Protein AF-0000000086664475 (afdb_homodimer)

Solvent-accessible surface area (backbone atoms only — not comparable to full-atom values): 66747 Å² total; per-residue (Å²): 131,79,78,76,74,80,77,50,64,54,29,48,44,29,60,72,63,70,43,86,43,69,23,44,82,77,54,21,66,49,29,60,75,70,72,46,81,43,42,56,69,74,67,67,54,72,27,57,58,54,47,50,53,51,50,51,49,52,49,51,50,51,50,49,50,50,50,54,54,51,57,62,56,61,69,69,68,73,72,90,80,75,85,81,71,82,70,70,85,70,77,85,69,77,68,75,73,75,75,75,78,44,71,68,56,68,62,60,63,73,20,44,57,42,42,43,62,71,34,63,77,49,33,73,38,60,73,64,81,96,54,46,59,87,45,38,65,62,53,29,54,71,67,37,53,72,73,55,44,72,62,58,69,75,81,76,72,78,68,41,43,40,45,51,54,52,49,39,50,53,54,35,68,74,49,40,83,69,52,47,60,66,70,59,36,51,48,41,72,69,37,65,70,54,26,71,65,45,47,51,50,51,51,35,69,71,64,58,71,47,84,83,49,31,78,72,36,74,38,60,65,68,61,51,54,56,56,54,21,48,53,46,20,56,24,36,53,45,48,69,38,75,88,59,79,37,54,70,68,55,30,49,50,50,15,47,51,27,38,36,50,27,46,33,48,47,58,64,42,37,56,48,59,63,86,53,32,52,58,54,52,49,49,50,28,50,42,24,28,28,57,62,60,36,60,54,42,22,49,35,53,56,48,33,40,29,60,53,49,42,53,47,41,53,47,63,46,92,38,70,68,54,51,51,50,45,51,52,51,51,51,53,50,50,55,48,47,51,62,37,90,57,76,69,69,59,50,44,54,55,52,55,71,69,50,81,73,82,71,67,81,56,73,64,44,54,50,49,50,50,49,22,51,37,24,48,44,40,48,70,56,20,21,83,89,35,68,81,50,53,57,79,79,38,44,67,58,47,50,51,54,49,48,50,55,51,50,54,55,67,69,44,56,78,89,72,52,75,63,83,47,54,68,59,25,65,70,47,49,81,74,47,52,61,74,56,48,55,52,48,51,51,51,41,51,39,47,24,62,58,21,37,60,48,34,49,43,67,76,38,40,74,64,48,35,70,76,51,69,69,49,78,65,50,60,57,52,69,66,37,67,65,56,56,51,35,32,48,50,19,52,40,31,30,53,40,43,43,52,54,56,49,48,43,64,32,86,86,36,53,63,42,39,47,44,44,56,46,44,63,58,50,42,50,38,52,38,21,48,59,49,52,59,54,50,72,72,35,74,88,49,44,75,71,35,72,74,76,55,60,65,67,57,49,51,51,50,44,53,46,52,53,71,62,45,75,54,88,44,56,49,51,54,52,51,47,52,52,51,52,48,39,48,53,41,51,58,68,70,43,78,76,76,68,77,64,88,116,132,81,80,78,74,81,78,49,65,55,27,46,45,31,60,72,64,72,44,84,43,70,23,43,78,79,54,20,66,47,30,60,75,70,72,45,80,43,41,56,68,74,68,67,53,71,29,56,57,52,47,50,54,52,51,49,49,52,49,50,50,51,49,48,52,50,50,54,55,50,56,61,56,61,70,70,67,71,71,90,78,78,83,79,72,82,70,71,84,70,78,83,68,77,70,75,73,77,75,76,79,44,72,68,54,65,62,61,62,73,20,44,58,42,42,42,61,69,33,63,76,48,32,72,38,60,72,65,79,96,55,46,60,88,45,37,65,63,52,30,56,70,68,37,52,70,72,52,42,78,61,54,67,74,84,76,72,76,68,40,42,39,44,54,54,52,50,38,49,52,55,34,67,72,48,38,83,69,51,49,58,67,70,59,35,50,49,42,72,68,36,66,70,53,24,69,67,46,45,52,50,52,51,33,69,72,63,59,71,45,86,84,48,30,79,73,35,74,39,59,65,71,63,51,54,55,56,54,23,51,53,47,20,57,24,36,54,45,47,68,38,76,89,62,79,37,53,68,68,54,31,48,51,50,17,47,50,26,38,35,49,27,47,31,48,47,60,65,42,37,56,48,59,64,86,54,31,52,58,53,52,48,49,52,29,50,43,25,28,27,57,61,60,36,58,54,42,22,49,34,53,56,50,33,41,29,59,54,50,41,53,47,40,53,47,62,47,94,40,72,69,54,51,52,52,44,50,53,52,51,51,52,51,50,56,48,48,52,65,38,92,55,78,73,68,60,50,45,53,53,52,54,72,70,48,81,73,81,73,68,80,55,73,64,44,55,51,49,51,50,52,24,48,38,25,48,42,39,50,68,57,22,22,81,89,34,70,79,50,53,57,81,80,40,45,66,59,48,50,52,55,50,49,51,53,50,49,53,55,69,68,44,56,78,88,71,53,75,63,83,46,52,68,60,24,64,71,45,49,81,74,47,54,62,73,55,47,54,51,48,50,52,51,41,50,38,47,24,62,56,19,37,61,49,34,48,43,67,76,37,40,74,64,49,34,69,77,51,69,70,49,78,65,51,60,57,53,70,67,38,66,64,57,56,51,34,33,47,50,21,52,40,32,29,53,41,44,41,50,52,55,50,47,42,62,33,86,84,36,53,62,42,40,46,44,46,55,45,43,64,58,50,41,50,38,50,38,23,48,59,51,51,59,54,51,70,72,35,72,88,50,45,75,73,35,69,74,76,54,61,65,69,56,50,52,49,52,44,52,46,53,54,71,62,46,74,54,87,42,55,50,51,54,50,50,46,52,49,51,52,48,36,49,53,42,51,58,69,70,44,77,76,76,69,77,64,88,116

Sequence (1196 aa):
MAPTPKTNLACDTCRQRKSRCDGVRPICTHCRNAGRECTYRPTPTSLEADNYVLSRLTHVEARLKQLEERSDHSRRASEGLASTCHSTPSAHATSSQHSSLVKFPELHTAAACKMLVYWPRIRINFTVPGISAANYLSETDHSDATLLSSLSSRSSTPTLMLWQVSRVLEEFYDNTSSNLPVYISELIQSCPKLSSQFVANNLRNMFGMDMDSLDTVLVDIKQLPISILLVLSIALRSADNSPLNLGPELLLALSEASFTNALQSQWTLLSVVDEERIPLSLLMAYCLMYFWARPFHALGLVQSLDPVIRTFSMRNGDESLGRLYYRLHYIIECDILTEVDGIPSDKTFEVLTKTNDESMSGFLESHLWLRSHLNKVLQYLYSTSKAYAQPHELADLVCNLSADLRGWFQSQPLGAQFARDATAFSMSVPTMPLRKREIALRYFACAFLLHRPVLYFFLHKDMEYTVRPPDTQALRSDQAPWILESCRDCIEGATLFVHFSCISMDSQSSKMERSYRSWCDIQLLFAAYLVLVQVKSVPALVPIFRVLGDMENLLDQAERMFELFPVDSLKIRKSLEVLRSQRQNLDAASPVYSHGSVMAPTPKTNLACDTCRQRKSRCDGVRPICTHCRNAGRECTYRPTPTSLEADNYVLSRLTHVEARLKQLEERSDHSRRASEGLASTCHSTPSAHATSSQHSSLVKFPELHTAAACKMLVYWPRIRINFTVPGISAANYLSETDHSDATLLSSLSSRSSTPTLMLWQVSRVLEEFYDNTSSNLPVYISELIQSCPKLSSQFVANNLRNMFGMDMDSLDTVLVDIKQLPISILLVLSIALRSADNSPLNLGPELLLALSEASFTNALQSQWTLLSVVDEERIPLSLLMAYCLMYFWARPFHALGLVQSLDPVIRTFSMRNGDESLGRLYYRLHYIIECDILTEVDGIPSDKTFEVLTKTNDESMSGFLESHLWLRSHLNKVLQYLYSTSKAYAQPHELADLVCNLSADLRGWFQSQPLGAQFARDATAFSMSVPTMPLRKREIALRYFACAFLLHRPVLYFFLHKDMEYTVRPPDTQALRSDQAPWILESCRDCIEGATLFVHFSCISMDSQSSKMERSYRSWCDIQLLFAAYLVLVQVKSVPALVPIFRVLGDMENLLDQAERMFELFPVDSLKIRKSLEVLRSQRQNLDAASPVYSHGSV

Structure (mmCIF, N/CA/C/O backbone):
data_AF-0000000086664475-model_v1
#
loop_
_entity.id
_entity.type
_entity.pdbx_description
1 polymer 'Zn(2)-C6 fungal-type domain-containing protein'
#
loop_
_atom_site.group_PDB
_atom_site.id
_atom_site.type_symbol
_atom_site.label_atom_id
_atom_site.label_alt_id
_atom_site.label_comp_id
_atom_site.label_asym_id
_atom_site.label_entity_id
_atom_site.label_seq_id
_atom_site.pdbx_PDB_ins_code
_atom_site.Cartn_x
_atom_site.Cartn_y
_atom_site.Cartn_z
_atom_site.occupancy
_atom_site.B_iso_or_equiv
_atom_site.auth_seq_id
_atom_site.auth_comp_id
_atom_site.auth_asym_id
_atom_site.auth_atom_id
_atom_site.pdbx_PDB_model_num
ATOM 1 N N . MET A 1 1 ? -49.656 -13.641 7.578 1 23.92 1 MET A N 1
ATOM 2 C CA . MET A 1 1 ? -49.5 -12.656 8.648 1 23.92 1 MET A CA 1
ATOM 3 C C . MET A 1 1 ? -48.594 -11.516 8.188 1 23.92 1 MET A C 1
ATOM 5 O O . MET A 1 1 ? -47.5 -11.75 7.688 1 23.92 1 MET A O 1
ATOM 9 N N . ALA A 1 2 ? -49.219 -10.328 7.934 1 33.06 2 ALA A N 1
ATOM 10 C CA . ALA A 1 2 ? -48.688 -9.148 7.262 1 33.06 2 ALA A CA 1
ATOM 11 C C . ALA A 1 2 ? -47.438 -8.625 7.984 1 33.06 2 ALA A C 1
ATOM 13 O O . ALA A 1 2 ? -47.375 -8.68 9.211 1 33.06 2 ALA A O 1
ATOM 14 N N . PRO A 1 3 ? -46.281 -8.594 7.297 1 33 3 PRO A N 1
ATOM 15 C CA . PRO A 1 3 ? -45 -8.25 7.895 1 33 3 PRO A CA 1
ATOM 16 C C . PRO A 1 3 ? -45.062 -6.996 8.758 1 33 3 PRO A C 1
ATOM 18 O O . PRO A 1 3 ? -45.875 -6.113 8.516 1 33 3 PRO A O 1
ATOM 21 N N . THR A 1 4 ? -44.844 -7.117 10.055 1 36.59 4 THR A N 1
ATOM 22 C CA . THR A 1 4 ? -44.906 -6.086 11.086 1 36.59 4 THR A CA 1
ATOM 23 C C . THR A 1 4 ? -44.094 -4.867 10.664 1 36.59 4 THR A C 1
ATOM 25 O O . THR A 1 4 ? -42.938 -4.996 10.289 1 36.59 4 THR A O 1
ATOM 28 N N . PRO A 1 5 ? -44.656 -3.73 10.344 1 38.25 5 PRO A N 1
ATOM 29 C CA . PRO A 1 5 ? -44.062 -2.469 9.898 1 38.25 5 PRO A CA 1
ATOM 30 C C . PRO A 1 5 ? -42.906 -2.025 10.789 1 38.25 5 PRO A C 1
ATOM 32 O O . PRO A 1 5 ? -42.938 -2.229 12.008 1 38.25 5 PRO A O 1
ATOM 35 N N . LYS A 1 6 ? -41.75 -2.104 10.258 1 40.66 6 LYS A N 1
ATOM 36 C CA . LYS A 1 6 ? -40.562 -1.59 10.93 1 40.66 6 LYS A CA 1
ATOM 37 C C . LYS A 1 6 ? -40.875 -0.323 11.719 1 40.66 6 LYS A C 1
ATOM 39 O O . LYS A 1 6 ? -41.469 0.622 11.18 1 40.66 6 LYS A O 1
ATOM 44 N N . THR A 1 7 ? -41.031 -0.237 13.016 1 46.38 7 THR A N 1
ATOM 45 C CA . THR A 1 7 ? -41.312 0.864 13.93 1 46.38 7 THR A CA 1
ATOM 46 C C . THR A 1 7 ? -40.312 2.008 13.719 1 46.38 7 THR A C 1
ATOM 48 O O . THR A 1 7 ? -39.125 1.807 13.781 1 46.38 7 THR A O 1
ATOM 51 N N . ASN A 1 8 ? -40.562 3.084 13.102 1 53.31 8 ASN A N 1
ATOM 52 C CA . ASN A 1 8 ? -39.812 4.324 12.914 1 53.31 8 ASN A CA 1
ATOM 53 C C . ASN A 1 8 ? -39.312 4.875 14.242 1 53.31 8 ASN A C 1
ATOM 55 O O . ASN A 1 8 ? -40.031 4.871 15.242 1 53.31 8 ASN A O 1
ATOM 59 N N . LEU A 1 9 ? -38.062 4.961 14.406 1 59.38 9 LEU A N 1
ATOM 60 C CA . LEU A 1 9 ? -37.469 5.508 15.625 1 59.38 9 LEU A CA 1
ATOM 61 C C . LEU A 1 9 ? -38 6.918 15.898 1 59.38 9 LEU A C 1
ATOM 63 O O . LEU A 1 9 ? -38.156 7.711 14.969 1 59.38 9 LEU A O 1
ATOM 67 N N . ALA A 1 10 ? -38.25 7.191 17.047 1 69.38 10 ALA A N 1
ATOM 68 C CA . ALA A 1 10 ? -38.812 8.453 17.531 1 69.38 10 ALA A CA 1
ATOM 69 C C . ALA A 1 10 ? -37.781 9.578 17.453 1 69.38 10 ALA A C 1
ATOM 71 O O . ALA A 1 10 ? -36.594 9.344 17.578 1 69.38 10 ALA A O 1
ATOM 72 N N . CYS A 1 11 ? -38.125 10.727 17.109 1 66.12 11 CYS A N 1
ATOM 73 C CA . CYS A 1 11 ? -37.25 11.906 17.094 1 66.12 11 CYS A CA 1
ATOM 74 C C . CYS A 1 11 ? -36.844 12.281 18.516 1 66.12 11 CYS A C 1
ATOM 76 O O . CYS A 1 11 ? -37.5 11.906 19.484 1 66.12 11 CYS A O 1
ATOM 78 N N . ASP A 1 12 ? -35.812 12.891 18.688 1 68.88 12 ASP A N 1
ATOM 79 C CA . ASP A 1 12 ? -35.281 13.234 20 1 68.88 12 ASP A CA 1
ATOM 80 C C . ASP A 1 12 ? -36.25 14.164 20.75 1 68.88 12 ASP A C 1
ATOM 82 O O . ASP A 1 12 ? -36.375 14.062 21.984 1 68.88 12 ASP A O 1
ATOM 86 N N . THR A 1 13 ? -36.938 14.875 20.062 1 71.94 13 THR A N 1
ATOM 87 C CA . THR A 1 13 ? -37.844 15.812 20.703 1 71.94 13 THR A CA 1
ATOM 88 C C . THR A 1 13 ? -39.031 15.086 21.297 1 71.94 13 THR A C 1
ATOM 90 O O . THR A 1 13 ? -39.438 15.359 22.422 1 71.94 13 THR A O 1
ATOM 93 N N . CYS A 1 14 ? -39.562 14.203 20.609 1 72.06 14 CYS A N 1
ATOM 94 C CA . CYS A 1 14 ? -40.719 13.438 21.078 1 72.06 14 CYS A CA 1
ATOM 95 C C . CYS A 1 14 ? -40.312 12.477 22.203 1 72.06 14 CYS A C 1
ATOM 97 O O . CYS A 1 14 ? -41.062 12.266 23.141 1 72.06 14 CYS A O 1
ATOM 99 N N . ARG A 1 15 ? -39.094 11.945 22.109 1 71.75 15 ARG A N 1
ATOM 100 C CA . ARG A 1 15 ? -38.562 11.07 23.141 1 71.75 15 ARG A CA 1
ATOM 101 C C . ARG A 1 15 ? -38.375 11.812 24.453 1 71.75 15 ARG A C 1
ATOM 103 O O . ARG A 1 15 ? -38.719 11.281 25.516 1 71.75 15 ARG A O 1
ATOM 110 N N . GLN A 1 16 ? -38.031 13.023 24.328 1 65.75 16 GLN A N 1
ATOM 111 C CA . GLN A 1 16 ? -37.812 13.828 25.516 1 65.75 16 GLN A CA 1
ATOM 112 C C . GLN A 1 16 ? -39.125 14.195 26.188 1 65.75 16 GLN A C 1
ATOM 114 O O . GLN A 1 16 ? -39.219 14.242 27.422 1 65.75 16 GLN A O 1
ATOM 119 N N . ARG A 1 17 ? -40 14.336 25.406 1 67.62 17 ARG A N 1
ATOM 120 C CA . ARG A 1 17 ? -41.281 14.797 25.938 1 67.62 17 ARG A CA 1
ATOM 121 C C . ARG A 1 17 ? -42.25 13.633 26.156 1 67.62 17 ARG A C 1
ATOM 123 O O . ARG A 1 17 ? -43.406 13.836 26.516 1 67.62 17 ARG A O 1
ATOM 130 N N . LYS A 1 18 ? -41.75 12.492 25.906 1 65.12 18 LYS A N 1
ATOM 131 C CA . LYS A 1 18 ? -42.5 11.258 26.078 1 65.12 18 LYS A CA 1
ATOM 132 C C . LYS A 1 18 ? -43.844 11.305 25.328 1 65.12 18 LYS A C 1
ATOM 134 O O . LYS A 1 18 ? -44.844 10.844 25.828 1 65.12 18 LYS A O 1
ATOM 139 N N . SER A 1 19 ? -43.719 12.086 24.281 1 72.69 19 SER A N 1
ATOM 140 C CA . SER A 1 19 ? -44.906 12.148 23.453 1 72.69 19 SER A CA 1
ATOM 141 C C . SER A 1 19 ? -44.906 11.062 22.375 1 72.69 19 SER A C 1
ATOM 143 O O . SER A 1 19 ? -43.844 10.562 22 1 72.69 19 SER A O 1
ATOM 145 N N . ARG A 1 20 ? -45.938 10.609 21.906 1 72.75 20 ARG A N 1
ATOM 146 C CA . ARG A 1 20 ? -46.062 9.562 20.891 1 72.75 20 ARG A CA 1
ATOM 147 C C . ARG A 1 20 ? -45.594 10.047 19.531 1 72.75 20 ARG A C 1
ATOM 149 O O . ARG A 1 20 ? -46.25 10.883 18.906 1 72.75 20 ARG A O 1
ATOM 156 N N . CYS A 1 21 ? -44.281 9.734 19.125 1 67.38 21 CYS A N 1
ATOM 157 C CA . CYS A 1 21 ? -43.625 10.109 17.859 1 67.38 21 CYS A CA 1
ATOM 158 C C . CYS A 1 21 ? -43.906 9.078 16.781 1 67.38 21 CYS A C 1
ATOM 160 O O . CYS A 1 21 ? -43.875 7.875 17.031 1 67.38 21 CYS A O 1
ATOM 162 N N . ASP A 1 22 ? -44.406 9.375 15.711 1 73.62 22 ASP A N 1
ATOM 163 C CA . ASP A 1 22 ? -44.688 8.461 14.609 1 73.62 22 ASP A CA 1
ATOM 164 C C . ASP A 1 22 ? -43.438 8.164 13.805 1 73.62 22 ASP A C 1
ATOM 166 O O . ASP A 1 22 ? -43.469 7.359 12.867 1 73.62 22 ASP A O 1
ATOM 170 N N . GLY A 1 23 ? -42.188 8.727 14.148 1 68.19 23 GLY A N 1
ATOM 171 C CA . GLY A 1 23 ? -40.875 8.461 13.602 1 68.19 23 GLY A CA 1
ATOM 172 C C . GLY A 1 23 ? -40.75 8.852 12.141 1 68.19 23 GLY A C 1
ATOM 173 O O . GLY A 1 23 ? -39.781 8.477 11.477 1 68.19 23 GLY A O 1
ATOM 174 N N . VAL A 1 24 ? -41.688 9.539 11.633 1 72.75 24 VAL A N 1
ATOM 175 C CA . VAL A 1 24 ? -41.625 9.969 10.234 1 72.75 24 VAL A CA 1
ATOM 176 C C . VAL A 1 24 ? -40.594 11.07 10.086 1 72.75 24 VAL A C 1
ATOM 178 O O . VAL A 1 24 ? -40.5 11.984 10.914 1 72.75 24 VAL A O 1
ATOM 181 N N . ARG A 1 25 ? -39.469 10.891 9.156 1 68.06 25 ARG A N 1
ATOM 182 C CA . ARG A 1 25 ? -38.438 11.867 8.852 1 68.06 25 ARG A CA 1
ATOM 183 C C . ARG A 1 25 ? -38.844 12.742 7.668 1 68.06 25 ARG A C 1
ATOM 185 O O . ARG A 1 25 ? -39.594 12.312 6.797 1 68.06 25 ARG A O 1
ATOM 192 N N . PRO A 1 26 ? -38.344 13.977 7.797 1 69.31 26 PRO A N 1
ATOM 193 C CA . PRO A 1 26 ? -37.406 14.57 8.719 1 69.31 26 PRO A CA 1
ATOM 194 C C . PRO A 1 26 ? -38.031 15.117 9.984 1 69.31 26 PRO A C 1
ATOM 196 O O . PRO A 1 26 ? -37.375 15.359 10.984 1 69.31 26 PRO A O 1
ATOM 199 N N . ILE A 1 27 ? -39.312 15.359 9.859 1 74.06 27 ILE A N 1
ATOM 200 C CA . ILE A 1 27 ? -40.031 15.891 11.016 1 74.06 27 ILE A CA 1
ATOM 201 C C . ILE A 1 27 ? -41.188 14.984 11.352 1 74.06 27 ILE A C 1
ATOM 203 O O . ILE A 1 27 ? -42.031 14.695 10.484 1 74.06 27 ILE A O 1
ATOM 207 N N . CYS A 1 28 ? -41.188 14.531 12.5 1 74.19 28 CYS A N 1
ATOM 208 C CA . CYS A 1 28 ? -42.281 13.68 12.898 1 74.19 28 CYS A CA 1
ATOM 209 C C . CYS A 1 28 ? -43.594 14.477 13.008 1 74.19 28 CYS A C 1
ATOM 211 O O . CYS A 1 28 ? -43.562 15.695 13.156 1 74.19 28 CYS A O 1
ATOM 213 N N . THR A 1 29 ? -44.719 13.852 12.797 1 79.81 29 THR A N 1
ATOM 214 C CA . THR A 1 29 ? -46.031 14.492 12.758 1 79.81 29 THR A CA 1
ATOM 215 C C . THR A 1 29 ? -46.344 15.219 14.062 1 79.81 29 THR A C 1
ATOM 217 O O . THR A 1 29 ? -46.969 16.281 14.062 1 79.81 29 THR A O 1
ATOM 220 N N . HIS A 1 30 ? -45.875 14.727 15.164 1 77.62 30 HIS A N 1
ATOM 221 C CA . HIS A 1 30 ? -46.125 15.328 16.469 1 77.62 30 HIS A CA 1
ATOM 222 C C . HIS A 1 30 ? -45.344 16.641 16.625 1 77.62 30 HIS A C 1
ATOM 224 O O . HIS A 1 30 ? -45.938 17.641 17.078 1 77.62 30 HIS A O 1
ATOM 230 N N . CYS A 1 31 ? -44.125 16.578 16.25 1 74.56 31 CYS A N 1
ATOM 231 C CA . CYS A 1 31 ? -43.312 17.781 16.344 1 74.56 31 CYS A CA 1
ATOM 232 C C . CYS A 1 31 ? -43.812 18.859 15.383 1 74.56 31 CYS A C 1
ATOM 234 O O . CYS A 1 31 ? -43.844 20.047 15.727 1 74.56 31 CYS A O 1
ATOM 236 N N . ARG A 1 32 ? -44.25 18.516 14.281 1 78.44 32 ARG A N 1
ATOM 237 C CA . ARG A 1 32 ? -44.844 19.438 13.297 1 78.44 32 ARG A CA 1
ATOM 238 C C . ARG A 1 32 ? -46.062 20.141 13.859 1 78.44 32 ARG A C 1
ATOM 240 O O . ARG A 1 32 ? -46.219 21.359 13.727 1 78.44 32 ARG A O 1
ATOM 247 N N . ASN A 1 33 ? -47 19.359 14.461 1 79.31 33 ASN A N 1
ATOM 248 C CA . ASN A 1 33 ? -48.25 19.922 14.961 1 79.31 33 ASN A CA 1
ATOM 249 C C . ASN A 1 33 ? -48.031 20.812 16.172 1 79.31 33 ASN A C 1
ATOM 251 O O . ASN A 1 33 ? -48.781 21.766 16.406 1 79.31 33 ASN A O 1
ATOM 255 N N . ALA A 1 34 ? -47.094 20.422 17 1 74.31 34 ALA A N 1
ATOM 256 C CA . ALA A 1 34 ? -46.812 21.156 18.234 1 74.31 34 ALA A CA 1
ATOM 257 C C . ALA A 1 34 ? -45.875 22.328 17.984 1 74.31 34 ALA A C 1
ATOM 259 O O . ALA A 1 34 ? -45.594 23.125 18.875 1 74.31 34 ALA A O 1
ATOM 260 N N . GLY A 1 35 ? -45.375 22.531 16.672 1 73.5 35 GLY A N 1
ATOM 261 C CA . GLY A 1 35 ? -44.5 23.625 16.281 1 73.5 35 GLY A CA 1
ATOM 262 C C . GLY A 1 35 ? -43.125 23.531 16.922 1 73.5 35 GLY A C 1
ATOM 263 O O . GLY A 1 35 ? -42.531 24.547 17.266 1 73.5 35 GLY A O 1
ATOM 264 N N . ARG A 1 36 ? -42.719 22.328 17.234 1 69.94 36 ARG A N 1
ATOM 265 C CA . ARG A 1 36 ? -41.438 22.156 17.922 1 69.94 36 ARG A CA 1
ATOM 266 C C . ARG A 1 36 ? -40.375 21.672 16.953 1 69.94 36 ARG A C 1
ATOM 268 O O . ARG A 1 36 ? -40.688 21.109 15.898 1 69.94 36 ARG A O 1
ATOM 275 N N . GLU A 1 37 ? -39.125 21.984 17.266 1 68.5 37 GLU A N 1
ATOM 276 C CA . GLU A 1 37 ? -38 21.516 16.469 1 68.5 37 GLU A CA 1
ATOM 277 C C . GLU A 1 37 ? -37.844 20 16.609 1 68.5 37 GLU A C 1
ATOM 279 O O . GLU A 1 37 ? -37.688 19.5 17.719 1 68.5 37 GLU A O 1
ATOM 284 N N . CYS A 1 38 ? -38.031 19.188 15.602 1 64.94 38 CYS A N 1
ATOM 285 C CA . CYS A 1 38 ? -37.906 17.734 15.531 1 64.94 38 CYS A CA 1
ATOM 286 C C . CYS A 1 38 ? -36.469 17.328 15.188 1 64.94 38 CYS A C 1
ATOM 288 O O . CYS A 1 38 ? -35.969 17.672 14.125 1 64.94 38 CYS A O 1
ATOM 290 N N . THR A 1 39 ? -35.781 17.016 16.078 1 64.31 39 THR A N 1
ATOM 291 C CA . THR A 1 39 ? -34.406 16.594 15.844 1 64.31 39 THR A CA 1
ATOM 292 C C . THR A 1 39 ? -34.312 15.07 15.953 1 64.31 39 THR A C 1
ATOM 294 O O . THR A 1 39 ? -34.906 14.461 16.844 1 64.31 39 THR A O 1
ATOM 297 N N . TYR A 1 40 ? -33.969 14.445 15.016 1 56.88 40 TYR A N 1
ATOM 298 C CA . TYR A 1 40 ? -33.625 13.031 15.078 1 56.88 40 TYR A CA 1
ATOM 299 C C . TYR A 1 40 ? -32.156 12.836 15.367 1 56.88 40 TYR A C 1
ATOM 301 O O . TYR A 1 40 ? -31.312 13.531 14.797 1 56.88 40 TYR A O 1
ATOM 309 N N . ARG A 1 41 ? -31.766 12.266 16.422 1 43.47 41 ARG A N 1
ATOM 310 C CA . ARG A 1 41 ? -30.359 11.906 16.594 1 43.47 41 ARG A CA 1
ATOM 311 C C . ARG A 1 41 ? -29.828 11.164 15.375 1 43.47 41 ARG A C 1
ATOM 313 O O . ARG A 1 41 ? -30.5 10.289 14.828 1 43.47 41 ARG A O 1
ATOM 320 N N . PRO A 1 42 ? -28.859 11.773 14.742 1 37.59 42 PRO A N 1
ATOM 321 C CA . PRO A 1 42 ? -28.312 10.883 13.711 1 37.59 42 PRO A CA 1
ATOM 322 C C . PRO A 1 42 ? -28.062 9.469 14.227 1 37.59 42 PRO A C 1
ATOM 324 O O . PRO A 1 42 ? -27.672 9.281 15.383 1 37.59 42 PRO A O 1
ATOM 327 N N . THR A 1 43 ? -28.797 8.578 13.984 1 34.56 43 THR A N 1
ATOM 328 C CA . THR A 1 43 ? -28.375 7.207 14.25 1 34.56 43 THR A CA 1
ATOM 329 C C . THR A 1 43 ? -26.875 7.062 14.039 1 34.56 43 THR A C 1
ATOM 331 O O . THR A 1 43 ? -26.328 7.508 13.016 1 34.56 43 THR A O 1
ATOM 334 N N . PRO A 1 44 ? -26.062 6.969 15.203 1 31.41 44 PRO A N 1
ATOM 335 C CA . PRO A 1 44 ? -24.672 6.656 14.914 1 31.41 44 PRO A CA 1
ATOM 336 C C . PRO A 1 44 ? -24.5 5.723 13.711 1 31.41 44 PRO A C 1
ATOM 338 O O . PRO A 1 44 ? -25.344 4.836 13.5 1 31.41 44 PRO A O 1
ATOM 341 N N . THR A 1 45 ? -24.031 6.199 12.75 1 32.34 45 THR A N 1
ATOM 342 C CA . THR A 1 45 ? -23.781 5.262 11.664 1 32.34 45 THR A CA 1
ATOM 343 C C . THR A 1 45 ? -23.203 3.955 12.195 1 32.34 45 THR A C 1
ATOM 345 O O . THR A 1 45 ? -22.594 3.932 13.266 1 32.34 45 THR A O 1
ATOM 348 N N . SER A 1 46 ? -23.516 2.805 11.75 1 33.31 46 SER A N 1
ATOM 349 C CA . SER A 1 46 ? -23.109 1.46 12.148 1 33.31 46 SER A CA 1
ATOM 350 C C . SER A 1 46 ? -21.641 1.426 12.562 1 33.31 46 SER A C 1
ATOM 352 O O . SER A 1 46 ? -21.266 0.712 13.5 1 33.31 46 SER A O 1
ATOM 354 N N . LEU A 1 47 ? -20.859 2.256 11.961 1 32.59 47 LEU A N 1
ATOM 355 C CA . LEU A 1 47 ? -19.438 2.209 12.266 1 32.59 47 LEU A CA 1
ATOM 356 C C . LEU A 1 47 ? -19.141 2.809 13.633 1 32.59 47 LEU A C 1
ATOM 358 O O . LEU A 1 47 ? -18.297 2.309 14.375 1 32.59 47 LEU A O 1
ATOM 362 N N . GLU A 1 48 ? -19.922 3.742 14.117 1 33.53 48 GLU A N 1
ATOM 363 C CA . GLU A 1 48 ? -19.672 4.379 15.406 1 33.53 48 GLU A CA 1
ATOM 364 C C . GLU A 1 48 ? -20.094 3.467 16.562 1 33.53 48 GLU A C 1
ATOM 366 O O . GLU A 1 48 ? -19.422 3.424 17.594 1 33.53 48 GLU A O 1
ATOM 371 N N . ALA A 1 49 ? -21.109 2.738 16.422 1 33.5 49 ALA A N 1
ATOM 372 C CA . ALA A 1 49 ? -21.594 1.853 17.484 1 33.5 49 ALA A CA 1
ATOM 373 C C . ALA A 1 49 ? -20.609 0.714 17.734 1 33.5 49 ALA A C 1
ATOM 375 O O . ALA A 1 49 ? -20.297 0.401 18.891 1 33.5 49 ALA A O 1
ATOM 376 N N . ASP A 1 50 ? -20.156 0.097 16.625 1 34.47 50 ASP A N 1
ATOM 377 C CA . ASP A 1 50 ? -19.266 -1.055 16.734 1 34.47 50 ASP A CA 1
ATOM 378 C C . ASP A 1 50 ? -17.875 -0.632 17.188 1 34.47 50 ASP A C 1
ATOM 380 O O . ASP A 1 50 ? -17.25 -1.31 18.016 1 34.47 50 ASP A O 1
ATOM 384 N N . ASN A 1 51 ? -17.469 0.527 16.906 1 34.75 51 ASN A N 1
ATOM 385 C CA . ASN A 1 51 ? -16.203 1.072 17.391 1 34.75 51 ASN A CA 1
ATOM 386 C C . ASN A 1 51 ? -16.266 1.407 18.875 1 34.75 51 ASN A C 1
ATOM 388 O O . ASN A 1 51 ? -15.258 1.294 19.578 1 34.75 51 ASN A O 1
ATOM 392 N N . TYR A 1 52 ? -17.453 1.687 19.422 1 32.69 52 TYR A N 1
ATOM 393 C CA . TYR A 1 52 ? -17.656 1.84 20.859 1 32.69 52 TYR A CA 1
ATOM 394 C C . TYR A 1 52 ? -17.375 0.531 21.594 1 32.69 52 TYR A C 1
ATOM 396 O O . TYR A 1 52 ? -16.688 0.514 22.609 1 32.69 52 TYR A O 1
ATOM 404 N N . VAL A 1 53 ? -17.875 -0.546 21.016 1 36.97 53 VAL A N 1
ATOM 405 C CA . VAL A 1 53 ? -17.703 -1.838 21.688 1 36.97 53 VAL A CA 1
ATOM 406 C C . VAL A 1 53 ? -16.234 -2.262 21.625 1 36.97 53 VAL A C 1
ATOM 408 O O . VAL A 1 53 ? -15.672 -2.703 22.625 1 36.97 53 VAL A O 1
ATOM 411 N N . LEU A 1 54 ? -15.609 -1.972 20.562 1 36.09 54 LEU A N 1
ATOM 412 C CA . LEU A 1 54 ? -14.219 -2.398 20.422 1 36.09 54 LEU A CA 1
ATOM 413 C C . LEU A 1 54 ? -13.297 -1.52 21.266 1 36.09 54 LEU A C 1
ATOM 415 O O . LEU A 1 54 ? -12.352 -2.018 21.875 1 36.09 54 LEU A O 1
ATOM 419 N N . SER A 1 55 ? -13.625 -0.259 21.469 1 37.66 55 SER A N 1
ATOM 420 C CA . SER A 1 55 ? -12.906 0.618 22.391 1 37.66 55 SER A CA 1
ATOM 421 C C . SER A 1 55 ? -13.109 0.176 23.844 1 37.66 55 SER A C 1
ATOM 423 O O . SER A 1 55 ? -12.164 0.194 24.641 1 37.66 55 SER A O 1
ATOM 425 N N . ARG A 1 56 ? -14.32 -0.297 24.141 1 36.12 56 ARG A N 1
ATOM 426 C CA . ARG A 1 56 ? -14.57 -0.839 25.469 1 36.12 56 ARG A CA 1
ATOM 427 C C . ARG A 1 56 ? -13.75 -2.107 25.703 1 36.12 56 ARG A C 1
ATOM 429 O O . ARG A 1 56 ? -13.18 -2.297 26.781 1 36.12 56 ARG A O 1
ATOM 436 N N . LEU A 1 57 ? -13.609 -2.889 24.641 1 39 57 LEU A N 1
ATOM 437 C CA . LEU A 1 57 ? -12.875 -4.141 24.781 1 39 57 LEU A CA 1
ATOM 438 C C . LEU A 1 57 ? -11.383 -3.875 24.969 1 39 57 LEU A C 1
ATOM 440 O O . LEU A 1 57 ? -10.742 -4.48 25.828 1 39 57 LEU A O 1
ATOM 444 N N . THR A 1 58 ? -10.812 -2.898 24.281 1 39.12 58 THR A N 1
ATOM 445 C CA . THR A 1 58 ? -9.406 -2.553 24.438 1 39.12 58 THR A CA 1
ATOM 446 C C . THR A 1 58 ? -9.164 -1.877 25.797 1 39.12 58 THR A C 1
ATOM 448 O O . THR A 1 58 ? -8.141 -2.113 26.438 1 39.12 58 THR A O 1
ATOM 451 N N . HIS A 1 59 ? -10.125 -1.159 26.297 1 41.81 59 HIS A N 1
ATOM 452 C CA . HIS A 1 59 ? -10.047 -0.59 27.625 1 41.81 59 HIS A CA 1
ATOM 453 C C . HIS A 1 59 ? -10.078 -1.683 28.688 1 41.81 59 HIS A C 1
ATOM 455 O O . HIS A 1 59 ? -9.289 -1.654 29.641 1 41.81 59 HIS A O 1
ATOM 461 N N . VAL A 1 60 ? -10.953 -2.652 28.5 1 43.53 60 VAL A N 1
ATOM 462 C CA . VAL A 1 60 ? -11.055 -3.746 29.453 1 43.53 60 VAL A CA 1
ATOM 463 C C . VAL A 1 60 ? -9.781 -4.598 29.391 1 43.53 60 VAL A C 1
ATOM 465 O O . VAL A 1 60 ? -9.25 -4.996 30.438 1 43.53 60 VAL A O 1
ATOM 468 N N . GLU A 1 61 ? -9.203 -4.691 28.219 1 43.28 61 GLU A N 1
ATOM 469 C CA . GLU A 1 61 ? -7.988 -5.492 28.094 1 43.28 61 GLU A CA 1
ATOM 470 C C . GLU A 1 61 ? -6.777 -4.746 28.656 1 43.28 61 GLU A C 1
ATOM 472 O O . GLU A 1 61 ? -5.93 -5.34 29.328 1 43.28 61 GLU A O 1
ATOM 477 N N . ALA A 1 62 ? -6.707 -3.449 28.516 1 42.19 62 ALA A N 1
ATOM 478 C CA . ALA A 1 62 ? -5.691 -2.609 29.141 1 42.19 62 ALA A CA 1
ATOM 479 C C . ALA A 1 62 ? -5.879 -2.562 30.656 1 42.19 62 ALA A C 1
ATOM 481 O O . ALA A 1 62 ? -4.906 -2.643 31.406 1 42.19 62 ALA A O 1
ATOM 482 N N . ARG A 1 63 ? -7.168 -2.506 31.125 1 41.09 63 ARG A N 1
ATOM 483 C CA . ARG A 1 63 ? -7.441 -2.58 32.562 1 41.09 63 ARG A CA 1
ATOM 484 C C . ARG A 1 63 ? -7.043 -3.939 33.125 1 41.09 63 ARG A C 1
ATOM 486 O O . ARG A 1 63 ? -6.488 -4.023 34.219 1 41.09 63 ARG A O 1
ATOM 493 N N . LEU A 1 64 ? -7.254 -5 32.344 1 40.75 64 LEU A N 1
ATOM 494 C CA . LEU A 1 64 ? -6.871 -6.336 32.781 1 40.75 64 LEU A CA 1
ATOM 495 C C . LEU A 1 64 ? -5.352 -6.457 32.875 1 40.75 64 LEU A C 1
ATOM 497 O O . LEU A 1 64 ? -4.836 -7.023 33.844 1 40.75 64 LEU A O 1
ATOM 501 N N . LYS A 1 65 ? -4.609 -5.859 31.938 1 42.25 65 LYS A N 1
ATOM 502 C CA . LYS A 1 65 ? -3.152 -5.902 32 1 42.25 65 LYS A CA 1
ATOM 503 C C . LYS A 1 65 ? -2.623 -5.023 33.125 1 42.25 65 LYS A C 1
ATOM 505 O O . LYS A 1 65 ? -1.684 -5.406 33.844 1 42.25 65 LYS A O 1
ATOM 510 N N . GLN A 1 66 ? -3.248 -3.889 33.375 1 41.12 66 GLN A N 1
ATOM 511 C CA . GLN A 1 66 ? -2.908 -3.07 34.531 1 41.12 66 GLN A CA 1
ATOM 512 C C . GLN A 1 66 ? -3.203 -3.811 35.844 1 41.12 66 GLN A C 1
ATOM 514 O O . GLN A 1 66 ? -2.422 -3.74 36.781 1 41.12 66 GLN A O 1
ATOM 519 N N . LEU A 1 67 ? -4.34 -4.496 35.875 1 39.06 67 LEU A N 1
ATOM 520 C CA . LEU A 1 67 ? -4.652 -5.262 37.062 1 39.06 67 LEU A CA 1
ATOM 521 C C . LEU A 1 67 ? -3.648 -6.395 37.281 1 39.06 67 LEU A C 1
ATOM 523 O O . LEU A 1 67 ? -3.256 -6.688 38.406 1 39.06 67 LEU A O 1
ATOM 527 N N . GLU A 1 68 ? -3.176 -6.965 36.188 1 40.47 68 GLU A N 1
ATOM 528 C CA . GLU A 1 68 ? -2.182 -8.023 36.312 1 40.47 68 GLU A CA 1
ATOM 529 C C . GLU A 1 68 ? -0.834 -7.469 36.781 1 40.47 68 GLU A C 1
ATOM 531 O O . GLU A 1 68 ? -0.132 -8.094 37.562 1 40.47 68 GLU A O 1
ATOM 536 N N . GLU A 1 69 ? -0.488 -6.293 36.312 1 38 69 GLU A N 1
ATOM 537 C CA . GLU A 1 69 ? 0.744 -5.66 36.781 1 38 69 GLU A CA 1
ATOM 538 C C . GLU A 1 69 ? 0.605 -5.172 38.219 1 38 69 GLU A C 1
ATOM 540 O O . GLU A 1 69 ? 1.567 -5.215 39 1 38 69 GLU A O 1
ATOM 545 N N . ARG A 1 70 ? -0.578 -4.711 38.656 1 36.78 70 ARG A N 1
ATOM 546 C CA . ARG A 1 70 ? -0.75 -4.363 40.062 1 36.78 70 ARG A CA 1
ATOM 547 C C . ARG A 1 70 ? -0.648 -5.602 40.969 1 36.78 70 ARG A C 1
ATOM 549 O O . ARG A 1 70 ? -0.212 -5.516 42.094 1 36.78 70 ARG A O 1
ATOM 556 N N . SER A 1 71 ? -1.139 -6.75 40.438 1 35.5 71 SER A N 1
ATOM 557 C CA . SER A 1 71 ? -1.036 -7.926 41.312 1 35.5 71 SER A CA 1
ATOM 558 C C . SER A 1 71 ? 0.417 -8.344 41.5 1 35.5 71 SER A C 1
ATOM 560 O O . SER A 1 71 ? 0.762 -8.953 42.5 1 35.5 71 SER A O 1
ATOM 562 N N . ASP A 1 72 ? 1.266 -8.086 40.562 1 34.5 72 ASP A N 1
ATOM 563 C CA . ASP A 1 72 ? 2.637 -8.516 40.812 1 34.5 72 ASP A CA 1
ATOM 564 C C . ASP A 1 72 ? 3.336 -7.57 41.781 1 34.5 72 ASP A C 1
ATOM 566 O O . ASP A 1 72 ? 4.352 -7.926 42.375 1 34.5 72 ASP A O 1
ATOM 570 N N . HIS A 1 73 ? 2.904 -6.242 41.875 1 31.23 73 HIS A N 1
ATOM 571 C CA . HIS A 1 73 ? 3.596 -5.379 42.812 1 31.23 73 HIS A CA 1
ATOM 572 C C . HIS A 1 73 ? 3.135 -5.648 44.25 1 31.23 73 HIS A C 1
ATOM 574 O O . HIS A 1 73 ? 3.73 -5.148 45.188 1 31.23 73 HIS A O 1
ATOM 580 N N . SER A 1 74 ? 1.983 -6.086 44.5 1 30.52 74 SER A N 1
ATOM 581 C CA . SER A 1 74 ? 1.621 -6.23 45.906 1 30.52 74 SER A CA 1
ATOM 582 C C . SER A 1 74 ? 2.461 -7.309 46.594 1 30.52 74 SER A C 1
ATOM 584 O O . SER A 1 74 ? 2.367 -7.5 47.812 1 30.52 74 SER A O 1
ATOM 586 N N . ARG A 1 75 ? 2.936 -8.336 45.875 1 30.31 75 ARG A N 1
ATOM 587 C CA . ARG A 1 75 ? 3.619 -9.328 46.688 1 30.31 75 ARG A CA 1
ATOM 588 C C . ARG A 1 75 ? 4.895 -8.75 47.281 1 30.31 75 ARG A C 1
ATOM 590 O O . ARG A 1 75 ? 5.492 -9.352 48.188 1 30.31 75 ARG A O 1
ATOM 597 N N . ARG A 1 76 ? 5.574 -7.688 46.75 1 26.84 76 ARG A N 1
ATOM 598 C CA . ARG A 1 76 ? 6.887 -7.387 47.312 1 26.84 76 ARG A CA 1
ATOM 599 C C . ARG A 1 76 ? 6.766 -6.492 48.531 1 26.84 76 ARG A C 1
ATOM 601 O O . ARG A 1 76 ? 7.77 -6.129 49.156 1 26.84 76 ARG A O 1
ATOM 608 N N . ALA A 1 77 ? 5.598 -5.797 48.844 1 29.27 77 ALA A N 1
ATOM 609 C CA . ALA A 1 77 ? 5.645 -4.84 49.938 1 29.27 77 ALA A CA 1
ATOM 610 C C . ALA A 1 77 ? 5.73 -5.555 51.281 1 29.27 77 ALA A C 1
ATOM 612 O O . ALA A 1 77 ? 5.832 -4.914 52.344 1 29.27 77 ALA A O 1
ATOM 613 N N . SER A 1 78 ? 5.406 -6.766 51.438 1 26.38 78 SER A N 1
ATOM 614 C CA . SER A 1 78 ? 5.203 -7.121 52.844 1 26.38 78 SER A CA 1
ATOM 615 C C . SER A 1 78 ? 6.527 -7.164 53.594 1 26.38 78 SER A C 1
ATOM 617 O O . SER A 1 78 ? 6.543 -7.297 54.812 1 26.38 78 SER A O 1
ATOM 619 N N . GLU A 1 79 ? 7.699 -7.492 53.094 1 26.78 79 GLU A N 1
ATOM 620 C CA . GLU A 1 79 ? 8.641 -7.938 54.125 1 26.78 79 GLU A CA 1
ATOM 621 C C . GLU A 1 79 ? 9.25 -6.754 54.875 1 26.78 79 GLU A C 1
ATOM 623 O O . GLU A 1 79 ? 9.609 -6.871 56.062 1 26.78 79 GLU A O 1
ATOM 628 N N . GLY A 1 80 ? 10.031 -5.711 54.281 1 24.75 80 GLY A N 1
ATOM 629 C CA . GLY A 1 80 ? 11.125 -5.035 54.969 1 24.75 80 GLY A CA 1
ATOM 630 C C . GLY A 1 80 ? 10.648 -3.924 55.906 1 24.75 80 GLY A C 1
ATOM 631 O O . GLY A 1 80 ? 10.125 -2.91 55.438 1 24.75 80 GLY A O 1
ATOM 632 N N . LEU A 1 81 ? 10.141 -4.188 57.062 1 24.48 81 LEU A N 1
ATOM 633 C CA . LEU A 1 81 ? 9.68 -3.324 58.156 1 24.48 81 LEU A CA 1
ATOM 634 C C . LEU A 1 81 ? 10.688 -2.211 58.438 1 24.48 81 LEU A C 1
ATOM 636 O O . LEU A 1 81 ? 10.32 -1.037 58.5 1 24.48 81 LEU A O 1
ATOM 640 N N . ALA A 1 82 ? 11.727 -2.385 59.438 1 23.64 82 ALA A N 1
ATOM 641 C CA . ALA A 1 82 ? 12.125 -1.654 60.656 1 23.64 82 ALA A CA 1
ATOM 642 C C . ALA A 1 82 ? 13.148 -0.572 60.312 1 23.64 82 ALA A C 1
ATOM 644 O O . ALA A 1 82 ? 13.25 0.431 61.031 1 23.64 82 ALA A O 1
ATOM 645 N N . SER A 1 83 ? 14.406 -0.889 59.719 1 25.3 83 SER A N 1
ATOM 646 C CA . SER A 1 83 ? 15.602 -0.2 60.188 1 25.3 83 SER A CA 1
ATOM 647 C C . SER A 1 83 ? 15.57 1.278 59.812 1 25.3 83 SER A C 1
ATOM 649 O O . SER A 1 83 ? 15.008 1.652 58.781 1 25.3 83 SER A O 1
ATOM 651 N N . THR A 1 84 ? 15.719 2.303 60.812 1 25.55 84 THR A N 1
ATOM 652 C CA . THR A 1 84 ? 15.703 3.748 61 1 25.55 84 THR A CA 1
ATOM 653 C C . THR A 1 84 ? 16.672 4.43 60.031 1 25.55 84 THR A C 1
ATOM 655 O O . THR A 1 84 ? 17 5.605 60.219 1 25.55 84 THR A O 1
ATOM 658 N N . CYS A 1 85 ? 16.859 3.854 58.844 1 22.23 85 CYS A N 1
ATOM 659 C CA . CYS A 1 85 ? 18.031 4.262 58.062 1 22.23 85 CYS A CA 1
ATOM 660 C C . CYS A 1 85 ? 18.016 5.762 57.781 1 22.23 85 CYS A C 1
ATOM 662 O O . CYS A 1 85 ? 16.984 6.301 57.375 1 22.23 85 CYS A O 1
ATOM 664 N N . HIS A 1 86 ? 18.828 6.551 58.531 1 24.84 86 HIS A N 1
ATOM 665 C CA . HIS A 1 86 ? 19.203 7.957 58.469 1 24.84 86 HIS A CA 1
ATOM 666 C C . HIS A 1 86 ? 19.484 8.383 57.031 1 24.84 86 HIS A C 1
ATOM 668 O O . HIS A 1 86 ? 20.641 8.516 56.625 1 24.84 86 HIS A O 1
ATOM 674 N N . SER A 1 87 ? 18.688 7.93 56.156 1 23.44 87 SER A N 1
ATOM 675 C CA . SER A 1 87 ? 19.031 7.934 54.719 1 23.44 87 SER A CA 1
ATOM 676 C C . SER A 1 87 ? 19.219 9.352 54.188 1 23.44 87 SER A C 1
ATOM 678 O O . SER A 1 87 ? 18.375 10.219 54.438 1 23.44 87 SER A O 1
ATOM 680 N N . THR A 1 88 ? 20.484 9.789 54.156 1 27.31 88 THR A N 1
ATOM 681 C CA . THR A 1 88 ? 20.953 11.047 53.625 1 27.31 88 THR A CA 1
ATOM 682 C C . THR A 1 88 ? 20.266 11.352 52.281 1 27.31 88 THR A C 1
ATOM 684 O O . THR A 1 88 ? 20 10.445 51.5 1 27.31 88 THR A O 1
ATOM 687 N N . PRO A 1 89 ? 19.578 12.523 52.156 1 25.69 89 PRO A N 1
ATOM 688 C CA . PRO A 1 89 ? 18.719 12.961 51.062 1 25.69 89 PRO A CA 1
ATOM 689 C C . PRO A 1 89 ? 19.438 12.906 49.688 1 25.69 89 PRO A C 1
ATOM 691 O O . PRO A 1 89 ? 20.422 13.609 49.5 1 25.69 89 PRO A O 1
ATOM 694 N N . SER A 1 90 ? 20 11.742 49.344 1 25.14 90 SER A N 1
ATOM 695 C CA . SER A 1 90 ? 20.766 11.758 48.094 1 25.14 90 SER A CA 1
ATOM 696 C C . SER A 1 90 ? 20.031 12.516 47 1 25.14 90 SER A C 1
ATOM 698 O O . SER A 1 90 ? 18.797 12.602 47.031 1 25.14 90 SER A O 1
ATOM 700 N N . ALA A 1 91 ? 20.812 13.164 46.094 1 27.47 91 ALA A N 1
ATOM 701 C CA . ALA A 1 91 ? 20.641 14.039 44.938 1 27.47 91 ALA A CA 1
ATOM 702 C C . ALA A 1 91 ? 19.594 13.469 43.969 1 27.47 91 ALA A C 1
ATOM 704 O O . ALA A 1 91 ? 19.453 12.25 43.844 1 27.47 91 ALA A O 1
ATOM 705 N N . HIS A 1 92 ? 18.578 14.203 43.719 1 27.16 92 HIS A N 1
ATOM 706 C CA . HIS A 1 92 ? 17.5 14.086 42.719 1 27.16 92 HIS A CA 1
ATOM 707 C C . HIS A 1 92 ? 18.016 13.531 41.406 1 27.16 92 HIS A C 1
ATOM 709 O O . HIS A 1 92 ? 18.641 14.25 40.625 1 27.16 92 HIS A O 1
ATOM 715 N N . ALA A 1 93 ? 18.641 12.391 41.375 1 27.69 93 ALA A N 1
ATOM 716 C CA . ALA A 1 93 ? 18.984 11.781 40.094 1 27.69 93 ALA A CA 1
ATOM 717 C C . ALA A 1 93 ? 17.875 11.953 39.094 1 27.69 93 ALA A C 1
ATOM 719 O O . ALA A 1 93 ? 16.688 11.797 39.406 1 27.69 93 ALA A O 1
ATOM 720 N N . THR A 1 94 ? 18.156 12.695 38.062 1 31.08 94 THR A N 1
ATOM 721 C CA . THR A 1 94 ? 17.438 12.93 36.812 1 31.08 94 THR A CA 1
ATOM 722 C C . THR A 1 94 ? 16.828 11.633 36.281 1 31.08 94 THR A C 1
ATOM 724 O O . THR A 1 94 ? 17.547 10.727 35.844 1 31.08 94 THR A O 1
ATOM 727 N N . SER A 1 95 ? 15.984 10.961 36.969 1 33.06 95 SER A N 1
ATOM 728 C CA . SER A 1 95 ? 15.164 9.914 36.375 1 33.06 95 SER A CA 1
ATOM 729 C C . SER A 1 95 ? 14.922 10.188 34.906 1 33.06 95 SER A C 1
ATOM 731 O O . SER A 1 95 ? 14.344 11.211 34.531 1 33.06 95 SER A O 1
ATOM 733 N N . SER A 1 96 ? 15.867 9.977 34.125 1 36.09 96 SER A N 1
ATOM 734 C CA . SER A 1 96 ? 15.617 9.945 32.688 1 36.09 96 SER A CA 1
ATOM 735 C C . SER A 1 96 ? 14.211 9.445 32.375 1 36.09 96 SER A C 1
ATOM 737 O O . SER A 1 96 ? 13.914 8.258 32.531 1 36.09 96 SER A O 1
ATOM 739 N N . GLN A 1 97 ? 13.172 10.008 32.781 1 38.09 97 GLN A N 1
ATOM 740 C CA . GLN A 1 97 ? 11.781 9.773 32.406 1 38.09 97 GLN A CA 1
ATOM 741 C C . GLN A 1 97 ? 11.695 9.312 30.938 1 38.09 97 GLN A C 1
ATOM 743 O O . GLN A 1 97 ? 11.719 10.133 30.031 1 38.09 97 GLN A O 1
ATOM 748 N N . HIS A 1 98 ? 12.336 8.32 30.547 1 45.66 98 HIS A N 1
ATOM 749 C CA . HIS A 1 98 ? 12.078 7.691 29.266 1 45.66 98 HIS A CA 1
ATOM 750 C C . HIS A 1 98 ? 10.594 7.695 28.922 1 45.66 98 HIS A C 1
ATOM 752 O O . HIS A 1 98 ? 9.82 6.934 29.516 1 45.66 98 HIS A O 1
ATOM 758 N N . SER A 1 99 ? 9.961 8.758 28.641 1 56.12 99 SER A N 1
ATOM 759 C CA . SER A 1 99 ? 8.57 8.961 28.25 1 56.12 99 SER A CA 1
ATOM 760 C C . SER A 1 99 ? 8.148 7.984 27.156 1 56.12 99 SER A C 1
ATOM 762 O O . SER A 1 99 ? 8.75 7.953 26.078 1 56.12 99 SER A O 1
ATOM 764 N N . SER A 1 100 ? 7.512 6.82 27.391 1 75.75 100 SER A N 1
ATOM 765 C CA . SER A 1 100 ? 6.879 5.809 26.562 1 75.75 100 SER A CA 1
ATOM 766 C C . SER A 1 100 ? 6.055 6.453 25.438 1 75.75 100 SER A C 1
ATOM 768 O O . SER A 1 100 ? 5.34 7.426 25.672 1 75.75 100 SER A O 1
ATOM 770 N N . LEU A 1 101 ? 6.398 6.277 24.25 1 89.31 101 LEU A N 1
ATOM 771 C CA . LEU A 1 101 ? 5.664 6.746 23.078 1 89.31 101 LEU A CA 1
ATOM 772 C C . LEU A 1 101 ? 4.176 6.445 23.219 1 89.31 101 LEU A C 1
ATOM 774 O O . LEU A 1 101 ? 3.795 5.383 23.703 1 89.31 101 LEU A O 1
ATOM 778 N N . VAL A 1 102 ? 3.449 7.418 22.891 1 93.62 102 VAL A N 1
ATOM 779 C CA . VAL A 1 102 ? 2.002 7.285 23.016 1 93.62 102 VAL A CA 1
ATOM 780 C C . VAL A 1 102 ? 1.378 7.016 21.656 1 93.62 102 VAL A C 1
ATOM 782 O O . VAL A 1 102 ? 1.721 7.672 20.672 1 93.62 102 VAL A O 1
ATOM 785 N N . LYS A 1 103 ? 0.507 6.008 21.656 1 93.88 103 LYS A N 1
ATOM 786 C CA . LYS A 1 103 ? -0.209 5.66 20.438 1 93.88 103 LYS A CA 1
ATOM 787 C C . LYS A 1 103 ? -1.218 6.746 20.062 1 93.88 103 LYS A C 1
ATOM 789 O O . LYS A 1 103 ? -1.799 7.387 20.938 1 93.88 103 LYS A O 1
ATOM 794 N N . PHE A 1 104 ? -1.318 7.031 18.781 1 96.56 104 PHE A N 1
ATOM 795 C CA . PHE A 1 104 ? -2.316 7.977 18.297 1 96.56 104 PHE A CA 1
ATOM 796 C C . PHE A 1 104 ? -3.725 7.484 18.609 1 96.56 104 PHE A C 1
ATOM 798 O O . PHE A 1 104 ? -4.02 6.297 18.453 1 96.56 104 PHE A O 1
ATOM 805 N N . PRO A 1 105 ? -4.559 8.367 19.047 1 93.69 105 PRO A N 1
ATOM 806 C CA . PRO A 1 105 ? -5.918 7.926 19.359 1 93.69 105 PRO A CA 1
ATOM 807 C C . PRO A 1 105 ? -6.746 7.641 18.109 1 93.69 105 PRO A C 1
ATOM 809 O O . PRO A 1 105 ? -6.559 8.289 17.078 1 93.69 105 PRO A O 1
ATOM 812 N N . GLU A 1 106 ? -7.66 6.773 18.156 1 86.25 106 GLU A N 1
ATOM 813 C CA . GLU A 1 106 ? -8.484 6.379 17.016 1 86.25 106 GLU A CA 1
ATOM 814 C C . GLU A 1 106 ? -9.477 7.48 16.641 1 86.25 106 GLU A C 1
ATOM 816 O O . GLU A 1 106 ? -9.766 7.691 15.469 1 86.25 106 GLU A O 1
ATOM 821 N N . LEU A 1 107 ? -9.977 8.141 17.719 1 88.19 107 LEU A N 1
ATOM 822 C CA . LEU A 1 107 ? -10.93 9.227 17.484 1 88.19 107 LEU A CA 1
ATOM 823 C C . LEU A 1 107 ? -10.57 10.445 18.328 1 88.19 107 LEU A C 1
ATOM 825 O O . LEU A 1 107 ? -10.164 10.305 19.484 1 88.19 107 LEU A O 1
ATOM 829 N N . HIS A 1 108 ? -10.688 11.539 17.719 1 93.81 108 HIS A N 1
ATOM 830 C CA . HIS A 1 108 ? -10.492 12.797 18.438 1 93.81 108 HIS A CA 1
ATOM 831 C C . HIS A 1 108 ? -11.234 13.938 17.75 1 93.81 108 HIS A C 1
ATOM 833 O O . HIS A 1 108 ? -11.602 13.836 16.578 1 93.81 108 HIS A O 1
ATOM 839 N N . THR A 1 109 ? -11.461 15.047 18.406 1 93.69 109 THR A N 1
ATOM 840 C CA . THR A 1 109 ? -12.219 16.172 17.859 1 93.69 109 THR A CA 1
ATOM 841 C C . THR A 1 109 ? -11.312 17.375 17.656 1 93.69 109 THR A C 1
ATOM 843 O O . THR A 1 109 ? -11.797 18.5 17.531 1 93.69 109 THR A O 1
ATOM 846 N N . ALA A 1 110 ? -10.031 17.172 17.609 1 96.12 110 ALA A N 1
ATOM 847 C CA . ALA A 1 110 ? -9.07 18.281 17.656 1 96.12 110 ALA A CA 1
ATOM 848 C C . ALA A 1 110 ? -8.828 18.859 16.266 1 96.12 110 ALA A C 1
ATOM 850 O O . ALA A 1 110 ? -8.297 19.953 16.125 1 96.12 110 ALA A O 1
ATOM 851 N N . ALA A 1 111 ? -9.211 18.172 15.188 1 96.12 111 ALA A N 1
ATOM 852 C CA . ALA A 1 111 ? -8.898 18.609 13.828 1 96.12 111 ALA A CA 1
ATOM 853 C C . ALA A 1 111 ? -9.453 20.016 13.57 1 96.12 111 ALA A C 1
ATOM 855 O O . ALA A 1 111 ? -10.516 20.375 14.07 1 96.12 111 ALA A O 1
ATOM 856 N N . ALA A 1 112 ? -8.75 20.766 12.781 1 96.88 112 ALA A N 1
ATOM 857 C CA . ALA A 1 112 ? -9.148 22.141 12.492 1 96.88 112 ALA A CA 1
ATOM 858 C C . ALA A 1 112 ? -10.516 22.188 11.828 1 96.88 112 ALA A C 1
ATOM 860 O O . ALA A 1 112 ? -11.367 23.016 12.18 1 96.88 112 ALA A O 1
ATOM 861 N N . CYS A 1 113 ? -10.75 21.328 10.898 1 93.75 113 CYS A N 1
ATOM 862 C CA . CYS A 1 113 ? -12.008 21.328 10.164 1 93.75 113 CYS A CA 1
ATOM 863 C C . CYS A 1 113 ? -13.18 20.984 11.086 1 93.75 113 CYS A C 1
ATOM 865 O O . CYS A 1 113 ? -14.32 21.359 10.805 1 93.75 113 CYS A O 1
ATOM 867 N N . LYS A 1 114 ? -12.914 20.312 12.141 1 94.06 114 LYS A N 1
ATOM 868 C CA . LYS A 1 114 ? -13.969 19.906 13.062 1 94.06 114 LYS A CA 1
ATOM 869 C C . LYS A 1 114 ? -14.477 21.094 13.875 1 94.06 114 LYS A C 1
ATOM 871 O O . LYS A 1 114 ? -15.555 21.031 14.477 1 94.06 114 LYS A O 1
ATOM 876 N N . MET A 1 115 ? -13.695 22.172 13.969 1 95.44 115 MET A N 1
ATOM 877 C CA . MET A 1 115 ? -14.18 23.406 14.602 1 95.44 115 MET A CA 1
ATOM 878 C C . MET A 1 115 ? -15.398 23.953 13.867 1 95.44 115 MET A C 1
ATOM 880 O O . MET A 1 115 ? -16.281 24.547 14.484 1 95.44 115 MET A O 1
ATOM 884 N N . LEU A 1 116 ? -15.461 23.703 12.57 1 94.38 116 LEU A N 1
ATOM 885 C CA . LEU A 1 116 ? -16.578 24.156 11.758 1 94.38 116 LEU A CA 1
ATOM 886 C C . LEU A 1 116 ? -17.859 23.406 12.109 1 94.38 116 LEU A C 1
ATOM 888 O O . LEU A 1 116 ? -18.953 23.922 11.906 1 94.38 116 LEU A O 1
ATOM 892 N N . VAL A 1 117 ? -17.672 22.266 12.648 1 90.81 117 VAL A N 1
ATOM 893 C CA . VAL A 1 117 ? -18.812 21.391 12.93 1 90.81 117 VAL A CA 1
ATOM 894 C C . VAL A 1 117 ? -19.172 21.469 14.406 1 90.81 117 VAL A C 1
ATOM 896 O O . VAL A 1 117 ? -20.344 21.531 14.766 1 90.81 117 VAL A O 1
ATOM 899 N N . TYR A 1 118 ? -18.141 21.562 15.227 1 90.06 118 TYR A N 1
ATOM 900 C CA . TYR A 1 118 ? -18.391 21.297 16.641 1 90.06 118 TYR A CA 1
ATOM 901 C C . TYR A 1 118 ? -18.375 22.594 17.453 1 90.06 118 TYR A C 1
ATOM 903 O O . TYR A 1 118 ? -18.812 22.609 18.609 1 90.06 118 TYR A O 1
ATOM 911 N N . TRP A 1 119 ? -17.844 23.688 16.953 1 92.94 119 TRP A N 1
ATOM 912 C CA . TRP A 1 119 ? -17.922 24.984 17.625 1 92.94 119 TRP A CA 1
ATOM 913 C C . TRP A 1 119 ? -19.188 25.734 17.219 1 92.94 119 TRP A C 1
ATOM 915 O O . TRP A 1 119 ? -19.281 26.234 16.094 1 92.94 119 TRP A O 1
ATOM 925 N N . PRO A 1 120 ? -20.109 25.844 18.125 1 90.31 120 PRO A N 1
ATOM 926 C CA . PRO A 1 120 ? -21.438 26.344 17.766 1 90.31 120 PRO A CA 1
ATOM 927 C C . PRO A 1 120 ? -21.406 27.719 17.109 1 90.31 120 PRO A C 1
ATOM 929 O O . PRO A 1 120 ? -22.109 27.953 16.125 1 90.31 120 PRO A O 1
ATOM 932 N N . ARG A 1 121 ? -20.641 28.641 17.594 1 90.38 121 ARG A N 1
ATOM 933 C CA . ARG A 1 121 ? -20.594 29.984 17.047 1 90.38 121 ARG A CA 1
ATOM 934 C C . ARG A 1 121 ? -20.062 29.969 15.617 1 90.38 121 ARG A C 1
ATOM 936 O O . ARG A 1 121 ? -20.453 30.781 14.789 1 90.38 121 ARG A O 1
ATOM 943 N N . ILE A 1 122 ? -19.125 29.062 15.383 1 93.19 122 ILE A N 1
ATOM 944 C CA . ILE A 1 122 ? -18.562 28.922 14.047 1 93.19 122 ILE A CA 1
ATOM 945 C C . ILE A 1 122 ? -19.547 28.203 13.141 1 93.19 122 ILE A C 1
ATOM 947 O O . ILE A 1 122 ? -19.75 28.594 11.984 1 93.19 122 ILE A O 1
ATOM 951 N N . ARG A 1 123 ? -20.172 27.188 13.641 1 91.06 123 ARG A N 1
ATOM 952 C CA . ARG A 1 123 ? -21.109 26.391 12.875 1 91.06 123 ARG A CA 1
ATOM 953 C C . ARG A 1 123 ? -22.297 27.219 12.398 1 91.06 123 ARG A C 1
ATOM 955 O O . ARG A 1 123 ? -22.703 27.125 11.242 1 91.06 123 ARG A O 1
ATOM 962 N N . ILE A 1 124 ? -22.812 28.109 13.289 1 88.62 124 ILE A N 1
ATOM 963 C CA . ILE A 1 124 ? -23.984 28.922 12.984 1 88.62 124 ILE A CA 1
ATOM 964 C C . ILE A 1 124 ? -23.625 29.938 11.898 1 88.62 124 ILE A C 1
ATOM 966 O O . ILE A 1 124 ? -24.469 30.25 11.047 1 88.62 124 ILE A O 1
ATOM 970 N N . ASN A 1 125 ? -22.453 30.359 11.875 1 89.19 125 ASN A N 1
ATOM 971 C CA . ASN A 1 125 ? -22.047 31.406 10.938 1 89.19 125 ASN A CA 1
ATOM 972 C C . ASN A 1 125 ? -21.422 30.812 9.68 1 89.19 125 ASN A C 1
ATOM 974 O O . ASN A 1 125 ? -20.875 31.531 8.852 1 89.19 125 ASN A O 1
ATOM 978 N N . PHE A 1 126 ? -21.469 29.516 9.609 1 89.31 126 PHE A N 1
ATOM 979 C CA . PHE A 1 126 ? -20.984 28.844 8.406 1 89.31 126 PHE A CA 1
ATOM 980 C C . PHE A 1 126 ? -22.016 28.906 7.293 1 89.31 126 PHE A C 1
ATOM 982 O O . PHE A 1 126 ? -23.047 28.234 7.367 1 89.31 126 PHE A O 1
ATOM 989 N N . THR A 1 127 ? -21.797 29.688 6.195 1 84.38 127 THR A N 1
ATOM 990 C CA . THR A 1 127 ? -22.812 29.922 5.18 1 84.38 127 THR A CA 1
ATOM 991 C C . THR A 1 127 ? -22.266 29.641 3.785 1 84.38 127 THR A C 1
ATOM 993 O O . THR A 1 127 ? -22.922 29.906 2.783 1 84.38 127 THR A O 1
ATOM 996 N N . VAL A 1 128 ? -21.219 29.141 3.643 1 86.62 128 VAL A N 1
ATOM 997 C CA . VAL A 1 128 ? -20.672 28.906 2.309 1 86.62 128 VAL A CA 1
ATOM 998 C C . VAL A 1 128 ? -21.5 27.844 1.583 1 86.62 128 VAL A C 1
ATOM 1000 O O . VAL A 1 128 ? -21.578 26.703 2.016 1 86.62 128 VAL A O 1
ATOM 1003 N N . PRO A 1 129 ? -22.078 28.203 0.471 1 82.38 129 PRO A N 1
ATOM 1004 C CA . PRO A 1 129 ? -22.938 27.25 -0.24 1 82.38 129 PRO A CA 1
ATOM 1005 C C . PRO A 1 129 ? -22.156 26.125 -0.905 1 82.38 129 PRO A C 1
ATOM 1007 O O . PRO A 1 129 ? -21.047 26.359 -1.405 1 82.38 129 PRO A O 1
ATOM 1010 N N . GLY A 1 130 ? -22.688 24.938 -0.915 1 80.38 130 GLY A N 1
ATOM 1011 C CA . GLY A 1 130 ? -22.156 23.828 -1.671 1 80.38 130 GLY A CA 1
ATOM 1012 C C . GLY A 1 130 ? -21.047 23.094 -0.941 1 80.38 130 GLY A C 1
ATOM 1013 O O . GLY A 1 130 ? -20.484 22.125 -1.457 1 80.38 130 GLY A O 1
ATOM 1014 N N . ILE A 1 131 ? -20.656 23.688 0.213 1 84.94 131 ILE A N 1
ATOM 1015 C CA . ILE A 1 131 ? -19.578 23.047 0.95 1 84.94 131 ILE A CA 1
ATOM 1016 C C . ILE A 1 131 ? -20.094 22.5 2.275 1 84.94 131 ILE A C 1
ATOM 1018 O O . ILE A 1 131 ? -20.828 23.188 2.992 1 84.94 131 ILE A O 1
ATOM 1022 N N . SER A 1 132 ? -19.828 21.234 2.443 1 87 132 SER A N 1
ATOM 1023 C CA . SER A 1 132 ? -20.141 20.641 3.734 1 87 132 SER A CA 1
ATOM 1024 C C . SER A 1 132 ? -19 20.797 4.723 1 87 132 S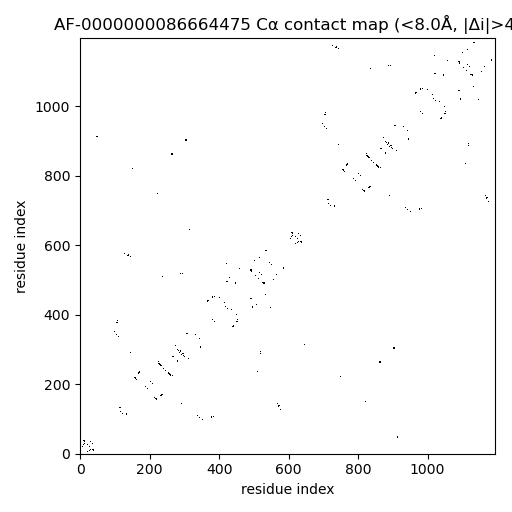ER A C 1
ATOM 1026 O O . SER A 1 132 ? -17.844 20.516 4.391 1 87 132 SER A O 1
ATOM 1028 N N . ALA A 1 133 ? -19.328 21.328 5.91 1 87.12 133 ALA A N 1
ATOM 1029 C CA . ALA A 1 133 ? -18.312 21.562 6.93 1 87.12 133 ALA A CA 1
ATOM 1030 C C . ALA A 1 133 ? -17.594 20.266 7.297 1 87.12 133 ALA A C 1
ATOM 1032 O O . ALA A 1 133 ? -16.375 20.266 7.535 1 87.12 133 ALA A O 1
ATOM 1033 N N . ALA A 1 134 ? -18.312 19.203 7.273 1 84.5 134 ALA A N 1
ATOM 1034 C CA . ALA A 1 134 ? -17.75 17.922 7.734 1 84.5 134 ALA A CA 1
ATOM 1035 C C . ALA A 1 134 ? -16.906 17.281 6.652 1 84.5 134 ALA A C 1
ATOM 1037 O O . ALA A 1 134 ? -15.938 16.578 6.957 1 84.5 134 ALA A O 1
ATOM 1038 N N . ASN A 1 135 ? -17.203 17.531 5.375 1 87.56 135 ASN A N 1
ATOM 1039 C CA . ASN A 1 135 ? -16.594 16.734 4.328 1 87.56 135 ASN A CA 1
ATOM 1040 C C . ASN A 1 135 ? -15.898 17.609 3.281 1 87.56 135 ASN A C 1
ATOM 1042 O O . ASN A 1 135 ? -15.445 17.109 2.252 1 87.56 135 ASN A O 1
ATOM 1046 N N . TYR A 1 136 ? -15.773 18.859 3.537 1 89.31 136 TYR A N 1
ATOM 1047 C CA . TYR A 1 136 ? -15.297 19.719 2.453 1 89.31 136 TYR A CA 1
ATOM 1048 C C . TYR A 1 136 ? -13.852 19.391 2.098 1 89.31 136 TYR A C 1
ATOM 1050 O O . TYR A 1 136 ? -13.453 19.516 0.94 1 89.31 136 TYR A O 1
ATOM 1058 N N . LEU A 1 137 ? -13.07 18.938 3.117 1 91.69 137 LEU A N 1
ATOM 1059 C CA . LEU A 1 137 ? -11.672 18.625 2.83 1 91.69 137 LEU A CA 1
ATOM 1060 C C . LEU A 1 137 ? -11.57 17.422 1.897 1 91.69 137 LEU A C 1
ATOM 1062 O O . LEU A 1 137 ? -10.812 17.438 0.929 1 91.69 137 LEU A O 1
ATOM 1066 N N . SER A 1 138 ? -12.289 16.375 2.191 1 91 138 SER A N 1
ATOM 1067 C CA . SER A 1 138 ? -12.266 15.172 1.371 1 91 138 SER A CA 1
ATOM 1068 C C . SER A 1 138 ? -12.844 15.43 -0.015 1 91 138 SER A C 1
ATOM 1070 O O . SER A 1 138 ? -12.312 14.953 -1.018 1 91 138 SER A O 1
ATOM 1072 N N . GLU A 1 139 ? -13.883 16.203 -0.093 1 90.31 139 GLU A N 1
ATOM 1073 C CA . GLU A 1 139 ? -14.531 16.516 -1.365 1 90.31 139 GLU A CA 1
ATOM 1074 C C . GLU A 1 139 ? -13.625 17.359 -2.258 1 90.31 139 GLU A C 1
ATOM 1076 O O . GLU A 1 139 ? -13.523 17.094 -3.461 1 90.31 139 GLU A O 1
ATOM 1081 N N . THR A 1 140 ? -12.984 18.328 -1.614 1 92.62 140 THR A N 1
ATOM 1082 C CA . THR A 1 140 ? -12.102 19.188 -2.387 1 92.62 140 THR A CA 1
ATOM 1083 C C . THR A 1 140 ? -10.844 18.438 -2.812 1 92.62 140 THR A C 1
ATOM 1085 O O . THR A 1 140 ? -10.297 18.688 -3.883 1 92.62 140 THR A O 1
ATOM 1088 N N . ASP A 1 141 ? -10.391 17.578 -1.979 1 90.88 141 ASP A N 1
ATOM 1089 C CA . ASP A 1 141 ? -9.227 16.781 -2.342 1 90.88 141 ASP A CA 1
ATOM 1090 C C . ASP A 1 141 ? -9.523 15.883 -3.545 1 90.88 141 ASP A C 1
ATOM 1092 O O . ASP A 1 141 ? -8.695 15.75 -4.445 1 90.88 141 ASP A O 1
ATOM 1096 N N . HIS A 1 142 ? -10.68 15.305 -3.615 1 86.75 142 HIS A N 1
ATOM 1097 C CA . HIS A 1 142 ? -11.094 14.414 -4.691 1 86.75 142 HIS A CA 1
ATOM 1098 C C . HIS A 1 142 ? -11.281 15.18 -5.996 1 86.75 142 HIS A C 1
ATOM 1100 O O . HIS A 1 142 ? -11.016 14.648 -7.078 1 86.75 142 HIS A O 1
ATOM 1106 N N . SER A 1 143 ? -11.719 16.359 -5.859 1 88.12 143 SER A N 1
ATOM 1107 C CA . SER A 1 143 ? -12.031 17.156 -7.043 1 88.12 143 SER A CA 1
ATOM 1108 C C . SER A 1 143 ? -10.805 17.906 -7.539 1 88.12 143 SER A C 1
ATOM 1110 O O . SER A 1 143 ? -10.828 18.5 -8.625 1 88.12 143 SER A O 1
ATOM 1112 N N . ASP A 1 144 ? -9.773 17.953 -6.758 1 90.12 144 ASP A N 1
ATOM 1113 C CA . ASP A 1 144 ? -8.562 18.688 -7.109 1 90.12 144 ASP A CA 1
ATOM 1114 C C . ASP A 1 144 ? -7.809 18 -8.25 1 90.12 144 ASP A C 1
ATOM 1116 O O . ASP A 1 144 ? -7.449 16.828 -8.141 1 90.12 144 ASP A O 1
ATOM 1120 N N . ALA A 1 145 ? -7.504 18.625 -9.32 1 84.25 145 ALA A N 1
ATOM 1121 C CA . ALA A 1 145 ? -6.883 18.062 -10.523 1 84.25 145 ALA A CA 1
ATOM 1122 C C . ALA A 1 145 ? -5.359 18.125 -10.422 1 84.25 145 ALA A C 1
ATOM 1124 O O . ALA A 1 145 ? -4.656 17.562 -11.266 1 84.25 145 ALA A O 1
ATOM 1125 N N . THR A 1 146 ? -4.891 18.719 -9.359 1 84.25 146 THR A N 1
ATOM 1126 C CA . THR A 1 146 ? -3.443 18.859 -9.219 1 84.25 146 THR A CA 1
ATOM 1127 C C . THR A 1 146 ? -2.771 17.484 -9.219 1 84.25 146 THR A C 1
ATOM 1129 O O . THR A 1 146 ? -3.203 16.578 -8.5 1 84.25 146 THR A O 1
ATOM 1132 N N . LEU A 1 147 ? -1.705 17.266 -10.031 1 86.5 147 LEU A N 1
ATOM 1133 C CA . LEU A 1 147 ? -0.917 16.047 -10.195 1 86.5 147 LEU A CA 1
ATOM 1134 C C . LEU A 1 147 ? -1.66 15.023 -11.055 1 86.5 147 LEU A C 1
ATOM 1136 O O . LEU A 1 147 ? -1.056 14.078 -11.57 1 86.5 147 LEU A O 1
ATOM 1140 N N . LEU A 1 148 ? -3.049 15.086 -11.148 1 77.5 148 LEU A N 1
ATOM 1141 C CA . LEU A 1 148 ? -3.857 14.125 -11.891 1 77.5 148 LEU A CA 1
ATOM 1142 C C . LEU A 1 148 ? -3.973 14.531 -13.359 1 77.5 148 LEU A C 1
ATOM 1144 O O . LEU A 1 148 ? -4.152 13.672 -14.227 1 77.5 148 LEU A O 1
ATOM 1148 N N . SER A 1 149 ? -4.086 15.812 -13.609 1 61.88 149 SER A N 1
ATOM 1149 C CA . SER A 1 149 ? -4.281 16.344 -14.953 1 61.88 149 SER A CA 1
ATOM 1150 C C . SER A 1 149 ? -3.094 16.016 -15.859 1 61.88 149 SER A C 1
ATOM 1152 O O . SER A 1 149 ? -3.258 15.836 -17.062 1 61.88 149 SER A O 1
ATOM 1154 N N . SER A 1 150 ? -1.976 16.141 -15.352 1 52.81 150 SER A N 1
ATOM 1155 C CA . SER A 1 150 ? -0.814 15.922 -16.203 1 52.81 150 SER A CA 1
ATOM 1156 C C . SER A 1 150 ? -0.88 14.555 -16.875 1 52.81 150 SER A C 1
ATOM 1158 O O . SER A 1 150 ? -0.214 14.32 -17.891 1 52.81 150 SER A O 1
ATOM 1160 N N . LEU A 1 151 ? -1.789 13.578 -16.281 1 50.66 151 LEU A N 1
ATOM 1161 C CA . LEU A 1 151 ? -1.995 12.273 -16.906 1 50.66 151 LEU A CA 1
ATOM 1162 C C . LEU A 1 151 ? -2.764 12.414 -18.219 1 50.66 151 LEU A C 1
ATOM 1164 O O . LEU A 1 151 ? -2.545 11.648 -19.156 1 50.66 151 LEU A O 1
ATOM 1168 N N . SER A 1 152 ? -3.875 13.227 -18.156 1 47.62 152 SER A N 1
ATOM 1169 C CA . SER A 1 152 ? -4.77 13.383 -19.312 1 47.62 152 SER A CA 1
ATOM 1170 C C . SER A 1 152 ? -4.125 14.219 -20.406 1 47.62 152 SER A C 1
ATOM 1172 O O . SER A 1 152 ? -4.262 13.906 -21.594 1 47.62 152 SER A O 1
ATOM 1174 N N . SER A 1 153 ? -4.281 15.562 -20.125 1 44.84 153 SER A N 1
ATOM 1175 C CA . SER A 1 153 ? -4.27 16.484 -21.266 1 44.84 153 SER A CA 1
ATOM 1176 C C . SER A 1 153 ? -2.924 16.453 -21.984 1 44.84 153 SER A C 1
ATOM 1178 O O . SER A 1 153 ? -2.838 16.797 -23.156 1 44.84 153 SER A O 1
ATOM 1180 N N . ARG A 1 154 ? -1.898 17.391 -21.266 1 42.59 154 ARG A N 1
ATOM 1181 C CA . ARG A 1 154 ? -0.996 18.234 -22.062 1 42.59 154 ARG A CA 1
ATOM 1182 C C . ARG A 1 154 ? 0.025 17.375 -22.812 1 42.59 154 ARG A C 1
ATOM 1184 O O . ARG A 1 154 ? 0.56 16.406 -22.25 1 42.59 154 ARG A O 1
ATOM 1191 N N . SER A 1 155 ? 0.129 17.484 -24.078 1 46.34 155 SER A N 1
ATOM 1192 C CA . SER A 1 155 ? 0.934 17.094 -25.219 1 46.34 155 SER A CA 1
ATOM 1193 C C . SER A 1 155 ? 2.352 16.719 -24.797 1 46.34 155 SER A C 1
ATOM 1195 O O . SER A 1 155 ? 2.846 15.641 -25.156 1 46.34 155 SER A O 1
ATOM 1197 N N . SER A 1 156 ? 3.324 17.859 -24.797 1 51.69 156 SER A N 1
ATOM 1198 C CA . SER A 1 156 ? 4.773 17.75 -24.938 1 51.69 156 SER A CA 1
ATOM 1199 C C . SER A 1 156 ? 5.453 17.672 -23.562 1 51.69 156 SER A C 1
ATOM 1201 O O . SER A 1 156 ? 5.316 18.578 -22.75 1 51.69 156 SER A O 1
ATOM 1203 N N . THR A 1 157 ? 5.504 16.531 -23 1 58.34 157 THR A N 1
ATOM 1204 C CA . THR A 1 157 ? 6.359 16.453 -21.812 1 58.34 157 THR A CA 1
ATOM 1205 C C . THR A 1 157 ? 7.543 17.406 -21.953 1 58.34 157 THR A C 1
ATOM 1207 O O . THR A 1 157 ? 8.242 17.406 -22.969 1 58.34 157 THR A O 1
ATOM 1210 N N . PRO A 1 158 ? 7.512 18.25 -20.891 1 67.75 158 PRO A N 1
ATOM 1211 C CA . PRO A 1 158 ? 8.672 19.141 -21 1 67.75 158 PRO A CA 1
ATOM 1212 C C . PRO A 1 158 ? 10 18.391 -20.969 1 67.75 158 PRO A C 1
ATOM 1214 O O . PRO A 1 158 ? 10.117 17.359 -20.297 1 67.75 158 PRO A O 1
ATOM 1217 N N . THR A 1 159 ? 10.734 18.516 -21.938 1 79.62 159 THR A N 1
ATOM 1218 C CA . THR A 1 159 ? 12.07 17.922 -22.062 1 79.62 159 THR A CA 1
ATOM 1219 C C . THR A 1 159 ? 13.125 18.859 -21.469 1 79.62 159 THR A C 1
ATOM 1221 O O . THR A 1 159 ? 12.945 20.078 -21.469 1 79.62 159 THR A O 1
ATOM 1224 N N . LEU A 1 160 ? 13.992 18.281 -20.703 1 88 160 LEU A N 1
ATOM 1225 C CA . LEU A 1 160 ? 15.125 19 -20.141 1 88 160 LEU A CA 1
ATOM 1226 C C . LEU A 1 160 ? 16.438 18.562 -20.781 1 88 160 LEU A C 1
ATOM 1228 O O . LEU A 1 160 ? 16.516 17.453 -21.312 1 88 160 LEU A O 1
ATOM 1232 N N . MET A 1 161 ? 17.25 19.531 -20.812 1 89.19 161 MET A N 1
ATOM 1233 C CA . MET A 1 161 ? 18.594 19.172 -21.234 1 89.19 161 MET A CA 1
ATOM 1234 C C . MET A 1 161 ? 19.359 18.516 -20.094 1 89.19 161 MET A C 1
ATOM 1236 O O . MET A 1 161 ? 19.141 18.844 -18.922 1 89.19 161 MET A O 1
ATOM 1240 N N . LEU A 1 162 ? 20.25 17.625 -20.438 1 90.31 162 LEU A N 1
ATOM 1241 C CA . LEU A 1 162 ? 21 16.875 -19.438 1 90.31 162 LEU A CA 1
ATOM 1242 C C . LEU A 1 162 ? 21.812 17.828 -18.562 1 90.31 162 LEU A C 1
ATOM 1244 O O . LEU A 1 162 ? 21.969 17.594 -17.359 1 90.31 162 LEU A O 1
ATOM 1248 N N . TRP A 1 163 ? 22.344 18.859 -19.172 1 87.75 163 TRP A N 1
ATOM 1249 C CA . TRP A 1 163 ? 23.156 19.766 -18.375 1 87.75 163 TRP A CA 1
ATOM 1250 C C . TRP A 1 163 ? 22.297 20.516 -17.359 1 87.75 163 TRP A C 1
ATOM 1252 O O . TRP A 1 163 ? 22.781 20.859 -16.281 1 87.75 163 TRP A O 1
ATOM 1262 N N . GLN A 1 164 ? 21.125 20.812 -17.688 1 90.25 164 GLN A N 1
ATOM 1263 C CA . GLN A 1 164 ? 20.203 21.469 -16.75 1 90.25 164 GLN A CA 1
ATOM 1264 C C . GLN A 1 164 ? 19.906 20.562 -15.562 1 90.25 164 GLN A C 1
ATOM 1266 O O . GLN A 1 164 ? 19.875 21.031 -14.414 1 90.25 164 GLN A O 1
ATOM 1271 N N . VAL A 1 165 ? 19.641 19.266 -15.906 1 91.31 165 VAL A N 1
ATOM 1272 C CA . VAL A 1 165 ? 19.359 18.297 -14.859 1 91.31 165 VAL A CA 1
ATOM 1273 C C . VAL A 1 165 ? 20.562 18.172 -13.922 1 91.31 165 VAL A C 1
ATOM 1275 O O . VAL A 1 165 ? 20.406 18.203 -12.695 1 91.31 165 VAL A O 1
ATOM 1278 N N . SER A 1 166 ? 21.703 18.109 -14.5 1 89.19 166 SER A N 1
ATOM 1279 C CA . SER A 1 166 ? 22.922 17.953 -13.711 1 89.19 166 SER A CA 1
ATOM 1280 C C . SER A 1 166 ? 23.172 19.188 -12.844 1 89.19 166 SER A C 1
ATOM 1282 O O . SER A 1 166 ? 23.562 19.062 -11.68 1 89.19 166 SER A O 1
ATOM 1284 N N . ARG A 1 167 ? 22.938 20.312 -13.344 1 89.88 167 ARG A N 1
ATOM 1285 C CA . ARG A 1 167 ? 23.172 21.547 -12.609 1 89.88 167 ARG A CA 1
ATOM 1286 C C . ARG A 1 167 ? 22.188 21.703 -11.461 1 89.88 167 ARG A C 1
ATOM 1288 O O . ARG A 1 167 ? 22.578 22.094 -10.352 1 89.88 167 ARG A O 1
ATOM 1295 N N . VAL A 1 168 ? 20.953 21.453 -11.727 1 91.19 168 VAL A N 1
ATOM 1296 C CA . VAL A 1 168 ? 19.906 21.578 -10.711 1 91.19 168 VAL A CA 1
ATOM 1297 C C . VAL A 1 168 ? 20.188 20.609 -9.562 1 91.19 168 VAL A C 1
ATOM 1299 O O . VAL A 1 168 ? 20.062 20.984 -8.391 1 91.19 168 VAL A O 1
ATOM 1302 N N . LEU A 1 169 ? 20.594 19.406 -9.875 1 92.12 169 LEU A N 1
ATOM 1303 C CA . LEU A 1 169 ? 20.859 18.391 -8.852 1 92.12 169 LEU A CA 1
ATOM 1304 C C . LEU A 1 169 ? 22.109 18.734 -8.055 1 92.12 169 LEU A C 1
ATOM 1306 O O . LEU A 1 169 ? 22.156 18.531 -6.84 1 92.12 169 LEU A O 1
ATOM 1310 N N . GLU A 1 170 ? 23.094 19.25 -8.703 1 89.38 170 GLU A N 1
ATOM 1311 C CA . GLU A 1 170 ? 24.312 19.672 -8.008 1 89.38 170 GLU A CA 1
ATOM 1312 C C . GLU A 1 170 ? 24.016 20.781 -7.004 1 89.38 170 GLU A C 1
ATOM 1314 O O . GLU A 1 170 ? 24.5 20.75 -5.871 1 89.38 170 GLU A O 1
ATOM 1319 N N . GLU A 1 171 ? 23.281 21.703 -7.438 1 87.88 171 GLU A N 1
ATOM 1320 C CA . GLU A 1 171 ? 22.906 22.812 -6.555 1 87.88 171 GLU A CA 1
ATOM 1321 C C . GLU A 1 171 ? 22.078 22.312 -5.375 1 87.88 171 GLU A C 1
ATOM 1323 O O . GLU A 1 171 ? 22.234 22.797 -4.254 1 87.88 171 GLU A O 1
ATOM 1328 N N . PHE A 1 172 ? 21.234 21.406 -5.621 1 91.25 172 PHE A N 1
ATOM 1329 C CA . PHE A 1 172 ? 20.359 20.844 -4.598 1 91.25 172 PHE A CA 1
ATOM 1330 C C . PHE A 1 172 ? 21.188 20.156 -3.508 1 91.25 172 PHE A C 1
ATOM 1332 O O . PHE A 1 172 ? 20.969 20.391 -2.318 1 91.25 172 PHE A O 1
ATOM 1339 N N . TYR A 1 173 ? 22.109 19.328 -3.904 1 90.81 173 TYR A N 1
ATOM 1340 C CA . TYR A 1 173 ? 22.891 18.547 -2.945 1 90.81 173 TYR A CA 1
ATOM 1341 C C . TYR A 1 173 ? 23.875 19.438 -2.195 1 90.81 173 TYR A C 1
ATOM 1343 O O . TYR A 1 173 ? 24.219 19.172 -1.045 1 90.81 173 TYR A O 1
ATOM 1351 N N . ASP A 1 174 ? 24.188 20.531 -2.736 1 85.31 174 ASP A N 1
ATOM 1352 C CA . ASP A 1 174 ? 25.062 21.484 -2.057 1 85.31 174 ASP A CA 1
ATOM 1353 C C . ASP A 1 174 ? 24.312 22.219 -0.942 1 85.31 174 ASP A C 1
ATOM 1355 O O . ASP A 1 174 ? 24.922 22.594 0.067 1 85.31 174 ASP A O 1
ATOM 1359 N N . ASN A 1 175 ? 22.984 22.375 -1.107 1 77.69 175 ASN A N 1
ATOM 1360 C CA . ASN A 1 175 ? 22.172 23.125 -0.16 1 77.69 175 ASN A CA 1
ATOM 1361 C C . ASN A 1 175 ? 21.297 22.219 0.678 1 77.69 175 ASN A C 1
ATOM 1363 O O . ASN A 1 175 ? 20.391 22.688 1.372 1 77.69 175 ASN A O 1
ATOM 1367 N N . THR A 1 176 ? 21.312 20.938 0.512 1 64.69 176 THR A N 1
ATOM 1368 C CA . THR A 1 176 ? 20.375 19.969 1.037 1 64.69 176 THR A CA 1
ATOM 1369 C C . THR A 1 176 ? 20.266 20.078 2.555 1 64.69 176 THR A C 1
ATOM 1371 O O . THR A 1 176 ? 19.156 19.984 3.113 1 64.69 176 THR A O 1
ATOM 1374 N N . SER A 1 177 ? 21.219 20.312 3.191 1 64.38 177 SER A N 1
ATOM 1375 C CA . SER A 1 177 ? 21.219 20.172 4.645 1 64.38 177 SER A CA 1
ATOM 1376 C C . SER A 1 177 ? 20.547 21.359 5.316 1 64.38 177 SER A C 1
ATOM 1378 O O . SER A 1 177 ? 19.969 21.234 6.398 1 64.38 177 SER A O 1
ATOM 1380 N N . SER A 1 178 ? 20.344 22.375 4.566 1 71.81 178 SER A N 1
ATOM 1381 C CA . SER A 1 178 ? 20.047 23.5 5.453 1 71.81 178 SER A CA 1
ATOM 1382 C C . SER A 1 178 ? 18.672 24.094 5.172 1 71.81 178 SER A C 1
ATOM 1384 O O . SER A 1 178 ? 18.047 24.688 6.055 1 71.81 178 SER A O 1
ATOM 1386 N N . ASN A 1 179 ? 18.062 23.688 4.086 1 82.75 179 ASN A N 1
ATOM 1387 C CA . ASN A 1 179 ? 16.875 24.484 3.797 1 82.75 179 ASN A CA 1
ATOM 1388 C C . ASN A 1 179 ? 15.664 23.594 3.539 1 82.75 179 ASN A C 1
ATOM 1390 O O . ASN A 1 179 ? 14.602 24.078 3.152 1 82.75 179 ASN A O 1
ATOM 1394 N N . LEU A 1 180 ? 15.828 22.312 3.762 1 90.44 180 LEU A N 1
ATOM 1395 C CA . LEU A 1 180 ? 14.711 21.391 3.6 1 90.44 180 LEU A CA 1
ATOM 1396 C C . LEU A 1 180 ? 14.141 20.984 4.957 1 90.44 180 LEU A C 1
ATOM 1398 O O . LEU A 1 180 ? 14.836 21.047 5.969 1 90.44 180 LEU A O 1
ATOM 1402 N N . PRO A 1 181 ? 12.852 20.656 4.922 1 91.81 181 PRO A N 1
ATOM 1403 C CA . PRO A 1 181 ? 12.328 20.109 6.176 1 91.81 181 PRO A CA 1
ATOM 1404 C C . PRO A 1 181 ? 13.172 18.953 6.715 1 91.81 181 PRO A C 1
ATOM 1406 O O . PRO A 1 181 ? 13.695 18.156 5.941 1 91.81 181 PRO A O 1
ATOM 1409 N N . VAL A 1 182 ? 13.219 18.891 7.996 1 92.94 182 VAL A N 1
ATOM 1410 C CA . VAL A 1 182 ? 14.125 17.969 8.672 1 92.94 182 VAL A CA 1
ATOM 1411 C C . VAL A 1 182 ? 13.852 16.531 8.203 1 92.94 182 VAL A C 1
ATOM 1413 O O . VAL A 1 182 ? 14.781 15.75 8.023 1 92.94 182 VAL A O 1
ATOM 1416 N N . TYR A 1 183 ? 12.641 16.141 8.039 1 94.75 183 TYR A N 1
ATOM 1417 C CA . TYR A 1 183 ? 12.273 14.766 7.684 1 94.75 183 TYR A CA 1
ATOM 1418 C C . TYR A 1 183 ? 12.781 14.414 6.289 1 94.75 183 TYR A C 1
ATOM 1420 O O . TYR A 1 183 ? 13.289 13.312 6.07 1 94.75 183 TYR A O 1
ATOM 1428 N N . ILE A 1 184 ? 12.633 15.344 5.34 1 94.94 184 ILE A N 1
ATOM 1429 C CA . ILE A 1 184 ? 13.086 15.133 3.971 1 94.94 184 ILE A CA 1
ATOM 1430 C C . ILE A 1 184 ? 14.617 15.109 3.934 1 94.94 184 ILE A C 1
ATOM 1432 O O . ILE A 1 184 ? 15.211 14.266 3.266 1 94.94 184 ILE A O 1
ATOM 1436 N N . SER A 1 185 ? 15.188 16.016 4.719 1 93 185 SER A N 1
ATOM 1437 C CA . SER A 1 185 ? 16.641 16.078 4.785 1 93 185 SER A CA 1
ATOM 1438 C C . SER A 1 185 ? 17.219 14.773 5.336 1 93 185 SER A C 1
ATOM 1440 O O . SER A 1 185 ? 18.203 14.258 4.816 1 93 185 SER A O 1
ATOM 1442 N N . GLU A 1 186 ? 16.609 14.273 6.355 1 92.19 186 GLU A N 1
ATOM 1443 C CA . GLU A 1 186 ? 17.062 13.031 6.965 1 92.19 186 GLU A CA 1
ATOM 1444 C C . GLU A 1 186 ? 16.953 11.867 5.992 1 92.19 186 GLU A C 1
ATOM 1446 O O . GLU A 1 186 ? 17.812 10.992 5.949 1 92.19 186 GLU A O 1
ATOM 1451 N N . LEU A 1 187 ? 15.906 11.773 5.246 1 94.56 187 LEU A N 1
ATOM 1452 C CA . LEU A 1 187 ? 15.703 10.703 4.277 1 94.56 187 LEU A CA 1
ATOM 1453 C C . LEU A 1 187 ? 16.734 10.773 3.164 1 94.56 187 LEU A C 1
ATOM 1455 O O . LEU A 1 187 ? 17.312 9.75 2.771 1 94.56 187 LEU A O 1
ATOM 1459 N N . ILE A 1 188 ? 17.016 11.969 2.656 1 94.12 188 ILE A N 1
ATOM 1460 C CA . ILE A 1 188 ? 17.953 12.156 1.561 1 94.12 188 ILE A CA 1
ATOM 1461 C C . ILE A 1 188 ? 19.359 11.805 2.033 1 94.12 188 ILE A C 1
ATOM 1463 O O . ILE A 1 188 ? 20.141 11.203 1.289 1 94.12 188 ILE A O 1
ATOM 1467 N N . GLN A 1 189 ? 19.656 12.078 3.244 1 90.56 189 GLN A N 1
ATOM 1468 C CA . GLN A 1 189 ? 20.984 11.844 3.773 1 90.56 189 GLN A CA 1
ATOM 1469 C C . GLN A 1 189 ? 21.188 10.367 4.121 1 90.56 189 GLN A C 1
ATOM 1471 O O . GLN A 1 189 ? 22.297 9.844 3.994 1 90.56 189 GLN A O 1
ATOM 1476 N N . SER A 1 190 ? 20.188 9.711 4.535 1 91.31 190 SER A N 1
ATOM 1477 C CA . SER A 1 190 ? 20.328 8.359 5.082 1 91.31 190 SER A CA 1
ATOM 1478 C C . SER A 1 190 ? 20.125 7.305 4.004 1 91.31 190 SER A C 1
ATOM 1480 O O . SER A 1 190 ? 20.672 6.203 4.098 1 91.31 190 SER A O 1
ATOM 1482 N N . CYS A 1 191 ? 19.328 7.523 2.975 1 92.69 191 CYS A N 1
ATOM 1483 C CA . CYS A 1 191 ? 19.016 6.535 1.946 1 92.69 191 CYS A CA 1
ATOM 1484 C C . CYS A 1 191 ? 20.078 6.562 0.84 1 92.69 191 CYS A C 1
ATOM 1486 O O . CYS A 1 191 ? 20.188 7.555 0.121 1 92.69 191 CYS A O 1
ATOM 1488 N N . PRO A 1 192 ? 20.75 5.52 0.618 1 92.25 192 PRO A N 1
ATOM 1489 C CA . PRO A 1 192 ? 21.812 5.492 -0.394 1 92.25 192 PRO A CA 1
ATOM 1490 C C . PRO A 1 192 ? 21.281 5.75 -1.805 1 92.25 192 PRO A C 1
ATOM 1492 O O . PRO A 1 192 ? 21.984 6.348 -2.625 1 92.25 192 PRO A O 1
ATOM 1495 N N . LYS A 1 193 ? 20.062 5.402 -2.102 1 94 193 LYS A N 1
ATOM 1496 C CA . LYS A 1 193 ? 19.5 5.566 -3.441 1 94 193 LYS A CA 1
ATOM 1497 C C . LYS A 1 193 ? 19.188 7.031 -3.73 1 94 193 LYS A C 1
ATOM 1499 O O . LYS A 1 193 ? 18.984 7.414 -4.887 1 94 193 LYS A O 1
ATOM 1504 N N . LEU A 1 194 ? 19.25 7.816 -2.711 1 95.06 194 LEU A N 1
ATOM 1505 C CA . LEU A 1 194 ? 18.953 9.242 -2.865 1 95.06 194 LEU A CA 1
ATOM 1506 C C . LEU A 1 194 ? 20.234 10.07 -2.742 1 95.06 194 LEU A C 1
ATOM 1508 O O . LEU A 1 194 ? 20.188 11.305 -2.822 1 95.06 194 LEU A O 1
ATOM 1512 N N . SER A 1 195 ? 21.312 9.43 -2.598 1 93.69 195 SER A N 1
ATOM 1513 C CA . SER A 1 195 ? 22.594 10.125 -2.4 1 93.69 195 SER A CA 1
ATOM 1514 C C . SER A 1 195 ? 23.078 10.758 -3.699 1 93.69 195 SER A C 1
ATOM 1516 O O . SER A 1 195 ? 22.703 10.32 -4.789 1 93.69 195 SER A O 1
ATOM 1518 N N . SER A 1 196 ? 23.906 11.773 -3.551 1 93.38 196 SER A N 1
ATOM 1519 C CA . SER A 1 196 ? 24.469 12.461 -4.707 1 93.38 196 SER A CA 1
ATOM 1520 C C . SER A 1 196 ? 25.281 11.516 -5.574 1 93.38 196 SER A C 1
ATOM 1522 O O . SER A 1 196 ? 25.188 11.547 -6.805 1 93.38 196 SER A O 1
ATOM 1524 N N . GLN A 1 197 ? 26 10.68 -4.93 1 92.19 197 GLN A N 1
ATOM 1525 C CA . GLN A 1 197 ? 26.844 9.734 -5.66 1 92.19 197 GLN A CA 1
ATOM 1526 C C . GLN A 1 197 ? 26 8.742 -6.457 1 92.19 197 GLN A C 1
ATOM 1528 O O . GLN A 1 197 ? 26.297 8.469 -7.621 1 92.19 197 GLN A O 1
ATOM 1533 N N . PHE A 1 198 ? 25.031 8.25 -5.867 1 92.56 198 PHE A N 1
ATOM 1534 C CA . PHE A 1 198 ? 24.172 7.277 -6.535 1 92.56 198 PHE A CA 1
ATOM 1535 C C . PHE A 1 198 ? 23.453 7.906 -7.719 1 92.56 198 PHE A C 1
ATOM 1537 O O . PHE A 1 198 ? 23.406 7.32 -8.805 1 92.56 198 PHE A O 1
ATOM 1544 N N . VAL A 1 199 ? 22.906 9.055 -7.535 1 92.5 199 VAL A N 1
ATOM 1545 C CA . VAL A 1 199 ? 22.172 9.758 -8.578 1 92.5 199 VAL A CA 1
ATOM 1546 C C . VAL A 1 199 ? 23.109 10.102 -9.734 1 92.5 199 VAL A C 1
ATOM 1548 O O . VAL A 1 199 ? 22.766 9.906 -10.898 1 92.5 199 VAL A O 1
ATOM 1551 N N . ALA A 1 200 ? 24.281 10.57 -9.43 1 90.38 200 ALA A N 1
ATOM 1552 C CA . ALA A 1 200 ? 25.25 10.914 -10.453 1 90.38 200 ALA A CA 1
ATOM 1553 C C . ALA A 1 200 ? 25.688 9.68 -11.242 1 90.38 200 ALA A C 1
ATOM 1555 O O . ALA A 1 200 ? 25.797 9.734 -12.469 1 90.38 200 ALA A O 1
ATOM 1556 N N . ASN A 1 201 ? 25.891 8.617 -10.547 1 90.81 201 ASN A N 1
ATOM 1557 C CA . ASN A 1 201 ? 26.297 7.379 -11.195 1 90.81 201 ASN A CA 1
ATOM 1558 C C . ASN A 1 201 ? 25.188 6.836 -12.109 1 90.81 201 ASN A C 1
ATOM 1560 O O . ASN A 1 201 ? 25.469 6.32 -13.188 1 90.81 201 ASN A O 1
ATOM 1564 N N . ASN A 1 202 ? 24.031 6.914 -11.664 1 91.31 202 ASN A N 1
ATOM 1565 C CA . ASN A 1 202 ? 22.906 6.441 -12.477 1 91.31 202 ASN A CA 1
ATOM 1566 C C . ASN A 1 202 ? 22.734 7.27 -13.742 1 91.31 202 ASN A C 1
ATOM 1568 O O . ASN A 1 202 ? 22.469 6.727 -14.812 1 91.31 202 ASN A O 1
ATOM 1572 N N . LEU A 1 203 ? 22.891 8.562 -13.672 1 89.06 203 LEU A N 1
ATOM 1573 C CA . LEU A 1 203 ? 22.781 9.43 -14.836 1 89.06 203 LEU A CA 1
ATOM 1574 C C . LEU A 1 203 ? 23.906 9.156 -15.82 1 89.06 203 LEU A C 1
ATOM 1576 O O . LEU A 1 203 ? 23.688 9.141 -17.031 1 89.06 203 LEU A O 1
ATOM 1580 N N . ARG A 1 204 ? 25.109 8.914 -15.297 1 87.69 204 ARG A N 1
ATOM 1581 C CA . ARG A 1 204 ? 26.25 8.586 -16.141 1 87.69 204 ARG A CA 1
ATOM 1582 C C . ARG A 1 204 ? 26.031 7.277 -16.891 1 87.69 204 ARG A C 1
ATOM 1584 O O . ARG A 1 204 ? 26.359 7.16 -18.062 1 87.69 204 ARG A O 1
ATOM 1591 N N . ASN A 1 205 ? 25.438 6.352 -16.172 1 87.19 205 ASN A N 1
ATOM 1592 C CA . ASN A 1 205 ? 25.172 5.051 -16.781 1 87.19 205 ASN A CA 1
ATOM 1593 C C . ASN A 1 205 ? 24.078 5.141 -17.844 1 87.19 205 ASN A C 1
ATOM 1595 O O . ASN A 1 205 ? 24.141 4.43 -18.859 1 87.19 205 ASN A O 1
ATOM 1599 N N . MET A 1 206 ? 23.172 5.977 -17.672 1 87.12 206 MET A N 1
ATOM 1600 C CA . MET A 1 206 ? 22.031 6.082 -18.578 1 87.12 206 MET A CA 1
ATOM 1601 C C . MET A 1 206 ? 22.406 6.879 -19.828 1 87.12 206 MET A C 1
ATOM 1603 O O . MET A 1 206 ? 21.984 6.547 -20.938 1 87.12 206 MET A O 1
ATOM 1607 N N . PHE A 1 207 ? 23.156 7.953 -19.688 1 85 207 PHE A N 1
ATOM 1608 C CA . PHE A 1 207 ? 23.328 8.875 -20.797 1 85 207 PHE A CA 1
ATOM 1609 C C . PHE A 1 207 ? 24.781 8.898 -21.25 1 85 207 PHE A C 1
ATOM 1611 O O . PHE A 1 207 ? 25.125 9.562 -22.219 1 85 207 PHE A O 1
ATOM 1618 N N . GLY A 1 208 ? 25.547 8.023 -20.766 1 77.31 208 GLY A N 1
ATOM 1619 C CA . GLY A 1 208 ? 26.953 8.008 -21.172 1 77.31 208 GLY A CA 1
ATOM 1620 C C . GLY A 1 208 ? 27.641 9.352 -21.016 1 77.31 208 GLY A C 1
ATOM 1621 O O . GLY A 1 208 ? 27.359 10.289 -21.766 1 77.31 208 GLY A O 1
ATOM 1622 N N . MET A 1 209 ? 27.938 9.82 -19.844 1 63.62 209 MET A N 1
ATOM 1623 C CA . MET A 1 209 ? 28.328 11.203 -19.594 1 63.62 209 MET A CA 1
ATOM 1624 C C . MET A 1 209 ? 29.734 11.477 -20.094 1 63.62 209 MET A C 1
ATOM 1626 O O . MET A 1 209 ? 30.703 10.867 -19.625 1 63.62 209 MET A O 1
ATOM 1630 N N . ASP A 1 210 ? 29.875 11.672 -21.359 1 63.22 210 ASP A N 1
ATOM 1631 C CA . ASP A 1 210 ? 31.031 12.461 -21.797 1 63.22 210 ASP A CA 1
ATOM 1632 C C . ASP A 1 210 ? 30.75 13.961 -21.688 1 63.22 210 ASP A C 1
ATOM 1634 O O . ASP A 1 210 ? 29.656 14.414 -22.016 1 63.22 210 ASP A O 1
ATOM 1638 N N . MET A 1 211 ? 31.469 14.719 -20.812 1 58.78 211 MET A N 1
ATOM 1639 C CA . MET A 1 211 ? 31.344 16.141 -20.516 1 58.78 211 MET A CA 1
ATOM 1640 C C . MET A 1 211 ? 30.891 16.922 -21.75 1 58.78 211 MET A C 1
ATOM 1642 O O . MET A 1 211 ? 30.125 17.875 -21.641 1 58.78 211 MET A O 1
ATOM 1646 N N . ASP A 1 212 ? 31.328 16.562 -22.828 1 58.97 212 ASP A N 1
ATOM 1647 C CA . ASP A 1 212 ? 31.062 17.312 -24.062 1 58.97 212 ASP A CA 1
ATOM 1648 C C . ASP A 1 212 ? 29.641 17.062 -24.547 1 58.97 212 ASP A C 1
ATOM 1650 O O . ASP A 1 212 ? 29.062 17.906 -25.25 1 58.97 212 ASP A O 1
ATOM 1654 N N . SER A 1 213 ? 28.969 16.016 -24.094 1 64.81 213 SER A N 1
ATOM 1655 C CA . SER A 1 213 ? 27.688 15.617 -24.641 1 64.81 213 SER A CA 1
ATOM 1656 C C . SER A 1 213 ? 26.531 16.078 -23.75 1 64.81 213 SER A C 1
ATOM 1658 O O . SER A 1 213 ? 25.375 15.977 -24.125 1 64.81 213 SER A O 1
ATOM 1660 N N . LEU A 1 214 ? 26.891 16.781 -22.766 1 68.88 214 LEU A N 1
ATOM 1661 C CA . LEU A 1 214 ? 25.891 17.172 -21.781 1 68.88 214 LEU A CA 1
ATOM 1662 C C . LEU A 1 214 ? 24.938 18.219 -22.359 1 68.88 214 LEU A C 1
ATOM 1664 O O . LEU A 1 214 ? 23.75 18.219 -22.062 1 68.88 214 LEU A O 1
ATOM 1668 N N . ASP A 1 215 ? 25.453 18.969 -23.25 1 74.88 215 ASP A N 1
ATOM 1669 C CA . ASP A 1 215 ? 24.688 20.109 -23.734 1 74.88 215 ASP A CA 1
ATOM 1670 C C . ASP A 1 215 ? 23.719 19.688 -24.844 1 74.88 215 ASP A C 1
ATOM 1672 O O . ASP A 1 215 ? 22.766 20.406 -25.141 1 74.88 215 ASP A O 1
ATOM 1676 N N . THR A 1 216 ? 23.891 18.5 -25.312 1 79.62 216 THR A N 1
ATOM 1677 C CA . THR A 1 216 ? 23.094 18.172 -26.484 1 79.62 216 THR A CA 1
ATOM 1678 C C . THR A 1 216 ? 22.109 17.062 -26.156 1 79.62 216 THR A C 1
ATOM 1680 O O . THR A 1 216 ? 21.172 16.812 -26.922 1 79.62 216 THR A O 1
ATOM 1683 N N . VAL A 1 217 ? 22.266 16.562 -25.031 1 85.69 217 VAL A N 1
ATOM 1684 C CA . VAL A 1 217 ? 21.453 15.375 -24.75 1 85.69 217 VAL A CA 1
ATOM 1685 C C . VAL A 1 217 ? 20.141 15.789 -24.094 1 85.69 217 VAL A C 1
ATOM 1687 O O . VAL A 1 217 ? 20.141 16.562 -23.141 1 85.69 217 VAL A O 1
ATOM 1690 N N . LEU A 1 218 ? 19.109 15.344 -24.734 1 86.94 218 LEU A N 1
ATOM 1691 C CA . LEU A 1 218 ? 17.781 15.594 -24.188 1 86.94 218 LEU A CA 1
ATOM 1692 C C . LEU A 1 218 ? 17.359 14.469 -23.25 1 86.94 218 LEU A C 1
ATOM 1694 O O . LEU A 1 218 ? 17.594 13.289 -23.531 1 86.94 218 LEU A O 1
ATOM 1698 N N . VAL A 1 219 ? 16.844 14.883 -22.109 1 88.31 219 VAL A N 1
ATOM 1699 C CA . VAL A 1 219 ? 16.406 13.922 -21.109 1 88.31 219 VAL A CA 1
ATOM 1700 C C . VAL A 1 219 ? 14.883 13.852 -21.094 1 88.31 219 VAL A C 1
ATOM 1702 O O . VAL A 1 219 ? 14.203 14.859 -20.891 1 88.31 219 VAL A O 1
ATOM 1705 N N . ASP A 1 220 ? 14.414 12.672 -21.328 1 85 220 ASP A N 1
ATOM 1706 C CA . ASP A 1 220 ? 12.992 12.406 -21.125 1 85 220 ASP A CA 1
ATOM 1707 C C . ASP A 1 220 ? 12.695 12.062 -19.672 1 85 220 ASP A C 1
ATOM 1709 O O . ASP A 1 220 ? 13.102 11.008 -19.172 1 85 220 ASP A O 1
ATOM 1713 N N . ILE A 1 221 ? 11.953 12.859 -19 1 87.69 221 ILE A N 1
ATOM 1714 C CA . ILE A 1 221 ? 11.672 12.734 -17.578 1 87.69 221 ILE A CA 1
ATOM 1715 C C . ILE A 1 221 ? 10.992 11.398 -17.297 1 87.69 221 ILE A C 1
ATOM 1717 O O . ILE A 1 221 ? 11.203 10.789 -16.25 1 87.69 221 ILE A O 1
ATOM 1721 N N . LYS A 1 222 ? 10.273 10.875 -18.297 1 82.81 222 LYS A N 1
ATOM 1722 C CA . LYS A 1 222 ? 9.508 9.648 -18.125 1 82.81 222 LYS A CA 1
ATOM 1723 C C . LYS A 1 222 ? 10.43 8.438 -17.984 1 82.81 222 LYS A C 1
ATOM 1725 O O . LYS A 1 222 ? 10.031 7.414 -17.438 1 82.81 222 LYS A O 1
ATOM 1730 N N . GLN A 1 223 ? 11.641 8.57 -18.391 1 83.81 223 GLN A N 1
ATOM 1731 C CA . GLN A 1 223 ? 12.547 7.426 -18.406 1 83.81 223 GLN A CA 1
ATOM 1732 C C . GLN A 1 223 ? 13.422 7.402 -17.156 1 83.81 223 GLN A C 1
ATOM 1734 O O . GLN A 1 223 ? 14.148 6.434 -16.922 1 83.81 223 GLN A O 1
ATOM 1739 N N . LEU A 1 224 ? 13.312 8.398 -16.391 1 90.81 224 LEU A N 1
ATOM 1740 C CA . LEU A 1 224 ? 14.172 8.484 -15.219 1 90.81 224 LEU A CA 1
ATOM 1741 C C . LEU A 1 224 ? 13.648 7.586 -14.102 1 90.81 224 LEU A C 1
ATOM 1743 O O . LEU A 1 224 ? 12.438 7.406 -13.961 1 90.81 224 LEU A O 1
ATOM 1747 N N . PRO A 1 225 ? 14.57 7.004 -13.367 1 92.88 225 PRO A N 1
ATOM 1748 C CA . PRO A 1 225 ? 14.141 6.184 -12.234 1 92.88 225 PRO A CA 1
ATOM 1749 C C . PRO A 1 225 ? 13.445 6.996 -11.141 1 92.88 225 PRO A C 1
ATOM 1751 O O . PRO A 1 225 ? 13.648 8.211 -11.055 1 92.88 225 PRO A O 1
ATOM 1754 N N . ILE A 1 226 ? 12.695 6.328 -10.281 1 95.19 226 ILE A N 1
ATOM 1755 C CA . ILE A 1 226 ? 11.844 6.961 -9.273 1 95.19 226 ILE A CA 1
ATOM 1756 C C . ILE A 1 226 ? 12.703 7.773 -8.305 1 95.19 226 ILE A C 1
ATOM 1758 O O . ILE A 1 226 ? 12.312 8.867 -7.887 1 95.19 226 ILE A O 1
ATOM 1762 N N . SER A 1 227 ? 13.883 7.266 -7.906 1 96.19 227 SER A N 1
ATOM 1763 C CA . SER A 1 227 ? 14.758 7.965 -6.973 1 96.19 227 SER A CA 1
ATOM 1764 C C . SER A 1 227 ? 15.195 9.32 -7.527 1 96.19 227 SER A C 1
ATOM 1766 O O . SER A 1 227 ? 15.141 10.328 -6.824 1 96.19 227 SER A O 1
ATOM 1768 N N . ILE A 1 228 ? 15.547 9.352 -8.828 1 96.06 228 ILE A N 1
ATOM 1769 C CA . ILE A 1 228 ? 16 10.586 -9.469 1 96.06 228 ILE A CA 1
ATOM 1770 C C . ILE A 1 228 ? 14.82 11.531 -9.664 1 96.06 228 ILE A C 1
ATOM 1772 O O . ILE A 1 228 ? 14.945 12.742 -9.484 1 96.06 228 ILE A O 1
ATOM 1776 N N . LEU A 1 229 ? 13.656 10.977 -10.031 1 96.06 229 LEU A N 1
ATOM 1777 C CA . LEU A 1 229 ? 12.461 11.781 -10.242 1 96.06 229 LEU A CA 1
ATOM 1778 C C . LEU A 1 229 ? 12.078 12.523 -8.961 1 96.06 229 LEU A C 1
ATOM 1780 O O . LEU A 1 229 ? 11.711 13.703 -9.016 1 96.06 229 LEU A O 1
ATOM 1784 N N . LEU A 1 230 ? 12.148 11.867 -7.832 1 96.94 230 LEU A N 1
ATOM 1785 C CA . LEU A 1 230 ? 11.773 12.477 -6.559 1 96.94 230 LEU A CA 1
ATOM 1786 C C . LEU A 1 230 ? 12.727 13.617 -6.203 1 96.94 230 LEU A C 1
ATOM 1788 O O . LEU A 1 230 ? 12.281 14.711 -5.855 1 96.94 230 LEU A O 1
ATOM 1792 N N . VAL A 1 231 ? 14.031 13.367 -6.309 1 96.19 231 VAL A N 1
ATOM 1793 C CA . VAL A 1 231 ? 15.016 14.391 -5.973 1 96.19 231 VAL A CA 1
ATOM 1794 C C . VAL A 1 231 ? 14.914 15.547 -6.965 1 96.19 231 VAL A C 1
ATOM 1796 O O . VAL A 1 231 ? 15.016 16.719 -6.578 1 96.19 231 VAL A O 1
ATOM 1799 N N . LEU A 1 232 ? 14.727 15.219 -8.219 1 95.12 232 LEU A N 1
ATOM 1800 C CA . LEU A 1 232 ? 14.609 16.25 -9.25 1 95.12 232 LEU A CA 1
ATOM 1801 C C . LEU A 1 232 ? 13.391 17.125 -9.008 1 95.12 232 LEU A C 1
ATOM 1803 O O . LEU A 1 232 ? 13.461 18.344 -9.188 1 95.12 232 LEU A O 1
ATOM 1807 N N . SER A 1 233 ? 12.273 16.547 -8.609 1 95.62 233 SER A N 1
ATOM 1808 C CA . SER A 1 233 ? 11.07 17.312 -8.32 1 95.62 233 SER A CA 1
ATOM 1809 C C . SER A 1 233 ? 11.312 18.328 -7.215 1 95.62 233 SER A C 1
ATOM 1811 O O . SER A 1 233 ? 10.844 19.469 -7.297 1 95.62 233 SER A O 1
ATOM 1813 N N . ILE A 1 234 ? 12.039 17.938 -6.18 1 94.88 234 ILE A N 1
ATOM 1814 C CA . ILE A 1 234 ? 12.344 18.844 -5.066 1 94.88 234 ILE A CA 1
ATOM 1815 C C . ILE A 1 234 ? 13.344 19.906 -5.516 1 94.88 234 ILE A C 1
ATOM 1817 O O . ILE A 1 234 ? 13.172 21.094 -5.219 1 94.88 234 ILE A O 1
ATOM 1821 N N . ALA A 1 235 ? 14.352 19.453 -6.25 1 93.5 235 ALA A N 1
ATOM 1822 C CA . ALA A 1 235 ? 15.422 20.344 -6.688 1 93.5 235 ALA A CA 1
ATOM 1823 C C . ALA A 1 235 ? 14.875 21.438 -7.598 1 93.5 235 ALA A C 1
ATOM 1825 O O . ALA A 1 235 ? 15.328 22.594 -7.531 1 93.5 235 ALA A O 1
ATOM 1826 N N . LEU A 1 236 ? 13.945 21.109 -8.414 1 92.12 236 LEU A N 1
ATOM 1827 C CA . LEU A 1 236 ? 13.398 22.062 -9.375 1 92.12 236 LEU A CA 1
ATOM 1828 C C . LEU A 1 236 ? 12.555 23.109 -8.664 1 92.12 236 LEU A C 1
ATOM 1830 O O . LEU A 1 236 ? 12.344 24.219 -9.195 1 92.12 236 LEU A O 1
ATOM 1834 N N . ARG A 1 237 ? 12.039 22.797 -7.523 1 88.56 237 ARG A N 1
ATOM 1835 C CA . ARG A 1 237 ? 11.234 23.75 -6.77 1 88.56 237 ARG A CA 1
ATOM 1836 C C . ARG A 1 237 ? 12.086 24.906 -6.262 1 88.56 237 ARG A C 1
ATOM 1838 O O . ARG A 1 237 ? 11.602 26.031 -6.109 1 88.56 237 ARG A O 1
ATOM 1845 N N . SER A 1 238 ? 13.367 24.641 -5.953 1 79.25 238 SER A N 1
ATOM 1846 C CA . SER A 1 238 ? 14.211 25.672 -5.355 1 79.25 238 SER A CA 1
ATOM 1847 C C . SER A 1 238 ? 15.258 26.172 -6.348 1 79.25 238 SER A C 1
ATOM 1849 O O . SER A 1 238 ? 16.156 26.938 -5.977 1 79.25 238 SER A O 1
ATOM 1851 N N . ALA A 1 239 ? 15.094 25.719 -7.516 1 81.31 239 ALA A N 1
ATOM 1852 C CA . ALA A 1 239 ? 16.141 26.062 -8.484 1 81.31 239 ALA A CA 1
ATOM 1853 C C . ALA A 1 239 ? 16.031 27.531 -8.891 1 81.31 239 ALA A C 1
ATOM 1855 O O . ALA A 1 239 ? 14.93 28.094 -8.922 1 81.31 239 ALA A O 1
ATOM 1856 N N . ASP A 1 240 ? 17.188 28.094 -9.023 1 76.56 240 ASP A N 1
ATOM 1857 C CA . ASP A 1 240 ? 17.25 29.453 -9.547 1 76.56 240 ASP A CA 1
ATOM 1858 C C . ASP A 1 240 ? 16.969 29.484 -11.047 1 76.56 240 ASP A C 1
ATOM 1860 O O . ASP A 1 240 ? 17.422 28.609 -11.789 1 76.56 240 ASP A O 1
ATOM 1864 N N . ASN A 1 241 ? 16.172 30.359 -11.453 1 71.56 241 ASN A N 1
ATOM 1865 C CA . ASN A 1 241 ? 15.719 30.469 -12.836 1 71.56 241 ASN A CA 1
ATOM 1866 C C . ASN A 1 241 ? 16.844 30.922 -13.773 1 71.56 241 ASN A C 1
ATOM 1868 O O . ASN A 1 241 ? 16.969 30.391 -14.883 1 71.56 241 ASN A O 1
ATOM 1872 N N . SER A 1 242 ? 17.594 31.719 -13.367 1 71.31 242 SER A N 1
ATOM 1873 C CA . SER A 1 242 ? 18.469 32.469 -14.266 1 71.31 242 SER A CA 1
ATOM 1874 C C . SER A 1 242 ? 19.531 31.562 -14.891 1 71.31 242 SER A C 1
ATOM 1876 O O . SER A 1 242 ? 19.656 31.5 -16.125 1 71.31 242 SER A O 1
ATOM 1878 N N . PRO A 1 243 ? 20.094 30.719 -14.164 1 73.25 243 PRO A N 1
ATOM 1879 C CA . PRO A 1 243 ? 21.156 29.922 -14.773 1 73.25 243 PRO A CA 1
ATOM 1880 C C . PRO A 1 243 ? 20.625 28.797 -15.664 1 73.25 243 PRO A C 1
ATOM 1882 O O . PRO A 1 243 ? 21.359 28.281 -16.516 1 73.25 243 PRO A O 1
ATOM 1885 N N . LEU A 1 244 ? 19.406 28.531 -15.57 1 80.62 244 LEU A N 1
ATOM 1886 C CA . LEU A 1 244 ? 18.859 27.375 -16.266 1 80.62 244 LEU A CA 1
ATOM 1887 C C . LEU A 1 244 ? 18.078 27.797 -17.516 1 80.62 244 LEU A C 1
ATOM 1889 O O . LEU A 1 244 ? 17.688 26.969 -18.328 1 80.62 244 LEU A O 1
ATOM 1893 N N . ASN A 1 245 ? 17.938 29.078 -17.703 1 81.31 245 ASN A N 1
ATOM 1894 C CA . ASN A 1 245 ? 17.156 29.625 -18.812 1 81.31 245 ASN A CA 1
ATOM 1895 C C . ASN A 1 245 ? 15.727 29.094 -18.781 1 81.31 245 ASN A C 1
ATOM 1897 O O . ASN A 1 245 ? 15.188 28.703 -19.828 1 81.31 245 ASN A O 1
ATOM 1901 N N . LEU A 1 246 ? 15.242 28.891 -17.531 1 85.06 246 LEU A N 1
ATOM 1902 C CA . LEU A 1 246 ? 13.875 28.406 -17.359 1 85.06 246 LEU A CA 1
ATOM 1903 C C . LEU A 1 246 ? 13.062 29.391 -16.5 1 85.06 246 LEU A C 1
ATOM 1905 O O . LEU A 1 246 ? 13.547 29.859 -15.477 1 85.06 246 LEU A O 1
ATOM 1909 N N . GLY A 1 247 ? 11.945 29.766 -16.984 1 83.94 247 GLY A N 1
ATOM 1910 C CA . GLY A 1 247 ? 11.062 30.625 -16.203 1 83.94 247 GLY A CA 1
ATOM 1911 C C . GLY A 1 247 ? 10.492 29.922 -14.984 1 83.94 247 GLY A C 1
ATOM 1912 O O . GLY A 1 247 ? 10.555 28.703 -14.875 1 83.94 247 GLY A O 1
ATOM 1913 N N . PRO A 1 248 ? 10.039 30.688 -14.062 1 84.62 248 PRO A N 1
ATOM 1914 C CA . PRO A 1 248 ? 9.5 30.109 -12.836 1 84.62 248 PRO A CA 1
ATOM 1915 C C . PRO A 1 248 ? 8.297 29.203 -13.086 1 84.62 248 PRO A C 1
ATOM 1917 O O . PRO A 1 248 ? 8.148 28.172 -12.422 1 84.62 248 PRO A O 1
ATOM 1920 N N . GLU A 1 249 ? 7.52 29.562 -14.016 1 84.88 249 GLU A N 1
ATOM 1921 C CA . GLU A 1 249 ? 6.344 28.75 -14.32 1 84.88 249 GLU A CA 1
ATOM 1922 C C . GLU A 1 249 ? 6.746 27.406 -14.922 1 84.88 249 GLU A C 1
ATOM 1924 O O . GLU A 1 249 ? 6.125 26.391 -14.625 1 84.88 249 GLU A O 1
ATOM 1929 N N . LEU A 1 250 ? 7.75 27.469 -15.734 1 87.25 250 LEU A N 1
ATOM 1930 C CA . LEU A 1 250 ? 8.227 26.234 -16.344 1 87.25 250 LEU A CA 1
ATOM 1931 C C . LEU A 1 250 ? 8.906 25.344 -15.32 1 87.25 250 LEU A C 1
ATOM 1933 O O . LEU A 1 250 ? 8.797 24.125 -15.383 1 87.25 250 LEU A O 1
ATOM 1937 N N . LEU A 1 251 ? 9.609 25.969 -14.398 1 89.56 251 LEU A N 1
ATOM 1938 C CA . LEU A 1 251 ? 10.258 25.219 -13.336 1 89.56 251 LEU A CA 1
ATOM 1939 C C . LEU A 1 251 ? 9.227 24.469 -12.492 1 89.56 251 LEU A C 1
ATOM 1941 O O . LEU A 1 251 ? 9.43 23.297 -12.148 1 89.56 251 LEU A O 1
ATOM 1945 N N . LEU A 1 252 ? 8.18 25.094 -12.188 1 89.56 252 LEU A N 1
ATOM 1946 C CA . LEU A 1 252 ? 7.117 24.469 -11.422 1 89.56 252 LEU A CA 1
ATOM 1947 C C . LEU A 1 252 ? 6.469 23.344 -12.219 1 89.56 252 LEU A C 1
ATOM 1949 O O . LEU A 1 252 ? 6.156 22.281 -11.664 1 89.56 252 LEU A O 1
ATOM 1953 N N . ALA A 1 253 ? 6.289 23.609 -13.477 1 88.69 253 ALA A N 1
ATOM 1954 C CA . ALA A 1 253 ? 5.684 22.594 -14.336 1 88.69 253 ALA A CA 1
ATOM 1955 C C . ALA A 1 253 ? 6.574 21.359 -14.43 1 88.69 253 ALA A C 1
ATOM 1957 O O . ALA A 1 253 ? 6.078 20.234 -14.438 1 88.69 253 ALA A O 1
ATOM 1958 N N . LEU A 1 254 ? 7.875 21.625 -14.516 1 91.5 254 LEU A N 1
ATOM 1959 C CA . LEU A 1 254 ? 8.828 20.531 -14.594 1 91.5 254 LEU A CA 1
ATOM 1960 C C . LEU A 1 254 ? 8.883 19.75 -13.273 1 91.5 254 LEU A C 1
ATOM 1962 O O . LEU A 1 254 ? 9.016 18.531 -13.273 1 91.5 254 LEU A O 1
ATOM 1966 N N . SER A 1 255 ? 8.789 20.469 -12.172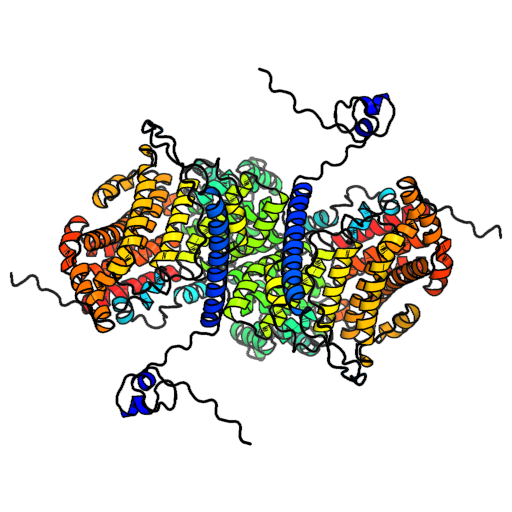 1 93.62 255 SER A N 1
ATOM 1967 C CA . SER A 1 255 ? 8.734 19.828 -10.859 1 93.62 255 SER A CA 1
ATOM 1968 C C . SER A 1 255 ? 7.5 18.953 -10.727 1 93.62 255 SER A C 1
ATOM 1970 O O . SER A 1 255 ? 7.59 17.812 -10.266 1 93.62 255 SER A O 1
ATOM 1972 N N . GLU A 1 256 ? 6.391 19.453 -11.188 1 93.12 256 GLU A N 1
ATOM 1973 C CA . GLU A 1 256 ? 5.141 18.688 -11.141 1 93.12 256 GLU A CA 1
ATOM 1974 C C . GLU A 1 256 ? 5.207 17.453 -12.031 1 93.12 256 GLU A C 1
ATOM 1976 O O . GLU A 1 256 ? 4.758 16.375 -11.641 1 93.12 256 GLU A O 1
ATOM 1981 N N . ALA A 1 257 ? 5.75 17.672 -13.195 1 91.94 257 ALA A N 1
ATOM 1982 C CA . ALA A 1 257 ? 5.875 16.562 -14.133 1 91.94 257 ALA A CA 1
ATOM 1983 C C . ALA A 1 257 ? 6.77 15.461 -13.562 1 91.94 257 ALA A C 1
ATOM 1985 O O . ALA A 1 257 ? 6.473 14.273 -13.703 1 91.94 257 ALA A O 1
ATOM 1986 N N . SER A 1 258 ? 7.891 15.875 -12.961 1 94.31 258 SER A N 1
ATOM 1987 C CA . SER A 1 258 ? 8.797 14.906 -12.359 1 94.31 258 SER A CA 1
ATOM 1988 C C . SER A 1 258 ? 8.109 14.133 -11.242 1 94.31 258 SER A C 1
ATOM 1990 O O . SER A 1 258 ? 8.234 12.906 -11.156 1 94.31 258 SER A O 1
ATOM 1992 N N . PHE A 1 259 ? 7.352 14.836 -10.469 1 96 259 PHE A N 1
ATOM 1993 C CA . PHE A 1 259 ? 6.695 14.18 -9.344 1 96 259 PHE A CA 1
ATOM 1994 C C . PHE A 1 259 ? 5.562 13.281 -9.828 1 96 259 PHE A C 1
ATOM 1996 O O . PHE A 1 259 ? 5.348 12.195 -9.289 1 96 259 PHE A O 1
ATOM 2003 N N . THR A 1 260 ? 4.809 13.727 -10.766 1 93.75 260 THR A N 1
ATOM 2004 C CA . THR A 1 260 ? 3.725 12.93 -11.32 1 93.75 260 THR A CA 1
ATOM 2005 C C . THR A 1 260 ? 4.262 11.633 -11.914 1 93.75 260 THR A C 1
ATOM 2007 O O . THR A 1 260 ? 3.656 10.57 -11.75 1 93.75 260 THR A O 1
ATOM 2010 N N . ASN A 1 261 ? 5.352 11.719 -12.609 1 92.62 261 ASN A N 1
ATOM 2011 C CA . ASN A 1 261 ? 5.961 10.516 -13.156 1 92.62 261 ASN A CA 1
ATOM 2012 C C . ASN A 1 261 ? 6.445 9.586 -12.047 1 92.62 261 ASN A C 1
ATOM 2014 O O . ASN A 1 261 ? 6.414 8.359 -12.195 1 92.62 261 ASN A O 1
ATOM 2018 N N . ALA A 1 262 ? 6.941 10.164 -10.945 1 96.06 262 ALA A N 1
ATOM 2019 C CA . ALA A 1 262 ? 7.312 9.344 -9.797 1 96.06 262 ALA A CA 1
ATOM 2020 C C . ALA A 1 262 ? 6.098 8.617 -9.227 1 96.06 262 ALA A C 1
ATOM 2022 O O . ALA A 1 262 ? 6.176 7.43 -8.898 1 96.06 262 ALA A O 1
ATOM 2023 N N . LEU A 1 263 ? 4.988 9.352 -9.133 1 95.75 263 LEU A N 1
ATOM 2024 C CA . LEU A 1 263 ? 3.758 8.75 -8.633 1 95.75 263 LEU A CA 1
ATOM 2025 C C . LEU A 1 263 ? 3.279 7.637 -9.562 1 95.75 263 LEU A C 1
ATOM 2027 O O . LEU A 1 263 ? 2.824 6.59 -9.094 1 95.75 263 LEU A O 1
ATOM 2031 N N . GLN A 1 264 ? 3.402 7.867 -10.805 1 92.06 264 GLN A N 1
ATOM 2032 C CA . GLN A 1 264 ? 2.979 6.875 -11.789 1 92.06 264 GLN A CA 1
ATOM 2033 C C . GLN A 1 264 ? 3.848 5.621 -11.719 1 92.06 264 GLN A C 1
ATOM 2035 O O . GLN A 1 264 ? 3.4 4.531 -12.07 1 92.06 264 GLN A O 1
ATOM 2040 N N . SER A 1 265 ? 5.062 5.781 -11.242 1 93.31 265 SER A N 1
ATOM 2041 C CA . SER A 1 265 ? 5.977 4.648 -11.133 1 93.31 265 SER A CA 1
ATOM 2042 C C . SER A 1 265 ? 5.938 4.035 -9.734 1 93.31 265 SER A C 1
ATOM 2044 O O . SER A 1 265 ? 6.73 3.146 -9.422 1 93.31 265 SER A O 1
ATOM 2046 N N . GLN A 1 266 ? 5.062 4.473 -8.906 1 95 266 GLN A N 1
ATOM 2047 C CA . GLN A 1 266 ? 5.02 4.043 -7.516 1 95 266 GLN A CA 1
ATOM 2048 C C . GLN A 1 266 ? 4.809 2.533 -7.41 1 95 266 GLN A C 1
ATOM 2050 O O . GLN A 1 266 ? 5.363 1.886 -6.52 1 95 266 GLN A O 1
ATOM 2055 N N . TRP A 1 267 ? 4.016 1.902 -8.312 1 93.62 267 TRP A N 1
ATOM 2056 C CA . TRP A 1 267 ? 3.691 0.481 -8.273 1 93.62 267 TRP A CA 1
ATOM 2057 C C . TRP A 1 267 ? 4.945 -0.371 -8.43 1 93.62 267 TRP A C 1
ATOM 2059 O O . TRP A 1 267 ? 4.988 -1.518 -7.977 1 93.62 267 TRP A O 1
ATOM 2069 N N . THR A 1 268 ? 5.984 0.143 -9.062 1 93.44 268 THR A N 1
ATOM 2070 C CA . THR A 1 268 ? 7.215 -0.612 -9.266 1 93.44 268 THR A CA 1
ATOM 2071 C C . THR A 1 268 ? 7.93 -0.852 -7.941 1 93.44 268 THR A C 1
ATOM 2073 O O . THR A 1 268 ? 8.727 -1.783 -7.82 1 93.44 268 THR A O 1
ATOM 2076 N N . LEU A 1 269 ? 7.598 -0.002 -6.93 1 94.5 269 LEU A N 1
ATOM 2077 C CA . LEU A 1 269 ? 8.227 -0.14 -5.621 1 94.5 269 LEU A CA 1
ATOM 2078 C C . LEU A 1 269 ? 7.684 -1.356 -4.879 1 94.5 269 LEU A C 1
ATOM 2080 O O . LEU A 1 269 ? 8.273 -1.803 -3.893 1 94.5 269 LEU A O 1
ATOM 2084 N N . LEU A 1 270 ? 6.613 -1.905 -5.363 1 93.31 270 LEU A N 1
ATOM 2085 C CA . LEU A 1 270 ? 5.941 -3 -4.672 1 93.31 270 LEU A CA 1
ATOM 2086 C C . LEU A 1 270 ? 6.766 -4.281 -4.75 1 93.31 270 LEU A C 1
ATOM 2088 O O . LEU A 1 270 ? 6.566 -5.199 -3.953 1 93.31 270 LEU A O 1
ATOM 2092 N N . SER A 1 271 ? 7.648 -4.395 -5.738 1 91.31 271 SER A N 1
ATOM 2093 C CA . SER A 1 271 ? 8.398 -5.633 -5.926 1 91.31 271 SER A CA 1
ATOM 2094 C C . SER A 1 271 ? 9.875 -5.445 -5.566 1 91.31 271 SER A C 1
ATOM 2096 O O . SER A 1 271 ? 10.664 -6.383 -5.668 1 91.31 271 SER A O 1
ATOM 2098 N N . VAL A 1 272 ? 10.258 -4.234 -5.145 1 90.06 272 VAL A N 1
ATOM 2099 C CA . VAL A 1 272 ? 11.656 -3.986 -4.809 1 90.06 272 VAL A CA 1
ATOM 2100 C C . VAL A 1 272 ? 11.906 -4.34 -3.344 1 90.06 272 VAL A C 1
ATOM 2102 O O . VAL A 1 272 ? 10.961 -4.594 -2.592 1 90.06 272 VAL A O 1
ATOM 2105 N N . VAL A 1 273 ? 13.141 -4.367 -3.025 1 89.56 273 VAL A N 1
ATOM 2106 C CA . VAL A 1 273 ? 13.516 -4.695 -1.654 1 89.56 273 VAL A CA 1
ATOM 2107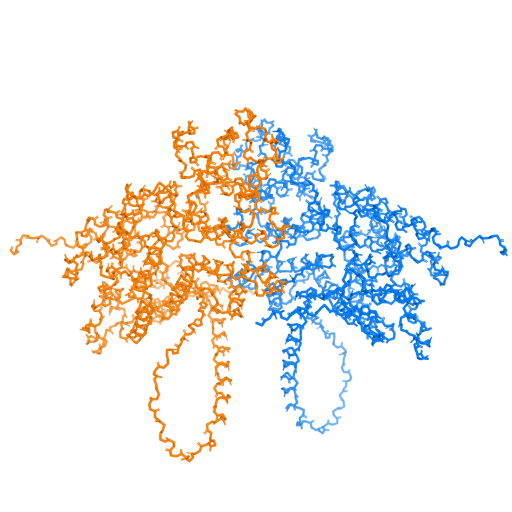 C C . VAL A 1 273 ? 12.992 -3.619 -0.704 1 89.56 273 VAL A C 1
ATOM 2109 O O . VAL A 1 273 ? 12.828 -2.461 -1.096 1 89.56 273 VAL A O 1
ATOM 2112 N N . ASP A 1 274 ? 12.773 -3.998 0.548 1 91.12 274 ASP A N 1
ATOM 2113 C CA . ASP A 1 274 ? 12.156 -3.107 1.526 1 91.12 274 ASP A CA 1
ATOM 2114 C C . ASP A 1 274 ? 13.062 -1.922 1.839 1 91.12 274 ASP A C 1
ATOM 2116 O O . ASP A 1 274 ? 12.586 -0.826 2.137 1 91.12 274 ASP A O 1
ATOM 2120 N N . GLU A 1 275 ? 14.391 -2.086 1.77 1 91.06 275 GLU A N 1
ATOM 2121 C CA . GLU A 1 275 ? 15.352 -1.029 2.051 1 91.06 275 GLU A CA 1
ATOM 2122 C C . GLU A 1 275 ? 15.195 0.138 1.08 1 91.06 275 GLU A C 1
ATOM 2124 O O . GLU A 1 275 ? 15.57 1.269 1.394 1 91.06 275 GLU A O 1
ATOM 2129 N N . GLU A 1 276 ? 14.672 -0.17 -0.009 1 93.38 276 GLU A N 1
ATOM 2130 C CA . GLU A 1 276 ? 14.43 0.854 -1.022 1 93.38 276 GLU A CA 1
ATOM 2131 C C . GLU A 1 276 ? 12.969 1.315 -1.005 1 93.38 276 GLU A C 1
ATOM 2133 O O . GLU A 1 276 ? 12.695 2.51 -1.127 1 93.38 276 GLU A O 1
ATOM 2138 N N . ARG A 1 277 ? 12.055 0.412 -0.861 1 95.94 277 ARG A N 1
ATOM 2139 C CA . ARG A 1 277 ? 10.625 0.696 -0.92 1 95.94 277 ARG A CA 1
ATOM 2140 C C . ARG A 1 277 ? 10.211 1.667 0.182 1 95.94 277 ARG A C 1
ATOM 2142 O O . ARG A 1 277 ? 9.484 2.629 -0.071 1 95.94 277 ARG A O 1
ATOM 2149 N N . ILE A 1 278 ? 10.719 1.473 1.414 1 96.88 278 ILE A N 1
ATOM 2150 C CA . ILE A 1 278 ? 10.258 2.219 2.578 1 96.88 278 ILE A CA 1
ATOM 2151 C C . ILE A 1 278 ? 10.695 3.676 2.467 1 96.88 278 ILE A C 1
ATOM 2153 O O . ILE A 1 278 ? 9.859 4.586 2.471 1 96.88 278 ILE A O 1
ATOM 2157 N N . PRO A 1 279 ? 12.023 3.936 2.275 1 97.31 279 PRO A N 1
ATOM 2158 C CA . PRO A 1 279 ? 12.43 5.344 2.24 1 97.31 279 PRO A CA 1
ATOM 2159 C C . PRO A 1 279 ? 11.867 6.09 1.032 1 97.31 279 PRO A C 1
ATOM 2161 O O . PRO A 1 279 ? 11.508 7.266 1.14 1 97.31 279 PRO A O 1
ATOM 2164 N N . LEU A 1 280 ? 11.797 5.531 -0.098 1 98.06 280 LEU A N 1
ATOM 2165 C CA . LEU A 1 280 ? 11.289 6.207 -1.285 1 98.06 280 LEU A CA 1
ATOM 2166 C C . LEU A 1 280 ? 9.797 6.5 -1.142 1 98.06 280 LEU A C 1
ATOM 2168 O O . LEU A 1 280 ? 9.328 7.57 -1.543 1 98.06 280 LEU A O 1
ATOM 2172 N N . SER A 1 281 ? 9.039 5.543 -0.611 1 98.31 281 SER A N 1
ATOM 2173 C CA . SER A 1 281 ? 7.617 5.777 -0.366 1 98.31 281 SER A CA 1
ATOM 2174 C C . SER A 1 281 ? 7.41 6.855 0.691 1 98.31 281 SER A C 1
ATOM 2176 O O . SER A 1 281 ? 6.48 7.66 0.588 1 98.31 281 SER A O 1
ATOM 2178 N N . LEU A 1 282 ? 8.234 6.852 1.727 1 98.44 282 LEU A N 1
ATOM 2179 C CA . LEU A 1 282 ? 8.148 7.887 2.75 1 98.44 282 LEU A CA 1
ATOM 2180 C C . LEU A 1 282 ? 8.453 9.258 2.156 1 98.44 282 LEU A C 1
ATOM 2182 O O . LEU A 1 282 ? 7.758 10.234 2.453 1 98.44 282 LEU A O 1
ATOM 2186 N N . LEU A 1 283 ? 9.523 9.328 1.382 1 98.38 283 LEU A N 1
ATOM 2187 C CA . LEU A 1 283 ? 9.859 10.594 0.746 1 98.38 283 LEU A CA 1
ATOM 2188 C C . LEU A 1 283 ? 8.703 11.094 -0.113 1 98.38 283 LEU A C 1
ATOM 2190 O O . LEU A 1 283 ? 8.391 12.289 -0.112 1 98.38 283 LEU A O 1
ATOM 2194 N N . MET A 1 284 ? 8.062 10.188 -0.841 1 98.44 284 MET A N 1
ATOM 2195 C CA . MET A 1 284 ? 6.906 10.547 -1.651 1 98.44 284 MET A CA 1
ATOM 2196 C C . MET A 1 284 ? 5.785 11.109 -0.78 1 98.44 284 MET A C 1
ATOM 2198 O O . MET A 1 284 ? 5.152 12.102 -1.137 1 98.44 284 MET A O 1
ATOM 2202 N N . ALA A 1 285 ? 5.562 10.5 0.352 1 98.56 285 ALA A N 1
ATOM 2203 C CA . ALA A 1 285 ? 4.516 10.953 1.265 1 98.56 285 ALA A CA 1
ATOM 2204 C C . ALA A 1 285 ? 4.832 12.344 1.806 1 98.56 285 ALA A C 1
ATOM 2206 O O . ALA A 1 285 ? 3.955 13.211 1.857 1 98.56 285 ALA A O 1
ATOM 2207 N N . TYR A 1 286 ? 6.086 12.547 2.203 1 98.31 286 TYR A N 1
ATOM 2208 C CA . TYR A 1 286 ? 6.488 13.852 2.709 1 98.31 286 TYR A CA 1
ATOM 2209 C C . TYR A 1 286 ? 6.375 14.914 1.623 1 98.31 286 TYR A C 1
ATOM 2211 O O . TYR A 1 286 ? 5.992 16.062 1.896 1 98.31 286 TYR A O 1
ATOM 2219 N N . CYS A 1 287 ? 6.727 14.555 0.413 1 97.56 287 CYS A N 1
ATOM 2220 C CA . CYS A 1 287 ? 6.59 15.508 -0.686 1 97.56 287 CYS A CA 1
ATOM 2221 C C . CYS A 1 287 ? 5.129 15.867 -0.916 1 97.56 287 CYS A C 1
ATOM 2223 O O . CYS A 1 287 ? 4.805 17.016 -1.188 1 97.56 287 CYS A O 1
ATOM 2225 N N . LEU A 1 288 ? 4.262 14.898 -0.82 1 97.56 288 LEU A N 1
ATOM 2226 C CA . LEU A 1 288 ? 2.832 15.148 -0.975 1 97.56 288 LEU A CA 1
ATOM 2227 C C . LEU A 1 288 ? 2.334 16.125 0.086 1 97.56 288 LEU A C 1
ATOM 2229 O O . LEU A 1 288 ? 1.478 16.969 -0.193 1 97.56 288 LEU A O 1
ATOM 2233 N N . MET A 1 289 ? 2.898 16.109 1.261 1 97.31 289 MET A N 1
ATOM 2234 C CA . MET A 1 289 ? 2.455 16.922 2.381 1 97.31 289 MET A CA 1
ATOM 2235 C C . MET A 1 289 ? 3.068 18.328 2.303 1 97.31 289 MET A C 1
ATOM 2237 O O . MET A 1 289 ? 2.408 19.312 2.623 1 97.31 289 MET A O 1
ATOM 2241 N N . TYR A 1 290 ? 4.316 18.406 1.848 1 96.31 290 TYR A N 1
ATOM 2242 C CA . TYR A 1 290 ? 5.059 19.656 1.984 1 96.31 290 TYR A CA 1
ATOM 2243 C C . TYR A 1 290 ? 5.023 20.453 0.687 1 96.31 290 TYR A C 1
ATOM 2245 O O . TYR A 1 290 ? 5.109 21.672 0.705 1 96.31 290 TYR A O 1
ATOM 2253 N N . PHE A 1 291 ? 4.871 19.766 -0.436 1 95.5 291 PHE A N 1
ATOM 2254 C CA . PHE A 1 291 ? 5.027 20.5 -1.695 1 95.5 291 PHE A CA 1
ATOM 2255 C C . PHE A 1 291 ? 3.715 20.516 -2.471 1 95.5 291 PHE A C 1
ATOM 2257 O O . PHE A 1 291 ? 3.494 21.391 -3.303 1 95.5 291 PHE A O 1
ATOM 2264 N N . TRP A 1 292 ? 2.812 19.578 -2.199 1 95.19 292 TRP A N 1
ATOM 2265 C CA . TRP A 1 292 ? 1.698 19.453 -3.133 1 95.19 292 TRP A CA 1
ATOM 2266 C C . TRP A 1 292 ? 0.364 19.469 -2.395 1 95.19 292 TRP A C 1
ATOM 2268 O O . TRP A 1 292 ? -0.699 19.484 -3.02 1 95.19 292 TRP A O 1
ATOM 2278 N N . ALA A 1 293 ? 0.33 19.438 -1.101 1 95.38 293 ALA A N 1
ATOM 2279 C CA . ALA A 1 293 ? -0.86 19.547 -0.261 1 95.38 293 ALA A CA 1
ATOM 2280 C C . ALA A 1 293 ? -1.878 18.469 -0.615 1 95.38 293 ALA A C 1
ATOM 2282 O O . ALA A 1 293 ? -3.051 18.766 -0.856 1 95.38 293 ALA A O 1
ATOM 2283 N N . ARG A 1 294 ? -1.502 17.25 -0.669 1 95.94 294 ARG A N 1
ATOM 2284 C CA . ARG A 1 294 ? -2.359 16.094 -0.916 1 95.94 294 ARG A CA 1
ATOM 2285 C C . ARG A 1 294 ? -2.314 15.125 0.256 1 95.94 294 ARG A C 1
ATOM 2287 O O . ARG A 1 294 ? -1.75 14.031 0.141 1 95.94 294 ARG A O 1
ATOM 2294 N N . PRO A 1 295 ? -2.996 15.508 1.32 1 96.62 295 PRO A N 1
ATOM 2295 C CA . PRO A 1 295 ? -2.871 14.727 2.553 1 96.62 295 PRO A CA 1
ATOM 2296 C C . PRO A 1 295 ? -3.521 13.344 2.447 1 96.62 295 PRO A C 1
ATOM 2298 O O . PRO A 1 295 ? -3.057 12.391 3.074 1 96.62 295 PRO A O 1
ATOM 2301 N N . PHE A 1 296 ? -4.598 13.141 1.701 1 96.31 296 PHE A N 1
ATOM 2302 C CA . PHE A 1 296 ? -5.297 11.867 1.624 1 96.31 296 PHE A CA 1
ATOM 2303 C C . PHE A 1 296 ? -4.453 10.828 0.893 1 96.31 296 PHE A C 1
ATOM 2305 O O . PHE A 1 296 ? -4.375 9.672 1.315 1 96.31 296 PHE A O 1
ATOM 2312 N N . HIS A 1 297 ? -3.824 11.242 -0.219 1 96.75 297 HIS A N 1
ATOM 2313 C CA . HIS A 1 297 ? -2.898 10.352 -0.903 1 96.75 297 HIS A CA 1
ATOM 2314 C C . HIS A 1 297 ? -1.724 9.977 -0.004 1 96.75 297 HIS A C 1
ATOM 2316 O O . HIS A 1 297 ? -1.289 8.82 0.01 1 96.75 297 HIS A O 1
ATOM 2322 N N . ALA A 1 298 ? -1.227 11.023 0.676 1 97.88 298 ALA A N 1
ATOM 2323 C CA . ALA A 1 298 ? -0.11 10.789 1.587 1 97.88 298 ALA A CA 1
ATOM 2324 C C . ALA A 1 298 ? -0.489 9.773 2.664 1 97.88 298 ALA A C 1
ATOM 2326 O O . ALA A 1 298 ? 0.293 8.875 2.979 1 97.88 298 ALA A O 1
ATOM 2327 N N . LEU A 1 299 ? -1.669 9.922 3.24 1 97.25 299 LEU A N 1
ATOM 2328 C CA . LEU A 1 299 ? -2.119 9.008 4.289 1 97.25 299 LEU A CA 1
ATOM 2329 C C . LEU A 1 299 ? -2.23 7.586 3.758 1 97.25 299 LEU A C 1
ATOM 2331 O O . LEU A 1 299 ? -1.783 6.637 4.41 1 97.25 299 LEU A O 1
ATOM 2335 N N . GLY A 1 300 ? -2.867 7.441 2.59 1 96.31 300 GLY A N 1
ATOM 2336 C CA . GLY A 1 300 ? -2.975 6.125 1.987 1 96.31 300 GLY A CA 1
ATOM 2337 C C . GLY A 1 300 ? -1.631 5.457 1.766 1 96.31 300 GLY A C 1
ATOM 2338 O O . GLY A 1 300 ? -1.482 4.254 1.996 1 96.31 300 GLY A O 1
ATOM 2339 N N . LEU A 1 301 ? -0.686 6.199 1.294 1 97.38 301 LEU A N 1
ATOM 2340 C CA . LEU A 1 301 ? 0.657 5.688 1.036 1 97.38 301 LEU A CA 1
ATOM 2341 C C . LEU A 1 301 ? 1.332 5.254 2.332 1 97.38 301 LEU A C 1
ATOM 2343 O O . LEU A 1 301 ? 1.934 4.18 2.395 1 97.38 301 LEU A O 1
ATOM 2347 N N . VAL A 1 302 ? 1.234 6.09 3.35 1 97.75 302 VAL A N 1
ATOM 2348 C CA . VAL A 1 302 ? 1.877 5.824 4.633 1 97.75 302 VAL A CA 1
ATOM 2349 C C . VAL A 1 302 ? 1.263 4.582 5.27 1 97.75 302 VAL A C 1
ATOM 2351 O O . VAL A 1 302 ? 1.98 3.73 5.801 1 97.75 302 VAL A O 1
ATOM 2354 N N . GLN A 1 303 ? 0.002 4.469 5.219 1 95.75 303 GLN A N 1
ATOM 2355 C CA . GLN A 1 303 ? -0.677 3.322 5.816 1 95.75 303 GLN A CA 1
ATOM 2356 C C . GLN A 1 303 ? -0.328 2.033 5.074 1 95.75 303 GLN A C 1
ATOM 2358 O O . GLN A 1 303 ? -0.256 0.963 5.684 1 95.75 303 GLN A O 1
ATOM 2363 N N . SER A 1 304 ? -0.141 2.113 3.797 1 95.75 304 SER A N 1
ATOM 2364 C CA . SER A 1 304 ? 0.216 0.944 3 1 95.75 304 SER A CA 1
ATOM 2365 C C . SER A 1 304 ? 1.599 0.421 3.373 1 95.75 304 SER A C 1
ATOM 2367 O O . SER A 1 304 ? 1.957 -0.707 3.027 1 95.75 304 SER A O 1
ATOM 2369 N N . LEU A 1 305 ? 2.426 1.184 4.074 1 96.75 305 LEU A N 1
ATOM 2370 C CA . LEU A 1 305 ? 3.787 0.807 4.438 1 96.75 305 LEU A CA 1
ATOM 2371 C C . LEU A 1 305 ? 3.807 0.034 5.75 1 96.75 305 LEU A C 1
ATOM 2373 O O . LEU A 1 305 ? 4.82 -0.577 6.102 1 96.75 305 LEU A O 1
ATOM 2377 N N . ASP A 1 306 ? 2.703 0.025 6.477 1 94.94 306 ASP A N 1
ATOM 2378 C CA . ASP A 1 306 ? 2.652 -0.542 7.824 1 94.94 306 ASP A CA 1
ATOM 2379 C C . ASP A 1 306 ? 3.078 -2.008 7.816 1 94.94 306 ASP A C 1
ATOM 2381 O O . ASP A 1 306 ? 3.945 -2.41 8.594 1 94.94 306 ASP A O 1
ATOM 2385 N N . PRO A 1 307 ? 2.535 -2.828 6.863 1 92.69 307 PRO A N 1
ATOM 2386 C CA . PRO A 1 307 ? 2.959 -4.23 6.859 1 92.69 307 PRO A CA 1
ATOM 2387 C C . PRO A 1 307 ? 4.422 -4.402 6.453 1 92.69 307 PRO A C 1
ATOM 2389 O O . PRO A 1 307 ? 5.105 -5.297 6.961 1 92.69 307 PRO A O 1
ATOM 2392 N N . VAL A 1 308 ? 4.906 -3.594 5.605 1 93.75 308 VAL A N 1
ATOM 2393 C CA . VAL A 1 308 ? 6.273 -3.668 5.102 1 93.75 308 VAL A CA 1
ATOM 2394 C C . VAL A 1 308 ? 7.254 -3.348 6.23 1 93.75 308 VAL A C 1
ATOM 2396 O O . VAL A 1 308 ? 8.312 -3.969 6.332 1 93.75 308 VAL A O 1
ATOM 2399 N N . ILE A 1 309 ? 6.891 -2.379 7.012 1 93.44 309 ILE A N 1
ATOM 2400 C CA . ILE A 1 309 ? 7.742 -1.978 8.125 1 93.44 309 ILE A CA 1
ATOM 2401 C C . ILE A 1 309 ? 7.859 -3.125 9.125 1 93.44 309 ILE A C 1
ATOM 2403 O O . ILE A 1 309 ? 8.945 -3.393 9.648 1 93.44 309 ILE A O 1
ATOM 2407 N N . ARG A 1 310 ? 6.801 -3.766 9.336 1 89.12 310 ARG A N 1
ATOM 2408 C CA . ARG A 1 310 ? 6.832 -4.926 10.227 1 89.12 310 ARG A CA 1
ATOM 2409 C C . ARG A 1 310 ? 7.777 -5.996 9.688 1 89.12 310 ARG A C 1
ATOM 2411 O O . ARG A 1 310 ? 8.617 -6.52 10.43 1 89.12 310 ARG A O 1
ATOM 2418 N N . THR A 1 311 ? 7.586 -6.277 8.445 1 88 311 THR A N 1
ATOM 2419 C CA . THR A 1 311 ? 8.414 -7.297 7.812 1 88 311 THR A CA 1
ATOM 2420 C C . THR A 1 311 ? 9.891 -6.891 7.848 1 88 311 THR A C 1
ATOM 2422 O O . THR A 1 311 ? 10.758 -7.719 8.109 1 88 311 THR A O 1
ATOM 2425 N N . PHE A 1 312 ? 10.109 -5.637 7.586 1 92.12 312 PHE A N 1
ATOM 2426 C CA . PHE A 1 312 ? 11.477 -5.113 7.59 1 92.12 312 PHE A CA 1
ATOM 2427 C C . PHE A 1 312 ? 12.109 -5.258 8.969 1 92.12 312 PHE A C 1
ATOM 2429 O O . PHE A 1 312 ? 13.273 -5.641 9.078 1 92.12 312 PHE A O 1
ATOM 2436 N N . SER A 1 313 ? 11.375 -4.938 9.984 1 89.38 313 SER A N 1
ATOM 2437 C CA . SER A 1 313 ? 11.867 -5.023 11.352 1 89.38 313 SER A CA 1
ATOM 2438 C C . SER A 1 313 ? 12.164 -6.465 11.75 1 89.38 313 SER A C 1
ATOM 2440 O O . SER A 1 313 ? 13.125 -6.734 12.477 1 89.38 313 SER A O 1
ATOM 2442 N N . MET A 1 314 ? 11.367 -7.352 11.273 1 84.12 314 MET A N 1
ATOM 2443 C CA . MET A 1 314 ? 11.547 -8.766 11.586 1 84.12 314 MET A CA 1
ATOM 2444 C C . MET A 1 314 ? 12.797 -9.32 10.906 1 84.12 314 MET A C 1
ATOM 2446 O O . MET A 1 314 ? 13.5 -10.156 11.477 1 84.12 314 MET A O 1
ATOM 2450 N N . ARG A 1 315 ? 13.055 -8.828 9.75 1 82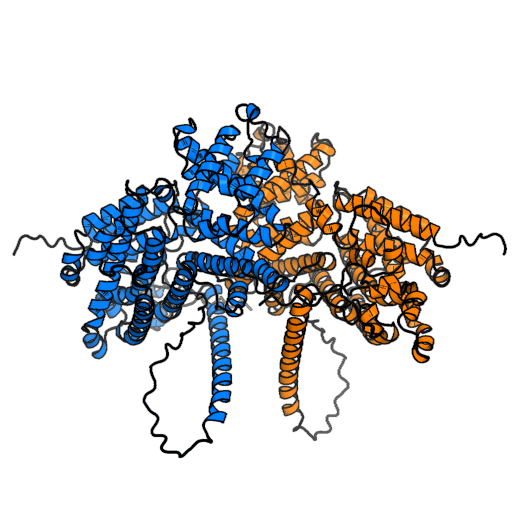.5 315 ARG A N 1
ATOM 2451 C CA . ARG A 1 315 ? 14.172 -9.344 8.961 1 82.5 315 ARG A CA 1
ATOM 2452 C C . ARG A 1 315 ? 15.492 -8.719 9.391 1 82.5 315 ARG A C 1
ATOM 2454 O O . ARG A 1 315 ? 16.516 -9.391 9.438 1 82.5 315 ARG A O 1
ATOM 2461 N N . ASN A 1 316 ? 15.484 -7.434 9.609 1 81.56 316 ASN A N 1
ATOM 2462 C CA . ASN A 1 316 ? 16.734 -6.711 9.82 1 81.56 316 ASN A CA 1
ATOM 2463 C C . ASN A 1 316 ? 16.969 -6.414 11.297 1 81.56 316 ASN A C 1
ATOM 2465 O O . ASN A 1 316 ? 18.062 -6.016 11.688 1 81.56 316 ASN A O 1
ATOM 2469 N N . GLY A 1 317 ? 16.047 -6.637 12.07 1 75.81 317 GLY A N 1
ATOM 2470 C CA . GLY A 1 317 ? 16.203 -6.359 13.492 1 75.81 317 GLY A CA 1
ATOM 2471 C C . GLY A 1 317 ? 16.25 -4.879 13.805 1 75.81 317 GLY A C 1
ATOM 2472 O O . GLY A 1 317 ? 15.539 -4.086 13.188 1 75.81 317 GLY A O 1
ATOM 2473 N N . ASP A 1 318 ? 17.125 -4.578 14.859 1 69.06 318 ASP A N 1
ATOM 2474 C CA . ASP A 1 318 ? 17.172 -3.207 15.359 1 69.06 318 ASP A CA 1
ATOM 2475 C C . ASP A 1 318 ? 18.328 -2.434 14.742 1 69.06 318 ASP A C 1
ATOM 2477 O O . ASP A 1 318 ? 19.25 -2.02 15.438 1 69.06 318 ASP A O 1
ATOM 2481 N N . GLU A 1 319 ? 18.172 -2.199 13.461 1 79.38 319 GLU A N 1
ATOM 2482 C CA . GLU A 1 319 ? 19.188 -1.417 12.75 1 79.38 319 GLU A CA 1
ATOM 2483 C C . GLU A 1 319 ? 18.859 0.075 12.812 1 79.38 319 GLU A C 1
ATOM 2485 O O . GLU A 1 319 ? 17.703 0.462 12.938 1 79.38 319 GLU A O 1
ATOM 2490 N N . SER A 1 320 ? 19.891 0.848 12.75 1 81.19 320 SER A N 1
ATOM 2491 C CA . SER A 1 320 ? 19.75 2.295 12.875 1 81.19 320 SER A CA 1
ATOM 2492 C C . SER A 1 320 ? 18.875 2.867 11.766 1 81.19 320 SER A C 1
ATOM 2494 O O . SER A 1 320 ? 18.031 3.729 12.008 1 81.19 320 SER A O 1
ATOM 2496 N N . LEU A 1 321 ? 19.078 2.396 10.594 1 85.62 321 LEU A N 1
ATOM 2497 C CA . LEU A 1 321 ? 18.297 2.9 9.461 1 85.62 321 LEU A CA 1
ATOM 2498 C C . LEU A 1 321 ? 16.828 2.549 9.617 1 85.62 321 LEU A C 1
ATOM 2500 O O . LEU A 1 321 ? 15.953 3.359 9.297 1 85.62 321 LEU A O 1
ATOM 2504 N N . GLY A 1 322 ? 16.594 1.37 10.062 1 89 322 GLY A N 1
ATOM 2505 C CA . GLY A 1 322 ? 15.227 0.971 10.336 1 89 322 GLY A CA 1
ATOM 2506 C C . GLY A 1 322 ? 14.555 1.83 11.391 1 89 322 GLY A C 1
ATOM 2507 O O . GLY A 1 322 ? 13.406 2.244 11.219 1 89 322 GLY A O 1
ATOM 2508 N N . ARG A 1 323 ? 15.266 2.199 12.359 1 88.88 323 ARG A N 1
ATOM 2509 C CA . ARG A 1 323 ? 14.734 3.039 13.43 1 88.88 323 ARG A CA 1
ATOM 2510 C C . ARG A 1 323 ? 14.32 4.406 12.891 1 88.88 323 ARG A C 1
ATOM 2512 O O . ARG A 1 323 ? 13.289 4.949 13.297 1 88.88 323 ARG A O 1
ATOM 2519 N N . LEU A 1 324 ? 15.133 4.922 12.078 1 92.56 324 LEU A N 1
ATOM 2520 C CA . LEU A 1 324 ? 14.82 6.207 11.469 1 92.56 324 LEU A CA 1
ATOM 2521 C C . LEU A 1 324 ? 13.516 6.129 10.688 1 92.56 324 LEU A C 1
ATOM 2523 O O . LEU A 1 324 ? 12.648 6.996 10.836 1 92.56 324 LEU A O 1
ATOM 2527 N N . TYR A 1 325 ? 13.359 5.059 9.914 1 94.25 325 TYR A N 1
ATOM 2528 C CA . TYR A 1 325 ? 12.188 4.926 9.062 1 94.25 325 TYR A CA 1
ATOM 2529 C C . TYR A 1 325 ? 10.922 4.758 9.898 1 94.25 325 TYR A C 1
ATOM 2531 O O . TYR A 1 325 ? 9.883 5.336 9.578 1 94.25 325 TYR A O 1
ATOM 2539 N N . TYR A 1 326 ? 11.039 4.016 10.984 1 93.94 326 TYR A N 1
ATOM 2540 C CA . TYR A 1 326 ? 9.875 3.807 11.844 1 93.94 326 TYR A CA 1
ATOM 2541 C C . TYR A 1 326 ? 9.43 5.113 12.492 1 93.94 326 TYR A C 1
ATOM 2543 O O . TYR A 1 326 ? 8.234 5.398 12.578 1 93.94 326 TYR A O 1
ATOM 2551 N N . ARG A 1 327 ? 10.422 5.836 12.898 1 94.06 327 ARG A N 1
ATOM 2552 C CA . ARG A 1 327 ? 10.133 7.113 13.547 1 94.06 327 ARG A CA 1
ATOM 2553 C C . ARG A 1 327 ? 9.5 8.094 12.562 1 94.06 327 ARG A C 1
ATOM 2555 O O . ARG A 1 327 ? 8.523 8.766 12.891 1 94.06 327 ARG A O 1
ATOM 2562 N N . LEU A 1 328 ? 10.07 8.156 11.375 1 96.75 328 LEU A N 1
ATOM 2563 C CA . LEU A 1 328 ? 9.547 9.055 10.359 1 96.75 328 LEU A CA 1
ATOM 2564 C C . LEU A 1 328 ? 8.133 8.656 9.953 1 96.75 328 LEU A C 1
ATOM 2566 O O . LEU A 1 328 ? 7.273 9.516 9.758 1 96.75 328 LEU A O 1
ATOM 2570 N N . HIS A 1 329 ? 7.898 7.332 9.797 1 97.69 329 HIS A N 1
ATOM 2571 C CA . HIS A 1 329 ? 6.57 6.824 9.484 1 97.69 329 HIS A CA 1
ATOM 2572 C C . HIS A 1 329 ? 5.559 7.211 10.555 1 97.69 329 HIS A C 1
ATOM 2574 O O . HIS A 1 329 ? 4.465 7.684 10.242 1 97.69 329 HIS A O 1
ATOM 2580 N N . TYR A 1 330 ? 5.934 7.066 11.789 1 97.06 330 TYR A N 1
ATOM 2581 C CA . TYR A 1 330 ? 5.07 7.371 12.93 1 97.06 330 TYR A CA 1
ATOM 2582 C C . TYR A 1 330 ? 4.707 8.852 12.961 1 97.06 330 TYR A C 1
ATOM 2584 O O . TYR A 1 330 ? 3.539 9.203 13.125 1 97.06 330 TYR A O 1
ATOM 2592 N N . ILE A 1 331 ? 5.691 9.672 12.773 1 97.31 331 ILE A N 1
ATOM 2593 C CA . ILE A 1 331 ? 5.492 11.109 12.891 1 97.31 331 ILE A CA 1
ATOM 2594 C C . ILE A 1 331 ? 4.559 11.602 11.781 1 97.31 331 ILE A C 1
ATOM 2596 O O . ILE A 1 331 ? 3.574 12.289 12.055 1 97.31 331 ILE A O 1
ATOM 2600 N N . ILE A 1 332 ? 4.793 11.234 10.57 1 98.25 332 ILE A N 1
ATOM 2601 C CA . ILE A 1 332 ? 4.016 11.766 9.461 1 98.25 332 ILE A CA 1
ATOM 2602 C C . ILE A 1 332 ? 2.584 11.242 9.531 1 98.25 332 ILE A C 1
ATOM 2604 O O . ILE A 1 332 ? 1.633 11.953 9.211 1 98.25 332 ILE A O 1
ATOM 2608 N N . GLU A 1 333 ? 2.436 9.977 9.859 1 98 333 GLU A N 1
ATOM 2609 C CA . GLU A 1 333 ? 1.084 9.438 9.961 1 98 333 GLU A CA 1
ATOM 2610 C C . GLU A 1 333 ? 0.27 10.188 11.016 1 98 333 GLU A C 1
ATOM 2612 O O . GLU A 1 333 ? -0.876 10.562 10.766 1 98 333 GLU A O 1
ATOM 2617 N N . CYS A 1 334 ? 0.909 10.391 12.172 1 98 334 CYS A N 1
ATOM 2618 C CA . CYS A 1 334 ? 0.231 11.086 13.258 1 98 334 CYS A CA 1
ATOM 2619 C C . CYS A 1 334 ? -0.095 12.523 12.859 1 98 334 CYS A C 1
ATOM 2621 O O . CYS A 1 334 ? -1.164 13.039 13.195 1 98 334 CYS A O 1
ATOM 2623 N N . ASP A 1 335 ? 0.857 13.133 12.195 1 98.19 335 ASP A N 1
ATOM 2624 C CA . ASP A 1 335 ? 0.62 14.5 11.742 1 98.19 335 ASP A CA 1
ATOM 2625 C C . ASP A 1 335 ? -0.594 14.57 10.82 1 98.19 335 ASP A C 1
ATOM 2627 O O . ASP A 1 335 ? -1.434 15.469 10.953 1 98.19 335 ASP A O 1
ATOM 2631 N N . ILE A 1 336 ? -0.718 13.672 9.906 1 97.94 336 ILE A N 1
ATOM 2632 C CA . ILE A 1 336 ? -1.827 13.672 8.961 1 97.94 336 ILE A CA 1
ATOM 2633 C C . ILE A 1 336 ? -3.129 13.344 9.688 1 97.94 336 ILE A C 1
ATOM 2635 O O . ILE A 1 336 ? -4.148 14.008 9.477 1 97.94 336 ILE A O 1
ATOM 2639 N N . LEU A 1 337 ? -3.066 12.383 10.555 1 97.12 337 LEU A N 1
ATOM 2640 C CA . LEU A 1 337 ? -4.258 11.891 11.234 1 97.12 337 LEU A CA 1
ATOM 2641 C C . LEU A 1 337 ? -4.797 12.93 12.211 1 97.12 337 LEU A C 1
ATOM 2643 O O . LEU A 1 337 ? -5.945 12.844 12.648 1 97.12 337 LEU A O 1
ATOM 2647 N N . THR A 1 338 ? -3.994 13.852 12.602 1 97.69 338 THR A N 1
ATOM 2648 C CA . THR A 1 338 ? -4.477 14.938 13.453 1 97.69 338 THR A CA 1
ATOM 2649 C C . THR A 1 338 ? -5.535 15.758 12.727 1 97.69 338 THR A C 1
ATOM 2651 O O . THR A 1 338 ? -6.457 16.281 13.352 1 97.69 338 THR A O 1
ATOM 2654 N N . GLU A 1 339 ? -5.426 15.797 11.422 1 96.44 339 GLU A N 1
ATOM 2655 C CA . GLU A 1 339 ? -6.305 16.672 10.656 1 96.44 339 GLU A CA 1
ATOM 2656 C C . GLU A 1 339 ? -7.281 15.867 9.805 1 96.44 339 GLU A C 1
ATOM 2658 O O . GLU A 1 339 ? -8.352 16.359 9.438 1 96.44 339 GLU A O 1
ATOM 2663 N N . VAL A 1 340 ? -6.898 14.656 9.492 1 94.38 340 VAL A N 1
ATOM 2664 C CA . VAL A 1 340 ? -7.719 13.789 8.641 1 94.38 340 VAL A CA 1
ATOM 2665 C C . VAL A 1 340 ? -8.156 12.562 9.43 1 94.38 340 VAL A C 1
ATOM 2667 O O . VAL A 1 340 ? -7.344 11.938 10.125 1 94.38 340 VAL A O 1
ATOM 2670 N N . ASP A 1 341 ? -9.383 12.234 9.266 1 88.69 341 ASP A N 1
ATOM 2671 C CA . ASP A 1 341 ? -9.875 11.062 9.992 1 88.69 341 ASP A CA 1
ATOM 2672 C C . ASP A 1 341 ? -9.312 9.773 9.406 1 88.69 341 ASP A C 1
ATOM 2674 O O . ASP A 1 341 ? -9.195 9.641 8.188 1 88.69 341 ASP A O 1
ATOM 2678 N N . GLY A 1 342 ? -8.945 8.922 10.281 1 88.31 342 GLY A N 1
ATOM 2679 C CA . GLY A 1 342 ? -8.406 7.621 9.898 1 88.31 342 GLY A CA 1
ATOM 2680 C C . GLY A 1 342 ? -8.008 6.77 11.086 1 88.31 342 GLY A C 1
ATOM 2681 O O . GLY A 1 342 ? -8.023 7.234 12.227 1 88.31 342 GLY A O 1
ATOM 2682 N N . ILE A 1 343 ? -7.699 5.523 10.781 1 88.81 343 ILE A N 1
ATOM 2683 C CA . ILE A 1 343 ? -7.25 4.594 11.812 1 88.81 343 ILE A CA 1
ATOM 2684 C C . ILE A 1 343 ? -5.73 4.48 11.781 1 88.81 343 ILE A C 1
ATOM 2686 O O . ILE A 1 343 ? -5.141 4.203 10.734 1 88.81 343 ILE A O 1
ATOM 2690 N N . PRO A 1 344 ? -5.141 4.672 12.883 1 93.38 344 PRO A N 1
ATOM 2691 C CA . PRO A 1 344 ? -3.676 4.633 12.906 1 93.38 344 PRO A CA 1
ATOM 2692 C C . PRO A 1 344 ? -3.117 3.23 12.68 1 93.38 344 PRO A C 1
ATOM 2694 O O . PRO A 1 344 ? -3.768 2.242 13.023 1 93.38 344 PRO A O 1
ATOM 2697 N N . SER A 1 345 ? -1.923 3.182 12.156 1 91.56 345 SER A N 1
ATOM 2698 C CA . SER A 1 345 ? -1.189 1.935 11.969 1 91.56 345 SER A CA 1
ATOM 2699 C C . SER A 1 345 ? -0.771 1.333 13.305 1 91.56 345 SER A C 1
ATOM 2701 O O . SER A 1 345 ? -0.337 2.053 14.211 1 91.56 345 SER A O 1
ATOM 2703 N N . ASP A 1 346 ? -0.819 0.092 13.469 1 88.19 346 ASP A N 1
ATOM 2704 C CA . ASP A 1 346 ? -0.509 -0.539 14.75 1 88.19 346 ASP A CA 1
ATOM 2705 C C . ASP A 1 346 ? 0.853 -1.229 14.703 1 88.19 346 ASP A C 1
ATOM 2707 O O . ASP A 1 346 ? 1.562 -1.275 15.711 1 88.19 346 ASP A O 1
ATOM 2711 N N . LYS A 1 347 ? 1.199 -1.702 13.609 1 87.88 347 LYS A N 1
ATOM 2712 C CA . LYS A 1 347 ? 2.434 -2.479 13.523 1 87.88 347 LYS A CA 1
ATOM 2713 C C . LYS A 1 347 ? 3.656 -1.587 13.719 1 87.88 347 LYS A C 1
ATOM 2715 O O . LYS A 1 347 ? 4.602 -1.96 14.414 1 87.88 347 LYS A O 1
ATOM 2720 N N . THR A 1 348 ? 3.648 -0.486 13.07 1 89.31 348 THR A N 1
ATOM 2721 C CA . THR A 1 348 ? 4.766 0.443 13.219 1 89.31 348 THR A CA 1
ATOM 2722 C C . THR A 1 348 ? 4.93 0.859 14.68 1 89.31 348 THR A C 1
ATOM 2724 O O . THR A 1 348 ? 6.051 0.948 15.18 1 89.31 348 THR A O 1
ATOM 2727 N N . PHE A 1 349 ? 3.842 1.145 15.266 1 90.75 349 PHE A N 1
ATOM 2728 C CA . PHE A 1 349 ? 3.883 1.544 16.672 1 90.75 349 PHE A CA 1
ATOM 2729 C C . PHE A 1 349 ? 4.457 0.427 17.531 1 90.75 349 PHE A C 1
ATOM 2731 O O . PHE A 1 349 ? 5.254 0.683 18.438 1 90.75 349 PHE A O 1
ATOM 2738 N N . GLU A 1 350 ? 4.078 -0.794 17.234 1 88.69 350 GLU A N 1
ATOM 2739 C CA . GLU A 1 350 ? 4.594 -1.95 17.969 1 88.69 350 GLU A CA 1
ATOM 2740 C C . GLU A 1 350 ? 6.105 -2.074 17.797 1 88.69 350 GLU A C 1
ATOM 2742 O O . GLU A 1 350 ? 6.816 -2.369 18.766 1 88.69 350 GLU A O 1
ATOM 2747 N N . VAL A 1 351 ? 6.531 -1.849 16.641 1 89.62 351 VAL A N 1
ATOM 2748 C CA . VAL A 1 351 ? 7.957 -1.94 16.344 1 89.62 351 VAL A CA 1
ATOM 2749 C C . VAL A 1 351 ? 8.719 -0.848 17.094 1 89.62 351 VAL A C 1
ATOM 2751 O O . VAL A 1 351 ? 9.789 -1.099 17.656 1 89.62 351 VAL A O 1
ATOM 2754 N N . LEU A 1 352 ? 8.188 0.34 17.078 1 88.94 352 LEU A N 1
ATOM 2755 C CA . LEU A 1 352 ? 8.828 1.493 17.703 1 88.94 352 LEU A CA 1
ATOM 2756 C C . LEU A 1 352 ? 8.945 1.297 19.203 1 88.94 352 LEU A C 1
ATOM 2758 O O . LEU A 1 352 ? 9.93 1.722 19.812 1 88.94 352 LEU A O 1
ATOM 2762 N N . THR A 1 353 ? 8 0.755 19.797 1 86.69 353 THR A N 1
ATOM 2763 C CA . THR A 1 353 ? 7.988 0.584 21.25 1 86.69 353 THR A CA 1
ATOM 2764 C C . THR A 1 353 ? 8.984 -0.487 21.672 1 86.69 353 THR A C 1
ATOM 2766 O O . THR A 1 353 ? 9.461 -0.484 22.812 1 86.69 353 THR A O 1
ATOM 2769 N N . LYS A 1 354 ? 9.305 -1.372 20.797 1 78.81 354 LYS A N 1
ATOM 2770 C CA . LYS A 1 354 ? 10.25 -2.445 21.094 1 78.81 354 LYS A CA 1
ATOM 2771 C C . LYS A 1 354 ? 11.688 -1.989 20.891 1 78.81 354 LYS A C 1
ATOM 2773 O O . LYS A 1 354 ? 12.625 -2.631 21.375 1 78.81 354 LYS A O 1
ATOM 2778 N N . THR A 1 355 ? 11.836 -0.952 20.125 1 74.56 355 THR A N 1
ATOM 2779 C CA . THR A 1 355 ? 13.18 -0.496 19.797 1 74.56 355 THR A CA 1
ATOM 2780 C C . THR A 1 355 ? 13.734 0.387 20.906 1 74.56 355 THR A C 1
ATOM 2782 O O . THR A 1 355 ? 12.992 1.134 21.547 1 74.56 355 THR A O 1
ATOM 2785 N N . ASN A 1 356 ? 14.984 0.013 21.391 1 59.94 356 ASN A N 1
ATOM 2786 C CA . ASN A 1 356 ? 15.695 0.703 22.453 1 59.94 356 ASN A CA 1
ATOM 2787 C C . ASN A 1 356 ? 16.078 2.127 22.062 1 59.94 356 ASN A C 1
ATOM 2789 O O . ASN A 1 356 ? 16.531 2.359 20.938 1 59.94 356 ASN A O 1
ATOM 2793 N N . ASP A 1 357 ? 15.516 3.096 22.734 1 59.47 357 ASP A N 1
ATOM 2794 C CA . ASP A 1 357 ? 15.578 4.531 22.484 1 59.47 357 ASP A CA 1
ATOM 2795 C C . ASP A 1 357 ? 16.984 5.066 22.703 1 59.47 357 ASP A C 1
ATOM 2797 O O . ASP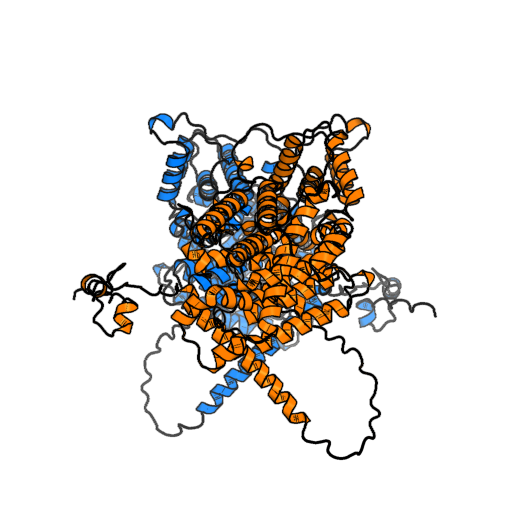 A 1 357 ? 17.203 6.281 22.734 1 59.47 357 ASP A O 1
ATOM 2801 N N . GLU A 1 358 ? 17.953 4.246 23.047 1 53.91 358 GLU A N 1
ATOM 2802 C CA . GLU A 1 358 ? 19.109 4.898 23.656 1 53.91 358 GLU A CA 1
ATOM 2803 C C . GLU A 1 358 ? 19.641 6.016 22.766 1 53.91 358 GLU A C 1
ATOM 2805 O O . GLU A 1 358 ? 20.141 7.02 23.266 1 53.91 358 GLU A O 1
ATOM 2810 N N . SER A 1 359 ? 19.859 5.711 21.5 1 50.66 359 SER A N 1
ATOM 2811 C CA . SER A 1 359 ? 20.953 6.465 20.891 1 50.66 359 SER A CA 1
ATOM 2812 C C . SER A 1 359 ? 20.422 7.629 20.062 1 50.66 359 SER A C 1
ATOM 2814 O O . SER A 1 359 ? 21.188 8.305 19.375 1 50.66 359 SER A O 1
ATOM 2816 N N . MET A 1 360 ? 19.234 7.852 19.828 1 53.59 360 MET A N 1
ATOM 2817 C CA . MET A 1 360 ? 19.109 8.812 18.734 1 53.59 360 MET A CA 1
ATOM 2818 C C . MET A 1 360 ? 19.062 10.242 19.281 1 53.59 360 MET A C 1
ATOM 2820 O O . MET A 1 360 ? 18.172 10.578 20.062 1 53.59 360 MET A O 1
ATOM 2824 N N . SER A 1 361 ? 20.219 10.734 19.625 1 57.62 361 SER A N 1
ATOM 2825 C CA . SER A 1 361 ? 20.438 12.141 19.953 1 57.62 361 SER A CA 1
ATOM 2826 C C . SER A 1 361 ? 20.156 13.039 18.75 1 57.62 361 SER A C 1
ATOM 2828 O O . SER A 1 361 ? 20.281 12.602 17.594 1 57.62 361 SER A O 1
ATOM 2830 N N . GLY A 1 362 ? 19.078 14.008 18.656 1 76.5 362 GLY A N 1
ATOM 2831 C CA . GLY A 1 362 ? 19.016 15 17.594 1 76.5 362 GLY A CA 1
ATOM 2832 C C . GLY A 1 362 ? 17.625 15.586 17.406 1 76.5 362 GLY A C 1
ATOM 2833 O O . GLY A 1 362 ? 16.781 15.523 18.312 1 76.5 362 GLY A O 1
ATOM 2834 N N . PHE A 1 363 ? 17.5 16.344 16.531 1 84.75 363 PHE A N 1
ATOM 2835 C CA . PHE A 1 363 ? 16.281 17.078 16.203 1 84.75 363 PHE A CA 1
ATOM 2836 C C . PHE A 1 363 ? 15.094 16.156 16.062 1 84.75 363 PHE A C 1
ATOM 2838 O O . PHE A 1 363 ? 13.984 16.484 16.469 1 84.75 363 PHE A O 1
ATOM 2845 N N . LEU A 1 364 ? 15.359 14.922 15.742 1 89.31 364 LEU A N 1
ATOM 2846 C CA . LEU A 1 364 ? 14.266 13.992 15.5 1 89.31 364 LEU A CA 1
ATOM 2847 C C . LEU A 1 364 ? 13.688 13.477 16.812 1 89.31 364 LEU A C 1
ATOM 2849 O O . LEU A 1 364 ? 12.484 13.211 16.891 1 89.31 364 LEU A O 1
ATOM 2853 N N . GLU A 1 365 ? 14.5 13.422 17.797 1 90.19 365 GLU A N 1
ATOM 2854 C CA . GLU A 1 365 ? 14.016 12.992 19.109 1 90.19 365 GLU A CA 1
ATOM 2855 C C . GLU A 1 365 ? 13.07 14.031 19.719 1 90.19 365 GLU A C 1
ATOM 2857 O O . GLU A 1 365 ? 12.102 13.68 20.391 1 90.19 365 GLU A O 1
ATOM 2862 N N . SER A 1 366 ? 13.461 15.242 19.516 1 93.5 366 SER A N 1
ATOM 2863 C CA . SER A 1 366 ? 12.586 16.312 19.984 1 93.5 366 SER A CA 1
ATOM 2864 C C . SER A 1 366 ? 11.227 16.266 19.281 1 93.5 366 SER A C 1
ATOM 2866 O O . SER A 1 366 ? 10.188 16.406 19.938 1 93.5 366 SER A O 1
ATOM 2868 N N . HIS A 1 367 ? 11.297 16.031 17.984 1 95.38 367 HIS A N 1
ATOM 2869 C CA . HIS A 1 367 ? 10.055 15.906 17.234 1 95.38 367 HIS A CA 1
ATOM 2870 C C . HIS A 1 367 ? 9.234 14.719 17.703 1 95.38 367 HIS A C 1
ATOM 2872 O O . HIS A 1 367 ? 8.008 14.797 17.797 1 95.38 367 HIS A O 1
ATOM 2878 N N . LEU A 1 368 ? 9.898 13.656 17.984 1 94.12 368 LEU A N 1
ATOM 2879 C CA . LEU A 1 368 ? 9.219 12.438 18.422 1 94.12 368 LEU A CA 1
ATOM 2880 C C . LEU A 1 368 ? 8.57 12.648 19.781 1 94.12 368 LEU A C 1
ATOM 2882 O O . LEU A 1 368 ? 7.434 12.219 20 1 94.12 368 LEU A O 1
ATOM 2886 N N . TRP A 1 369 ? 9.32 13.227 20.688 1 94.38 369 TRP A N 1
ATOM 2887 C CA . TRP A 1 369 ? 8.766 13.469 22.016 1 94.38 369 TRP A CA 1
ATOM 2888 C C . TRP A 1 369 ? 7.547 14.383 21.938 1 94.38 369 TRP A C 1
ATOM 2890 O O . TRP A 1 369 ? 6.52 14.102 22.562 1 94.38 369 TRP A O 1
ATOM 2900 N N . LEU A 1 370 ? 7.711 15.461 21.234 1 96.69 370 LEU A N 1
ATOM 2901 C CA . LEU A 1 370 ? 6.625 16.422 21.125 1 96.69 370 LEU A CA 1
ATOM 2902 C C . LEU A 1 370 ? 5.402 15.797 20.453 1 96.69 370 LEU A C 1
ATOM 2904 O O . LEU A 1 370 ? 4.266 16.094 20.844 1 96.69 370 LEU A O 1
ATOM 2908 N N . ARG A 1 371 ? 5.684 14.938 19.453 1 96.69 371 ARG A N 1
ATOM 2909 C CA . ARG A 1 371 ? 4.574 14.258 18.797 1 96.69 371 ARG A CA 1
ATOM 2910 C C . ARG A 1 371 ? 3.869 13.312 19.766 1 96.69 371 ARG A C 1
ATOM 2912 O O . ARG A 1 371 ? 2.639 13.242 19.797 1 96.69 371 ARG A O 1
ATOM 2919 N N . SER A 1 372 ? 4.609 12.609 20.516 1 96.38 372 SER A N 1
ATOM 2920 C CA . SER A 1 372 ? 4.047 11.711 21.516 1 96.38 372 SER A CA 1
ATOM 2921 C C . SER A 1 372 ? 3.223 12.477 22.547 1 96.38 372 SER A C 1
ATOM 2923 O O . SER A 1 372 ? 2.143 12.031 22.938 1 96.38 372 SER A O 1
ATOM 2925 N N . HIS A 1 373 ? 3.748 13.594 22.938 1 97.75 373 HIS A N 1
ATOM 2926 C CA . HIS A 1 373 ? 3.027 14.422 23.891 1 97.75 373 HIS A CA 1
ATOM 2927 C C . HIS A 1 373 ? 1.721 14.945 23.312 1 97.75 373 HIS A C 1
ATOM 2929 O O . HIS A 1 373 ? 0.704 15.008 24 1 97.75 373 HIS A O 1
ATOM 2935 N N . LEU A 1 374 ? 1.792 15.383 22.094 1 98.25 374 LEU A N 1
ATOM 2936 C CA . LEU A 1 374 ? 0.569 15.836 21.438 1 98.25 374 LEU A CA 1
ATOM 2937 C C . LEU A 1 374 ? -0.457 14.711 21.359 1 98.25 374 LEU A C 1
ATOM 2939 O O . LEU A 1 374 ? -1.659 14.953 21.5 1 98.25 374 LEU A O 1
ATOM 2943 N N . ASN A 1 375 ? -0.003 13.492 21.078 1 97.69 375 ASN A N 1
ATOM 2944 C CA . ASN A 1 375 ? -0.917 12.359 21.078 1 97.69 375 ASN A CA 1
ATOM 2945 C C . ASN A 1 375 ? -1.593 12.188 22.438 1 97.69 375 ASN A C 1
ATOM 2947 O O . ASN A 1 375 ? -2.768 11.82 22.516 1 97.69 375 ASN A O 1
ATOM 2951 N N . LYS A 1 376 ? -0.861 12.43 23.5 1 97 376 LYS A N 1
ATOM 2952 C CA . LYS A 1 376 ? -1.426 12.391 24.844 1 97 376 LYS A CA 1
ATOM 2953 C C . LYS A 1 376 ? -2.51 13.453 25.016 1 97 376 LYS A C 1
ATOM 2955 O O . LYS A 1 376 ? -3.572 13.18 25.594 1 97 376 LYS A O 1
ATOM 2960 N N . VAL A 1 377 ? -2.205 14.578 24.562 1 97.81 377 VAL A N 1
ATOM 2961 C CA . VAL A 1 377 ? -3.158 15.68 24.625 1 97.81 377 VAL A CA 1
ATOM 2962 C C . VAL A 1 377 ? -4.441 15.305 23.891 1 97.81 377 VAL A C 1
ATOM 2964 O O . VAL A 1 377 ? -5.543 15.508 24.406 1 97.81 377 VAL A O 1
ATOM 2967 N N . LEU A 1 378 ? -4.297 14.766 22.688 1 97.5 378 LEU A N 1
ATOM 2968 C CA . LEU A 1 378 ? -5.453 14.375 21.891 1 97.5 378 LEU A CA 1
ATOM 2969 C C . LEU A 1 378 ? -6.254 13.281 22.578 1 97.5 378 LEU A C 1
ATOM 2971 O O . LEU A 1 378 ? -7.488 13.305 22.562 1 97.5 378 LEU A O 1
ATOM 2975 N N . GLN A 1 379 ? -5.578 12.398 23.188 1 95.12 379 GLN A N 1
ATOM 2976 C CA . GLN A 1 379 ? -6.211 11.258 23.844 1 95.12 379 GLN A CA 1
ATOM 2977 C C . GLN A 1 379 ? -7.004 11.695 25.062 1 95.12 379 GLN A C 1
ATOM 2979 O O . GLN A 1 379 ? -8.109 11.211 25.297 1 95.12 379 GLN A O 1
ATOM 2984 N N . TYR A 1 380 ? -6.52 12.633 25.828 1 95.06 380 TYR A N 1
ATOM 2985 C CA . TYR A 1 380 ? -7.102 12.938 27.125 1 95.06 380 TYR A CA 1
ATOM 2986 C C . TYR A 1 380 ? -8.055 14.125 27.047 1 95.06 380 TYR A C 1
ATOM 2988 O O . TYR A 1 380 ? -9.055 14.18 27.75 1 95.06 380 TYR A O 1
ATOM 2996 N N . LEU A 1 381 ? -7.773 15.031 26.141 1 96.25 381 LEU A N 1
ATOM 2997 C CA . LEU A 1 381 ? -8.547 16.266 26.172 1 96.25 381 LEU A CA 1
ATOM 2998 C C . LEU A 1 381 ? -9.562 16.281 25.031 1 96.25 381 LEU A C 1
ATOM 3000 O O . LEU A 1 381 ? -10.531 17.047 25.062 1 96.25 381 LEU A O 1
ATOM 3004 N N . TYR A 1 382 ? -9.375 15.516 24.031 1 96.5 382 TYR A N 1
ATOM 3005 C CA . TYR A 1 382 ? -10.227 15.617 22.844 1 96.5 382 TYR A CA 1
ATOM 3006 C C . TYR A 1 382 ? -10.984 14.32 22.594 1 96.5 382 TYR A C 1
ATOM 3008 O O . TYR A 1 382 ? -11.406 14.047 21.469 1 96.5 382 TYR A O 1
ATOM 3016 N N . SER A 1 383 ? -11.047 13.516 23.547 1 91.5 383 SER A N 1
ATOM 3017 C CA . SER A 1 383 ? -11.883 12.32 23.422 1 91.5 383 SER A CA 1
ATOM 3018 C C . SER A 1 383 ? -13.359 12.688 23.297 1 91.5 383 SER A C 1
ATOM 3020 O O . SER A 1 383 ? -13.75 13.812 23.609 1 91.5 383 SER A O 1
ATOM 3022 N N . THR A 1 384 ? -14.148 11.844 22.891 1 84.56 384 THR A N 1
ATOM 3023 C CA . THR A 1 384 ? -15.57 12.102 22.688 1 84.56 384 THR A CA 1
ATOM 3024 C C . THR A 1 384 ? -16.266 12.398 24.016 1 84.56 384 THR A C 1
ATOM 3026 O O . THR A 1 384 ? -17.219 13.188 24.062 1 84.56 384 THR A O 1
ATOM 3029 N N . SER A 1 385 ? -15.719 11.836 25.062 1 81.12 385 SER A N 1
ATOM 3030 C CA . SER A 1 385 ? -16.312 12.039 26.375 1 81.12 385 SER A CA 1
ATOM 3031 C C . SER A 1 385 ? -15.969 13.414 26.938 1 81.12 385 SER A C 1
ATOM 3033 O O . SER A 1 385 ? -16.672 13.93 27.812 1 81.12 385 SER A O 1
ATOM 3035 N N . LYS A 1 386 ? -15.008 14.047 26.375 1 84.38 386 LYS A N 1
ATOM 3036 C CA . LYS A 1 386 ? -14.555 15.328 26.906 1 84.38 386 LYS A CA 1
ATOM 3037 C C . LYS A 1 386 ? -14.797 16.453 25.922 1 84.38 386 LYS A C 1
ATOM 3039 O O . LYS A 1 386 ? -14.289 17.578 26.094 1 84.38 386 LYS A O 1
ATOM 3044 N N . ALA A 1 387 ? -15.5 16.25 24.891 1 78.06 387 ALA A N 1
ATOM 3045 C CA . ALA A 1 387 ? -15.695 17.219 23.812 1 78.06 387 ALA A CA 1
ATOM 3046 C C . ALA A 1 387 ? -16.297 18.5 24.344 1 78.06 387 ALA A C 1
ATOM 3048 O O . ALA A 1 387 ? -15.984 19.594 23.859 1 78.06 387 ALA A O 1
ATOM 3049 N N . TYR A 1 388 ? -17.094 18.469 25.391 1 78.56 388 TYR A N 1
ATOM 3050 C CA . TYR A 1 388 ? -17.75 19.656 25.922 1 78.56 388 TYR A CA 1
ATOM 3051 C C . TYR A 1 388 ? -17.594 19.734 27.438 1 78.56 388 TYR A C 1
ATOM 3053 O O . TYR A 1 388 ? -18.469 20.234 28.141 1 78.56 388 TYR A O 1
ATOM 3061 N N . ALA A 1 389 ? -16.438 19.25 27.781 1 85 389 ALA A N 1
ATOM 3062 C CA . ALA A 1 389 ? -16.141 19.266 29.203 1 85 389 ALA A CA 1
ATOM 3063 C C . ALA A 1 389 ? -15.984 20.703 29.719 1 85 389 ALA A C 1
ATOM 3065 O O . ALA A 1 389 ? -15.516 21.578 28.984 1 85 389 ALA A O 1
ATOM 3066 N N . GLN A 1 390 ? -16.375 20.891 30.938 1 86.69 390 GLN A N 1
ATOM 3067 C CA . GLN A 1 390 ? -16.188 22.188 31.594 1 86.69 390 GLN A CA 1
ATOM 3068 C C . GLN A 1 390 ? -14.758 22.344 32.094 1 86.69 390 GLN A C 1
ATOM 3070 O O . GLN A 1 390 ? -14.078 21.359 32.375 1 86.69 390 GLN A O 1
ATOM 3075 N N . PRO A 1 391 ? -14.266 23.531 32.125 1 88.81 391 PRO A N 1
ATOM 3076 C CA . PRO A 1 391 ? -12.859 23.781 32.469 1 88.81 391 PRO A CA 1
ATOM 3077 C C . PRO A 1 391 ? -12.453 23.109 33.781 1 88.81 391 PRO A C 1
ATOM 3079 O O . PRO A 1 391 ? -11.328 22.609 33.906 1 88.81 391 PRO A O 1
ATOM 3082 N N . HIS A 1 392 ? -13.352 23.094 34.812 1 85.44 392 HIS A N 1
ATOM 3083 C CA . HIS A 1 392 ? -12.977 22.5 36.094 1 85.44 392 HIS A CA 1
ATOM 3084 C C . HIS A 1 392 ? -12.742 21 35.969 1 85.44 392 HIS A C 1
ATOM 3086 O O . HIS A 1 392 ? -11.984 20.422 36.75 1 85.44 392 HIS A O 1
ATOM 3092 N N . GLU A 1 393 ? -13.359 20.375 35 1 87.5 393 GLU A N 1
ATOM 3093 C CA . GLU A 1 393 ? -13.195 18.953 34.75 1 87.5 393 GLU A CA 1
ATOM 3094 C C . GLU A 1 393 ? -11.859 18.672 34.062 1 87.5 393 GLU A C 1
ATOM 3096 O O . GLU A 1 393 ? -11.375 17.531 34.094 1 87.5 393 GLU A O 1
ATOM 3101 N N . LEU A 1 394 ? -11.32 19.703 33.5 1 92.75 394 LEU A N 1
ATOM 3102 C CA . LEU A 1 394 ? -10.094 19.531 32.719 1 92.75 394 LEU A CA 1
ATOM 3103 C C . LEU A 1 394 ? -8.891 20.078 33.469 1 92.75 394 LEU A C 1
ATOM 3105 O O . LEU A 1 394 ? -7.746 19.906 33.031 1 92.75 394 LEU A O 1
ATOM 3109 N N . ALA A 1 395 ? -9.047 20.688 34.562 1 91.5 395 ALA A N 1
ATOM 3110 C CA . ALA A 1 395 ? -8.023 21.453 35.25 1 91.5 395 ALA A CA 1
ATOM 3111 C C . ALA A 1 395 ? -6.797 20.594 35.562 1 91.5 395 ALA A C 1
ATOM 3113 O O . ALA A 1 395 ? -5.672 20.984 35.25 1 91.5 395 ALA A O 1
ATOM 3114 N N . ASP A 1 396 ? -7.035 19.422 36.125 1 93.69 396 ASP A N 1
ATOM 3115 C CA . ASP A 1 396 ? -5.918 18.562 36.5 1 93.69 396 ASP A CA 1
ATOM 3116 C C . ASP A 1 396 ? -5.16 18.094 35.25 1 93.69 396 ASP A C 1
ATOM 3118 O O . ASP A 1 396 ? -3.928 18.047 35.25 1 93.69 396 ASP A O 1
ATOM 3122 N N . LEU A 1 397 ? -5.914 17.734 34.281 1 95.44 397 LEU A N 1
ATOM 3123 C CA . LEU A 1 397 ? -5.305 17.25 33.031 1 95.44 397 LEU A CA 1
ATOM 3124 C C . LEU A 1 397 ? -4.48 18.344 32.375 1 95.44 397 LEU A C 1
ATOM 3126 O O . LEU A 1 397 ? -3.34 18.109 31.953 1 95.44 397 LEU A O 1
ATOM 3130 N N . VAL A 1 398 ? -5.039 19.547 32.25 1 96.31 398 VAL A N 1
ATOM 3131 C CA . VAL A 1 398 ? -4.363 20.672 31.609 1 96.31 398 VAL A CA 1
ATOM 3132 C C . VAL A 1 398 ? -3.113 21.047 32.406 1 96.31 398 VAL A C 1
ATOM 3134 O O . VAL A 1 398 ? -2.059 21.312 31.812 1 96.31 398 VAL A O 1
ATOM 3137 N N . CYS A 1 399 ? -3.213 21.047 33.656 1 94.31 399 CYS A N 1
ATOM 3138 C CA . CYS A 1 399 ? -2.084 21.406 34.5 1 94.31 399 CYS A CA 1
ATOM 3139 C C . CYS A 1 399 ? -0.95 20.391 34.344 1 94.31 399 CYS A C 1
ATOM 3141 O O . CYS A 1 399 ? 0.211 20.781 34.219 1 94.31 399 CYS A O 1
ATOM 3143 N N . ASN A 1 400 ? -1.27 19.141 34.406 1 96.31 400 ASN A N 1
ATOM 3144 C CA . ASN A 1 400 ? -0.259 18.094 34.312 1 96.31 400 ASN A CA 1
ATOM 3145 C C . ASN A 1 400 ? 0.41 18.078 32.938 1 96.31 400 ASN A C 1
ATOM 3147 O O . ASN A 1 400 ? 1.635 17.969 32.844 1 96.31 400 ASN A O 1
ATOM 3151 N N . LEU A 1 401 ? -0.388 18.141 31.938 1 97.44 401 LEU A N 1
ATOM 3152 C CA . LEU A 1 401 ? 0.151 18.109 30.578 1 97.44 401 LEU A CA 1
ATOM 3153 C C . LEU A 1 401 ? 0.999 19.359 30.312 1 97.44 401 LEU A C 1
ATOM 3155 O O . LEU A 1 401 ? 2.014 19.281 29.625 1 97.44 401 LEU A O 1
ATOM 3159 N N . SER A 1 402 ? 0.572 20.5 30.812 1 96.31 402 SER A N 1
ATOM 3160 C CA . SER A 1 402 ? 1.35 21.734 30.672 1 96.31 402 SER A CA 1
ATOM 3161 C C . SER A 1 402 ? 2.68 21.625 31.422 1 96.31 402 SER A C 1
ATOM 3163 O O . SER A 1 402 ? 3.693 22.156 30.953 1 96.31 402 SER A O 1
ATOM 3165 N N . ALA A 1 403 ? 2.584 21.047 32.562 1 95.94 403 ALA A N 1
ATOM 3166 C CA . ALA A 1 403 ? 3.803 20.844 33.344 1 95.94 403 ALA A CA 1
ATOM 3167 C C . ALA A 1 403 ? 4.797 19.953 32.625 1 95.94 403 ALA A C 1
ATOM 3169 O O . ALA A 1 403 ? 6 20.219 32.625 1 95.94 403 ALA A O 1
ATOM 3170 N N . ASP A 1 404 ? 4.316 18.906 32.031 1 96.44 404 ASP A N 1
ATOM 3171 C CA . ASP A 1 404 ? 5.16 18 31.234 1 96.44 404 ASP A CA 1
ATOM 3172 C C . ASP A 1 404 ? 5.82 18.734 30.078 1 96.44 404 ASP A C 1
ATOM 3174 O O . ASP A 1 404 ? 7.004 18.547 29.797 1 96.44 404 ASP A O 1
ATOM 3178 N N . LEU A 1 405 ? 5.027 19.484 29.344 1 96.62 405 LEU A N 1
ATOM 3179 C CA . LEU A 1 405 ? 5.531 20.234 28.203 1 96.62 405 LEU A CA 1
ATOM 3180 C C . LEU A 1 405 ? 6.598 21.234 28.641 1 96.62 405 LEU A C 1
ATOM 3182 O O . LEU A 1 405 ? 7.625 21.375 27.969 1 96.62 405 LEU A O 1
ATOM 3186 N N . ARG A 1 406 ? 6.352 21.938 29.703 1 93.88 406 ARG A N 1
ATOM 3187 C CA . ARG A 1 406 ? 7.328 22.875 30.25 1 93.88 406 ARG A CA 1
ATOM 3188 C C . ARG A 1 406 ? 8.586 22.141 30.703 1 93.88 406 ARG A C 1
ATOM 3190 O O . ARG A 1 406 ? 9.703 22.641 30.516 1 93.88 406 ARG A O 1
ATOM 3197 N N . GLY A 1 407 ? 8.312 21.047 31.359 1 94.44 407 GLY A N 1
ATOM 3198 C CA . GLY A 1 407 ? 9.445 20.234 31.781 1 94.44 407 GLY A CA 1
ATOM 3199 C C . GLY A 1 407 ? 10.344 19.828 30.625 1 94.44 407 GLY A C 1
ATOM 3200 O O . GLY A 1 407 ? 11.57 19.875 30.734 1 94.44 407 GLY A O 1
ATOM 3201 N N . TRP A 1 408 ? 9.781 19.359 29.547 1 94.25 408 TRP A N 1
ATOM 3202 C CA . TRP A 1 408 ? 10.555 19.016 28.359 1 94.25 408 TRP A CA 1
ATOM 3203 C C . TRP A 1 408 ? 11.344 20.219 27.859 1 94.25 408 TRP A C 1
ATOM 3205 O O . TRP A 1 408 ? 12.523 20.109 27.516 1 94.25 408 TRP A O 1
ATOM 3215 N N . PHE A 1 409 ? 10.672 21.422 27.734 1 94.19 409 PHE A N 1
ATOM 3216 C CA . PHE A 1 409 ? 11.305 22.625 27.234 1 94.19 409 PHE A CA 1
ATOM 3217 C C . PHE A 1 409 ? 12.516 23 28.078 1 94.19 409 PHE A C 1
ATOM 3219 O O . PHE A 1 409 ? 13.578 23.328 27.547 1 94.19 409 PHE A O 1
ATOM 3226 N N . GLN A 1 410 ? 12.367 22.875 29.375 1 92.69 410 GLN A N 1
ATOM 3227 C CA . GLN A 1 410 ? 13.414 23.25 30.312 1 92.69 410 GLN A CA 1
ATOM 3228 C C . GLN A 1 410 ? 14.578 22.266 30.266 1 92.69 410 GLN A C 1
ATOM 3230 O O . GLN A 1 410 ? 15.711 22.609 30.625 1 92.69 410 GLN A O 1
ATOM 3235 N N . SER A 1 411 ? 14.289 21.078 29.828 1 91.5 411 SER A N 1
ATOM 3236 C CA . SER A 1 411 ? 15.32 20.062 29.766 1 91.5 411 SER A CA 1
ATOM 3237 C C . SER A 1 411 ? 16.188 20.219 28.516 1 91.5 411 SER A C 1
ATOM 3239 O O . SER A 1 411 ? 17.266 19.641 28.422 1 91.5 411 SER A O 1
ATOM 3241 N N . GLN A 1 412 ? 15.703 21.078 27.609 1 90.56 412 GLN A N 1
ATOM 3242 C CA . GLN A 1 412 ? 16.469 21.297 26.391 1 90.56 412 GLN A CA 1
ATOM 3243 C C . GLN A 1 412 ? 17.688 22.156 26.641 1 90.56 412 GLN A C 1
ATOM 3245 O O . GLN A 1 412 ? 17.672 23.031 27.531 1 90.56 412 GLN A O 1
ATOM 3250 N N . PRO A 1 413 ? 18.797 21.891 25.938 1 88.88 413 PRO A N 1
ATOM 3251 C CA . PRO A 1 413 ? 19.953 22.781 26.062 1 88.88 413 PRO A CA 1
ATOM 3252 C C . PRO A 1 413 ? 19.609 24.234 25.75 1 88.88 413 PRO A C 1
ATOM 3254 O O . PRO A 1 413 ? 18.688 24.516 24.969 1 88.88 413 PRO A O 1
ATOM 3257 N N . LEU A 1 414 ? 20.312 25.188 26.266 1 87.38 414 LEU A N 1
ATOM 3258 C CA . LEU A 1 414 ? 20.047 26.625 26.156 1 87.38 414 LEU A CA 1
ATOM 3259 C C . LEU A 1 414 ? 20.016 27.062 24.703 1 87.38 414 LEU A C 1
ATOM 3261 O O . LEU A 1 414 ? 19.203 27.906 24.312 1 87.38 414 LEU A O 1
ATOM 3265 N N . GLY A 1 415 ? 20.875 26.5 23.938 1 84.19 415 GLY A N 1
ATOM 3266 C CA . GLY A 1 415 ? 20.938 26.844 22.531 1 84.19 415 GLY A CA 1
ATOM 3267 C C . GLY A 1 415 ? 19.703 26.375 21.766 1 84.19 415 GLY A C 1
ATOM 3268 O O . GLY A 1 415 ? 19.391 26.922 20.703 1 84.19 415 GLY A O 1
ATOM 3269 N N . ALA A 1 416 ? 18.969 25.453 22.312 1 87.44 416 ALA A N 1
ATOM 3270 C CA . ALA A 1 416 ? 17.812 24.875 21.625 1 87.44 416 ALA A CA 1
ATOM 3271 C C . ALA A 1 416 ? 16.516 25.5 22.156 1 87.44 416 ALA A C 1
ATOM 3273 O O . ALA A 1 416 ? 15.438 25.25 21.594 1 87.44 416 ALA A O 1
ATOM 3274 N N . GLN A 1 417 ? 16.594 26.359 23.109 1 87.62 417 GLN A N 1
ATOM 3275 C CA . GLN A 1 417 ? 15.406 26.984 23.672 1 87.62 417 GLN A CA 1
ATOM 3276 C C . GLN A 1 417 ? 15 28.219 22.859 1 87.62 417 GLN A C 1
ATOM 3278 O O . GLN A 1 417 ? 15.766 28.688 22.016 1 87.62 417 GLN A O 1
ATOM 3283 N N . PHE A 1 418 ? 13.781 28.609 22.953 1 87.5 418 PHE A N 1
ATOM 3284 C CA . PHE A 1 418 ? 13.227 29.766 22.266 1 87.5 418 PHE A CA 1
ATOM 3285 C C . PHE A 1 418 ? 12.266 30.531 23.172 1 87.5 418 PHE A C 1
ATOM 3287 O O . PHE A 1 418 ? 11.875 30.031 24.234 1 87.5 418 PHE A O 1
ATOM 3294 N N . ALA A 1 419 ? 12.008 31.734 22.719 1 84 419 ALA A N 1
ATOM 3295 C CA . ALA A 1 419 ? 11.086 32.562 23.5 1 84 419 ALA A CA 1
ATOM 3296 C C . ALA A 1 419 ? 9.664 32 23.422 1 84 419 ALA A C 1
ATOM 3298 O O . ALA A 1 419 ? 9.211 31.594 22.344 1 84 419 ALA A O 1
ATOM 3299 N N . ARG A 1 420 ? 9.07 31.969 24.516 1 80.12 420 ARG A N 1
ATOM 3300 C CA . ARG A 1 420 ? 7.738 31.375 24.562 1 80.12 420 ARG A CA 1
ATOM 3301 C C . ARG A 1 420 ? 6.664 32.469 24.484 1 80.12 420 ARG A C 1
ATOM 3303 O O . ARG A 1 420 ? 5.496 32.156 24.219 1 80.12 420 ARG A O 1
ATOM 3310 N N . ASP A 1 421 ? 7.098 33.625 24.734 1 74.19 421 ASP A N 1
ATOM 3311 C CA . ASP A 1 421 ? 6.168 34.75 24.625 1 74.19 421 ASP A CA 1
ATOM 3312 C C . ASP A 1 421 ? 6.051 35.219 23.172 1 74.19 421 ASP A C 1
ATOM 3314 O O . ASP A 1 421 ? 7.047 35.25 22.453 1 74.19 421 ASP A O 1
ATOM 3318 N N . ALA A 1 422 ? 4.848 35.562 22.812 1 72.94 422 ALA A N 1
ATOM 3319 C CA . ALA A 1 422 ? 4.555 35.906 21.422 1 72.94 422 ALA A CA 1
ATOM 3320 C C . ALA A 1 422 ? 5.383 37.094 20.953 1 72.94 422 ALA A C 1
ATOM 3322 O O . ALA A 1 422 ? 5.914 37.125 19.844 1 72.94 422 ALA A O 1
ATOM 3323 N N . THR A 1 423 ? 5.496 38.094 21.844 1 72.31 423 THR A N 1
ATOM 3324 C CA . THR A 1 423 ? 6.211 39.312 21.469 1 72.31 423 THR A CA 1
ATOM 3325 C C . THR A 1 423 ? 7.699 39.031 21.297 1 72.31 423 THR A C 1
ATOM 3327 O O . THR A 1 423 ? 8.305 39.406 20.297 1 72.31 423 THR A O 1
ATOM 3330 N N . ALA A 1 424 ? 8.195 38.344 22.266 1 73.88 424 ALA A N 1
ATOM 3331 C CA . ALA A 1 424 ? 9.617 38.031 22.219 1 73.88 424 ALA A CA 1
ATOM 3332 C C . ALA A 1 424 ? 9.922 37.062 21.078 1 73.88 424 ALA A C 1
ATOM 3334 O O . ALA A 1 424 ? 10.961 37.188 20.422 1 73.88 424 ALA A O 1
ATOM 3335 N N . PHE A 1 425 ? 9.094 36.281 20.875 1 74.69 425 PHE A N 1
ATOM 3336 C CA . PHE A 1 425 ? 9.273 35.281 19.844 1 74.69 425 PHE A CA 1
ATOM 3337 C C . PHE A 1 425 ? 9.227 35.906 18.453 1 74.69 425 PHE A C 1
ATOM 3339 O O . PHE A 1 425 ? 10.055 35.594 17.594 1 74.69 425 PHE A O 1
ATOM 3346 N N . SER A 1 426 ? 8.32 36.781 18.219 1 71.31 426 SER A N 1
ATOM 3347 C CA . SER A 1 426 ? 8.18 37.469 16.922 1 71.31 426 SER A CA 1
ATOM 3348 C C . SER A 1 426 ? 9.445 38.219 16.547 1 71.31 426 SER A C 1
ATOM 3350 O O . SER A 1 426 ? 9.789 38.344 15.375 1 71.31 426 SER A O 1
ATOM 3352 N N . MET A 1 427 ? 10.109 38.656 17.578 1 73.44 427 MET A N 1
ATOM 3353 C CA . MET A 1 427 ? 11.328 39.406 17.359 1 73.44 427 MET A CA 1
ATOM 3354 C C . MET A 1 427 ? 12.5 38.5 17.047 1 73.44 427 MET A C 1
ATOM 3356 O O . MET A 1 427 ? 13.414 38.875 16.312 1 73.44 427 MET A O 1
ATOM 3360 N N . SER A 1 428 ? 12.398 37.312 17.531 1 73.19 428 SER A N 1
ATOM 3361 C CA . SER A 1 428 ? 13.539 36.406 17.406 1 73.19 428 SER A CA 1
ATOM 3362 C C . SER A 1 428 ? 13.383 35.469 16.219 1 73.19 428 SER A C 1
ATOM 3364 O O . SER A 1 428 ? 14.359 34.906 15.734 1 73.19 428 SER A O 1
ATOM 3366 N N . VAL A 1 429 ? 12.234 35.375 15.711 1 71.12 429 VAL A N 1
ATOM 3367 C CA . VAL A 1 429 ? 11.891 34.344 14.75 1 71.12 429 VAL A CA 1
ATOM 3368 C C . VAL A 1 429 ? 12.648 34.562 13.445 1 71.12 429 VAL A C 1
ATOM 3370 O O . VAL A 1 429 ? 13.188 33.625 12.859 1 71.12 429 VAL A O 1
ATOM 3373 N N . PRO A 1 430 ? 12.773 35.781 13.078 1 70.31 430 PRO A N 1
ATOM 3374 C CA . PRO A 1 430 ? 13.43 35.969 11.781 1 70.31 430 PRO A CA 1
ATOM 3375 C C . PRO A 1 430 ? 14.875 35.469 11.766 1 70.31 430 PRO A C 1
ATOM 3377 O O . PRO A 1 430 ? 15.391 35.094 10.719 1 70.31 430 PRO A O 1
ATOM 3380 N N . THR A 1 431 ? 15.406 35.375 12.867 1 77.38 431 THR A N 1
ATOM 3381 C CA . THR A 1 431 ? 16.812 34.969 12.914 1 77.38 431 THR A CA 1
ATOM 3382 C C . THR A 1 431 ? 16.938 33.531 13.406 1 77.38 431 THR A C 1
ATOM 3384 O O . THR A 1 431 ? 18.047 32.969 13.484 1 77.38 431 THR A O 1
ATOM 3387 N N . MET A 1 432 ? 15.898 32.938 13.625 1 84 432 MET A N 1
ATOM 3388 C CA . MET A 1 432 ? 15.914 31.578 14.164 1 84 432 MET A CA 1
ATOM 3389 C C . MET A 1 432 ? 16.234 30.562 13.07 1 84 432 MET A C 1
ATOM 3391 O O . MET A 1 432 ? 15.641 30.594 11.992 1 84 432 MET A O 1
ATOM 3395 N N . PRO A 1 433 ? 17.219 29.703 13.367 1 85.25 433 PRO A N 1
ATOM 3396 C CA . PRO A 1 433 ? 17.531 28.656 12.391 1 85.25 433 PRO A CA 1
ATOM 3397 C C . PRO A 1 433 ? 16.328 27.75 12.102 1 85.25 433 PRO A C 1
ATOM 3399 O O . PRO A 1 433 ? 15.477 27.562 12.961 1 85.25 433 PRO A O 1
ATOM 3402 N N . LEU A 1 434 ? 16.312 27.203 10.961 1 87.56 434 LEU A N 1
ATOM 3403 C CA . LEU A 1 434 ? 15.164 26.453 10.469 1 87.56 434 LEU A CA 1
ATOM 3404 C C . LEU A 1 434 ? 14.859 25.281 11.398 1 87.56 434 LEU A C 1
ATOM 3406 O O . LEU A 1 434 ? 13.695 25.016 11.719 1 87.56 434 LEU A O 1
ATOM 3410 N N . ARG A 1 435 ? 15.883 24.531 11.805 1 89.81 435 ARG A N 1
ATOM 3411 C CA . ARG A 1 435 ? 15.688 23.359 12.656 1 89.81 435 ARG A CA 1
ATOM 3412 C C . ARG A 1 435 ? 15.039 23.75 13.977 1 89.81 435 ARG A C 1
ATOM 3414 O O . ARG A 1 435 ? 14.164 23.047 14.477 1 89.81 435 ARG A O 1
ATOM 3421 N N . LYS A 1 436 ? 15.422 24.859 14.547 1 90.12 436 LYS A N 1
ATOM 3422 C CA . LYS A 1 436 ? 14.844 25.359 15.789 1 90.12 436 LYS A CA 1
ATOM 3423 C C . LYS A 1 436 ? 13.414 25.844 15.578 1 90.12 436 LYS A C 1
ATOM 3425 O O . LYS A 1 436 ? 12.555 25.656 16.438 1 90.12 436 LYS A O 1
ATOM 3430 N N . ARG A 1 437 ? 13.18 26.469 14.453 1 90.25 437 ARG A N 1
ATOM 3431 C CA . ARG A 1 437 ? 11.844 26.953 14.125 1 90.25 437 ARG A CA 1
ATOM 3432 C C . ARG A 1 437 ? 10.852 25.797 14.008 1 90.25 437 ARG A C 1
ATOM 3434 O O . ARG A 1 437 ? 9.703 25.922 14.445 1 90.25 437 ARG A O 1
ATOM 3441 N N . GLU A 1 438 ? 11.305 24.75 13.398 1 91.88 438 GLU A N 1
ATOM 3442 C CA . GLU A 1 438 ? 10.445 23.578 13.242 1 91.88 438 GLU A CA 1
ATOM 3443 C C . GLU A 1 438 ? 10.062 22.984 14.594 1 91.88 438 GLU A C 1
ATOM 3445 O O . GLU A 1 438 ? 8.914 22.609 14.805 1 91.88 438 GLU A O 1
ATOM 3450 N N . ILE A 1 439 ? 10.984 22.875 15.492 1 93.69 439 ILE A N 1
ATOM 3451 C CA . ILE A 1 439 ? 10.727 22.344 16.828 1 93.69 439 ILE A CA 1
ATOM 3452 C C . ILE A 1 439 ? 9.805 23.281 17.594 1 93.69 439 ILE A C 1
ATOM 3454 O O . ILE A 1 439 ? 8.883 22.828 18.281 1 93.69 439 ILE A O 1
ATOM 3458 N N . ALA A 1 440 ? 10.086 24.578 17.469 1 93 440 ALA A N 1
ATOM 3459 C CA . ALA A 1 440 ? 9.25 25.578 18.141 1 93 440 ALA A CA 1
ATOM 3460 C C . ALA A 1 440 ? 7.809 25.5 17.656 1 93 440 ALA A C 1
ATOM 3462 O O . ALA A 1 440 ? 6.875 25.594 18.453 1 93 440 ALA A O 1
ATOM 3463 N N . LEU A 1 441 ? 7.664 25.344 16.375 1 93.06 441 LEU A N 1
ATOM 3464 C CA . LEU A 1 441 ? 6.32 25.234 15.82 1 93.06 441 LEU A CA 1
ATOM 3465 C C . LEU A 1 441 ? 5.582 24.047 16.406 1 93.06 441 LEU A C 1
ATOM 3467 O O . LEU A 1 441 ? 4.398 24.141 16.75 1 93.06 441 LEU A O 1
ATOM 3471 N N . ARG A 1 442 ? 6.211 22.922 16.531 1 95.44 442 ARG A N 1
ATOM 3472 C CA . ARG A 1 442 ? 5.586 21.734 17.094 1 95.44 442 ARG A CA 1
ATOM 3473 C C . ARG A 1 442 ? 5.277 21.938 18.578 1 95.44 442 ARG A C 1
ATOM 3475 O O . ARG A 1 442 ? 4.258 21.469 19.078 1 95.44 442 ARG A O 1
ATOM 3482 N N . TYR A 1 443 ? 6.215 22.594 19.266 1 95.75 443 TYR A N 1
ATOM 3483 C CA . TYR A 1 443 ? 6 22.891 20.672 1 95.75 443 TYR A CA 1
ATOM 3484 C C . TYR A 1 443 ? 4.75 23.75 20.859 1 95.75 443 TYR A C 1
ATOM 3486 O O . TYR A 1 443 ? 3.9 23.438 21.703 1 95.75 443 TYR A O 1
ATOM 3494 N N . PHE A 1 444 ? 4.648 24.797 20.141 1 94.75 444 PHE A N 1
ATOM 3495 C CA . PHE A 1 444 ? 3.523 25.703 20.281 1 94.75 444 PHE A CA 1
ATOM 3496 C C . PHE A 1 444 ? 2.234 25.062 19.781 1 94.75 444 PHE A C 1
ATOM 3498 O O . PHE A 1 444 ? 1.146 25.391 20.266 1 94.75 444 PHE A O 1
ATOM 3505 N N . ALA A 1 445 ? 2.365 24.156 18.766 1 97.06 445 ALA A N 1
ATOM 3506 C CA . ALA A 1 445 ? 1.188 23.391 18.344 1 97.06 445 ALA A CA 1
ATOM 3507 C C . ALA A 1 445 ? 0.636 22.562 19.5 1 97.06 445 ALA A C 1
ATOM 3509 O O . ALA A 1 445 ? -0.58 22.484 19.688 1 97.06 445 ALA A O 1
ATOM 3510 N N . CYS A 1 446 ? 1.502 21.969 20.266 1 97.25 446 CYS A N 1
ATOM 3511 C CA . CYS A 1 446 ? 1.091 21.234 21.453 1 97.25 446 CYS A CA 1
ATOM 3512 C C . CYS A 1 446 ? 0.393 22.141 22.453 1 97.25 446 CYS A C 1
ATOM 3514 O O . CYS A 1 446 ? -0.686 21.812 22.953 1 97.25 446 CYS A O 1
ATOM 3516 N N . ALA A 1 447 ? 1.003 23.25 22.688 1 96.38 447 ALA A N 1
ATOM 3517 C CA . ALA A 1 447 ? 0.437 24.203 23.641 1 96.38 447 ALA A CA 1
ATOM 3518 C C . ALA A 1 447 ? -0.917 24.719 23.156 1 96.38 447 ALA A C 1
ATOM 3520 O O . ALA A 1 447 ? -1.851 24.859 23.953 1 96.38 447 ALA A O 1
ATOM 3521 N N . PHE A 1 448 ? -0.975 25.031 21.922 1 97.12 448 PHE A N 1
ATOM 3522 C CA . PHE A 1 448 ? -2.203 25.547 21.328 1 97.12 448 PHE A CA 1
ATOM 3523 C C . PHE A 1 448 ? -3.35 24.562 21.516 1 97.12 448 PHE A C 1
ATOM 3525 O O . PHE A 1 448 ? -4.43 24.938 21.984 1 97.12 448 PHE A O 1
ATOM 3532 N N . LEU A 1 449 ? -3.102 23.297 21.219 1 97.88 449 LEU A N 1
ATOM 3533 C CA . LEU A 1 449 ? -4.145 22.281 21.328 1 97.88 449 LEU A CA 1
ATOM 3534 C C . LEU A 1 449 ? -4.418 21.922 22.781 1 97.88 449 LEU A C 1
ATOM 3536 O O . LEU A 1 449 ? -5.543 21.547 23.125 1 97.88 449 LEU A O 1
ATOM 3540 N N . LEU A 1 450 ? -3.406 22.047 23.562 1 97.88 450 LEU A N 1
ATOM 3541 C CA . LEU A 1 450 ? -3.533 21.75 24.984 1 97.88 450 LEU A CA 1
ATOM 3542 C C . LEU A 1 450 ? -4.527 22.703 25.656 1 97.88 450 LEU A C 1
ATOM 3544 O O . LEU A 1 450 ? -5.312 22.281 26.5 1 97.88 450 LEU A O 1
ATOM 3548 N N . HIS A 1 451 ? -4.582 23.938 25.266 1 96.5 451 HIS A N 1
ATOM 3549 C CA . HIS A 1 451 ? -5.363 24.953 25.953 1 96.5 451 HIS A CA 1
ATOM 3550 C C . HIS A 1 451 ? -6.637 25.297 25.188 1 96.5 451 HIS A C 1
ATOM 3552 O O . HIS A 1 451 ? -7.512 26 25.703 1 96.5 451 HIS A O 1
ATOM 3558 N N . ARG A 1 452 ? -6.824 24.781 24.047 1 96.75 452 ARG A N 1
ATOM 3559 C CA . ARG A 1 452 ? -7.93 25.125 23.172 1 96.75 452 ARG A CA 1
ATOM 3560 C C . ARG A 1 452 ? -9.266 24.719 23.766 1 96.75 452 ARG A C 1
ATOM 3562 O O . ARG A 1 452 ? -10.258 25.438 23.656 1 96.75 452 ARG A O 1
ATOM 3569 N N . PRO A 1 453 ? -9.352 23.531 24.453 1 95.94 453 PRO A N 1
ATOM 3570 C CA . PRO A 1 453 ? -10.641 23.172 25.047 1 95.94 453 PRO A CA 1
ATOM 3571 C C . PRO A 1 453 ? -11.117 24.172 26.094 1 95.94 453 PRO A C 1
ATOM 3573 O O . PRO A 1 453 ? -12.32 24.422 26.219 1 95.94 453 PRO A O 1
ATOM 3576 N N . VAL A 1 454 ? -10.234 24.75 26.844 1 93.94 454 VAL A N 1
ATOM 3577 C CA . VAL A 1 454 ? -10.586 25.75 27.859 1 93.94 454 VAL A CA 1
ATOM 3578 C C . VAL A 1 454 ? -11.055 27.031 27.172 1 93.94 454 VAL A C 1
ATOM 3580 O O . VAL A 1 454 ? -12.055 27.641 27.594 1 93.94 454 VAL A O 1
ATOM 3583 N N . LEU A 1 455 ? -10.344 27.422 26.188 1 94.19 455 LEU A N 1
ATOM 3584 C CA . LEU A 1 455 ? -10.758 28.594 25.438 1 94.19 455 LEU A CA 1
ATOM 3585 C C . LEU A 1 455 ? -12.125 28.375 24.797 1 94.19 455 LEU A C 1
ATOM 3587 O O . LEU A 1 455 ? -12.945 29.297 24.734 1 94.19 455 LEU A O 1
ATOM 3591 N N . TYR A 1 456 ? -12.328 27.172 24.25 1 94.5 456 TYR A N 1
ATOM 3592 C CA . TYR A 1 456 ? -13.625 26.844 23.672 1 94.5 456 TYR A CA 1
ATOM 3593 C C . TYR A 1 456 ? -14.75 27.141 24.656 1 94.5 456 TYR A C 1
ATOM 3595 O O . TYR A 1 456 ? -15.734 27.797 24.297 1 94.5 456 TYR A O 1
ATOM 3603 N N . PHE A 1 457 ? -14.617 26.625 25.828 1 91.44 457 PHE A N 1
ATOM 3604 C CA . PHE A 1 457 ? -15.672 26.812 26.812 1 91.44 457 PHE A CA 1
ATOM 3605 C C . PHE A 1 457 ? -15.844 28.297 27.156 1 91.44 457 PHE A C 1
ATOM 3607 O O . PHE A 1 457 ? -16.969 28.766 27.312 1 91.44 457 PHE A O 1
ATOM 3614 N N . PHE A 1 458 ? -14.719 28.969 27.281 1 90.31 458 PHE A N 1
ATOM 3615 C CA . PHE A 1 458 ? -14.758 30.391 27.594 1 90.31 458 PHE A CA 1
ATOM 3616 C C . PHE A 1 458 ? -15.523 31.156 26.516 1 90.31 458 PHE A C 1
ATOM 3618 O O . PHE A 1 458 ? -16.328 32.062 26.828 1 90.31 458 PHE A O 1
ATOM 3625 N N . LEU A 1 459 ? -15.344 30.844 25.266 1 90.75 459 LEU A N 1
ATOM 3626 C CA . LEU A 1 459 ? -15.938 31.562 24.141 1 90.75 459 LEU A CA 1
ATOM 3627 C C . LEU A 1 459 ? -17.406 31.172 23.969 1 90.75 459 LEU A C 1
ATOM 3629 O O . LEU A 1 459 ? -18.203 31.938 23.438 1 90.75 459 LEU A O 1
ATOM 3633 N N . HIS A 1 460 ? -17.734 29.984 24.422 1 90.19 460 HIS A N 1
ATOM 3634 C CA . HIS A 1 460 ? -19.094 29.484 24.172 1 90.19 460 HIS A CA 1
ATOM 3635 C C . HIS A 1 460 ? -19.844 29.266 25.484 1 90.19 460 HIS A C 1
ATOM 3637 O O . HIS A 1 460 ? -20.781 28.469 25.547 1 90.19 460 HIS A O 1
ATOM 3643 N N . LYS A 1 461 ? -19.391 29.906 26.469 1 85.31 461 LYS A N 1
ATOM 3644 C CA . LYS A 1 461 ? -19.953 29.734 27.812 1 85.31 461 LYS A CA 1
ATOM 3645 C C . LYS A 1 461 ? -21.469 29.969 27.797 1 85.31 461 LYS A C 1
ATOM 3647 O O . LYS A 1 461 ? -22.219 29.203 28.406 1 85.31 461 LYS A O 1
ATOM 3652 N N . ASP A 1 462 ? -21.906 31.016 27.172 1 83.12 462 ASP A N 1
ATOM 3653 C CA . ASP A 1 462 ? -23.328 31.359 27.109 1 83.12 462 ASP A CA 1
ATOM 3654 C C . ASP A 1 462 ? -24.125 30.25 26.438 1 83.12 462 ASP A C 1
ATOM 3656 O O . ASP A 1 462 ? -25.219 29.906 26.891 1 83.12 462 ASP A O 1
ATOM 3660 N N . MET A 1 463 ? -23.609 29.719 25.453 1 84.69 463 MET A N 1
ATOM 3661 C CA . MET A 1 463 ? -24.297 28.672 24.703 1 84.69 463 MET A CA 1
ATOM 3662 C C . MET A 1 463 ? -24.234 27.344 25.422 1 84.69 463 MET A C 1
ATOM 3664 O O . MET A 1 463 ? -25.203 26.562 25.406 1 84.69 463 MET A O 1
ATOM 3668 N N . GLU A 1 464 ? -23.094 27.047 26.078 1 84.19 464 GLU A N 1
ATOM 3669 C CA . GLU A 1 464 ? -22.906 25.797 26.781 1 84.19 464 GLU A CA 1
ATOM 3670 C C . GLU A 1 464 ? -23.766 25.75 28.047 1 84.19 464 GLU A C 1
ATOM 3672 O O . GLU A 1 464 ? -24.281 24.688 28.422 1 84.19 464 GLU A O 1
ATOM 3677 N N . TYR A 1 465 ? -23.938 26.844 28.688 1 80.12 465 TYR A N 1
ATOM 3678 C CA . TYR A 1 465 ? -24.703 26.906 29.922 1 80.12 465 TYR A CA 1
ATOM 3679 C C . TYR A 1 465 ? -26.203 26.859 29.641 1 80.12 465 TYR A C 1
ATOM 3681 O O . TYR A 1 465 ? -27 26.547 30.516 1 80.12 465 TYR A O 1
ATOM 3689 N N . THR A 1 466 ? -26.516 27.203 28.453 1 78.88 466 THR A N 1
ATOM 3690 C CA . THR A 1 466 ? -27.906 27.031 28.047 1 78.88 466 THR A CA 1
ATOM 3691 C C . THR A 1 466 ? -28.266 25.547 27.938 1 78.88 466 THR A C 1
ATOM 3693 O O . THR A 1 466 ? -29.406 25.156 28.203 1 78.88 466 THR A O 1
ATOM 3696 N N . VAL A 1 467 ? -27.312 24.766 27.547 1 73.25 467 VAL A N 1
ATOM 3697 C CA . VAL A 1 467 ? -27.531 23.328 27.406 1 73.25 467 VAL A CA 1
ATOM 3698 C C . VAL A 1 467 ? -27.375 22.641 28.75 1 73.25 467 VAL A C 1
ATOM 3700 O O . VAL A 1 467 ? -28.188 21.781 29.109 1 73.25 467 VAL A O 1
ATOM 3703 N N . ARG A 1 468 ? -26.281 23.047 29.484 1 78.31 468 ARG A N 1
ATOM 3704 C CA . ARG A 1 468 ? -26 22.531 30.812 1 78.31 468 ARG A CA 1
ATOM 3705 C C . ARG A 1 468 ? -25.812 23.656 31.812 1 78.31 468 ARG A C 1
ATOM 3707 O O . ARG A 1 468 ? -24.719 24.188 31.969 1 78.31 468 ARG A O 1
ATOM 3714 N N . PRO A 1 469 ? -26.906 23.969 32.562 1 77.62 469 PRO A N 1
ATOM 3715 C CA . PRO A 1 469 ? -26.797 25.078 33.531 1 77.62 469 PRO A CA 1
ATOM 3716 C C . PRO A 1 469 ? -25.719 24.828 34.594 1 77.62 469 PRO A C 1
ATOM 3718 O O . PRO A 1 469 ? -25.547 23.703 35.062 1 77.62 469 PRO A O 1
ATOM 3721 N N . PRO A 1 470 ? -24.953 25.906 34.781 1 77.44 470 PRO A N 1
ATOM 3722 C CA . PRO A 1 470 ? -23.828 25.75 35.719 1 77.44 470 PRO A CA 1
ATOM 3723 C C . PRO A 1 470 ? -24.297 25.594 37.188 1 77.44 470 PRO A C 1
ATOM 3725 O O . PRO A 1 470 ? -25.328 26.156 37.562 1 77.44 470 PRO A O 1
ATOM 3728 N N . ASP A 1 471 ? -23.672 24.672 37.781 1 75.19 471 ASP A N 1
ATOM 3729 C CA . ASP A 1 471 ? -23.875 24.609 39.219 1 75.19 471 ASP A CA 1
ATOM 3730 C C . ASP A 1 471 ? -23.047 25.672 39.938 1 75.19 471 ASP A C 1
ATOM 3732 O O . ASP A 1 471 ? -22.234 26.359 39.312 1 75.19 471 ASP A O 1
ATOM 3736 N N . THR A 1 472 ? -23.391 25.906 41.156 1 73.44 472 THR A N 1
ATOM 3737 C CA . THR A 1 472 ? -22.719 26.922 41.938 1 73.44 472 THR A CA 1
ATOM 3738 C C . THR A 1 472 ? -21.203 26.734 41.906 1 73.44 472 THR A C 1
ATOM 3740 O O . THR A 1 472 ? -20.453 27.703 41.875 1 73.44 472 THR A O 1
ATOM 3743 N N . GLN A 1 473 ? -20.797 25.609 41.844 1 68.38 473 GLN A N 1
ATOM 3744 C CA . GLN A 1 473 ? -19.359 25.312 41.781 1 68.38 473 GLN A CA 1
ATOM 3745 C C . GLN A 1 473 ? -18.766 25.688 40.438 1 68.38 473 GLN A C 1
ATOM 3747 O O . GLN A 1 473 ? -17.656 26.203 40.375 1 68.38 473 GLN A O 1
ATOM 3752 N N . ALA A 1 474 ? -19.547 25.484 39.438 1 73 474 ALA A N 1
ATOM 3753 C CA . ALA A 1 474 ? -19.094 25.781 38.094 1 73 474 ALA A CA 1
ATOM 3754 C C . ALA A 1 474 ? -18.922 27.297 37.906 1 73 474 ALA A C 1
ATOM 3756 O O . ALA A 1 474 ? -17.938 27.734 37.281 1 73 474 ALA A O 1
ATOM 3757 N N . LEU A 1 475 ? -19.781 28 38.5 1 72.31 475 LEU A N 1
ATOM 3758 C CA . LEU A 1 475 ? -19.734 29.453 38.375 1 72.31 475 LEU A CA 1
ATOM 3759 C C . LEU A 1 475 ? -18.516 30.016 39.094 1 72.31 475 LEU A C 1
ATOM 3761 O O . LEU A 1 475 ? -17.891 30.969 38.625 1 72.31 475 LEU A O 1
ATOM 3765 N N . ARG A 1 476 ? -18.188 29.406 40.188 1 70.19 476 ARG A N 1
ATOM 3766 C CA . ARG A 1 476 ? -17.016 29.828 40.938 1 70.19 476 ARG A CA 1
ATOM 3767 C C . ARG A 1 476 ? -15.727 29.422 40.25 1 70.19 476 ARG A C 1
ATOM 3769 O O . ARG A 1 476 ? -14.75 30.172 40.219 1 70.19 476 ARG A O 1
ATOM 3776 N N . SER A 1 477 ? -15.812 28.391 39.656 1 73.25 477 SER A N 1
ATOM 3777 C CA . SER A 1 477 ? -14.633 27.828 39.031 1 73.25 477 SER A CA 1
ATOM 3778 C C . SER A 1 477 ? -14.305 28.562 37.719 1 73.25 477 SER A C 1
ATOM 3780 O O . SER A 1 477 ? -13.141 28.625 37.344 1 73.25 477 SER A O 1
ATOM 3782 N N . ASP A 1 478 ? -15.25 29.141 37.219 1 72.06 478 ASP A N 1
ATOM 3783 C CA . ASP A 1 478 ? -15.078 29.828 35.969 1 72.06 478 ASP A CA 1
ATOM 3784 C C . ASP A 1 478 ? -14.258 31.109 36.125 1 72.06 478 ASP A C 1
ATOM 3786 O O . ASP A 1 478 ? -13.727 31.656 35.156 1 72.06 478 ASP A O 1
ATOM 3790 N N . GLN A 1 479 ? -14.109 31.422 37.406 1 75.12 479 GLN A N 1
ATOM 3791 C CA . GLN A 1 479 ? -13.391 32.656 37.656 1 75.12 479 GLN A CA 1
ATOM 3792 C C . GLN A 1 479 ? -11.969 32.375 38.156 1 75.12 479 GLN A C 1
ATOM 3794 O O . GLN A 1 479 ? -11.219 33.312 38.469 1 75.12 479 GLN A O 1
ATOM 3799 N N . ALA A 1 480 ? -11.633 31.203 37.969 1 84.69 480 ALA A N 1
ATOM 3800 C CA . ALA A 1 480 ? -10.297 30.828 38.406 1 84.69 480 ALA A CA 1
ATOM 3801 C C . ALA A 1 480 ? -9.227 31.406 37.5 1 84.69 480 ALA A C 1
ATOM 3803 O O . ALA A 1 480 ? -9.398 31.453 36.281 1 84.69 480 ALA A O 1
ATOM 3804 N N . PRO A 1 481 ? -8.078 31.859 38.062 1 85.56 481 PRO A N 1
ATOM 3805 C CA . PRO A 1 481 ? -7.031 32.531 37.281 1 85.56 481 PRO A CA 1
ATOM 3806 C C . PRO A 1 481 ? -6.387 31.625 36.25 1 85.56 481 PRO A C 1
ATOM 3808 O O . PRO A 1 481 ? -5.945 32.094 35.188 1 85.56 481 PRO A O 1
ATOM 3811 N N . TRP A 1 482 ? -6.375 30.406 36.531 1 88.75 482 TRP A N 1
ATOM 3812 C CA . TRP A 1 482 ? -5.707 29.5 35.594 1 88.75 482 TRP A CA 1
ATOM 3813 C C . TRP A 1 482 ? -6.461 29.406 34.281 1 88.75 482 TRP A C 1
ATOM 3815 O O . TRP A 1 482 ? -5.867 29.125 33.25 1 88.75 482 TRP A O 1
ATOM 3825 N N . ILE A 1 483 ? -7.75 29.625 34.281 1 90.25 483 ILE A N 1
ATOM 3826 C CA . ILE A 1 483 ? -8.562 29.578 33.094 1 90.25 483 ILE A CA 1
ATOM 3827 C C . ILE A 1 483 ? -8.148 30.703 32.125 1 90.25 483 ILE A C 1
ATOM 3829 O O . ILE A 1 483 ? -7.957 30.484 30.938 1 90.25 483 ILE A O 1
ATOM 3833 N N . LEU A 1 484 ? -7.973 31.875 32.656 1 87 484 LEU A N 1
ATOM 3834 C CA . LEU A 1 484 ? -7.562 33.031 31.844 1 87 484 LEU A CA 1
ATOM 3835 C C . LEU A 1 484 ? -6.148 32.812 31.312 1 87 484 LEU A C 1
ATOM 3837 O O . LEU A 1 484 ? -5.84 33.219 30.188 1 87 484 LEU A O 1
ATOM 3841 N N . GLU A 1 485 ? -5.348 32.281 32.188 1 87.69 485 GLU A N 1
ATOM 3842 C CA . GLU A 1 485 ? -3.982 31.984 31.75 1 87.69 485 GLU A CA 1
ATOM 3843 C C . GLU A 1 485 ? -3.969 30.984 30.594 1 87.69 485 GLU A C 1
ATOM 3845 O O . GLU A 1 485 ? -3.191 31.141 29.641 1 87.69 485 GLU A O 1
ATOM 3850 N N . SER A 1 486 ? -4.781 29.969 30.703 1 92.19 486 SER A N 1
ATOM 3851 C CA . SER A 1 486 ? -4.902 28.984 29.641 1 92.19 486 SER A CA 1
ATOM 3852 C C . SER A 1 486 ? -5.426 29.609 28.359 1 92.19 486 SER A C 1
ATOM 3854 O O . SER A 1 486 ? -4.965 29.281 27.266 1 92.19 486 SER A O 1
ATOM 3856 N N . CYS A 1 487 ? -6.418 30.438 28.469 1 91.56 487 CYS A N 1
ATOM 3857 C CA . CYS A 1 487 ? -6.953 31.141 27.312 1 91.56 487 CYS A CA 1
ATOM 3858 C C . CYS A 1 487 ? -5.883 32 26.656 1 91.56 487 CYS A C 1
ATOM 3860 O O . CYS A 1 487 ? -5.762 32.031 25.438 1 91.56 487 CYS A O 1
ATOM 3862 N N . ARG A 1 488 ? -5.137 32.688 27.5 1 88.44 488 ARG A N 1
ATOM 3863 C CA . ARG A 1 488 ? -4.051 33.531 26.984 1 88.44 488 ARG A CA 1
ATOM 3864 C C . ARG A 1 488 ? -3.039 32.688 26.203 1 88.44 488 ARG A C 1
ATOM 3866 O O . ARG A 1 488 ? -2.623 33.094 25.109 1 88.44 488 ARG A O 1
ATOM 3873 N N . ASP A 1 489 ? -2.645 31.594 26.781 1 90.19 489 ASP A N 1
ATOM 3874 C CA . ASP A 1 489 ? -1.674 30.719 26.125 1 90.19 489 ASP A CA 1
ATOM 3875 C C . ASP A 1 489 ? -2.184 30.234 24.781 1 90.19 489 ASP A C 1
ATOM 3877 O O . ASP A 1 489 ? -1.416 30.141 23.812 1 90.19 489 ASP A O 1
ATOM 3881 N N . CYS A 1 490 ? -3.418 29.875 24.688 1 93.56 490 CYS A N 1
ATOM 3882 C CA . CYS A 1 490 ? -4.008 29.406 23.438 1 93.56 490 CYS A CA 1
ATOM 3883 C C . CYS A 1 490 ? -4.008 30.516 22.391 1 93.56 490 CYS A C 1
ATOM 3885 O O . CYS A 1 490 ? -3.652 30.281 21.234 1 93.56 490 CYS A O 1
ATOM 3887 N N . ILE A 1 491 ? -4.414 31.734 22.781 1 91.75 491 ILE A N 1
ATOM 3888 C CA . ILE A 1 491 ? -4.496 32.875 21.875 1 91.75 491 ILE A CA 1
ATOM 3889 C C . ILE A 1 491 ? -3.098 33.281 21.422 1 91.75 491 ILE A C 1
ATOM 3891 O O . ILE A 1 491 ? -2.889 33.594 20.25 1 91.75 491 ILE A O 1
ATOM 3895 N N . GLU A 1 492 ? -2.199 33.281 22.359 1 88.56 492 GLU A N 1
ATOM 3896 C CA . GLU A 1 492 ? -0.811 33.531 22 1 88.56 492 GLU A CA 1
ATOM 3897 C C . GLU A 1 492 ? -0.287 32.531 21 1 88.56 492 GLU A C 1
ATOM 3899 O O . GLU A 1 492 ? 0.426 32.906 20.062 1 88.56 492 GLU A O 1
ATOM 3904 N N . GLY A 1 493 ? -0.583 31.297 21.234 1 90.62 493 GLY A N 1
ATOM 3905 C CA . GLY A 1 493 ? -0.218 30.266 20.266 1 90.62 493 GLY A CA 1
ATOM 3906 C C . GLY A 1 493 ? -0.778 30.531 18.875 1 90.62 493 GLY A C 1
ATOM 3907 O O . GLY A 1 493 ? -0.072 30.375 17.875 1 90.62 493 GLY A O 1
ATOM 3908 N N . ALA A 1 494 ? -1.99 30.906 18.781 1 93.06 494 ALA A N 1
ATOM 3909 C CA . ALA A 1 494 ? -2.633 31.219 17.516 1 93.06 494 ALA A CA 1
ATOM 3910 C C . ALA A 1 494 ? -1.909 32.375 16.797 1 93.06 494 ALA A C 1
ATOM 3912 O O . ALA A 1 494 ? -1.691 32.312 15.586 1 93.06 494 ALA A O 1
ATOM 3913 N N . THR A 1 495 ? -1.541 33.406 17.547 1 90.44 495 THR A N 1
ATOM 3914 C CA . THR A 1 495 ? -0.834 34.562 16.984 1 90.44 495 THR A CA 1
ATOM 3915 C C . THR A 1 495 ? 0.544 34.156 16.484 1 90.44 495 THR A C 1
ATOM 3917 O O . THR A 1 495 ? 0.991 34.625 15.43 1 90.44 495 THR A O 1
ATOM 3920 N N . LEU A 1 496 ? 1.135 33.312 17.234 1 89.19 496 LEU A N 1
ATOM 3921 C CA . LEU A 1 496 ? 2.467 32.844 16.859 1 89.19 496 LEU A CA 1
ATOM 3922 C C . LEU A 1 496 ? 2.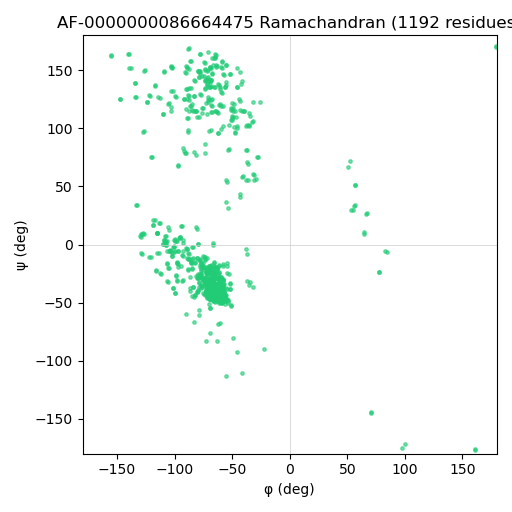426 32.094 15.539 1 89.19 496 LEU A C 1
ATOM 3924 O O . LEU A 1 496 ? 3.363 32.188 14.742 1 89.19 496 LEU A O 1
ATOM 3928 N N . PHE A 1 497 ? 1.406 31.344 15.258 1 91.5 497 PHE A N 1
ATOM 3929 C CA . PHE A 1 497 ? 1.301 30.609 14.008 1 91.5 497 PHE A CA 1
ATOM 3930 C C . PHE A 1 497 ? 1.199 31.547 12.82 1 91.5 497 PHE A C 1
ATOM 3932 O O . PHE A 1 497 ? 1.703 31.25 11.734 1 91.5 497 PHE A O 1
ATOM 3939 N N . VAL A 1 498 ? 0.535 32.656 12.992 1 90.88 498 VAL A N 1
ATOM 3940 C CA . VAL A 1 498 ? 0.461 33.656 11.945 1 90.88 498 VAL A CA 1
ATOM 3941 C C . VAL A 1 498 ? 1.852 34.25 11.68 1 90.88 498 VAL A C 1
ATOM 3943 O O . VAL A 1 498 ? 2.281 34.344 10.531 1 90.88 498 VAL A O 1
ATOM 3946 N N . HIS A 1 499 ? 2.535 34.5 12.742 1 86.5 499 HIS A N 1
ATOM 3947 C CA . HIS A 1 499 ? 3.869 35.062 12.609 1 86.5 499 HIS A CA 1
ATOM 3948 C C . HIS A 1 499 ? 4.832 34.062 11.969 1 86.5 499 HIS A C 1
ATOM 3950 O O . HIS A 1 499 ? 5.645 34.438 11.117 1 86.5 499 HIS A O 1
ATOM 3956 N N . PHE A 1 500 ? 4.723 32.844 12.414 1 86.31 500 PHE A N 1
ATOM 3957 C CA . PHE A 1 500 ? 5.559 31.797 11.828 1 86.31 500 PHE A CA 1
ATOM 3958 C C . PHE A 1 500 ? 5.332 31.688 10.328 1 86.31 500 PHE A C 1
ATOM 3960 O O . PHE A 1 500 ? 6.285 31.547 9.555 1 86.31 500 PHE A O 1
ATOM 3967 N N . SER A 1 501 ? 4.105 31.719 9.938 1 87.81 501 SER A N 1
ATOM 3968 C CA . SER A 1 501 ? 3.756 31.578 8.523 1 87.81 501 SER A CA 1
ATOM 3969 C C . SER A 1 501 ? 4.285 32.75 7.711 1 87.81 501 SER A C 1
ATOM 3971 O O . SER A 1 501 ? 4.672 32.594 6.551 1 87.81 501 SER A O 1
ATOM 3973 N N . CYS A 1 502 ? 4.316 33.938 8.305 1 84.31 502 CYS A N 1
ATOM 3974 C CA . CYS A 1 502 ? 4.797 35.125 7.613 1 84.31 502 CYS A CA 1
ATOM 3975 C C . CYS A 1 502 ? 6.309 35.094 7.441 1 84.31 502 CYS A C 1
ATOM 3977 O O . CYS A 1 502 ? 6.832 35.5 6.41 1 84.31 502 CYS A O 1
ATOM 3979 N N . ILE A 1 503 ? 6.922 34.562 8.336 1 79.5 503 ILE A N 1
ATOM 3980 C CA . ILE A 1 503 ? 8.375 34.5 8.281 1 79.5 503 ILE A CA 1
ATOM 3981 C C . ILE A 1 503 ? 8.812 33.5 7.199 1 79.5 503 ILE A C 1
ATOM 3983 O O . ILE A 1 503 ? 9.797 33.75 6.5 1 79.5 503 ILE A O 1
ATOM 3987 N N . SER A 1 504 ? 8.133 32.562 7.102 1 74.75 504 SER A N 1
ATOM 3988 C CA . SER A 1 504 ? 8.477 31.547 6.113 1 74.75 504 SER A CA 1
ATOM 3989 C C . SER A 1 504 ? 8.344 32.094 4.695 1 74.75 504 SER A C 1
ATOM 3991 O O . SER A 1 504 ? 8.953 31.562 3.76 1 74.75 504 SER A O 1
ATOM 3993 N N . MET A 1 505 ? 7.645 33.156 4.527 1 74.31 505 MET A N 1
ATOM 3994 C CA . MET A 1 505 ? 7.414 33.688 3.197 1 74.31 505 MET A CA 1
ATOM 3995 C C . MET A 1 505 ? 8.195 35 3 1 74.31 505 MET A C 1
ATOM 3997 O O . MET A 1 505 ? 8.164 35.594 1.919 1 74.31 505 MET A O 1
ATOM 4001 N N . ASP A 1 506 ? 8.914 35.25 4.023 1 73.38 506 ASP A N 1
ATOM 4002 C CA . ASP A 1 506 ? 9.656 36.5 3.992 1 73.38 506 ASP A CA 1
ATOM 4003 C C . ASP A 1 506 ? 10.82 36.438 3.006 1 73.38 506 ASP A C 1
ATOM 4005 O O . ASP A 1 506 ? 11.344 35.344 2.736 1 73.38 506 ASP A O 1
ATOM 4009 N N . SER A 1 507 ? 11.07 37.531 2.514 1 66.62 507 SER A N 1
ATOM 4010 C CA . SER A 1 507 ? 12.117 37.656 1.506 1 66.62 507 SER A CA 1
ATOM 4011 C C . SER A 1 507 ? 13.477 37.25 2.064 1 66.62 507 SER A C 1
ATOM 4013 O O . SER A 1 507 ? 14.375 36.875 1.309 1 66.62 507 SER A O 1
ATOM 4015 N N . GLN A 1 508 ? 13.539 37.219 3.346 1 66.31 508 GLN A N 1
ATOM 4016 C CA . GLN A 1 508 ? 14.812 36.844 3.959 1 66.31 508 GLN A CA 1
ATOM 4017 C C . GLN A 1 508 ? 14.992 35.312 4.004 1 66.31 508 GLN A C 1
ATOM 4019 O O . GLN A 1 508 ? 16.109 34.812 4.172 1 66.31 508 GLN A O 1
ATOM 4024 N N . SER A 1 509 ? 13.898 34.719 3.795 1 73.56 509 SER A N 1
ATOM 4025 C CA . SER A 1 509 ? 13.969 33.25 3.762 1 73.56 509 SER A CA 1
ATOM 4026 C C . SER A 1 509 ? 14.523 32.75 2.428 1 73.56 509 SER A C 1
ATOM 4028 O O . SER A 1 509 ? 14.445 33.469 1.421 1 73.56 509 SER A O 1
ATOM 4030 N N . SER A 1 510 ? 15.203 31.672 2.553 1 73.56 510 SER A N 1
ATOM 4031 C CA . SER A 1 510 ? 15.773 31.094 1.338 1 73.56 510 SER A CA 1
ATOM 4032 C C . SER A 1 510 ? 14.695 30.766 0.316 1 73.56 510 SER A C 1
ATOM 4034 O O . SER A 1 510 ? 13.516 30.641 0.669 1 73.56 510 SER A O 1
ATOM 4036 N N . LYS A 1 511 ? 15.125 30.719 -0.827 1 76.38 511 LYS A N 1
ATOM 4037 C CA . LYS A 1 511 ? 14.203 30.375 -1.907 1 76.38 511 LYS A CA 1
ATOM 4038 C C . LYS A 1 511 ? 13.555 29.016 -1.664 1 76.38 511 LYS A C 1
ATOM 4040 O O . LYS A 1 511 ? 12.367 28.828 -1.938 1 76.38 511 LYS A O 1
ATOM 4045 N N . MET A 1 512 ? 14.328 28.172 -1.143 1 76.56 512 MET A N 1
ATOM 4046 C CA . MET A 1 512 ? 13.805 26.844 -0.87 1 76.56 512 MET A CA 1
ATOM 4047 C C . MET A 1 512 ? 12.727 26.891 0.211 1 76.56 512 MET A C 1
ATOM 4049 O O . MET A 1 512 ? 11.656 26.297 0.057 1 76.56 512 MET A O 1
ATOM 4053 N N . GLU A 1 513 ? 12.961 27.656 1.17 1 77.75 513 GLU A N 1
ATOM 4054 C CA . GLU A 1 513 ? 12.008 27.75 2.271 1 77.75 513 GLU A CA 1
ATOM 4055 C C . GLU A 1 513 ? 10.688 28.344 1.811 1 77.75 513 GLU A C 1
ATOM 4057 O O . GLU A 1 513 ? 9.625 28.031 2.354 1 77.75 513 GLU A O 1
ATOM 4062 N N . ARG A 1 514 ? 10.789 29.062 0.794 1 81.5 514 ARG A N 1
ATOM 4063 C CA . ARG A 1 514 ? 9.586 29.719 0.283 1 81.5 514 ARG A CA 1
ATOM 4064 C C . ARG A 1 514 ? 8.852 28.812 -0.7 1 81.5 514 ARG A C 1
ATOM 4066 O O . ARG A 1 514 ? 7.699 29.078 -1.051 1 81.5 514 ARG A O 1
ATOM 4073 N N . SER A 1 515 ? 9.539 27.719 -0.993 1 83.62 515 SER A N 1
ATOM 4074 C CA . SER A 1 515 ? 9 26.891 -2.057 1 83.62 515 SER A CA 1
ATOM 4075 C C . SER A 1 515 ? 8.102 25.797 -1.496 1 83.62 515 SER A C 1
ATOM 4077 O O . SER A 1 515 ? 7.453 25.062 -2.252 1 83.62 515 SER A O 1
ATOM 4079 N N . TYR A 1 516 ? 8.125 25.688 -0.212 1 87.62 516 TYR A N 1
ATOM 4080 C CA . TYR A 1 516 ? 7.289 24.625 0.34 1 87.62 516 TYR A CA 1
ATOM 4081 C C . TYR A 1 516 ? 6.582 25.094 1.607 1 87.62 516 TYR A C 1
ATOM 4083 O O . TYR A 1 516 ? 7.02 26.062 2.248 1 87.62 516 TYR A O 1
ATOM 4091 N N . ARG A 1 517 ? 5.434 24.484 1.831 1 91.88 517 ARG A N 1
ATOM 4092 C CA . ARG A 1 517 ? 4.656 24.672 3.053 1 91.88 517 ARG A CA 1
ATOM 4093 C C . ARG A 1 517 ? 3.908 23.391 3.424 1 91.88 517 ARG A C 1
ATOM 4095 O O . ARG A 1 517 ? 3.15 22.859 2.615 1 91.88 517 ARG A O 1
ATOM 4102 N N . SER A 1 518 ? 4.176 23.016 4.625 1 93.62 518 SER A N 1
ATOM 4103 C CA . SER A 1 518 ? 3.488 21.797 5.062 1 93.62 518 SER A CA 1
ATOM 4104 C C . SER A 1 518 ? 1.979 22.016 5.121 1 93.62 518 SER A C 1
ATOM 4106 O O . SER A 1 518 ? 1.508 23.047 5.594 1 93.62 518 SER A O 1
ATOM 4108 N N . TRP A 1 519 ? 1.254 21.094 4.633 1 95.62 519 TRP A N 1
ATOM 4109 C CA . TRP A 1 519 ? -0.203 21.156 4.703 1 95.62 519 TRP A CA 1
ATOM 4110 C C . TRP A 1 519 ? -0.679 21.188 6.148 1 95.62 519 TRP A C 1
ATOM 4112 O O . TRP A 1 519 ? -1.67 21.844 6.469 1 95.62 519 TRP A O 1
ATOM 4122 N N . CYS A 1 520 ? 0.012 20.562 7.043 1 95.19 520 CYS A N 1
ATOM 4123 C CA . CYS A 1 520 ? -0.348 20.531 8.461 1 95.19 520 CYS A CA 1
ATOM 4124 C C . CYS A 1 520 ? -0.182 21.922 9.078 1 95.19 520 CYS A C 1
ATOM 4126 O O . CYS A 1 520 ? -0.971 22.312 9.938 1 95.19 520 CYS A O 1
ATOM 4128 N N . ASP A 1 521 ? 0.832 22.625 8.648 1 94.31 521 ASP A N 1
ATOM 4129 C CA . ASP A 1 521 ? 1.047 23.969 9.156 1 94.31 521 ASP A CA 1
ATOM 4130 C C . ASP A 1 521 ? -0.08 24.906 8.727 1 94.31 521 ASP A C 1
ATOM 4132 O O . ASP A 1 521 ? -0.483 25.797 9.484 1 94.31 521 ASP A O 1
ATOM 4136 N N . ILE A 1 522 ? -0.532 24.688 7.586 1 95.38 522 ILE A N 1
ATOM 4137 C CA . ILE A 1 522 ? -1.626 25.5 7.082 1 95.38 522 ILE A CA 1
ATOM 4138 C C . ILE A 1 522 ? -2.906 25.188 7.852 1 95.38 522 ILE A C 1
ATOM 4140 O O . ILE A 1 522 ? -3.725 26.078 8.102 1 95.38 522 ILE A O 1
ATOM 4144 N N . GLN A 1 523 ? -3.082 23.938 8.203 1 96.44 523 GLN A N 1
ATOM 4145 C CA . GLN A 1 523 ? -4.246 23.578 9.008 1 96.44 523 GLN A CA 1
ATOM 4146 C C . GLN A 1 523 ? -4.16 24.203 10.398 1 96.44 523 GLN A C 1
ATOM 4148 O O . GLN A 1 523 ? -5.18 24.594 10.977 1 96.44 523 GLN A O 1
ATOM 4153 N N . LEU A 1 524 ? -2.949 24.281 10.914 1 96.62 524 LEU A N 1
ATOM 4154 C CA . LEU A 1 524 ? -2.756 24.984 12.18 1 96.62 524 LEU A CA 1
ATOM 4155 C C . LEU A 1 524 ? -3.127 26.453 12.039 1 96.62 524 LEU A C 1
ATOM 4157 O O . LEU A 1 524 ? -3.744 27.031 12.938 1 96.62 524 LEU A O 1
ATOM 4161 N N . LEU A 1 525 ? -2.709 27.016 10.961 1 97 525 LEU A N 1
ATOM 4162 C CA . LEU A 1 525 ? -3.049 28.406 10.68 1 97 525 LEU A CA 1
ATOM 4163 C C . LEU A 1 525 ? -4.559 28.578 10.539 1 97 525 LEU A C 1
ATOM 4165 O O . LEU A 1 525 ? -5.117 29.594 10.969 1 97 525 LEU A O 1
ATOM 4169 N N . PHE A 1 526 ? -5.211 27.656 9.891 1 97.88 526 PHE A N 1
ATOM 4170 C CA . PHE A 1 526 ? -6.66 27.641 9.734 1 97.88 526 PHE A CA 1
ATOM 4171 C C . PHE A 1 526 ? -7.352 27.672 11.086 1 97.88 526 PHE A C 1
ATOM 4173 O O . PHE A 1 526 ? -8.25 28.484 11.312 1 97.88 526 PHE A O 1
ATOM 4180 N N . ALA A 1 527 ? -6.918 26.828 11.961 1 98.06 527 ALA A N 1
ATOM 4181 C CA . ALA A 1 527 ? -7.48 26.766 13.305 1 98.06 527 ALA A CA 1
ATOM 4182 C C . ALA A 1 527 ? -7.195 28.062 14.07 1 98.06 527 ALA A C 1
ATOM 4184 O O . ALA A 1 527 ? -8.047 28.562 14.805 1 98.06 527 ALA A O 1
ATOM 4185 N N . ALA A 1 528 ? -5.98 28.547 13.922 1 96.88 528 ALA A N 1
ATOM 4186 C CA . ALA A 1 528 ? -5.598 29.797 14.578 1 96.88 528 ALA A CA 1
ATOM 4187 C C . ALA A 1 528 ? -6.484 30.953 14.117 1 96.88 528 ALA A C 1
ATOM 4189 O O . ALA A 1 528 ? -6.91 31.781 14.922 1 96.88 528 ALA A O 1
ATOM 4190 N N . TYR A 1 529 ? -6.75 31.016 12.859 1 97.19 529 TYR A N 1
ATOM 4191 C CA . TYR A 1 529 ? -7.621 32.031 12.297 1 97.19 529 TYR A CA 1
ATOM 4192 C C . TYR A 1 529 ? -9.008 31.984 12.922 1 97.19 529 TYR A C 1
ATOM 4194 O O . TYR A 1 529 ? -9.57 33 13.305 1 97.19 529 TYR A O 1
ATOM 4202 N N . LEU A 1 530 ? -9.562 30.781 13.023 1 96.56 530 LEU A N 1
ATOM 4203 C CA . LEU A 1 530 ? -10.906 30.609 13.57 1 96.56 530 LEU A CA 1
ATOM 4204 C C . LEU A 1 530 ? -10.953 31.016 15.039 1 96.56 530 LEU A C 1
ATOM 4206 O O . LEU A 1 530 ? -11.969 31.547 15.508 1 96.56 530 LEU A O 1
ATOM 4210 N N . VAL A 1 531 ? -9.867 30.766 15.719 1 95.62 531 VAL A N 1
ATOM 4211 C CA . VAL A 1 531 ? -9.781 31.172 17.125 1 95.62 531 VAL A CA 1
ATOM 4212 C C . VAL A 1 531 ? -9.719 32.688 17.203 1 95.62 531 VAL A C 1
ATOM 4214 O O . VAL A 1 531 ? -10.469 33.312 17.969 1 95.62 531 VAL A O 1
ATOM 4217 N N . LEU A 1 532 ? -8.914 33.312 16.422 1 93.25 532 LEU A N 1
ATOM 4218 C CA . LEU A 1 532 ? -8.688 34.75 16.484 1 93.25 532 LEU A CA 1
ATOM 4219 C C . LEU A 1 532 ? -9.938 35.5 16.062 1 93.25 532 LEU A C 1
ATOM 4221 O O . LEU A 1 532 ? -10.25 36.562 16.641 1 93.25 532 LEU A O 1
ATOM 4225 N N . VAL A 1 533 ? -10.664 34.969 15.117 1 93.5 533 VAL A N 1
ATOM 4226 C CA . VAL A 1 533 ? -11.859 35.656 14.641 1 93.5 533 VAL A CA 1
ATOM 4227 C C . VAL A 1 533 ? -12.914 35.688 15.742 1 93.5 533 VAL A C 1
ATOM 4229 O O . VAL A 1 533 ? -13.672 36.656 15.859 1 93.5 533 VAL A O 1
ATOM 4232 N N . GLN A 1 534 ? -12.953 34.719 16.562 1 92.19 534 GLN A N 1
ATOM 4233 C CA . GLN A 1 534 ? -13.922 34.656 17.656 1 92.19 534 GLN A CA 1
ATOM 4234 C C . GLN A 1 534 ? -13.492 35.531 18.828 1 92.19 534 GLN A C 1
ATOM 4236 O O . GLN A 1 534 ? -14.328 36.156 19.469 1 92.19 534 GLN A O 1
ATOM 4241 N N . VAL A 1 535 ? -12.219 35.5 19.078 1 89.88 535 VAL A N 1
ATOM 4242 C CA . VAL A 1 535 ? -11.672 36.219 20.219 1 89.88 535 VAL A CA 1
ATOM 4243 C C . VAL A 1 535 ? -11.836 37.719 19.984 1 89.88 535 VAL A C 1
ATOM 4245 O O . VAL A 1 535 ? -12.062 38.5 20.922 1 89.88 535 VAL A O 1
ATOM 4248 N N . LYS A 1 536 ? -11.812 38.094 18.797 1 84 536 LYS A N 1
ATOM 4249 C CA . LYS A 1 536 ? -11.961 39.5 18.422 1 84 536 LYS A CA 1
ATOM 4250 C C . LYS A 1 536 ? -13.297 40.031 18.906 1 84 536 LYS A C 1
ATOM 4252 O O . LYS A 1 536 ? -13.398 41.219 19.25 1 84 536 LYS A O 1
ATOM 4257 N N . SER A 1 537 ? -14.305 39.219 19 1 77.81 537 SER A N 1
ATOM 4258 C CA . SER A 1 537 ? -15.664 39.688 19.312 1 77.81 537 SER A CA 1
ATOM 4259 C C . SER A 1 537 ? -15.93 39.625 20.812 1 77.81 537 SER A C 1
ATOM 4261 O O . SER A 1 537 ? -17 40.031 21.266 1 77.81 537 SER A O 1
ATOM 4263 N N . VAL A 1 538 ? -14.93 39.25 21.609 1 81.62 538 VAL A N 1
ATOM 4264 C CA . VAL A 1 538 ? -15.156 39.094 23.047 1 81.62 538 VAL A CA 1
ATOM 4265 C C . VAL A 1 538 ? -14.445 40.188 23.812 1 81.62 538 VAL A C 1
ATOM 4267 O O . VAL A 1 538 ? -13.227 40.188 23.953 1 81.62 538 VAL A O 1
ATOM 4270 N N . PRO A 1 539 ? -15.188 41.031 24.391 1 76.25 539 PRO A N 1
ATOM 4271 C CA . PRO A 1 539 ? -14.594 42.188 25.078 1 76.25 539 PRO A CA 1
ATOM 4272 C C . PRO A 1 539 ? -13.734 41.781 26.281 1 76.25 539 PRO A C 1
ATOM 4274 O O . PRO A 1 539 ? -12.711 42.406 26.547 1 76.25 539 PRO A O 1
ATOM 4277 N N . ALA A 1 540 ? -14.07 40.75 26.984 1 74.56 540 ALA A N 1
ATOM 4278 C CA . ALA A 1 540 ? -13.359 40.312 28.188 1 74.56 540 ALA A CA 1
ATOM 4279 C C . ALA A 1 540 ? -11.93 39.906 27.859 1 74.56 540 ALA A C 1
ATOM 4281 O O . ALA A 1 540 ? -11.062 39.875 28.734 1 74.56 540 ALA A O 1
ATOM 4282 N N . LEU A 1 541 ? -11.75 39.625 26.656 1 79.12 541 LEU A N 1
ATOM 4283 C CA . LEU A 1 541 ? -10.438 39.125 26.266 1 79.12 541 LEU A CA 1
ATOM 4284 C C . LEU A 1 541 ? -9.594 40.25 25.641 1 79.12 541 LEU A C 1
ATOM 4286 O O . LEU A 1 541 ? -8.422 40.031 25.312 1 79.12 541 LEU A O 1
ATOM 4290 N N . VAL A 1 542 ? -10.086 41.406 25.594 1 72.75 542 VAL A N 1
ATOM 4291 C CA . VAL A 1 542 ? -9.438 42.531 24.953 1 72.75 542 VAL A CA 1
ATOM 4292 C C . VAL A 1 542 ? -8.133 42.875 25.672 1 72.75 542 VAL A C 1
ATOM 4294 O O . VAL A 1 542 ? -7.105 43.125 25.031 1 72.75 542 VAL A O 1
ATOM 4297 N N . PRO A 1 543 ? -8.203 42.781 27 1 69.25 543 PRO A N 1
ATOM 4298 C CA . PRO A 1 543 ? -6.949 43.094 27.672 1 69.25 543 PRO A CA 1
ATOM 4299 C C . PRO A 1 543 ? -5.828 42.125 27.359 1 69.25 543 PRO A C 1
ATOM 4301 O O . PRO A 1 543 ? -4.648 42.469 27.406 1 69.25 543 PRO A O 1
ATOM 4304 N N . ILE A 1 544 ? -6.129 40.969 27.125 1 67.25 544 ILE A N 1
ATOM 4305 C CA . ILE A 1 544 ? -5.148 39.969 26.75 1 67.25 544 ILE A CA 1
ATOM 4306 C C . ILE A 1 544 ? -4.535 40.312 25.391 1 67.25 544 ILE A C 1
ATOM 4308 O O . ILE A 1 544 ? -3.354 40.031 25.156 1 67.25 544 ILE A O 1
ATOM 4312 N N . PHE A 1 545 ? -5.266 41.031 24.562 1 63.81 545 PHE A N 1
ATOM 4313 C CA . PHE A 1 545 ? -4.918 41.281 23.172 1 63.81 545 PHE A CA 1
ATOM 4314 C C . PHE A 1 545 ? -4.02 42.5 23.047 1 63.81 545 PHE A C 1
ATOM 4316 O O . PHE A 1 545 ? -3.295 42.656 22.062 1 63.81 545 PHE A O 1
ATOM 4323 N N . ARG A 1 546 ? -4.164 43.344 23.938 1 61.53 546 ARG A N 1
ATOM 4324 C CA . ARG A 1 546 ? -3.457 44.594 23.734 1 61.53 546 ARG A CA 1
ATOM 4325 C C . ARG A 1 546 ? -1.972 44.344 23.5 1 61.53 546 ARG A C 1
ATOM 4327 O O . ARG A 1 546 ? -1.329 45.125 22.766 1 61.53 546 ARG A O 1
ATOM 4334 N N . VAL A 1 547 ? -1.578 43.125 23.859 1 62.94 547 VAL A N 1
ATOM 4335 C CA . VAL A 1 547 ? -0.154 42.844 23.734 1 62.94 547 VAL A CA 1
ATOM 4336 C C . VAL A 1 547 ? 0.114 42.125 22.406 1 62.94 547 VAL A C 1
ATOM 4338 O O . VAL A 1 547 ? 1.204 42.25 21.844 1 62.94 547 VAL A O 1
ATOM 4341 N N . LEU A 1 548 ? -0.861 41.562 21.828 1 69.31 548 LEU A N 1
ATOM 4342 C CA . LEU A 1 548 ? -0.625 40.656 20.703 1 69.31 548 LEU A CA 1
ATOM 4343 C C . LEU A 1 548 ? -0.706 41.438 19.375 1 69.31 548 LEU A C 1
ATOM 4345 O O . LEU A 1 548 ? -0.213 40.969 18.359 1 69.31 548 LEU A O 1
ATOM 4349 N N . GLY A 1 549 ? -1.046 42.656 19.391 1 69.81 549 GLY A N 1
ATOM 4350 C CA . GLY A 1 549 ? -1.134 43.469 18.172 1 69.81 549 GLY A CA 1
ATOM 4351 C C . GLY A 1 549 ? -2.555 43.625 17.672 1 69.81 549 GLY A C 1
ATOM 4352 O O . GLY A 1 549 ? -3.51 43.281 18.359 1 69.81 549 GLY A O 1
ATOM 4353 N N . ASP A 1 550 ? -2.664 44.219 16.438 1 82.62 550 ASP A N 1
ATOM 4354 C CA . ASP A 1 550 ? -3.938 44.469 15.773 1 82.62 550 ASP A CA 1
ATOM 4355 C C . ASP A 1 550 ? -4.523 43.188 15.18 1 82.62 550 ASP A C 1
ATOM 4357 O O . ASP A 1 550 ? -3.947 42.594 14.266 1 82.62 550 ASP A O 1
ATOM 4361 N N . MET A 1 551 ? -5.668 42.781 15.781 1 85.94 551 MET A N 1
ATOM 4362 C CA . MET A 1 551 ? -6.32 41.531 15.383 1 85.94 551 MET A CA 1
ATOM 4363 C C . MET A 1 551 ? -6.684 41.562 13.898 1 85.94 551 MET A C 1
ATOM 4365 O O . MET A 1 551 ? -6.59 40.531 13.219 1 85.94 551 MET A O 1
ATOM 4369 N N . GLU A 1 552 ? -7.07 42.688 13.391 1 89.62 552 GLU A N 1
ATOM 4370 C CA . GLU A 1 552 ? -7.43 42.781 11.977 1 89.62 552 GLU A CA 1
ATOM 4371 C C . GLU A 1 552 ? -6.219 42.531 11.078 1 89.62 552 GLU A C 1
ATOM 4373 O O . GLU A 1 552 ? -6.328 41.875 10.039 1 89.62 552 GLU A O 1
ATOM 4378 N N . ASN A 1 553 ? -5.16 43.062 11.539 1 91.31 553 ASN A N 1
ATOM 4379 C CA . ASN A 1 553 ? -3.932 42.875 10.773 1 91.31 553 ASN A CA 1
ATOM 4380 C C . ASN A 1 553 ? -3.482 41.406 10.789 1 91.31 553 ASN A C 1
ATOM 4382 O O . ASN A 1 553 ? -2.963 40.906 9.789 1 91.31 553 ASN A O 1
ATOM 4386 N N . LEU A 1 554 ? -3.619 40.781 11.922 1 91.19 554 LEU A N 1
ATOM 4387 C CA . LEU A 1 554 ? -3.254 39.375 12.039 1 91.19 554 LEU A CA 1
ATOM 4388 C C . LEU A 1 554 ? -4.105 38.5 11.117 1 91.19 554 LEU A C 1
ATOM 4390 O O . LEU A 1 554 ? -3.594 37.594 10.461 1 91.19 554 LEU A O 1
ATOM 4394 N N . LEU A 1 555 ? -5.383 38.781 11.094 1 95.12 555 LEU A N 1
ATOM 4395 C CA . LEU A 1 555 ? -6.289 38.031 10.227 1 95.12 555 LEU A CA 1
ATOM 4396 C C . LEU A 1 555 ? -5.961 38.281 8.758 1 95.12 555 LEU A C 1
ATOM 4398 O O . LEU A 1 555 ? -5.992 37.344 7.953 1 95.12 555 LEU A O 1
ATOM 4402 N N . ASP A 1 556 ? -5.621 39.5 8.453 1 96.06 556 ASP A N 1
ATOM 4403 C CA . ASP A 1 556 ? -5.215 39.844 7.086 1 96.06 556 ASP A CA 1
ATOM 4404 C C . ASP A 1 556 ? -3.957 39.062 6.691 1 96.06 556 ASP A C 1
ATOM 4406 O O . ASP A 1 556 ? -3.852 38.562 5.566 1 96.06 556 ASP A O 1
ATOM 4410 N N . GLN A 1 557 ? -3.072 39.062 7.609 1 93.75 557 GLN A N 1
ATOM 4411 C CA . GLN A 1 557 ? -1.828 38.344 7.355 1 93.75 557 GLN A CA 1
ATOM 4412 C C . GLN A 1 557 ? -2.082 36.875 7.152 1 93.75 557 GLN A C 1
ATOM 4414 O O . GLN A 1 557 ? -1.487 36.25 6.273 1 93.75 557 GLN A O 1
ATOM 4419 N N . ALA A 1 558 ? -2.885 36.281 7.98 1 95.94 558 ALA A N 1
ATOM 4420 C CA . ALA A 1 558 ? -3.223 34.875 7.84 1 95.94 558 ALA A CA 1
ATOM 4421 C C . ALA A 1 558 ? -3.855 34.594 6.48 1 95.94 558 ALA A C 1
ATOM 4423 O O . ALA A 1 558 ? -3.525 33.594 5.824 1 95.94 558 ALA A O 1
ATOM 4424 N N . GLU A 1 559 ? -4.82 35.438 6.055 1 97.31 559 GLU A N 1
ATOM 4425 C CA . GLU A 1 559 ? -5.453 35.281 4.75 1 97.31 559 GLU A CA 1
ATOM 4426 C C . GLU A 1 559 ? -4.426 35.375 3.625 1 97.31 559 GLU A C 1
ATOM 4428 O O . GLU A 1 559 ? -4.488 34.625 2.656 1 97.31 559 GLU A O 1
ATOM 4433 N N . ARG A 1 560 ? -3.498 36.25 3.801 1 95.44 560 ARG A N 1
ATOM 4434 C CA . ARG A 1 560 ? -2.451 36.438 2.799 1 95.44 560 ARG A CA 1
ATOM 4435 C C . ARG A 1 560 ? -1.599 35.156 2.674 1 95.44 560 ARG A C 1
ATOM 4437 O O . ARG A 1 560 ? -1.152 34.812 1.577 1 95.44 560 ARG A O 1
ATOM 4444 N N . MET A 1 561 ? -1.369 34.531 3.775 1 94.19 561 MET A N 1
ATOM 4445 C CA . MET A 1 561 ? -0.56 33.312 3.756 1 94.19 561 MET A CA 1
ATOM 4446 C C . MET A 1 561 ? -1.272 32.188 3 1 94.19 561 MET A C 1
ATOM 4448 O O . MET A 1 561 ? -0.627 31.359 2.363 1 94.19 561 MET A O 1
ATOM 4452 N N . PHE A 1 562 ? -2.613 32.125 3.037 1 95.62 562 PHE A N 1
ATOM 4453 C CA . PHE A 1 562 ? -3.371 31.172 2.23 1 95.62 562 PHE A CA 1
ATOM 4454 C C . PHE A 1 562 ? -3.287 31.531 0.752 1 95.62 562 PHE A C 1
ATOM 4456 O O . PHE A 1 562 ? -3.168 30.656 -0.101 1 95.62 562 PHE A O 1
ATOM 4463 N N . GLU A 1 563 ? -3.254 32.812 0.443 1 94.25 563 GLU A N 1
ATOM 4464 C CA . GLU A 1 563 ? -3.205 33.281 -0.938 1 94.25 563 GLU A CA 1
ATOM 4465 C C . GLU A 1 563 ? -1.85 33 -1.575 1 94.25 563 GLU A C 1
ATOM 4467 O O . GLU A 1 563 ? -1.769 32.719 -2.775 1 94.25 563 GLU A O 1
ATOM 4472 N N . LEU A 1 564 ? -0.838 33.062 -0.708 1 91.06 564 LEU A N 1
ATOM 4473 C CA . LEU A 1 564 ? 0.521 32.938 -1.223 1 91.06 564 LEU A CA 1
ATOM 4474 C C . LEU A 1 564 ? 0.994 31.484 -1.146 1 91.06 564 LEU A C 1
ATOM 4476 O O . LEU A 1 564 ? 2.195 31.219 -1.211 1 91.06 564 LEU A O 1
ATOM 4480 N N . PHE A 1 565 ? 0.085 30.578 -0.968 1 91.81 565 PHE A N 1
ATOM 4481 C CA . PHE A 1 565 ? 0.493 29.188 -0.952 1 91.81 565 PHE A CA 1
ATOM 4482 C C . PHE A 1 565 ? 1.224 28.812 -2.238 1 91.81 565 PHE A C 1
ATOM 4484 O O . PHE A 1 565 ? 0.798 29.203 -3.33 1 91.81 565 PHE A O 1
ATOM 4491 N N . PRO A 1 566 ? 2.309 28.109 -2.17 1 88.88 566 PRO A N 1
ATOM 4492 C CA . PRO A 1 566 ? 3.227 27.953 -3.299 1 88.88 566 PRO A CA 1
ATOM 4493 C C . PRO A 1 566 ? 2.613 27.156 -4.453 1 88.88 566 PRO A C 1
ATOM 4495 O O . PRO A 1 566 ? 3.084 27.25 -5.59 1 88.88 566 PRO A O 1
ATOM 4498 N N . VAL A 1 567 ? 1.641 26.375 -4.273 1 90.38 567 VAL A N 1
ATOM 4499 C CA . VAL A 1 567 ? 1.009 25.594 -5.332 1 90.38 567 VAL A CA 1
ATOM 4500 C C . VAL A 1 567 ? -0.494 25.859 -5.348 1 90.38 567 VAL A C 1
ATOM 4502 O O . VAL A 1 567 ? -1.086 26.172 -4.309 1 90.38 567 VAL A O 1
ATOM 4505 N N . ASP A 1 568 ? -0.965 25.75 -6.531 1 88.31 568 ASP A N 1
ATOM 4506 C CA . ASP A 1 568 ? -2.412 25.906 -6.645 1 88.31 568 ASP A CA 1
ATOM 4507 C C . ASP A 1 568 ? -3.133 24.656 -6.145 1 88.31 568 ASP A C 1
ATOM 4509 O O . ASP A 1 568 ? -2.891 23.547 -6.641 1 88.31 568 ASP A O 1
ATOM 4513 N N . SER A 1 569 ? -3.887 24.812 -5.152 1 93.06 569 SER A N 1
ATOM 4514 C CA . SER A 1 569 ? -4.641 23.734 -4.527 1 93.06 569 SER A CA 1
ATOM 4515 C C . SER A 1 569 ? -6.082 24.141 -4.258 1 93.06 569 SER A C 1
ATOM 4517 O O . SER A 1 569 ? -6.332 25.203 -3.67 1 93.06 569 SER A O 1
ATOM 4519 N N . LEU A 1 570 ? -6.992 23.375 -4.711 1 93.44 570 LEU A N 1
ATOM 4520 C CA . LEU A 1 570 ? -8.406 23.656 -4.488 1 93.44 570 LEU A CA 1
ATOM 4521 C C . LEU A 1 570 ? -8.734 23.641 -2.998 1 93.44 570 LEU A C 1
ATOM 4523 O O . LEU A 1 570 ? -9.586 24.406 -2.543 1 93.44 570 LEU A O 1
ATOM 4527 N N . LYS A 1 571 ? -8.117 22.797 -2.266 1 93.38 571 LYS A N 1
ATOM 4528 C CA . LYS A 1 571 ? -8.336 22.688 -0.827 1 93.38 571 LYS A CA 1
ATOM 4529 C C . LYS A 1 571 ? -7.957 23.984 -0.112 1 93.38 571 LYS A C 1
ATOM 4531 O O . LYS A 1 571 ? -8.68 24.438 0.777 1 93.38 571 LYS A O 1
ATOM 4536 N N . ILE A 1 572 ? -6.863 24.562 -0.531 1 95.31 572 ILE A N 1
ATOM 4537 C CA . ILE A 1 572 ? -6.375 25.781 0.107 1 95.31 572 ILE A CA 1
ATOM 4538 C C . ILE A 1 572 ? -7.266 26.953 -0.282 1 95.31 572 ILE A C 1
ATOM 4540 O O . ILE A 1 572 ? -7.613 27.781 0.562 1 95.31 572 ILE A O 1
ATOM 4544 N N . ARG A 1 573 ? -7.688 27.016 -1.515 1 94.88 573 ARG A N 1
ATOM 4545 C CA . ARG A 1 573 ? -8.562 28.078 -1.972 1 94.88 573 ARG A CA 1
ATOM 4546 C C . ARG A 1 573 ? -9.914 28.016 -1.272 1 94.88 573 ARG A C 1
ATOM 4548 O O . ARG A 1 573 ? -10.453 29.047 -0.845 1 94.88 573 ARG A O 1
ATOM 4555 N N . LYS A 1 574 ? -10.438 26.828 -1.176 1 94.56 574 LYS A N 1
ATOM 4556 C CA . LYS A 1 574 ? -11.734 26.672 -0.523 1 94.56 574 LYS A CA 1
ATOM 4557 C C . LYS A 1 574 ? -11.641 26.969 0.972 1 94.56 574 LYS A C 1
ATOM 4559 O O . LYS A 1 574 ? -12.578 27.484 1.572 1 94.56 574 LYS A O 1
ATOM 4564 N N . SER A 1 575 ? -10.523 26.562 1.59 1 95.94 575 SER A N 1
ATOM 4565 C CA . SER A 1 575 ? -10.305 26.891 2.994 1 95.94 575 SER A CA 1
ATOM 4566 C C . SER A 1 575 ? -10.297 28.406 3.209 1 95.94 575 SER A C 1
ATOM 4568 O O . SER A 1 575 ? -10.852 28.906 4.191 1 95.94 575 SER A O 1
ATOM 4570 N N . LEU A 1 576 ? -9.625 29.125 2.309 1 96.81 576 LEU A N 1
ATOM 4571 C CA . LEU A 1 576 ? -9.594 30.578 2.398 1 96.81 576 LEU A CA 1
ATOM 4572 C C . LEU A 1 576 ? -10.992 31.172 2.24 1 96.81 576 LEU A C 1
ATOM 4574 O O . LEU A 1 576 ? -11.359 32.094 2.949 1 96.81 576 LEU A O 1
ATOM 4578 N N . GLU A 1 577 ? -11.75 30.609 1.344 1 95.75 577 GLU A N 1
ATOM 4579 C CA . GLU A 1 577 ? -13.125 31.062 1.153 1 95.75 577 GLU A CA 1
ATOM 4580 C C . GLU A 1 577 ? -13.953 30.875 2.424 1 95.75 577 GLU A C 1
ATOM 4582 O O . GLU A 1 577 ? -14.742 31.734 2.793 1 95.75 577 GLU A O 1
ATOM 4587 N N . VAL A 1 578 ? -13.781 29.766 3.031 1 95.5 578 VAL A N 1
ATOM 4588 C CA . VAL A 1 578 ? -14.492 29.453 4.27 1 95.5 578 VAL A CA 1
ATOM 4589 C C . VAL A 1 578 ? -14.109 30.469 5.348 1 95.5 578 VAL A C 1
ATOM 4591 O O . VAL A 1 578 ? -14.977 30.984 6.059 1 95.5 578 VAL A O 1
ATOM 4594 N N . LEU A 1 579 ? -12.812 30.781 5.465 1 96.38 579 LEU A N 1
ATOM 4595 C CA . LEU A 1 579 ? -12.328 31.703 6.488 1 96.38 579 LEU A CA 1
ATOM 4596 C C . LEU A 1 579 ? -12.875 33.125 6.262 1 96.38 579 LEU A C 1
ATOM 4598 O O . LEU A 1 579 ? -13.328 33.75 7.203 1 96.38 579 LEU A O 1
ATOM 4602 N N . ARG A 1 580 ? -12.883 33.531 5.066 1 96.19 580 ARG A N 1
ATOM 4603 C CA . ARG A 1 580 ? -13.383 34.875 4.746 1 96.19 580 ARG A CA 1
ATOM 4604 C C . ARG A 1 580 ? -14.875 34.969 5.031 1 96.19 580 ARG A C 1
ATOM 4606 O O . ARG A 1 580 ? -15.344 36 5.551 1 96.19 580 ARG A O 1
ATOM 4613 N N . SER A 1 581 ? -15.586 33.938 4.68 1 94.12 581 SER A N 1
ATOM 4614 C CA . SER A 1 581 ? -17.016 33.938 4.961 1 94.12 581 SER A CA 1
ATOM 4615 C C . SER A 1 581 ? -17.281 33.969 6.461 1 94.12 581 SER A C 1
ATOM 4617 O O . SER A 1 581 ? -18.188 34.688 6.914 1 94.12 581 SER A O 1
ATOM 4619 N N . GLN A 1 582 ? -16.516 33.219 7.199 1 93.69 582 GLN A N 1
ATOM 4620 C CA . GLN A 1 582 ? -16.672 33.219 8.648 1 93.69 582 GLN A CA 1
ATOM 4621 C C . GLN A 1 582 ? -16.391 34.594 9.242 1 93.69 582 GLN A C 1
ATOM 4623 O O . GLN A 1 582 ? -17.109 35.062 10.125 1 93.69 582 GLN A O 1
ATOM 4628 N N . ARG A 1 583 ? -15.312 35.188 8.812 1 94.62 583 ARG A N 1
ATOM 4629 C CA . ARG A 1 583 ? -14.945 36.5 9.297 1 94.62 583 ARG A CA 1
ATOM 4630 C C . ARG A 1 583 ? -16.031 37.531 9 1 94.62 583 ARG A C 1
ATOM 4632 O O . ARG A 1 583 ? -16.422 38.312 9.883 1 94.62 583 ARG A O 1
ATOM 4639 N N . GLN A 1 584 ? -16.594 37.531 7.871 1 93.44 584 GLN A N 1
ATOM 4640 C CA . GLN A 1 584 ? -17.641 38.469 7.469 1 93.44 584 GLN A CA 1
ATOM 4641 C C . GLN A 1 584 ? -18.906 38.25 8.289 1 93.44 584 GLN A C 1
ATOM 4643 O O . GLN A 1 584 ? -19.531 39.188 8.758 1 93.44 584 GLN A O 1
ATOM 4648 N N . ASN A 1 585 ? -19.266 37 8.469 1 91.44 585 ASN A N 1
ATOM 4649 C CA . ASN A 1 585 ? -20.5 36.688 9.195 1 91.44 585 ASN A CA 1
ATOM 4650 C C . ASN A 1 585 ? -20.359 37.031 10.68 1 91.44 585 ASN A C 1
ATOM 4652 O O . ASN A 1 585 ? -21.312 37.5 11.297 1 91.44 585 ASN A O 1
ATOM 4656 N N . LEU A 1 586 ? -19.219 36.781 11.227 1 89.94 586 LEU A N 1
ATOM 4657 C CA . LEU A 1 586 ? -19.031 37.062 12.648 1 89.94 586 LEU A CA 1
ATOM 4658 C C . LEU A 1 586 ? -18.922 38.562 12.906 1 89.94 586 LEU A C 1
ATOM 4660 O O . LEU A 1 586 ? -19.344 39.031 13.953 1 89.94 586 LEU A O 1
ATOM 4664 N N . ASP A 1 587 ? -18.359 39.281 11.984 1 88.44 587 ASP A N 1
ATOM 4665 C CA . ASP A 1 587 ? -18.312 40.75 12.086 1 88.44 587 ASP A CA 1
ATOM 4666 C C . ASP A 1 587 ? -19.719 41.344 12 1 88.44 587 ASP A C 1
ATOM 4668 O O . ASP A 1 587 ? -20.016 42.344 12.672 1 88.44 587 ASP A O 1
ATOM 4672 N N . ALA A 1 588 ? -20.5 40.719 11.211 1 85.62 588 ALA A N 1
ATOM 4673 C CA . ALA A 1 588 ? -21.859 41.188 11.055 1 85.62 588 ALA A CA 1
ATOM 4674 C C . ALA A 1 588 ? -22.703 40.875 12.289 1 85.62 588 ALA A C 1
ATOM 4676 O O . ALA A 1 588 ? -23.609 41.625 12.648 1 85.62 588 ALA A O 1
ATOM 4677 N N . ALA A 1 589 ? -22.438 39.781 12.922 1 78.31 589 ALA A N 1
ATOM 4678 C CA . ALA A 1 589 ? -23.203 39.344 14.094 1 78.31 589 ALA A CA 1
ATOM 4679 C C . ALA A 1 589 ? -22.766 40.125 15.336 1 78.31 589 ALA A C 1
ATOM 4681 O O . ALA A 1 589 ? -23.5 40.188 16.328 1 78.31 589 ALA A O 1
ATOM 4682 N N . SER A 1 590 ? -21.578 40.625 15.484 1 72.06 590 SER A N 1
ATOM 4683 C CA . SER A 1 590 ? -21.078 41.312 16.672 1 72.06 590 SER A CA 1
ATOM 4684 C C . SER A 1 590 ? -21.531 42.781 16.688 1 72.06 590 SER A C 1
ATOM 4686 O O . SER A 1 590 ? -21.484 43.469 15.664 1 72.06 590 SER A O 1
ATOM 4688 N N . PRO A 1 591 ? -22.328 43.219 17.594 1 55.75 591 PRO A N 1
ATOM 4689 C CA . PRO A 1 591 ? -22.766 44.594 17.703 1 55.75 591 PRO A CA 1
ATOM 4690 C C . PRO A 1 591 ? -21.594 45.594 17.672 1 55.75 591 PRO A C 1
ATOM 4692 O O . PRO A 1 591 ? -20.547 45.312 18.25 1 55.75 591 PRO A O 1
ATOM 4695 N N . VAL A 1 592 ? -21.375 46.312 16.656 1 47.34 592 VAL A N 1
ATOM 4696 C CA . VAL A 1 592 ? -20.438 47.406 16.531 1 47.34 592 VAL A CA 1
ATOM 4697 C C . VAL A 1 592 ? -20.391 48.219 17.844 1 47.34 592 VAL A C 1
ATOM 4699 O O . VAL A 1 592 ? -21.391 48.812 18.234 1 47.34 592 VAL A O 1
ATOM 4702 N N . TYR A 1 593 ? -19.703 47.844 18.812 1 39.66 593 TYR A N 1
ATOM 4703 C CA . TYR A 1 593 ? -19.484 48.844 19.844 1 39.66 593 TYR A CA 1
ATOM 4704 C C . TYR A 1 593 ? -18.922 50.125 19.234 1 39.66 593 TYR A C 1
ATOM 4706 O O . TYR A 1 593 ? -17.844 50.125 18.641 1 39.66 593 TYR A O 1
ATOM 4714 N N . SER A 1 594 ? -19.703 51 18.672 1 34.84 594 SER A N 1
ATOM 4715 C CA . SER A 1 594 ? -19.344 52.406 18.438 1 34.84 594 SER A CA 1
ATOM 4716 C C . SER A 1 594 ? -18.531 52.969 19.578 1 34.84 594 SER A C 1
ATOM 4718 O O . SER A 1 594 ? -18.922 52.875 20.75 1 34.84 594 SER A O 1
ATOM 4720 N N . HIS A 1 595 ? -17.234 53.094 19.453 1 35.91 595 HIS A N 1
ATOM 4721 C CA . HIS A 1 595 ? -16.375 53.938 20.266 1 35.91 595 HIS A CA 1
ATOM 4722 C C . HIS A 1 595 ? -17.062 55.25 20.594 1 35.91 595 HIS A C 1
ATOM 4724 O O . HIS A 1 595 ? -16.422 56.188 21.094 1 35.91 595 HIS A O 1
ATOM 4730 N N . GLY A 1 596 ? -18.234 55.594 20.125 1 29.52 596 GLY A N 1
ATOM 4731 C CA . GLY A 1 596 ? -18.562 56.969 20.5 1 29.52 596 GLY A CA 1
ATOM 4732 C C . GLY A 1 596 ? -18.625 57.188 22 1 29.52 596 GLY A C 1
ATOM 4733 O O . GLY A 1 596 ? -18.25 58.25 22.5 1 29.52 596 GLY A O 1
ATOM 4734 N N . SER A 1 597 ? -19.641 56.594 22.75 1 28.02 597 SER A N 1
ATOM 4735 C CA . SER A 1 597 ? -20.109 57.312 23.922 1 28.02 597 SER A CA 1
ATOM 4736 C C . SER A 1 597 ? -19.188 57.094 25.109 1 28.02 597 SER A C 1
ATOM 4738 O O . SER A 1 597 ? -19.578 57.344 26.266 1 28.02 597 SER A O 1
ATOM 4740 N N . VAL A 1 598 ? -17.844 56.562 25.188 1 26.27 598 VAL A N 1
ATOM 4741 C CA . VAL A 1 598 ? -17.188 57.281 26.281 1 26.27 598 VAL A CA 1
ATOM 4742 C C . VAL A 1 598 ? -16.516 58.531 25.75 1 26.27 598 VAL A C 1
ATOM 4744 O O . VAL A 1 598 ? -15.945 58.531 24.656 1 26.27 598 VAL A O 1
ATOM 4747 N N . MET B 1 1 ? 45.562 0.337 23.156 1 25.12 1 MET B N 1
ATOM 4748 C CA . MET B 1 1 ? 45.188 -1.071 23.297 1 25.12 1 MET B CA 1
ATOM 4749 C C . MET B 1 1 ? 44.5 -1.587 22.047 1 25.12 1 MET B C 1
ATOM 4751 O O . MET B 1 1 ? 43.531 -0.99 21.594 1 25.12 1 MET B O 1
ATOM 4755 N N . ALA B 1 2 ? 45.219 -2.436 21.266 1 33.09 2 ALA B N 1
ATOM 4756 C CA . ALA B 1 2 ? 44.875 -2.869 19.906 1 33.09 2 ALA B CA 1
ATOM 4757 C C . ALA B 1 2 ? 43.531 -3.627 19.906 1 33.09 2 ALA B C 1
ATOM 4759 O O . ALA B 1 2 ? 43.25 -4.379 20.828 1 33.09 2 ALA B O 1
ATOM 4760 N N . PRO B 1 3 ? 42.531 -3.105 19.156 1 32.38 3 PRO B N 1
ATOM 4761 C CA . PRO B 1 3 ? 41.156 -3.662 19.188 1 32.38 3 PRO B CA 1
ATOM 4762 C C . PRO B 1 3 ? 41.156 -5.18 19.016 1 32.38 3 PRO B C 1
ATOM 4764 O O . PRO B 1 3 ? 42.062 -5.742 18.391 1 32.38 3 PRO B O 1
ATOM 4767 N N . THR B 1 4 ? 40.75 -5.934 20 1 37 4 THR B N 1
ATOM 4768 C CA . THR B 1 4 ? 40.688 -7.391 20.094 1 37 4 THR B CA 1
ATOM 4769 C C . THR B 1 4 ? 40.062 -7.984 18.828 1 37 4 THR B C 1
ATOM 4771 O O . THR B 1 4 ? 38.969 -7.582 18.406 1 37 4 THR B O 1
ATOM 4774 N N . PRO B 1 5 ? 40.781 -8.664 17.953 1 37.59 5 PRO B N 1
ATOM 4775 C CA . PRO B 1 5 ? 40.375 -9.258 16.688 1 37.59 5 PRO B CA 1
ATOM 4776 C C . PRO B 1 5 ? 39.125 -10.125 16.797 1 37.59 5 PRO B C 1
ATOM 4778 O O . PRO B 1 5 ? 38.938 -10.812 17.812 1 37.59 5 PRO B O 1
ATOM 4781 N N . LYS B 1 6 ? 38.031 -9.672 16.266 1 40.16 6 LYS B N 1
ATOM 4782 C CA . LYS B 1 6 ? 36.812 -10.445 16.156 1 40.16 6 LYS B CA 1
ATOM 4783 C C . LYS B 1 6 ? 37.094 -11.922 15.898 1 40.16 6 LYS B C 1
ATOM 4785 O O . LYS B 1 6 ? 37.844 -12.258 14.984 1 40.16 6 LYS B O 1
ATOM 4790 N N . THR B 1 7 ? 37.031 -12.852 16.812 1 45.75 7 THR B N 1
ATOM 4791 C CA . THR B 1 7 ? 37.219 -14.297 16.75 1 45.75 7 THR B CA 1
ATOM 4792 C C . THR B 1 7 ? 36.438 -14.914 15.617 1 45.75 7 THR B C 1
ATOM 4794 O O . THR B 1 7 ? 35.219 -14.75 15.539 1 45.75 7 THR B O 1
ATOM 4797 N N . ASN B 1 8 ? 36.906 -15.281 14.484 1 52.88 8 ASN B N 1
ATOM 4798 C CA . ASN B 1 8 ? 36.344 -15.992 13.344 1 52.88 8 ASN B CA 1
ATOM 4799 C C . ASN B 1 8 ? 35.656 -17.297 13.773 1 52.88 8 ASN B C 1
ATOM 4801 O O . ASN B 1 8 ? 36.188 -18.031 14.609 1 52.88 8 ASN B O 1
ATOM 4805 N N . LEU B 1 9 ? 34.438 -17.422 13.602 1 58.66 9 LEU B N 1
ATOM 4806 C CA . LEU B 1 9 ? 33.688 -18.641 13.938 1 58.66 9 LEU B CA 1
ATOM 4807 C C . LEU B 1 9 ? 34.281 -19.859 13.258 1 58.66 9 LEU B C 1
ATOM 4809 O O . LEU B 1 9 ? 34.719 -19.781 12.094 1 58.66 9 LEU B O 1
ATOM 4813 N N . ALA B 1 10 ? 34.375 -20.875 13.922 1 68.5 10 ALA B N 1
ATOM 4814 C CA . ALA B 1 10 ? 34.969 -22.141 13.5 1 68.5 10 ALA B CA 1
ATOM 4815 C C . ALA B 1 10 ? 34.094 -22.812 12.438 1 68.5 10 ALA B C 1
ATOM 4817 O O . ALA B 1 10 ? 32.875 -22.672 12.438 1 68.5 10 ALA B O 1
ATOM 4818 N N . CYS B 1 11 ? 34.562 -23.406 11.477 1 66 11 CYS B N 1
ATOM 4819 C CA . CYS B 1 11 ? 33.875 -24.188 10.469 1 66 11 CYS B CA 1
ATOM 4820 C C . CYS B 1 11 ? 33.219 -25.422 11.086 1 66 11 CYS B C 1
ATOM 4822 O O . CYS B 1 11 ? 33.656 -25.875 12.148 1 66 11 CYS B O 1
ATOM 4824 N N . ASP B 1 12 ? 32.25 -25.922 10.594 1 69.12 12 ASP B N 1
ATOM 4825 C CA . ASP B 1 12 ? 31.547 -27.062 11.133 1 69.12 12 ASP B CA 1
ATOM 4826 C C . ASP B 1 12 ? 32.438 -28.297 11.203 1 69.12 12 ASP B C 1
ATOM 4828 O O . ASP B 1 12 ? 32.312 -29.109 12.133 1 69.12 12 ASP B O 1
ATOM 4832 N N . THR B 1 13 ? 33.281 -28.359 10.367 1 71.44 13 THR B N 1
ATOM 4833 C CA . THR B 1 13 ? 34.156 -29.531 10.328 1 71.44 13 THR B CA 1
ATOM 4834 C C . THR B 1 13 ? 35.125 -29.5 11.5 1 71.44 13 THR B C 1
ATOM 4836 O O . THR B 1 13 ? 35.344 -30.516 12.164 1 71.44 13 THR B O 1
ATOM 4839 N N . CYS B 1 14 ? 35.688 -28.422 11.758 1 71.44 14 CYS B N 1
ATOM 4840 C CA . CYS B 1 14 ? 36.625 -28.281 12.859 1 71.44 14 CYS B CA 1
ATOM 4841 C C . CYS B 1 14 ? 35.938 -28.375 14.203 1 71.44 14 CYS B C 1
ATOM 4843 O O . CYS B 1 14 ? 36.469 -28.938 15.164 1 71.44 14 CYS B O 1
ATOM 4845 N N . ARG B 1 15 ? 34.719 -27.906 14.266 1 71.25 15 ARG B N 1
ATOM 4846 C CA . ARG B 1 15 ? 33.875 -27.984 15.461 1 71.25 15 ARG B CA 1
ATOM 4847 C C . ARG B 1 15 ? 33.531 -29.438 15.805 1 71.25 15 ARG B C 1
ATOM 4849 O O . ARG B 1 15 ? 33.594 -29.828 16.969 1 71.25 15 ARG B O 1
ATOM 4856 N N . GLN B 1 16 ? 33.344 -30.156 14.812 1 65.44 16 GLN B N 1
ATOM 4857 C CA . GLN B 1 16 ? 32.969 -31.562 15.023 1 65.44 16 GLN B CA 1
ATOM 4858 C C . GLN B 1 16 ? 34.188 -32.375 15.5 1 65.44 16 GLN B C 1
ATOM 4860 O O . GLN B 1 16 ? 34.062 -33.281 16.328 1 65.44 16 GLN B O 1
ATOM 4865 N N . ARG B 1 17 ? 35.219 -31.969 15.055 1 66.88 17 ARG B N 1
ATOM 4866 C CA . ARG B 1 17 ? 36.406 -32.75 15.367 1 66.88 17 ARG B CA 1
ATOM 4867 C C . ARG B 1 17 ? 37.188 -32.156 16.516 1 66.88 17 ARG B C 1
ATOM 4869 O O . ARG B 1 17 ? 38.281 -32.625 16.875 1 66.88 17 ARG B O 1
ATOM 4876 N N . LYS B 1 18 ? 36.656 -31.109 17.062 1 64.69 18 LYS B N 1
ATOM 4877 C CA . LYS B 1 18 ? 37.219 -30.406 18.203 1 64.69 18 LYS B CA 1
ATOM 4878 C C . LYS B 1 18 ? 38.656 -30 17.922 1 64.69 18 LYS B C 1
ATOM 4880 O O . LYS B 1 18 ? 39.531 -30.094 18.812 1 64.69 18 LYS B O 1
ATOM 4885 N N . SER B 1 19 ? 38.875 -29.781 16.641 1 72.44 19 SER B N 1
ATOM 4886 C CA . SER B 1 19 ? 40.219 -29.312 16.281 1 72.44 19 SER B CA 1
ATOM 4887 C C . SER B 1 19 ? 40.281 -27.781 16.297 1 72.44 19 SER B C 1
ATOM 4889 O O . SER B 1 19 ? 39.25 -27.109 16.172 1 72.44 19 SER B O 1
ATOM 4891 N N . ARG B 1 20 ? 41.312 -27.188 16.5 1 72.31 20 ARG B N 1
ATOM 4892 C CA . ARG B 1 20 ? 41.531 -25.734 16.562 1 72.31 20 ARG B CA 1
ATOM 4893 C C . ARG B 1 20 ? 41.344 -25.109 15.18 1 72.31 20 ARG B C 1
ATOM 4895 O O . ARG B 1 20 ? 42.188 -25.297 14.289 1 72.31 20 ARG B O 1
ATOM 4902 N N . CYS B 1 21 ? 40.094 -24.484 14.859 1 67.44 21 CYS B N 1
ATOM 4903 C CA . CYS B 1 21 ? 39.75 -23.828 13.602 1 67.44 21 CYS B CA 1
ATOM 4904 C C . CYS B 1 21 ? 40.125 -22.359 13.633 1 67.44 21 CYS B C 1
ATOM 4906 O O . CYS B 1 21 ? 39.906 -21.672 14.641 1 67.44 21 CYS B O 1
ATOM 4908 N N . ASP B 1 22 ? 40.844 -21.844 12.797 1 73.44 22 ASP B N 1
ATOM 4909 C CA . ASP B 1 22 ? 41.219 -20.438 12.742 1 73.44 22 ASP B CA 1
ATOM 4910 C C . ASP B 1 22 ? 40.125 -19.578 12.133 1 73.44 22 ASP B C 1
ATOM 4912 O O . ASP B 1 22 ? 40.219 -18.359 12.055 1 73.44 22 ASP B O 1
ATOM 4916 N N . GLY B 1 23 ? 38.906 -20.188 11.711 1 67.62 23 GLY B N 1
ATOM 4917 C CA . GLY B 1 23 ? 37.688 -19.531 11.242 1 67.62 23 GLY B CA 1
ATOM 4918 C C . GLY B 1 23 ? 37.875 -18.781 9.945 1 67.62 23 GLY B C 1
ATOM 4919 O O . GLY B 1 23 ? 37.031 -18 9.539 1 67.62 23 GLY B O 1
ATOM 4920 N N . VAL B 1 24 ? 38.969 -18.938 9.312 1 72.25 24 VAL B N 1
ATOM 4921 C CA . VAL B 1 24 ? 39.219 -18.266 8.047 1 72.25 24 VAL B CA 1
ATOM 4922 C C . VAL B 1 24 ? 38.344 -18.875 6.953 1 72.25 24 VAL B C 1
ATOM 4924 O O . VAL B 1 24 ? 38.219 -20.109 6.867 1 72.25 24 VAL B O 1
ATOM 4927 N N . ARG B 1 25 ? 37.438 -18.047 6.219 1 68.19 25 ARG B N 1
ATOM 4928 C CA . ARG B 1 25 ? 36.594 -18.484 5.109 1 68.19 25 ARG B CA 1
ATOM 4929 C C . ARG B 1 25 ? 37.312 -18.297 3.775 1 68.19 25 ARG B C 1
ATOM 4931 O O . ARG B 1 25 ? 38.156 -17.422 3.641 1 68.19 25 ARG B O 1
ATOM 4938 N N . PRO B 1 26 ? 36.938 -19.203 2.932 1 68.62 26 PRO B N 1
ATOM 4939 C CA . PRO B 1 26 ? 35.875 -20.219 2.939 1 68.62 26 PRO B CA 1
ATOM 4940 C C . PRO B 1 26 ? 36.312 -21.531 3.568 1 68.62 26 PRO B C 1
ATOM 4942 O O . PRO B 1 26 ? 35.5 -22.359 3.945 1 68.62 26 PRO B O 1
ATOM 4945 N N . ILE B 1 27 ? 37.625 -21.703 3.574 1 73.81 27 ILE B N 1
ATOM 4946 C CA . ILE B 1 27 ? 38.156 -22.938 4.152 1 73.81 27 ILE B CA 1
ATOM 4947 C C . ILE B 1 27 ? 39.156 -22.594 5.262 1 73.81 27 ILE B C 1
ATOM 4949 O O . ILE B 1 27 ? 40.094 -21.828 5.051 1 73.81 27 ILE B O 1
ATOM 4953 N N . CYS B 1 28 ? 38.875 -23.078 6.359 1 74 28 CYS B N 1
ATOM 4954 C CA . CYS B 1 28 ? 39.812 -22.812 7.461 1 74 28 CYS B CA 1
ATOM 4955 C C . CYS B 1 28 ? 41.125 -23.531 7.242 1 74 28 CYS B C 1
ATOM 4957 O O . CYS B 1 28 ? 41.188 -24.5 6.484 1 74 28 CYS B O 1
ATOM 4959 N N . THR B 1 29 ? 42.188 -23 7.758 1 79.31 29 THR B N 1
ATOM 4960 C CA . THR B 1 29 ? 43.562 -23.484 7.562 1 79.31 29 THR B CA 1
ATOM 4961 C C . THR B 1 29 ? 43.656 -24.938 8.008 1 79.31 29 THR B C 1
ATOM 4963 O O . THR B 1 29 ? 44.406 -25.734 7.402 1 79.31 29 THR B O 1
ATOM 4966 N N . HIS B 1 30 ? 42.938 -25.344 9.016 1 77.38 30 HIS B N 1
ATOM 4967 C CA . HIS B 1 30 ? 43 -26.703 9.539 1 77.38 30 HIS B CA 1
ATOM 4968 C C . HIS B 1 30 ? 42.375 -27.703 8.57 1 77.38 30 HIS B C 1
ATOM 4970 O O . HIS B 1 30 ? 42.938 -28.75 8.289 1 77.38 30 HIS B O 1
ATOM 4976 N N . CYS B 1 31 ? 41.219 -27.312 8.102 1 74.56 31 CYS B N 1
ATOM 4977 C CA . CYS B 1 31 ? 40.531 -28.188 7.16 1 74.56 31 CYS B CA 1
ATOM 4978 C C . CYS B 1 31 ? 41.344 -28.312 5.863 1 74.56 31 CYS B C 1
ATOM 4980 O O . CYS B 1 31 ? 41.406 -29.391 5.281 1 74.56 31 CYS B O 1
ATOM 4982 N N . ARG B 1 32 ? 41.938 -27.312 5.43 1 78.19 32 ARG B N 1
ATOM 4983 C CA . ARG B 1 32 ? 42.781 -27.312 4.238 1 78.19 32 ARG B CA 1
ATOM 4984 C C . ARG B 1 32 ? 43.938 -28.266 4.387 1 78.19 32 ARG B C 1
ATOM 4986 O O . ARG B 1 32 ? 44.219 -29.062 3.48 1 78.19 32 ARG B O 1
ATOM 4993 N N . ASN B 1 33 ? 44.688 -28.203 5.559 1 78.88 33 ASN B N 1
ATOM 4994 C CA . ASN B 1 33 ? 45.875 -29.016 5.77 1 78.88 33 ASN B CA 1
ATOM 4995 C C . ASN B 1 33 ? 45.5 -30.5 5.941 1 78.88 33 ASN B C 1
ATOM 4997 O O . ASN B 1 33 ? 46.281 -31.375 5.578 1 78.88 33 ASN B O 1
ATOM 5001 N N . ALA B 1 34 ? 44.375 -30.75 6.574 1 73.94 34 ALA B N 1
ATOM 5002 C CA . ALA B 1 34 ? 43.938 -32.125 6.848 1 73.94 34 ALA B CA 1
ATOM 5003 C C . ALA B 1 34 ? 43.188 -32.719 5.656 1 73.94 34 ALA B C 1
ATOM 5005 O O . ALA B 1 34 ? 42.844 -33.906 5.66 1 73.94 34 ALA B O 1
ATOM 5006 N N . GLY B 1 35 ? 42.969 -31.938 4.523 1 72.88 35 GLY B N 1
ATOM 5007 C CA . GLY B 1 35 ? 42.312 -32.375 3.314 1 72.88 35 GLY B CA 1
ATOM 5008 C C . GLY B 1 35 ? 40.844 -32.688 3.527 1 72.88 35 GLY B C 1
ATOM 5009 O O . GLY B 1 35 ? 40.281 -33.625 2.924 1 72.88 35 GLY B O 1
ATOM 5010 N N . ARG B 1 36 ? 40.25 -32.062 4.504 1 69.31 36 ARG B N 1
ATOM 5011 C CA . ARG B 1 36 ? 38.844 -32.344 4.836 1 69.31 36 ARG B CA 1
ATOM 5012 C C . ARG B 1 36 ? 37.938 -31.25 4.285 1 69.31 36 ARG B C 1
ATOM 5014 O O . ARG B 1 36 ? 38.375 -30.141 4.016 1 69.31 36 ARG B O 1
ATOM 5021 N N . GLU B 1 37 ? 36.75 -31.609 4.02 1 68.12 37 GLU B N 1
ATOM 5022 C CA . GLU B 1 37 ? 35.75 -30.656 3.566 1 68.12 37 GLU B CA 1
ATOM 5023 C C . GLU B 1 37 ? 35.406 -29.672 4.676 1 68.12 37 GLU B C 1
ATOM 5025 O O . GLU B 1 37 ? 35 -30.078 5.77 1 68.12 37 GLU B O 1
ATOM 5030 N N . CYS B 1 38 ? 35.688 -28.406 4.59 1 64.44 38 CYS B N 1
ATOM 5031 C CA . CYS B 1 38 ? 35.438 -27.312 5.52 1 64.44 38 CYS B CA 1
ATOM 5032 C C . CYS B 1 38 ? 34.062 -26.703 5.27 1 64.44 38 CYS B C 1
ATOM 5034 O O . CYS B 1 38 ? 33.812 -26.156 4.195 1 64.44 38 CYS B O 1
ATOM 5036 N N . THR B 1 39 ? 33.156 -27.078 5.953 1 63.75 39 THR B N 1
ATOM 5037 C CA . THR B 1 39 ? 31.828 -26.531 5.801 1 63.75 39 THR B CA 1
ATOM 5038 C C . THR B 1 39 ? 31.516 -25.531 6.902 1 63.75 39 THR B C 1
ATOM 5040 O O . THR B 1 39 ? 31.859 -25.734 8.062 1 63.75 39 THR B O 1
ATOM 5043 N N . TYR B 1 40 ? 31.344 -24.391 6.598 1 57.09 40 TYR B N 1
ATOM 5044 C CA . TYR B 1 40 ? 30.844 -23.406 7.555 1 57.09 40 TYR B CA 1
ATOM 5045 C C . TYR B 1 40 ? 29.312 -23.406 7.566 1 57.09 40 TYR B C 1
ATOM 5047 O O . TYR B 1 40 ? 28.672 -23.453 6.512 1 57.09 40 TYR B O 1
ATOM 5055 N N . ARG B 1 41 ? 28.656 -23.766 8.586 1 44.81 41 ARG B N 1
ATOM 5056 C CA . ARG B 1 41 ? 27.203 -23.578 8.664 1 44.81 41 ARG B CA 1
ATOM 5057 C C . ARG B 1 41 ? 26.828 -22.141 8.305 1 44.81 41 ARG B C 1
ATOM 5059 O O . ARG B 1 41 ? 27.484 -21.188 8.727 1 44.81 41 ARG B O 1
ATOM 5066 N N . PRO B 1 42 ? 26.109 -22 7.27 1 38.31 42 PRO B N 1
ATOM 5067 C CA . PRO B 1 42 ? 25.672 -20.625 7.086 1 38.31 42 PRO B CA 1
ATOM 5068 C C . PRO B 1 42 ? 25.156 -20 8.375 1 38.31 42 PRO B C 1
ATOM 5070 O O . PRO B 1 42 ? 24.516 -20.672 9.18 1 38.31 42 PRO B O 1
ATOM 5073 N N . THR B 1 43 ? 25.859 -19.25 9.023 1 34.34 43 THR B N 1
ATOM 5074 C CA . THR B 1 43 ? 25.266 -18.453 10.086 1 34.34 43 THR B CA 1
ATOM 5075 C C . THR B 1 43 ? 23.828 -18.094 9.742 1 34.34 43 THR B C 1
ATOM 5077 O O . THR B 1 43 ? 23.547 -17.641 8.625 1 34.34 43 THR B O 1
ATOM 5080 N N . PRO B 1 44 ? 22.797 -18.781 10.453 1 31.36 44 PRO B N 1
ATOM 5081 C CA . PRO B 1 44 ? 21.469 -18.234 10.172 1 31.36 44 PRO B CA 1
ATOM 5082 C C . PRO B 1 44 ? 21.469 -16.719 9.961 1 31.36 44 PRO B C 1
ATOM 5084 O O . PRO B 1 44 ? 22.25 -16.016 10.602 1 31.36 44 PRO B O 1
ATOM 5087 N N . THR B 1 45 ? 21.219 -16.344 8.906 1 32.47 45 THR B N 1
ATOM 5088 C CA . THR B 1 45 ? 21.109 -14.898 8.766 1 32.47 45 THR B CA 1
ATOM 5089 C C . THR B 1 45 ? 20.344 -14.289 9.938 1 32.47 45 THR B C 1
ATOM 5091 O O . THR B 1 45 ? 19.547 -14.969 10.578 1 32.47 45 THR B O 1
ATOM 5094 N N . SER B 1 46 ? 20.688 -13.211 10.508 1 33.44 46 SER B N 1
ATOM 5095 C CA . SER B 1 46 ? 20.094 -12.508 11.641 1 33.44 46 SER B CA 1
ATOM 5096 C C . SER B 1 46 ? 18.578 -12.641 11.648 1 33.44 46 SER B C 1
ATOM 5098 O O . SER B 1 46 ? 17.969 -12.773 12.711 1 33.44 46 SER B O 1
ATOM 5100 N N . LEU B 1 47 ? 18 -12.719 10.492 1 32.78 47 LEU B N 1
ATOM 5101 C CA . LEU B 1 47 ? 16.547 -12.781 10.43 1 32.78 47 LEU B CA 1
ATOM 5102 C C . LEU B 1 47 ? 16.047 -14.148 10.867 1 32.78 47 LEU B C 1
ATOM 5104 O O . LEU B 1 47 ? 15.008 -14.25 11.531 1 32.78 47 LEU B O 1
ATOM 5108 N N . GLU B 1 48 ? 16.797 -15.227 10.672 1 33.72 48 GLU B N 1
ATOM 5109 C CA . GLU B 1 48 ? 16.344 -16.562 11.039 1 33.72 48 GLU B CA 1
ATOM 5110 C C . GLU B 1 48 ? 16.438 -16.797 12.547 1 33.72 48 GLU B C 1
ATOM 5112 O O . GLU B 1 48 ? 15.578 -17.438 13.133 1 33.72 48 GLU B O 1
ATOM 5117 N N . ALA B 1 49 ? 17.406 -16.297 13.18 1 33.41 49 ALA B N 1
ATOM 5118 C CA . ALA B 1 49 ? 17.594 -16.469 14.617 1 33.41 49 ALA B CA 1
ATOM 5119 C C . ALA B 1 49 ? 16.484 -15.758 15.391 1 33.41 49 ALA B C 1
ATOM 5121 O O . ALA B 1 49 ? 15.906 -16.328 16.328 1 33.41 49 ALA B O 1
ATOM 5122 N N . ASP B 1 50 ? 16.219 -14.484 15.023 1 34.94 50 ASP B N 1
ATOM 5123 C CA . ASP B 1 50 ? 15.227 -13.664 15.719 1 34.94 50 ASP B CA 1
ATOM 5124 C C . ASP B 1 50 ? 13.805 -14.141 15.422 1 34.94 50 ASP B C 1
ATOM 5126 O O . ASP B 1 50 ? 12.969 -14.203 16.328 1 34.94 50 ASP B O 1
ATOM 5130 N N . ASN B 1 51 ? 13.57 -14.695 14.312 1 35.12 51 ASN B N 1
ATOM 5131 C CA . ASN B 1 51 ? 12.289 -15.305 13.969 1 35.12 51 ASN B CA 1
ATOM 5132 C C . ASN B 1 51 ? 12.062 -16.609 14.727 1 35.12 51 ASN B C 1
ATOM 5134 O O . ASN B 1 51 ? 10.93 -16.922 15.094 1 35.12 51 ASN B O 1
ATOM 5138 N N . TYR B 1 52 ? 13.148 -17.312 15.156 1 33.16 52 TYR B N 1
ATOM 5139 C CA . TYR B 1 52 ? 13.055 -18.453 16.047 1 33.16 52 TYR B CA 1
ATOM 5140 C C . TYR B 1 52 ? 12.531 -18.047 17.406 1 33.16 52 TYR B C 1
ATOM 5142 O O . TYR B 1 52 ? 11.633 -18.703 17.969 1 33.16 52 TYR B O 1
ATOM 5150 N N . VAL B 1 53 ? 13.047 -16.953 17.906 1 37.25 53 VAL B N 1
ATOM 5151 C CA . VAL B 1 53 ? 12.633 -16.516 19.234 1 37.25 53 VAL B CA 1
ATOM 5152 C C . VAL B 1 53 ? 11.18 -16.031 19.203 1 37.25 53 VAL B C 1
ATOM 5154 O O . VAL B 1 53 ? 10.375 -16.375 20.062 1 37.25 53 VAL B O 1
ATOM 5157 N N . LEU B 1 54 ? 10.828 -15.391 18.156 1 36.19 54 LEU B N 1
ATOM 5158 C CA . LEU B 1 54 ? 9.477 -14.852 18.078 1 36.19 54 LEU B CA 1
ATOM 5159 C C . LEU B 1 54 ? 8.469 -15.961 17.797 1 36.19 54 LEU B C 1
ATOM 5161 O O . LEU B 1 54 ? 7.371 -15.961 18.359 1 36.19 54 LEU B O 1
ATOM 5165 N N . SER B 1 55 ? 8.844 -17.016 17.094 1 37.66 55 SER B N 1
ATOM 5166 C CA . SER B 1 55 ? 8.016 -18.203 16.922 1 37.66 55 SER B CA 1
ATOM 5167 C C . SER B 1 55 ? 7.863 -18.969 18.234 1 37.66 55 SER B C 1
ATOM 5169 O O . SER B 1 55 ? 6.777 -19.453 18.547 1 37.66 55 SER B O 1
ATOM 5171 N N . ARG B 1 56 ? 8.945 -18.984 19.031 1 36.31 56 ARG B N 1
ATOM 5172 C CA . ARG B 1 56 ? 8.852 -19.594 20.344 1 36.31 56 ARG B CA 1
ATOM 5173 C C . ARG B 1 56 ? 7.914 -18.812 21.25 1 36.31 56 ARG B C 1
ATOM 5175 O O . ARG B 1 56 ? 7.109 -19.391 21.984 1 36.31 56 ARG B O 1
ATOM 5182 N N . LEU B 1 57 ? 7.953 -17.516 21.094 1 39.34 57 LEU B N 1
ATOM 5183 C CA . LEU B 1 57 ? 7.109 -16.672 21.938 1 39.34 57 LEU B CA 1
ATOM 5184 C C . LEU B 1 57 ? 5.641 -16.812 21.547 1 39.34 57 LEU B C 1
ATOM 5186 O O . LEU B 1 57 ? 4.781 -16.953 22.422 1 39.34 57 LEU B O 1
ATOM 5190 N N . THR B 1 58 ? 5.301 -16.938 20.281 1 39.53 58 THR B N 1
ATOM 5191 C CA . THR B 1 58 ? 3.926 -17.141 19.844 1 39.53 58 THR B CA 1
ATOM 5192 C C . THR B 1 58 ? 3.453 -18.547 20.188 1 39.53 58 THR B C 1
ATOM 5194 O O . THR B 1 58 ? 2.299 -18.75 20.578 1 39.53 58 THR B O 1
ATOM 5197 N N . HIS B 1 59 ? 4.336 -19.5 20.203 1 42.25 59 HIS B N 1
ATOM 5198 C CA . HIS B 1 59 ? 4.02 -20.859 20.656 1 42.25 59 HIS B CA 1
ATOM 5199 C C . HIS B 1 59 ? 3.736 -20.875 22.156 1 42.25 59 HIS B C 1
ATOM 5201 O O . HIS B 1 59 ? 2.768 -21.5 22.594 1 42.25 59 HIS B O 1
ATOM 5207 N N . VAL B 1 60 ? 4.562 -20.156 22.906 1 43.78 60 VAL B N 1
ATOM 5208 C CA . VAL B 1 60 ? 4.359 -20.109 24.344 1 43.78 60 VAL B CA 1
ATOM 5209 C C . VAL B 1 60 ? 3.072 -19.359 24.656 1 43.78 60 VAL B C 1
ATOM 5211 O O . VAL B 1 60 ? 2.295 -19.766 25.531 1 43.78 60 VAL B O 1
ATOM 5214 N N . GLU B 1 61 ? 2.756 -18.375 23.859 1 43.59 61 GLU B N 1
ATOM 5215 C CA . GLU B 1 61 ? 1.539 -17.594 24.094 1 43.59 61 GLU B CA 1
ATOM 5216 C C . GLU B 1 61 ? 0.3 -18.375 23.672 1 43.59 61 GLU B C 1
ATOM 5218 O O . GLU B 1 61 ? -0.719 -18.375 24.359 1 43.59 61 GLU B O 1
ATOM 5223 N N . ALA B 1 62 ? 0.358 -19.172 22.641 1 42.53 62 ALA B N 1
ATOM 5224 C CA . ALA B 1 62 ? -0.7 -20.094 22.234 1 42.53 62 ALA B CA 1
ATOM 5225 C C . ALA B 1 62 ? -0.849 -21.234 23.234 1 42.53 62 ALA B C 1
ATOM 5227 O O . ALA B 1 62 ? -1.966 -21.625 23.578 1 42.53 62 ALA B O 1
ATOM 5228 N N . ARG B 1 63 ? 0.292 -21.734 23.766 1 41.66 63 ARG B N 1
ATOM 5229 C CA . ARG B 1 63 ? 0.244 -22.75 24.828 1 41.66 63 ARG B CA 1
ATOM 5230 C C . ARG B 1 63 ? -0.371 -22.172 26.094 1 41.66 63 ARG B C 1
ATOM 5232 O O . ARG B 1 63 ? -1.155 -22.844 26.766 1 41.66 63 ARG B O 1
ATOM 5239 N N . LEU B 1 64 ? -0.062 -20.906 26.391 1 40.69 64 LEU B N 1
ATOM 5240 C CA . LEU B 1 64 ? -0.643 -20.25 27.578 1 40.69 64 LEU B CA 1
ATOM 5241 C C . LEU B 1 64 ? -2.15 -20.078 27.406 1 40.69 64 LEU B C 1
ATOM 5243 O O . LEU B 1 64 ? -2.91 -20.328 28.344 1 40.69 64 LEU B O 1
ATOM 5247 N N . LYS B 1 65 ? -2.604 -19.734 26.203 1 42.41 65 LYS B N 1
ATOM 5248 C CA . LYS B 1 65 ? -4.039 -19.594 25.984 1 42.41 65 LYS B CA 1
ATOM 5249 C C . LYS B 1 65 ? -4.734 -20.953 25.984 1 42.41 65 LYS B C 1
ATOM 5251 O O . LYS B 1 65 ? -5.832 -21.094 26.516 1 42.41 65 LYS B O 1
ATOM 5256 N N . GLN B 1 66 ? -4.086 -21.969 25.453 1 41.28 66 GLN B N 1
ATOM 5257 C CA . GLN B 1 66 ? -4.605 -23.328 25.562 1 41.28 66 GLN B CA 1
ATOM 5258 C C . GLN B 1 66 ? -4.66 -23.781 27.016 1 41.28 66 GLN B C 1
ATOM 5260 O O . GLN B 1 66 ? -5.625 -24.438 27.422 1 41.28 66 GLN B O 1
ATOM 5265 N N . LEU B 1 67 ? -3.613 -23.453 27.766 1 39.38 67 LEU B N 1
ATOM 5266 C CA . LEU B 1 67 ? -3.631 -23.812 29.172 1 39.38 67 LEU B CA 1
ATOM 5267 C C . LEU B 1 67 ? -4.738 -23.078 29.922 1 39.38 67 LEU B C 1
ATOM 5269 O O . LEU B 1 67 ? -5.391 -23.641 30.797 1 39.38 67 LEU B O 1
ATOM 5273 N N . GLU B 1 68 ? -4.984 -21.844 29.547 1 40.56 68 GLU B N 1
ATOM 5274 C CA . GLU B 1 68 ? -6.059 -21.109 30.188 1 40.56 68 GLU B CA 1
ATOM 5275 C C . GLU B 1 68 ? -7.426 -21.656 29.797 1 40.56 68 GLU B C 1
ATOM 5277 O O . GLU B 1 68 ? -8.336 -21.734 30.625 1 40.56 68 GLU B O 1
ATOM 5282 N N . GLU B 1 69 ? -7.562 -22.094 28.578 1 37.78 69 GLU B N 1
ATOM 5283 C CA . GLU B 1 69 ? -8.82 -22.719 28.172 1 37.78 69 GLU B CA 1
ATOM 5284 C C . GLU B 1 69 ? -8.977 -24.109 28.781 1 37.78 69 GLU B C 1
ATOM 5286 O O . GLU B 1 69 ? -10.086 -24.516 29.125 1 37.78 69 GLU B O 1
ATOM 5291 N N . ARG B 1 70 ? -7.898 -24.891 29.016 1 37.31 70 ARG B N 1
ATOM 5292 C CA . ARG B 1 70 ? -8.023 -26.156 29.734 1 37.31 70 ARG B CA 1
ATOM 5293 C C . ARG B 1 70 ? -8.391 -25.922 31.188 1 37.31 70 ARG B C 1
ATOM 5295 O O . ARG B 1 70 ? -9.055 -26.75 31.812 1 37.31 70 ARG B O 1
ATOM 5302 N N . SER B 1 71 ? -7.844 -24.828 31.766 1 35.47 71 SER B N 1
ATOM 5303 C CA . SER B 1 71 ? -8.203 -24.609 33.156 1 35.47 71 SER B CA 1
ATOM 5304 C C . SER B 1 71 ? -9.688 -24.297 33.312 1 35.47 71 SER B C 1
ATOM 5306 O O . SER B 1 71 ? -10.289 -24.578 34.344 1 35.47 71 SER B O 1
ATOM 5308 N N . ASP B 1 72 ? -10.289 -23.703 32.344 1 34.5 72 ASP B N 1
ATOM 5309 C CA . ASP B 1 72 ? -11.711 -23.438 32.562 1 34.5 72 ASP B CA 1
ATOM 5310 C C . ASP B 1 72 ? -12.539 -24.703 32.375 1 34.5 72 ASP B C 1
ATOM 5312 O O . ASP B 1 72 ? -13.664 -24.797 32.875 1 34.5 72 ASP B O 1
ATOM 5316 N N . HIS B 1 73 ? -12.055 -25.703 31.531 1 31.06 73 HIS B N 1
ATOM 5317 C CA . HIS B 1 73 ? -12.875 -26.891 31.391 1 31.06 73 HIS B CA 1
ATOM 5318 C C . HIS B 1 73 ? -12.75 -27.797 32.625 1 31.06 73 HIS B C 1
ATOM 5320 O O . HIS B 1 73 ? -13.516 -28.75 32.781 1 31.06 73 HIS B O 1
ATOM 5326 N N . SER B 1 74 ? -11.703 -27.828 33.312 1 30.56 74 SER B N 1
ATOM 5327 C CA . SER B 1 74 ? -11.664 -28.797 34.406 1 30.56 74 SER B CA 1
ATOM 5328 C C . SER B 1 74 ? -12.656 -28.422 35.5 1 30.56 74 SER B C 1
ATOM 5330 O O . SER B 1 74 ? -12.836 -29.172 36.469 1 30.56 74 SER B O 1
ATOM 5332 N N . ARG B 1 75 ? -12.984 -27.125 35.688 1 30.45 75 ARG B N 1
ATOM 5333 C CA . ARG B 1 75 ? -13.859 -26.953 36.844 1 30.45 75 ARG B CA 1
ATOM 5334 C C . ARG B 1 75 ? -15.219 -27.609 36.625 1 30.45 75 ARG B C 1
ATOM 5336 O O . ARG B 1 75 ? -16 -27.766 37.531 1 30.45 75 ARG B O 1
ATOM 5343 N N . ARG B 1 76 ? -15.742 -27.859 35.375 1 26.62 76 ARG B N 1
ATOM 5344 C CA . ARG B 1 76 ? -17.141 -28.297 35.281 1 26.62 76 ARG B CA 1
ATOM 5345 C C . ARG B 1 76 ? -17.25 -29.797 35.469 1 26.62 76 ARG B C 1
ATOM 5347 O O . ARG B 1 76 ? -18.344 -30.359 35.469 1 26.62 76 ARG B O 1
ATOM 5354 N N . ALA B 1 77 ? -16.172 -30.625 35.375 1 28.53 77 ALA B N 1
ATOM 5355 C CA . ALA B 1 77 ? -16.438 -32.062 35.375 1 28.53 77 ALA B CA 1
ATOM 5356 C C . ALA B 1 77 ? -16.844 -32.531 36.781 1 28.53 77 ALA B C 1
ATOM 5358 O O . ALA B 1 77 ? -17.234 -33.688 36.969 1 28.53 77 ALA B O 1
ATOM 5359 N N . SER B 1 78 ? -16.5 -31.875 37.812 1 26.17 78 SER B N 1
ATOM 5360 C CA . SER B 1 78 ? -16.609 -32.656 39.031 1 26.17 78 SER B CA 1
ATOM 5361 C C . SER B 1 78 ? -18.078 -32.938 39.375 1 26.17 78 SER B C 1
ATOM 5363 O O . SER B 1 78 ? -18.375 -33.781 40.219 1 26.17 78 SER B O 1
ATOM 5365 N N . GLU B 1 79 ? -19.062 -32.125 39.219 1 26.77 79 GLU B N 1
ATOM 5366 C CA . GLU B 1 79 ? -20.188 -32.375 40.125 1 26.77 79 GLU B CA 1
ATOM 5367 C C . GLU B 1 79 ? -21.047 -33.531 39.656 1 26.77 79 GLU B C 1
ATOM 5369 O O . GLU B 1 79 ? -21.688 -34.219 40.438 1 26.77 79 GLU B O 1
ATOM 5374 N N . GLY B 1 80 ? -21.672 -33.625 38.375 1 25.14 80 GLY B N 1
ATOM 5375 C CA . GLY B 1 80 ? -22.938 -34.312 38.188 1 25.14 80 GLY B CA 1
ATOM 5376 C C . GLY B 1 80 ? -22.766 -35.812 38.031 1 25.14 80 GLY B C 1
ATOM 5377 O O . GLY B 1 80 ? -22.203 -36.281 37.031 1 25.14 80 GLY B O 1
ATOM 5378 N N . LEU B 1 81 ? -22.578 -36.625 39.062 1 24.89 81 LEU B N 1
ATOM 5379 C CA . LEU B 1 81 ? -22.422 -38.062 39.25 1 24.89 81 LEU B CA 1
ATOM 5380 C C . LEU B 1 81 ? -23.531 -38.812 38.5 1 24.89 81 LEU B C 1
ATOM 5382 O O . LEU B 1 81 ? -23.25 -39.812 37.844 1 24.89 81 LEU B O 1
ATOM 5386 N N . ALA B 1 82 ? -24.812 -38.906 39.094 1 24.47 82 ALA B N 1
ATOM 5387 C CA . ALA B 1 82 ? -25.531 -40.156 39.375 1 24.47 82 ALA B CA 1
ATOM 5388 C C . ALA B 1 82 ? -26.266 -40.656 38.125 1 24.47 82 ALA B C 1
ATOM 5390 O O . ALA B 1 82 ? -26.359 -41.844 37.875 1 24.47 82 ALA B O 1
ATOM 5391 N N . SER B 1 83 ? -27.375 -39.875 37.594 1 25.77 83 SER B N 1
ATOM 5392 C CA . SER B 1 83 ? -28.609 -40.531 37.156 1 25.77 83 SER B CA 1
ATOM 5393 C C . SER B 1 83 ? -28.406 -41.312 35.875 1 25.77 83 SER B C 1
ATOM 5395 O O . SER B 1 83 ? -27.562 -40.969 35.062 1 25.77 83 SER B O 1
ATOM 5397 N N . THR B 1 84 ? -28.766 -42.656 35.781 1 25.84 84 THR B N 1
ATOM 5398 C CA . THR B 1 84 ? -28.719 -43.844 34.938 1 25.84 84 THR B CA 1
ATOM 5399 C C . THR B 1 84 ? -29.328 -43.531 33.562 1 25.84 84 THR B C 1
ATOM 5401 O O . THR B 1 84 ? -29.625 -44.438 32.781 1 25.84 84 THR B O 1
ATOM 5404 N N . CYS B 1 85 ? -29.109 -42.281 33.031 1 22.14 85 CYS B N 1
ATOM 5405 C CA . CYS B 1 85 ? -29.922 -41.875 31.891 1 22.14 85 CYS B CA 1
ATOM 5406 C C . CYS B 1 85 ? -29.734 -42.812 30.719 1 22.14 85 CYS B C 1
ATOM 5408 O O . CYS B 1 85 ? -28.609 -43.156 30.344 1 22.14 85 CYS B O 1
ATOM 5410 N N . HIS B 1 86 ? -30.672 -43.781 30.5 1 24.81 86 HIS B N 1
ATOM 5411 C CA . HIS B 1 86 ? -30.906 -44.719 29.422 1 24.81 86 HIS B CA 1
ATOM 5412 C C . HIS B 1 86 ? -30.75 -44.062 28.062 1 24.81 86 HIS B C 1
ATOM 5414 O O . HIS B 1 86 ? -31.688 -43.438 27.547 1 24.81 86 HIS B O 1
ATOM 5420 N N . SER B 1 87 ? -29.75 -43.281 27.922 1 23.23 87 SER B N 1
ATOM 5421 C CA . SER B 1 87 ? -29.672 -42.344 26.812 1 23.23 87 SER B CA 1
ATOM 5422 C C . SER B 1 87 ? -29.641 -43.062 25.469 1 23.23 87 SER B C 1
ATOM 5424 O O . SER B 1 87 ? -28.859 -43.969 25.266 1 23.23 87 SER B O 1
ATOM 5426 N N . THR B 1 88 ? -30.828 -43.188 24.844 1 27.14 88 THR B N 1
ATOM 5427 C CA . THR B 1 88 ? -31.062 -43.719 23.5 1 27.14 88 THR B CA 1
ATOM 5428 C C . THR B 1 88 ? -30.047 -43.156 22.531 1 27.14 88 THR B C 1
ATOM 5430 O O . THR B 1 88 ? -29.641 -41.969 22.625 1 27.14 88 THR B O 1
ATOM 5433 N N . PRO B 1 89 ? -29.281 -44 21.766 1 25.95 89 PRO B N 1
ATOM 5434 C CA . PRO B 1 89 ? -28.172 -43.688 20.875 1 25.95 89 PRO B CA 1
ATOM 5435 C C . PRO B 1 89 ? -28.531 -42.656 19.812 1 25.95 89 PRO B C 1
ATOM 5437 O O . PRO B 1 89 ? -29.406 -42.906 18.984 1 25.95 89 PRO B O 1
ATOM 5440 N N . SER B 1 90 ? -29.031 -41.469 20.219 1 25.2 90 SER B N 1
ATOM 5441 C CA . SER B 1 90 ? -29.484 -40.562 19.156 1 25.2 90 SER B CA 1
ATOM 5442 C C . SER B 1 90 ? -28.453 -40.5 18.031 1 25.2 90 SER B C 1
ATOM 5444 O O . SER B 1 90 ? -27.266 -40.75 18.234 1 25.2 90 SER B O 1
ATOM 5446 N N . ALA B 1 91 ? -28.969 -40.219 16.766 1 27.38 91 ALA B N 1
ATOM 5447 C CA . ALA B 1 91 ? -28.484 -40.094 15.391 1 27.38 91 ALA B CA 1
ATOM 5448 C C . ALA B 1 91 ? -27.266 -39.156 15.328 1 27.38 91 ALA B C 1
ATOM 5450 O O . ALA B 1 91 ? -27.156 -38.219 16.109 1 27.38 91 ALA B O 1
ATOM 5451 N N . HIS B 1 92 ? -26.172 -39.656 14.844 1 27.09 92 HIS B N 1
ATOM 5452 C CA . HIS B 1 92 ? -24.906 -39.031 14.469 1 27.09 92 HIS B CA 1
ATOM 5453 C C . HIS B 1 92 ? -25.109 -37.688 13.82 1 27.09 92 HIS B C 1
ATOM 5455 O O . HIS B 1 92 ? -25.5 -37.594 12.648 1 27.09 92 HIS B O 1
ATOM 5461 N N . ALA B 1 93 ? -25.797 -36.75 14.461 1 27.5 93 ALA B N 1
ATOM 5462 C CA . ALA B 1 93 ? -25.875 -35.406 13.93 1 27.5 93 ALA B CA 1
ATOM 5463 C C . ALA B 1 93 ? -24.531 -34.969 13.344 1 27.5 93 ALA B C 1
ATOM 5465 O O . ALA B 1 93 ? -23.469 -35.219 13.938 1 27.5 93 ALA B O 1
ATOM 5466 N N . THR B 1 94 ? -24.484 -34.75 12.055 1 31.2 94 THR B N 1
ATOM 5467 C CA . THR B 1 94 ? -23.484 -34.156 11.195 1 31.2 94 THR B CA 1
ATOM 5468 C C . THR B 1 94 ? -22.875 -32.906 11.867 1 31.2 94 THR B C 1
ATOM 5470 O O . THR B 1 94 ? -23.547 -31.906 12.023 1 31.2 94 THR B O 1
ATOM 5473 N N . SER B 1 95 ? -22.297 -33 13.008 1 33.16 95 SER B N 1
ATOM 5474 C CA . SER B 1 95 ? -21.469 -31.922 13.516 1 33.16 95 SER B CA 1
ATOM 5475 C C . SER B 1 95 ? -20.859 -31.125 12.375 1 33.16 95 SER B C 1
ATOM 5477 O O . SER B 1 95 ? -20.109 -31.672 11.562 1 33.16 95 SER B O 1
ATOM 5479 N N . SER B 1 96 ? -21.609 -30.328 11.742 1 36.22 96 SER B N 1
ATOM 5480 C CA . SER B 1 96 ? -21.016 -29.344 10.844 1 36.22 96 SER B CA 1
ATOM 5481 C C . SER B 1 96 ? -19.641 -28.891 11.336 1 36.22 96 SER B C 1
ATOM 5483 O O . SER B 1 96 ? -19.531 -28.203 12.344 1 36.22 96 SER B O 1
ATOM 5485 N N . GLN B 1 97 ? -18.672 -29.703 11.484 1 38.44 97 GLN B N 1
ATOM 5486 C CA . GLN B 1 97 ? -17.266 -29.375 11.719 1 38.44 97 GLN B CA 1
ATOM 5487 C C . GLN B 1 97 ? -16.906 -28.031 11.094 1 38.44 97 GLN B C 1
ATOM 5489 O O . GLN B 1 97 ? -16.641 -27.953 9.891 1 38.44 97 GLN B O 1
ATOM 5494 N N . HIS B 1 98 ? -17.531 -27 11.383 1 45.81 98 HIS B N 1
ATOM 5495 C CA . HIS B 1 98 ? -17.078 -25.672 11.023 1 45.81 98 HIS B CA 1
ATOM 5496 C C . HIS B 1 98 ? -15.555 -25.562 11.133 1 45.81 98 HIS B C 1
ATOM 5498 O O . HIS B 1 98 ? -15.008 -25.531 12.242 1 45.81 98 HIS B O 1
ATOM 5504 N N . SER B 1 99 ? -14.766 -26.141 10.32 1 55.97 99 SER B N 1
ATOM 5505 C CA . SER B 1 99 ? -13.312 -26.125 10.211 1 55.97 99 SER B CA 1
ATOM 5506 C C . SER B 1 99 ? -12.773 -24.703 10.289 1 55.97 99 SER B C 1
ATOM 5508 O O . SER B 1 99 ? -13.133 -23.844 9.477 1 55.97 99 SER B O 1
ATOM 5510 N N . SER B 1 100 ? -12.305 -24.141 11.422 1 75.94 100 SER B N 1
ATOM 5511 C CA . SER B 1 100 ? -11.617 -22.891 11.734 1 75.94 100 SER B CA 1
ATOM 5512 C C . SER B 1 100 ? -10.523 -22.594 10.719 1 75.94 100 SER B C 1
ATOM 5514 O O . SER B 1 100 ? -9.773 -23.484 10.32 1 75.94 100 SER B O 1
ATOM 5516 N N . LEU B 1 101 ? -10.617 -21.578 9.992 1 89.12 101 LEU B N 1
ATOM 5517 C CA . LEU B 1 101 ? -9.617 -21.109 9.039 1 89.12 101 LEU B CA 1
ATOM 5518 C C . LEU B 1 101 ? -8.227 -21.141 9.664 1 89.12 101 LEU B C 1
ATOM 5520 O O . LEU B 1 101 ? -8.055 -20.797 10.836 1 89.12 101 LEU B O 1
ATOM 5524 N N . VAL B 1 102 ? -7.344 -21.625 8.898 1 93.62 102 VAL B N 1
ATOM 5525 C CA . VAL B 1 102 ? -5.98 -21.766 9.398 1 93.62 102 VAL B CA 1
ATOM 5526 C C . VAL B 1 102 ? -5.105 -20.656 8.828 1 93.62 102 VAL B C 1
ATOM 5528 O O . VAL B 1 102 ? -5.164 -20.375 7.629 1 93.62 102 VAL B O 1
ATOM 5531 N N . LYS B 1 103 ? -4.371 -20.062 9.734 1 93.75 103 LYS B N 1
ATOM 5532 C CA . LYS B 1 103 ? -3.445 -19 9.328 1 93.75 103 LYS B CA 1
ATOM 5533 C C . LYS B 1 103 ? -2.283 -19.578 8.523 1 93.75 103 LYS B C 1
ATOM 5535 O O . LYS B 1 103 ? -1.842 -20.703 8.773 1 93.75 103 LYS B O 1
ATOM 5540 N N . PHE B 1 104 ? -1.869 -18.859 7.496 1 96.56 104 PHE B N 1
ATOM 5541 C CA . PHE B 1 104 ? -0.708 -19.266 6.707 1 96.56 104 PHE B CA 1
ATOM 5542 C C . PHE B 1 104 ? 0.55 -19.281 7.566 1 96.56 104 PHE B C 1
ATOM 5544 O O . PHE B 1 104 ? 0.761 -18.375 8.383 1 96.56 104 PHE B O 1
ATOM 5551 N N . PRO B 1 105 ? 1.343 -20.25 7.41 1 93.69 105 PRO B N 1
ATOM 5552 C CA . PRO B 1 105 ? 2.561 -20.297 8.227 1 93.69 105 PRO B CA 1
ATOM 5553 C C . PRO B 1 105 ? 3.605 -19.281 7.781 1 93.69 105 PRO B C 1
ATOM 5555 O O . PRO B 1 105 ? 3.701 -18.969 6.594 1 93.69 105 PRO B O 1
ATOM 5558 N N . GLU B 1 106 ? 4.398 -18.828 8.625 1 86.19 106 GLU B N 1
ATOM 5559 C CA . GLU B 1 106 ? 5.406 -17.812 8.336 1 86.19 106 GLU B CA 1
ATOM 5560 C C . GLU B 1 106 ? 6.551 -18.391 7.508 1 86.19 106 GLU B C 1
ATOM 5562 O O . GLU B 1 106 ? 7.098 -17.703 6.633 1 86.19 106 GLU B O 1
ATOM 5567 N N . LEU B 1 107 ? 6.879 -19.656 7.836 1 88.06 107 LEU B N 1
ATOM 5568 C CA . LEU B 1 107 ? 7.949 -20.328 7.105 1 88.06 107 LEU B CA 1
ATOM 5569 C C . LEU B 1 107 ? 7.539 -21.734 6.715 1 88.06 107 LEU B C 1
ATOM 5571 O O . LEU B 1 107 ? 6.879 -22.438 7.488 1 88.06 107 LEU B O 1
ATOM 5575 N N . HIS B 1 108 ? 7.883 -22.062 5.559 1 93.88 108 HIS B N 1
ATOM 5576 C CA . HIS B 1 108 ? 7.652 -23.422 5.086 1 93.88 108 HIS B CA 1
ATOM 5577 C C . HIS B 1 108 ? 8.625 -23.781 3.973 1 93.88 108 HIS B C 1
ATOM 5579 O O . HIS B 1 108 ? 9.234 -22.906 3.354 1 93.88 108 HIS B O 1
ATOM 5585 N N . THR B 1 109 ? 8.812 -25.047 3.656 1 93.69 109 THR B N 1
ATOM 5586 C CA . THR B 1 109 ? 9.773 -25.5 2.656 1 93.69 109 THR B CA 1
ATOM 5587 C C . THR B 1 109 ? 9.047 -26.094 1.453 1 93.69 109 THR B C 1
ATOM 5589 O O . THR B 1 109 ? 9.648 -26.828 0.665 1 93.69 109 THR B O 1
ATOM 5592 N N . ALA B 1 110 ? 7.801 -25.797 1.288 1 96.12 110 ALA B N 1
ATOM 5593 C CA . ALA B 1 110 ? 6.961 -26.5 0.32 1 96.12 110 ALA B CA 1
ATOM 5594 C C . ALA B 1 110 ? 7.082 -25.875 -1.065 1 96.12 110 ALA B C 1
ATOM 5596 O O . ALA B 1 110 ? 6.699 -26.484 -2.066 1 96.12 110 ALA B O 1
ATOM 5597 N N . ALA B 1 111 ? 7.621 -24.656 -1.192 1 96.12 111 ALA B N 1
ATOM 5598 C CA . ALA B 1 111 ? 7.652 -23.953 -2.473 1 96.12 111 ALA B CA 1
ATOM 5599 C C . ALA B 1 111 ? 8.367 -24.781 -3.535 1 96.12 111 ALA B C 1
ATOM 5601 O O . ALA B 1 111 ? 9.328 -25.5 -3.23 1 96.12 111 ALA B O 1
ATOM 5602 N N . ALA B 1 112 ? 7.926 -24.672 -4.754 1 96.81 112 ALA B N 1
ATOM 5603 C CA . ALA B 1 112 ? 8.5 -25.453 -5.848 1 96.81 112 ALA B CA 1
ATOM 5604 C C . ALA B 1 112 ? 9.984 -25.125 -6.027 1 96.81 112 ALA B C 1
ATOM 5606 O O . ALA B 1 112 ? 10.805 -26.031 -6.211 1 96.81 112 ALA B O 1
ATOM 5607 N N . CYS B 1 113 ? 10.336 -23.875 -5.969 1 93.81 113 CYS B N 1
ATOM 5608 C CA . CYS B 1 113 ? 11.719 -23.469 -6.184 1 93.81 113 CYS B CA 1
ATOM 5609 C C . CYS B 1 113 ? 12.625 -24 -5.078 1 93.81 113 CYS B C 1
ATOM 5611 O O . CYS B 1 113 ? 13.828 -24.172 -5.281 1 93.81 113 CYS B O 1
ATOM 5613 N N . LYS B 1 114 ? 12.062 -24.281 -3.953 1 94 114 LYS B N 1
ATOM 5614 C CA . LYS B 1 114 ? 12.852 -24.766 -2.824 1 94 114 LYS B CA 1
ATOM 5615 C C . LYS B 1 114 ? 13.281 -26.219 -3.031 1 94 114 LYS B C 1
ATOM 5617 O O . LYS B 1 114 ? 14.188 -26.703 -2.357 1 94 114 LYS B O 1
ATOM 5622 N N . MET B 1 115 ? 12.609 -26.953 -3.918 1 95.38 115 MET B N 1
ATOM 5623 C CA . MET B 1 115 ? 13.047 -28.297 -4.285 1 95.38 115 MET B CA 1
ATOM 5624 C C . MET B 1 115 ? 14.445 -28.266 -4.898 1 95.38 115 MET B C 1
ATOM 5626 O O . MET B 1 115 ? 15.227 -29.203 -4.727 1 95.38 115 MET B O 1
ATOM 5630 N N . LEU B 1 116 ? 14.773 -27.172 -5.559 1 94.31 116 LEU B N 1
ATOM 5631 C CA . LEU B 1 116 ? 16.078 -27.016 -6.188 1 94.31 116 LEU B CA 1
ATOM 5632 C C . LEU B 1 116 ? 17.172 -26.859 -5.133 1 94.31 116 LEU B C 1
ATOM 5634 O O . LEU B 1 116 ? 18.344 -27.172 -5.391 1 94.31 116 LEU B O 1
ATOM 5638 N N . VAL B 1 117 ? 16.75 -26.438 -3.984 1 90.69 117 VAL B N 1
ATOM 5639 C CA . VAL B 1 117 ? 17.719 -26.141 -2.93 1 90.69 117 VAL B CA 1
ATOM 5640 C C . VAL B 1 117 ? 17.766 -27.297 -1.927 1 90.69 117 VAL B C 1
ATOM 5642 O O . VAL B 1 117 ? 18.828 -27.719 -1.491 1 90.69 117 VAL B O 1
ATOM 5645 N N . TYR B 1 118 ? 16.594 -27.859 -1.684 1 90 118 TYR B N 1
ATOM 5646 C CA . TYR B 1 118 ? 16.516 -28.719 -0.508 1 90 118 TYR B CA 1
ATOM 5647 C C . TYR B 1 118 ? 16.453 -30.188 -0.91 1 90 118 TYR B C 1
ATOM 5649 O O . TYR B 1 118 ? 16.609 -31.078 -0.07 1 90 118 TYR B O 1
ATOM 5657 N N . TRP B 1 119 ? 16.156 -30.531 -2.146 1 93 119 TRP B N 1
ATOM 5658 C CA . TRP B 1 119 ? 16.203 -31.906 -2.623 1 93 119 TRP B CA 1
ATOM 5659 C C . TRP B 1 119 ? 17.594 -32.25 -3.158 1 93 119 TRP B C 1
ATOM 5661 O O . TRP B 1 119 ? 17.969 -31.781 -4.234 1 93 119 TRP B O 1
ATOM 5671 N N . PRO B 1 120 ? 18.297 -33.062 -2.447 1 90.38 120 PRO B N 1
ATOM 5672 C CA . PRO B 1 120 ? 19.719 -33.281 -2.748 1 90.38 120 PRO B CA 1
ATOM 5673 C C . PRO B 1 120 ? 19.953 -33.75 -4.18 1 90.38 120 PRO B C 1
ATOM 5675 O O . PRO B 1 120 ? 20.891 -33.25 -4.844 1 90.38 120 PRO B O 1
ATOM 5678 N N . ARG B 1 121 ? 19.203 -34.656 -4.684 1 90.25 121 ARG B N 1
ATOM 5679 C CA . ARG B 1 121 ? 19.406 -35.188 -6.031 1 90.25 121 ARG B CA 1
ATOM 5680 C C . ARG B 1 121 ? 19.188 -34.094 -7.078 1 90.25 121 ARG B C 1
ATOM 5682 O O . ARG B 1 121 ? 19.828 -34.094 -8.125 1 90.25 121 ARG B O 1
ATOM 5689 N N . ILE B 1 122 ? 18.234 -33.219 -6.773 1 93.12 122 ILE B N 1
ATOM 5690 C CA . ILE B 1 122 ? 17.953 -32.094 -7.672 1 93.12 122 ILE B CA 1
ATOM 5691 C C . ILE B 1 122 ? 19.047 -31.047 -7.543 1 93.12 122 ILE B C 1
ATOM 5693 O O . ILE B 1 122 ? 19.516 -30.5 -8.547 1 93.12 122 ILE B O 1
ATOM 5697 N N . ARG B 1 123 ? 19.453 -30.766 -6.355 1 91 123 ARG B N 1
ATOM 5698 C CA . ARG B 1 123 ? 20.453 -29.75 -6.078 1 91 123 ARG B CA 1
ATOM 5699 C C . ARG B 1 123 ? 21.781 -30.094 -6.742 1 91 123 ARG B C 1
ATOM 5701 O O . ARG B 1 123 ? 22.422 -29.234 -7.344 1 91 123 ARG B O 1
ATOM 5708 N N . ILE B 1 124 ? 22.172 -31.375 -6.688 1 88.31 124 ILE B N 1
ATOM 5709 C CA . ILE B 1 124 ? 23.453 -31.828 -7.223 1 88.31 124 ILE B CA 1
ATOM 5710 C C . ILE B 1 124 ? 23.453 -31.703 -8.742 1 88.31 124 ILE B C 1
ATOM 5712 O O . ILE B 1 124 ? 24.469 -31.391 -9.352 1 88.31 124 ILE B O 1
ATOM 5716 N N . ASN B 1 125 ? 22.344 -31.875 -9.32 1 88.81 125 ASN B N 1
ATOM 5717 C CA . ASN B 1 125 ? 22.25 -31.875 -10.773 1 88.81 125 ASN B CA 1
ATOM 5718 C C . ASN B 1 125 ? 21.859 -30.5 -11.312 1 88.81 125 ASN B C 1
ATOM 5720 O O . ASN B 1 125 ? 21.594 -30.344 -12.5 1 88.81 125 ASN B O 1
ATOM 5724 N N . PHE B 1 126 ? 21.797 -29.578 -10.406 1 89.06 126 PHE B N 1
ATOM 5725 C CA . PHE B 1 126 ? 21.5 -28.203 -10.82 1 89.06 126 PHE B CA 1
ATOM 5726 C C . PHE B 1 126 ? 22.766 -27.531 -11.359 1 89.06 126 PHE B C 1
ATOM 5728 O O . PHE B 1 126 ? 23.672 -27.203 -10.594 1 89.06 126 PHE B O 1
ATOM 5735 N N . THR B 1 127 ? 22.875 -27.266 -12.703 1 84.06 127 THR B N 1
ATOM 5736 C CA . THR B 1 127 ? 24.109 -26.781 -13.312 1 84.06 127 THR B CA 1
ATOM 5737 C C . THR B 1 127 ? 23.844 -25.531 -14.141 1 84.06 127 THR B C 1
ATOM 5739 O O . THR B 1 127 ? 24.734 -25.047 -14.852 1 84.06 127 THR B O 1
ATOM 5742 N N . VAL B 1 128 ? 22.812 -24.984 -14.109 1 86.12 128 VAL B N 1
ATOM 5743 C CA . VAL B 1 128 ? 22.547 -23.828 -14.945 1 86.12 128 VAL B CA 1
ATOM 5744 C C . VAL B 1 128 ? 23.406 -22.656 -14.477 1 86.12 128 VAL B C 1
ATOM 5746 O O . VAL B 1 128 ? 23.281 -22.188 -13.352 1 86.12 128 VAL B O 1
ATOM 5749 N N . PRO B 1 129 ? 24.25 -22.156 -15.344 1 81.94 129 PRO B N 1
ATOM 5750 C CA . PRO B 1 129 ? 25.141 -21.078 -14.938 1 81.94 129 PRO B CA 1
ATOM 5751 C C . PRO B 1 129 ? 24.422 -19.75 -14.727 1 81.94 129 PRO B C 1
ATOM 5753 O O . PRO B 1 129 ? 23.469 -19.438 -15.453 1 81.94 129 PRO B O 1
ATOM 5756 N N . GLY B 1 130 ? 24.844 -18.984 -13.766 1 80.06 130 GLY B N 1
ATOM 5757 C CA . GLY B 1 130 ? 24.375 -17.625 -13.57 1 80.06 130 GLY B CA 1
ATOM 5758 C C . GLY B 1 130 ? 23.062 -17.531 -12.805 1 80.06 130 GLY B C 1
ATOM 5759 O O . GLY B 1 130 ? 22.562 -16.438 -12.547 1 80.06 130 GLY B O 1
ATOM 5760 N N . ILE B 1 131 ? 22.5 -18.734 -12.547 1 84.44 131 ILE B N 1
ATOM 5761 C CA . ILE B 1 131 ? 21.219 -18.719 -11.844 1 84.44 131 ILE B CA 1
ATOM 5762 C C . ILE B 1 131 ? 21.391 -19.359 -10.461 1 84.44 131 ILE B C 1
ATOM 5764 O O . ILE B 1 131 ? 22 -20.406 -10.328 1 84.44 131 ILE B O 1
ATOM 5768 N N . SER B 1 132 ? 20.953 -18.562 -9.508 1 86.62 132 SER B N 1
ATOM 5769 C CA . SER B 1 132 ? 20.922 -19.125 -8.156 1 86.62 132 SER B CA 1
ATOM 5770 C C . SER B 1 132 ? 19.609 -19.828 -7.875 1 86.62 132 SER B C 1
ATOM 5772 O O . SER B 1 132 ? 18.531 -19.281 -8.133 1 86.62 132 SER B O 1
ATOM 5774 N N . ALA B 1 133 ? 19.734 -21.094 -7.398 1 86.75 133 ALA B N 1
ATOM 5775 C CA . ALA B 1 133 ? 18.547 -21.891 -7.121 1 86.75 133 ALA B CA 1
ATOM 5776 C C . ALA B 1 133 ? 17.641 -21.188 -6.102 1 86.75 133 ALA B C 1
ATOM 5778 O O . ALA B 1 133 ? 16.406 -21.25 -6.211 1 86.75 133 ALA B O 1
ATOM 5779 N N . ALA B 1 134 ? 18.234 -20.516 -5.191 1 83.88 134 ALA B N 1
ATOM 5780 C CA . ALA B 1 134 ? 17.469 -19.922 -4.094 1 83.88 134 ALA B CA 1
ATOM 5781 C C . ALA B 1 134 ? 16.828 -18.609 -4.523 1 83.88 134 ALA B C 1
ATOM 5783 O O . ALA B 1 134 ? 15.75 -18.25 -4.027 1 83.88 134 ALA B O 1
ATOM 5784 N N . ASN B 1 135 ? 17.406 -17.906 -5.492 1 87.5 135 ASN B N 1
ATOM 5785 C CA . ASN B 1 135 ? 16.969 -16.531 -5.734 1 87.5 135 ASN B CA 1
ATOM 5786 C C . ASN B 1 135 ? 16.609 -16.312 -7.203 1 87.5 135 ASN B C 1
ATOM 5788 O O . ASN B 1 135 ? 16.328 -15.188 -7.617 1 87.5 135 ASN B O 1
ATOM 5792 N N . TYR B 1 136 ? 16.547 -17.359 -7.969 1 89.12 136 TYR B N 1
ATOM 5793 C CA . TYR B 1 136 ? 16.391 -17.125 -9.398 1 89.12 136 TYR B CA 1
ATOM 5794 C C . TYR B 1 136 ? 15.039 -16.5 -9.711 1 89.12 136 TYR B C 1
ATOM 5796 O O . TYR B 1 136 ? 14.906 -15.719 -10.656 1 89.12 136 TYR B O 1
ATOM 5804 N N . LEU B 1 137 ? 14.023 -16.859 -8.883 1 91.69 137 LEU B N 1
ATOM 5805 C CA . LEU B 1 137 ? 12.703 -16.297 -9.141 1 91.69 137 LEU B CA 1
ATOM 5806 C C . LEU B 1 137 ? 12.688 -14.797 -8.914 1 91.69 137 LEU B C 1
ATOM 5808 O O . LEU B 1 137 ? 12.156 -14.047 -9.734 1 91.69 137 LEU B O 1
ATOM 5812 N N . SER B 1 138 ? 13.219 -14.359 -7.812 1 90.88 138 SER B N 1
ATOM 5813 C CA . SER B 1 138 ? 13.258 -12.938 -7.488 1 90.88 138 SER B CA 1
ATOM 5814 C C . SER B 1 138 ? 14.141 -12.172 -8.469 1 90.88 138 SER B C 1
ATOM 5816 O O . SER B 1 138 ? 13.789 -11.07 -8.898 1 90.88 138 SER B O 1
ATOM 5818 N N . GLU B 1 139 ? 15.242 -12.734 -8.852 1 90.06 139 GLU B N 1
ATOM 5819 C CA . GLU B 1 139 ? 16.172 -12.094 -9.773 1 90.06 139 GLU B CA 1
ATOM 5820 C C . GLU B 1 139 ? 15.562 -11.945 -11.156 1 90.06 139 GLU B C 1
ATOM 5822 O O . GLU B 1 139 ? 15.688 -10.898 -11.797 1 90.06 139 GLU B O 1
ATOM 5827 N N . THR B 1 140 ? 14.898 -13.016 -11.57 1 92.38 140 THR B N 1
ATOM 5828 C CA . THR B 1 140 ? 14.281 -12.969 -12.898 1 92.38 140 THR B CA 1
ATOM 5829 C C . THR B 1 140 ? 13.086 -12.031 -12.906 1 92.38 140 THR B C 1
ATOM 5831 O O . THR B 1 140 ? 12.805 -11.383 -13.914 1 92.38 140 THR B O 1
ATOM 5834 N N . ASP B 1 141 ? 12.375 -12.016 -11.844 1 90.5 141 ASP B N 1
ATOM 5835 C CA . ASP B 1 141 ? 11.242 -11.102 -11.758 1 90.5 141 ASP B CA 1
ATOM 5836 C C . ASP B 1 141 ? 11.711 -9.648 -11.844 1 90.5 141 ASP B C 1
ATOM 5838 O O . ASP B 1 141 ? 11.078 -8.828 -12.523 1 90.5 141 ASP B O 1
ATOM 5842 N N . HIS B 1 142 ? 12.789 -9.289 -11.211 1 86.38 142 HIS B N 1
ATOM 5843 C CA . HIS B 1 142 ? 13.352 -7.938 -11.188 1 86.38 142 HIS B CA 1
ATOM 5844 C C . HIS B 1 142 ? 13.883 -7.543 -12.562 1 86.38 142 HIS B C 1
ATOM 5846 O O . HIS B 1 142 ? 13.805 -6.375 -12.953 1 86.38 142 HIS B O 1
ATOM 5852 N N . SER B 1 143 ? 14.375 -8.5 -13.234 1 87.81 143 SER B N 1
ATOM 5853 C CA . SER B 1 143 ? 15.008 -8.227 -14.523 1 87.81 143 SER B CA 1
ATOM 5854 C C . SER B 1 143 ? 13.992 -8.281 -15.656 1 87.81 143 SER B C 1
ATOM 5856 O O . SER B 1 143 ? 14.305 -7.914 -16.797 1 87.81 143 SER B O 1
ATOM 5858 N N . ASP B 1 144 ? 12.82 -8.766 -15.391 1 89.81 144 ASP B N 1
ATOM 5859 C CA . ASP B 1 144 ? 11.789 -8.914 -16.406 1 89.81 144 ASP B CA 1
ATOM 5860 C C . ASP B 1 144 ? 11.234 -7.555 -16.828 1 89.81 144 ASP B C 1
ATOM 5862 O O . ASP B 1 144 ? 10.758 -6.785 -16 1 89.81 144 ASP B O 1
ATOM 5866 N N . ALA B 1 145 ? 11.234 -7.184 -18.062 1 84.25 145 ALA B N 1
ATOM 5867 C CA . ALA B 1 145 ? 10.836 -5.883 -18.578 1 84.25 145 ALA B CA 1
ATOM 5868 C C . ALA B 1 145 ? 9.344 -5.848 -18.891 1 84.25 145 ALA B C 1
ATOM 5870 O O . ALA B 1 145 ? 8.789 -4.789 -19.203 1 84.25 145 ALA B O 1
ATOM 5871 N N . THR B 1 146 ? 8.711 -6.988 -18.719 1 84.25 146 THR B N 1
ATOM 5872 C CA . THR B 1 146 ? 7.289 -7.047 -19.031 1 84.25 146 THR B CA 1
ATOM 5873 C C . THR B 1 146 ? 6.504 -6.043 -18.188 1 84.25 146 THR B C 1
ATOM 5875 O O . THR B 1 146 ? 6.68 -5.969 -16.969 1 84.25 146 THR B O 1
ATOM 5878 N N . LEU B 1 147 ? 5.625 -5.207 -18.812 1 86.62 147 LEU B N 1
ATOM 5879 C CA . LEU B 1 147 ? 4.777 -4.18 -18.219 1 86.62 147 LEU B CA 1
ATOM 5880 C C . LEU B 1 147 ? 5.59 -2.928 -17.891 1 86.62 147 LEU B C 1
ATOM 5882 O O . LEU B 1 147 ? 5.02 -1.853 -17.688 1 86.62 147 LEU B O 1
ATOM 5886 N N . LEU B 1 148 ? 6.969 -3.031 -17.688 1 77.56 148 LEU B N 1
ATOM 5887 C CA . LEU B 1 148 ? 7.82 -1.907 -17.312 1 77.56 148 LEU B CA 1
ATOM 5888 C C . LEU B 1 148 ? 8.289 -1.142 -18.547 1 77.56 148 LEU B C 1
ATOM 5890 O O . LEU B 1 148 ? 8.555 0.06 -18.484 1 77.56 148 LEU B O 1
ATOM 5894 N N . SER B 1 149 ? 8.617 -1.867 -19.594 1 61.69 149 SER B N 1
ATOM 5895 C CA . SER B 1 149 ? 9.156 -1.281 -20.812 1 61.69 149 SER B CA 1
ATOM 5896 C C . SER B 1 149 ? 8.164 -0.297 -21.438 1 61.69 149 SER B C 1
ATOM 5898 O O . SER B 1 149 ? 8.57 0.682 -22.062 1 61.69 149 SER B O 1
ATOM 5900 N N . SER B 1 150 ? 6.992 -0.624 -21.391 1 53.34 150 SER B N 1
ATOM 5901 C CA . SER B 1 150 ? 6.023 0.256 -22.031 1 53.34 150 SER B CA 1
ATOM 5902 C C . SER B 1 150 ? 6.082 1.664 -21.453 1 53.34 150 SER B C 1
ATOM 5904 O O . SER B 1 150 ? 5.594 2.615 -22.062 1 53.34 150 SER B O 1
ATOM 5906 N N . LEU B 1 151 ? 6.75 1.83 -20.109 1 50.81 151 LEU B N 1
ATOM 5907 C CA . LEU B 1 151 ? 6.957 3.143 -19.5 1 50.81 151 LEU B CA 1
ATOM 5908 C C . LEU B 1 151 ? 8.016 3.932 -20.266 1 50.81 151 LEU B C 1
ATOM 5910 O O . LEU B 1 151 ? 7.934 5.16 -20.359 1 50.81 151 LEU B O 1
ATOM 5914 N N . SER B 1 152 ? 9.172 3.264 -20.484 1 46.41 152 SER B N 1
ATOM 5915 C CA . SER B 1 152 ? 10.32 3.898 -21.125 1 46.41 152 SER B CA 1
ATOM 5916 C C . SER B 1 152 ? 10.047 4.172 -22.594 1 46.41 152 SER B C 1
ATOM 5918 O O . SER B 1 152 ? 10.555 5.145 -23.156 1 46.41 152 SER B O 1
ATOM 5920 N N . SER B 1 153 ? 10.156 2.982 -23.266 1 45.75 153 SER B N 1
ATOM 5921 C CA . SER B 1 153 ? 10.445 3.096 -24.688 1 45.75 153 SER B CA 1
ATOM 5922 C C . SER B 1 153 ? 9.414 3.975 -25.391 1 45.75 153 SER B C 1
ATOM 5924 O O . SER B 1 153 ? 9.781 4.918 -26.094 1 45.75 153 SER B O 1
ATOM 5926 N N . ARG B 1 154 ? 8.625 3.088 -26.328 1 41.56 154 ARG B N 1
ATOM 5927 C CA . ARG B 1 154 ? 8.227 3.316 -27.719 1 41.56 154 ARG B CA 1
ATOM 5928 C C . ARG B 1 154 ? 7.137 4.383 -27.812 1 41.56 154 ARG B C 1
ATOM 5930 O O . ARG B 1 154 ? 6.449 4.656 -26.828 1 41.56 154 ARG B O 1
ATOM 5937 N N . SER B 1 155 ? 6.93 4.859 -29 1 45.56 155 SER B N 1
ATOM 5938 C CA . SER B 1 155 ? 6.234 5.867 -29.797 1 45.56 155 SER B CA 1
ATOM 5939 C C . SER B 1 155 ? 4.797 6.051 -29.328 1 45.56 155 SER B C 1
ATOM 5941 O O . SER B 1 155 ? 4.555 6.309 -28.141 1 45.56 155 SER B O 1
ATOM 5943 N N . SER B 1 156 ? 3.807 5.578 -30.234 1 51.12 156 SER B N 1
ATOM 5944 C CA . SER B 1 156 ? 2.404 5.895 -30.469 1 51.12 156 SER B CA 1
ATOM 5945 C C . SER B 1 156 ? 1.481 4.996 -29.656 1 51.12 156 SER B C 1
ATOM 5947 O O . SER B 1 156 ? 1.511 3.773 -29.797 1 51.12 156 SER B O 1
ATOM 5949 N N . THR B 1 157 ? 1.31 5.32 -28.375 1 58.12 157 THR B N 1
ATOM 5950 C CA . THR B 1 157 ? 0.231 4.57 -27.75 1 58.12 157 THR B CA 1
ATOM 5951 C C . THR B 1 157 ? -0.796 4.125 -28.781 1 58.12 157 THR B C 1
ATOM 5953 O O . THR B 1 157 ? -1.269 4.93 -29.594 1 58.12 157 THR B O 1
ATOM 5956 N N . PRO B 1 158 ? -0.914 2.775 -28.719 1 67.81 158 PRO B N 1
ATOM 5957 C CA . PRO B 1 158 ? -1.937 2.363 -29.688 1 67.81 158 PRO B CA 1
ATOM 5958 C C . PRO B 1 158 ? -3.301 2.984 -29.406 1 67.81 158 PRO B C 1
ATOM 5960 O O . PRO B 1 158 ? -3.652 3.211 -28.234 1 67.81 158 PRO B O 1
ATOM 5963 N N . THR B 1 159 ? -3.768 3.682 -30.266 1 79.75 159 THR B N 1
ATOM 5964 C CA . THR B 1 159 ? -5.094 4.289 -30.203 1 79.75 159 THR B CA 1
ATOM 5965 C C . THR B 1 159 ? -6.152 3.32 -30.719 1 79.75 159 THR B C 1
ATOM 5967 O O . THR B 1 159 ? -5.863 2.467 -31.562 1 79.75 159 THR B O 1
ATOM 5970 N N . LEU B 1 160 ? -7.215 3.238 -29.984 1 88.12 160 LEU B N 1
ATOM 5971 C CA . LEU B 1 160 ? -8.375 2.439 -30.375 1 88.12 160 LEU B CA 1
ATOM 5972 C C . LEU B 1 160 ? -9.547 3.332 -30.766 1 88.12 160 LEU B C 1
ATOM 5974 O O . LEU B 1 160 ? -9.625 4.484 -30.328 1 88.12 160 LEU B O 1
ATOM 5978 N N . MET B 1 161 ? -10.234 2.758 -31.641 1 89.31 161 MET B N 1
ATOM 5979 C CA . MET B 1 161 ? -11.492 3.439 -31.953 1 89.31 161 MET B CA 1
ATOM 5980 C C . MET B 1 161 ? -12.539 3.141 -30.891 1 89.31 161 MET B C 1
ATOM 5982 O O . MET B 1 161 ? -12.555 2.051 -30.312 1 89.31 161 MET B O 1
ATOM 5986 N N . LEU B 1 162 ? -13.406 4.07 -30.672 1 90.38 162 LEU B N 1
ATOM 5987 C CA . LEU B 1 162 ? -14.422 3.934 -29.625 1 90.38 162 LEU B CA 1
ATOM 5988 C C . LEU B 1 162 ? -15.32 2.734 -29.906 1 90.38 162 LEU B C 1
ATOM 5990 O O . LEU B 1 162 ? -15.75 2.047 -28.969 1 90.38 162 LEU B O 1
ATOM 5994 N N . TRP B 1 163 ? -15.594 2.51 -31.172 1 87.88 163 TRP B N 1
ATOM 5995 C CA . TRP B 1 163 ? -16.469 1.384 -31.484 1 87.88 163 TRP B CA 1
ATOM 5996 C C . TRP B 1 163 ? -15.789 0.058 -31.156 1 87.88 163 TRP B C 1
ATOM 5998 O O . TRP B 1 163 ? -16.453 -0.916 -30.797 1 87.88 163 TRP B O 1
ATOM 6008 N N . GLN B 1 164 ? -14.555 -0.021 -31.344 1 90.25 164 GLN B N 1
ATOM 6009 C CA . GLN B 1 164 ? -13.805 -1.227 -31 1 90.25 164 GLN B CA 1
ATOM 6010 C C . GLN B 1 164 ? -13.844 -1.493 -29.5 1 90.25 164 GLN B C 1
ATOM 6012 O O . GLN B 1 164 ? -14.023 -2.635 -29.062 1 90.25 164 GLN B O 1
ATOM 6017 N N . VAL B 1 165 ? -13.648 -0.375 -28.734 1 91.31 165 VAL B N 1
ATOM 6018 C CA . VAL B 1 165 ? -13.688 -0.49 -27.281 1 91.31 165 VAL B CA 1
ATOM 6019 C C . VAL B 1 165 ? -15.062 -0.969 -26.844 1 91.31 165 VAL B C 1
ATOM 6021 O O . VAL B 1 165 ? -15.18 -1.883 -26.016 1 91.31 165 VAL B O 1
ATOM 6024 N N . SER B 1 166 ? -16.062 -0.389 -27.406 1 89.25 166 SER B N 1
ATOM 6025 C CA . SER B 1 166 ? -17.422 -0.74 -27.047 1 89.25 166 SER B CA 1
ATOM 6026 C C . SER B 1 166 ? -17.734 -2.189 -27.406 1 89.25 166 SER B C 1
ATOM 6028 O O . SER B 1 166 ? -18.391 -2.902 -26.641 1 89.25 166 SER B O 1
ATOM 6030 N N . ARG B 1 167 ? -17.297 -2.621 -28.5 1 89.88 167 ARG B N 1
ATOM 6031 C CA . ARG B 1 167 ? -17.562 -3.979 -28.969 1 89.88 167 ARG B CA 1
ATOM 6032 C C . ARG B 1 167 ? -16.844 -5.004 -28.094 1 89.88 167 ARG B C 1
ATOM 6034 O O . ARG B 1 167 ? -17.422 -6.031 -27.734 1 89.88 167 ARG B O 1
ATOM 6041 N N . VAL B 1 168 ? -15.617 -4.75 -27.828 1 91.12 168 VAL B N 1
ATOM 6042 C CA . VAL B 1 168 ? -14.805 -5.664 -27.031 1 91.12 168 VAL B CA 1
ATOM 6043 C C . VAL B 1 168 ? -15.422 -5.809 -25.641 1 91.12 168 VAL B C 1
ATOM 6045 O O . VAL B 1 168 ? -15.508 -6.914 -25.094 1 91.12 168 VAL B O 1
ATOM 6048 N N . LEU B 1 169 ? -15.859 -4.719 -25.062 1 92.12 169 LEU B N 1
ATOM 6049 C CA . LEU B 1 169 ? -16.422 -4.734 -23.719 1 92.12 169 LEU B CA 1
ATOM 6050 C C . LEU B 1 169 ? -17.781 -5.422 -23.703 1 92.12 169 LEU B C 1
ATOM 6052 O O . LEU B 1 169 ? -18.109 -6.145 -22.766 1 92.12 169 LEU B O 1
ATOM 6056 N N . GLU B 1 170 ? -18.547 -5.219 -24.719 1 89.25 170 GLU B N 1
ATOM 6057 C CA . GLU B 1 170 ? -19.844 -5.891 -24.812 1 89.25 170 GLU B CA 1
ATOM 6058 C C . GLU B 1 170 ? -19.672 -7.402 -24.891 1 89.25 170 GLU B C 1
ATOM 6060 O O . GLU B 1 170 ? -20.391 -8.148 -24.219 1 89.25 170 GLU B O 1
ATOM 6065 N N . GLU B 1 171 ? -18.766 -7.793 -25.703 1 87.94 171 GLU B N 1
ATOM 6066 C CA . GLU B 1 171 ? -18.484 -9.219 -25.828 1 87.94 171 GLU B CA 1
ATOM 6067 C C . GLU B 1 171 ? -17.984 -9.805 -24.516 1 87.94 171 GLU B C 1
ATOM 6069 O O . GLU B 1 171 ? -18.344 -10.938 -24.156 1 87.94 171 GLU B O 1
ATOM 6074 N N . PHE B 1 172 ? -17.203 -9.102 -23.844 1 91.31 172 PHE B N 1
ATOM 6075 C CA . PHE B 1 172 ? -16.656 -9.531 -22.562 1 91.31 172 PHE B CA 1
ATOM 6076 C C . PHE B 1 172 ? -17.75 -9.766 -21.531 1 91.31 172 PHE B C 1
ATOM 6078 O O . PHE B 1 172 ? -17.781 -10.812 -20.875 1 91.31 172 PHE B O 1
ATOM 6085 N N . TYR B 1 173 ? -18.625 -8.797 -21.391 1 90.62 173 TYR B N 1
ATOM 6086 C CA . TYR B 1 173 ? -19.672 -8.883 -20.375 1 90.62 173 TYR B CA 1
ATOM 6087 C C . TYR B 1 173 ? -20.703 -9.945 -20.734 1 90.62 173 TYR B C 1
ATOM 6089 O O . TYR B 1 173 ? -21.328 -10.539 -19.859 1 90.62 173 TYR B O 1
ATOM 6097 N N . ASP B 1 174 ? -20.781 -10.273 -21.953 1 85 174 ASP B N 1
ATOM 6098 C CA . ASP B 1 174 ? -21.688 -11.336 -22.375 1 85 174 ASP B CA 1
ATOM 6099 C C . ASP B 1 174 ? -21.141 -12.711 -22 1 85 174 ASP B C 1
ATOM 6101 O O . ASP B 1 174 ? -21.906 -13.641 -21.75 1 85 174 ASP B O 1
ATOM 6105 N N . ASN B 1 175 ? -19.797 -12.828 -21.938 1 77.44 175 ASN B N 1
ATOM 6106 C CA . ASN B 1 175 ? -19.156 -14.109 -21.688 1 77.44 175 ASN B CA 1
ATOM 6107 C C . ASN B 1 175 ? -18.562 -14.172 -20.281 1 77.44 175 ASN B C 1
ATOM 6109 O O . ASN B 1 175 ? -17.797 -15.078 -19.969 1 77.44 175 ASN B O 1
ATOM 6113 N N . THR B 1 176 ? -18.656 -13.156 -19.484 1 63.78 176 THR B N 1
ATOM 6114 C CA . THR B 1 176 ? -17.938 -12.953 -18.234 1 63.78 176 THR B CA 1
ATOM 6115 C C . THR B 1 176 ? -18.141 -14.141 -17.297 1 63.78 176 THR B C 1
ATOM 6117 O O . THR B 1 176 ? -17.203 -14.57 -16.625 1 63.78 176 THR B O 1
ATOM 6120 N N . SER B 1 177 ? -19.203 -14.672 -17.234 1 64.19 177 SER B N 1
ATOM 6121 C CA . SER B 1 177 ? -19.531 -15.609 -16.172 1 64.19 177 SER B CA 1
ATOM 6122 C C . SER B 1 177 ? -18.906 -16.969 -16.422 1 64.19 177 SER B C 1
ATOM 6124 O O . SER B 1 177 ? -18.609 -17.719 -15.484 1 64.19 177 SER B O 1
ATOM 6126 N N . SER B 1 178 ? -18.422 -17.172 -17.609 1 71.44 178 SER B N 1
ATOM 6127 C CA . SER B 1 178 ? -18.234 -18.609 -17.75 1 71.44 178 SER B CA 1
ATOM 6128 C C . SER B 1 178 ? -16.781 -18.938 -18.062 1 71.44 178 SER B C 1
ATOM 6130 O O . SER B 1 178 ? -16.312 -20.047 -17.766 1 71.44 178 SER B O 1
ATOM 6132 N N . ASN B 1 179 ? -16.016 -17.938 -18.359 1 82.69 179 ASN B N 1
ATOM 6133 C CA . ASN B 1 179 ? -14.719 -18.391 -18.875 1 82.69 179 ASN B CA 1
ATOM 6134 C C . ASN B 1 179 ? -13.562 -17.719 -18.141 1 82.69 179 ASN B C 1
ATOM 6136 O O . ASN B 1 179 ? -12.406 -17.875 -18.516 1 82.69 179 ASN B O 1
ATOM 6140 N N . LEU B 1 180 ? -13.891 -16.969 -17.109 1 90.38 180 LEU B N 1
ATOM 6141 C CA . LEU B 1 180 ? -12.859 -16.312 -16.312 1 90.38 180 LEU B CA 1
ATOM 6142 C C . LEU B 1 180 ? -12.633 -17.062 -15.008 1 90.38 180 LEU B C 1
ATOM 6144 O O . LEU B 1 180 ? -13.531 -17.766 -14.523 1 90.38 180 LEU B O 1
ATOM 6148 N N . PRO B 1 181 ? -11.414 -16.953 -14.508 1 91.88 181 PRO B N 1
ATOM 6149 C CA . PRO B 1 181 ? -11.227 -17.531 -13.18 1 91.88 181 PRO B CA 1
ATOM 6150 C C . PRO B 1 181 ? -12.266 -17.031 -12.172 1 91.88 181 PRO B C 1
ATOM 6152 O O . PRO B 1 181 ? -12.688 -15.875 -12.227 1 91.88 181 PRO B O 1
ATOM 6155 N N . VAL B 1 182 ? -12.594 -17.906 -11.289 1 92.94 182 VAL B N 1
ATOM 6156 C CA . VAL B 1 182 ? -13.711 -17.672 -10.375 1 92.94 182 VAL B CA 1
ATOM 6157 C C . VAL B 1 182 ? -13.477 -16.375 -9.602 1 92.94 182 VAL B C 1
ATOM 6159 O O . VAL B 1 182 ? -14.422 -15.617 -9.352 1 92.94 182 VAL B O 1
ATOM 6162 N N . TYR B 1 183 ? -12.289 -16.094 -9.164 1 94.75 183 TYR B N 1
ATOM 6163 C CA . TYR B 1 183 ? -11.984 -14.922 -8.336 1 94.75 183 TYR B CA 1
ATOM 6164 C C . TYR B 1 183 ? -12.211 -13.633 -9.109 1 94.75 183 TYR B C 1
ATOM 6166 O O . TYR B 1 183 ? -12.766 -12.664 -8.57 1 94.75 183 TYR B O 1
ATOM 6174 N N . ILE B 1 184 ? -11.781 -13.609 -10.375 1 94.88 184 ILE B N 1
ATOM 6175 C CA . ILE B 1 184 ? -11.953 -12.438 -11.227 1 94.88 184 ILE B CA 1
ATOM 6176 C C . ILE B 1 184 ? -13.43 -12.25 -11.57 1 94.88 184 ILE B C 1
ATOM 6178 O O . ILE B 1 184 ? -13.945 -11.133 -11.531 1 94.88 184 ILE B O 1
ATOM 6182 N N . SER B 1 185 ? -14.062 -13.391 -11.82 1 92.94 185 SER B N 1
ATOM 6183 C CA . SER B 1 185 ? -15.492 -13.336 -12.133 1 92.94 185 SER B CA 1
ATOM 6184 C C . SER B 1 185 ? -16.297 -12.781 -10.953 1 92.94 185 SER B C 1
ATOM 6186 O O . SER B 1 185 ? -17.188 -11.961 -11.141 1 92.94 185 SER B O 1
ATOM 6188 N N . GLU B 1 186 ? -15.969 -13.227 -9.789 1 92.12 186 GLU B N 1
ATOM 6189 C CA . GLU B 1 186 ? -16.656 -12.766 -8.594 1 92.12 186 GLU B CA 1
ATOM 6190 C C . GLU B 1 186 ? -16.438 -11.273 -8.367 1 92.12 186 GLU B C 1
ATOM 6192 O O . GLU B 1 186 ? -17.359 -10.555 -7.957 1 92.12 186 GLU B O 1
ATOM 6197 N N . LEU B 1 187 ? -15.273 -10.773 -8.57 1 94.5 187 LEU B N 1
ATOM 6198 C CA . LEU B 1 187 ? -14.969 -9.359 -8.398 1 94.5 187 LEU B CA 1
ATOM 6199 C C . LEU B 1 187 ? -15.727 -8.508 -9.406 1 94.5 187 LEU B C 1
ATOM 6201 O O . LEU B 1 187 ? -16.297 -7.469 -9.047 1 94.5 187 LEU B O 1
ATOM 6205 N N . ILE B 1 188 ? -15.773 -8.945 -10.656 1 94 188 ILE B N 1
ATOM 6206 C CA . ILE B 1 188 ? -16.438 -8.188 -11.719 1 94 188 ILE B CA 1
ATOM 6207 C C . ILE B 1 188 ? -17.938 -8.156 -11.453 1 94 188 ILE B C 1
ATOM 6209 O O . ILE B 1 188 ? -18.594 -7.137 -11.68 1 94 188 ILE B O 1
ATOM 6213 N N . GLN B 1 189 ? -18.469 -9.195 -10.922 1 90.5 189 GLN B N 1
ATOM 6214 C CA . GLN B 1 189 ? -19.906 -9.289 -10.695 1 90.5 189 GLN B CA 1
ATOM 6215 C C . GLN B 1 189 ? -20.312 -8.508 -9.445 1 90.5 189 GLN B C 1
ATOM 6217 O O . GLN B 1 189 ? -21.406 -7.945 -9.391 1 90.5 189 GLN B O 1
ATOM 6222 N N . SER B 1 190 ? -19.484 -8.438 -8.477 1 91.12 190 SER B N 1
ATOM 6223 C CA . SER B 1 190 ? -19.859 -7.887 -7.176 1 91.12 190 SER B CA 1
ATOM 6224 C C . SER B 1 190 ? -19.531 -6.402 -7.086 1 91.12 190 SER B C 1
ATOM 6226 O O . SER B 1 190 ? -20.188 -5.656 -6.352 1 91.12 190 SER B O 1
ATOM 6228 N N . CYS B 1 191 ? -18.5 -5.895 -7.75 1 92.62 191 CYS B N 1
ATOM 6229 C CA . CYS B 1 191 ? -18.078 -4.504 -7.656 1 92.62 191 CYS B CA 1
ATOM 6230 C C . CYS B 1 191 ? -18.859 -3.629 -8.633 1 92.62 191 CYS B C 1
ATOM 6232 O O . CYS B 1 191 ? -18.734 -3.785 -9.844 1 92.62 191 CYS B O 1
ATOM 6234 N N . PRO B 1 192 ? -19.562 -2.688 -8.156 1 92.06 192 PRO B N 1
ATOM 6235 C CA . PRO B 1 192 ? -20.375 -1.839 -9.031 1 92.06 192 PRO B CA 1
ATOM 6236 C C . PRO B 1 192 ? -19.531 -1.05 -10.031 1 92.06 192 PRO B C 1
ATOM 6238 O O . PRO B 1 192 ? -19.984 -0.806 -11.156 1 92.06 192 PRO B O 1
ATOM 6241 N N . LYS B 1 193 ? -18.328 -0.714 -9.727 1 93.88 193 LYS B N 1
ATOM 6242 C CA . LYS B 1 193 ? -17.484 0.089 -10.609 1 93.88 193 LYS B CA 1
ATOM 6243 C C . LYS B 1 193 ? -16.984 -0.736 -11.789 1 93.88 193 LYS B C 1
ATOM 6245 O O . LYS B 1 193 ? -16.5 -0.183 -12.781 1 93.88 193 LYS B O 1
ATOM 6250 N N . LEU B 1 194 ? -17.188 -2.006 -11.703 1 94.94 194 LEU B N 1
ATOM 6251 C CA . LEU B 1 194 ? -16.719 -2.896 -12.766 1 94.94 194 LEU B CA 1
ATOM 6252 C C . LEU B 1 194 ? -17.906 -3.441 -13.562 1 94.94 194 LEU B C 1
ATOM 6254 O O . LEU B 1 194 ? -17.719 -4.23 -14.492 1 94.94 194 LEU B O 1
ATOM 6258 N N . SER B 1 195 ? -19.062 -3.004 -13.242 1 93.56 195 SER B N 1
ATOM 6259 C CA . SER B 1 195 ? -20.266 -3.508 -13.891 1 93.56 195 SER B CA 1
ATOM 6260 C C . SER B 1 195 ? -20.406 -2.959 -15.305 1 93.56 195 SER B C 1
ATOM 6262 O O . SER B 1 195 ? -19.844 -1.91 -15.625 1 93.56 195 SER B O 1
ATOM 6264 N N . SER B 1 196 ? -21.156 -3.688 -16.109 1 93.12 196 SER B N 1
ATOM 6265 C CA . SER B 1 196 ? -21.391 -3.281 -17.484 1 93.12 196 SER B CA 1
ATOM 6266 C C . SER B 1 196 ? -22.094 -1.924 -17.562 1 93.12 196 SER B C 1
ATOM 6268 O O . SER B 1 196 ? -21.719 -1.073 -18.375 1 93.12 196 SER B O 1
ATOM 6270 N N . GLN B 1 197 ? -22.984 -1.749 -16.688 1 92.06 197 GLN B N 1
ATOM 6271 C CA . GLN B 1 197 ? -23.75 -0.5 -16.672 1 92.06 197 GLN B CA 1
ATOM 6272 C C . GLN B 1 197 ? -22.844 0.68 -16.297 1 92.06 197 GLN B C 1
ATOM 6274 O O . GLN B 1 197 ? -22.922 1.737 -16.938 1 92.06 197 GLN B O 1
ATOM 6279 N N . PHE B 1 198 ? -22.078 0.505 -15.352 1 92.5 198 PHE B N 1
ATOM 6280 C CA . PHE B 1 198 ? -21.203 1.581 -14.906 1 92.5 198 PHE B CA 1
ATOM 6281 C C . PHE B 1 198 ? -20.188 1.935 -15.984 1 92.5 198 PHE B C 1
ATOM 6283 O O . PHE B 1 198 ? -19.953 3.113 -16.266 1 92.5 198 PHE B O 1
ATOM 6290 N N . VAL B 1 199 ? -19.578 0.946 -16.562 1 92.25 199 VAL B N 1
ATOM 6291 C CA . VAL B 1 199 ? -18.578 1.145 -17.594 1 92.25 199 VAL B CA 1
ATOM 6292 C C . VAL B 1 199 ? -19.203 1.823 -18.797 1 92.25 199 VAL B C 1
ATOM 6294 O O . VAL B 1 199 ? -18.641 2.771 -19.359 1 92.25 199 VAL B O 1
ATOM 6297 N N . ALA B 1 200 ? -20.359 1.399 -19.203 1 90.25 200 ALA B N 1
ATOM 6298 C CA . ALA B 1 200 ? -21.062 1.992 -20.328 1 90.25 200 ALA B CA 1
ATOM 6299 C C . ALA B 1 200 ? -21.422 3.449 -20.062 1 90.25 200 ALA B C 1
ATOM 6301 O O . ALA B 1 200 ? -21.25 4.309 -20.922 1 90.25 200 ALA B O 1
ATOM 6302 N N . ASN B 1 201 ? -21.859 3.693 -18.875 1 90.81 201 ASN B N 1
ATOM 6303 C CA . ASN B 1 201 ? -22.219 5.055 -18.5 1 90.81 201 ASN B CA 1
ATOM 6304 C C . ASN B 1 201 ? -21 5.977 -18.469 1 90.81 201 ASN B C 1
ATOM 6306 O O . ASN B 1 201 ? -21.094 7.137 -18.875 1 90.81 201 ASN B O 1
ATOM 6310 N N . ASN B 1 202 ? -19.969 5.496 -17.984 1 91.25 202 ASN B N 1
ATOM 6311 C CA . ASN B 1 202 ? -18.75 6.293 -17.938 1 91.25 202 ASN B CA 1
ATOM 6312 C C . ASN B 1 202 ? -18.234 6.625 -19.328 1 91.25 202 ASN B C 1
ATOM 6314 O O . ASN B 1 202 ? -17.781 7.746 -19.578 1 91.25 202 ASN B O 1
ATOM 6318 N N . LEU B 1 203 ? -18.281 5.703 -20.234 1 89.06 203 LEU B N 1
ATOM 6319 C CA . LEU B 1 203 ? -17.844 5.938 -21.609 1 89.06 203 LEU B CA 1
ATOM 6320 C C . LEU B 1 203 ? -18.75 6.945 -22.312 1 89.06 203 LEU B C 1
ATOM 6322 O O . LEU B 1 203 ? -18.281 7.809 -23.047 1 89.06 203 LEU B O 1
ATOM 6326 N N . ARG B 1 204 ? -20.047 6.84 -22.047 1 87.75 204 ARG B N 1
ATOM 6327 C CA . ARG B 1 204 ? -21.016 7.785 -22.625 1 87.75 204 ARG B CA 1
ATOM 6328 C C . ARG B 1 204 ? -20.75 9.203 -22.109 1 87.75 204 ARG B C 1
ATOM 6330 O O . ARG B 1 204 ? -20.828 10.164 -22.875 1 87.75 204 ARG B O 1
ATOM 6337 N N . ASN B 1 205 ? -20.406 9.258 -20.844 1 87.25 205 ASN B N 1
ATOM 6338 C CA . ASN B 1 205 ? -20.141 10.562 -20.25 1 87.25 205 ASN B CA 1
ATOM 6339 C C . ASN B 1 205 ? -18.844 11.164 -20.781 1 87.25 205 ASN B C 1
ATOM 6341 O O . ASN B 1 205 ? -18.734 12.383 -20.953 1 87.25 205 ASN B O 1
ATOM 6345 N N . MET B 1 206 ? -17.922 10.391 -21.078 1 87.12 206 MET B N 1
ATOM 6346 C CA . MET B 1 206 ? -16.609 10.859 -21.516 1 87.12 206 MET B CA 1
ATOM 6347 C C . MET B 1 206 ? -16.625 11.25 -22.984 1 87.12 206 MET B C 1
ATOM 6349 O O . MET B 1 206 ? -16 12.234 -23.391 1 87.12 206 MET B O 1
ATOM 6353 N N . PHE B 1 207 ? -17.297 10.477 -23.828 1 85.06 207 PHE B N 1
ATOM 6354 C CA . PHE B 1 207 ? -17.156 10.664 -25.266 1 85.06 207 PHE B CA 1
ATOM 6355 C C . PHE B 1 207 ? -18.469 11.109 -25.891 1 85.06 207 PHE B C 1
ATOM 6357 O O . PHE B 1 207 ? -18.531 11.391 -27.078 1 85.06 207 PHE B O 1
ATOM 6364 N N . GLY B 1 208 ? -19.406 11.445 -25.094 1 77.19 208 GLY B N 1
ATOM 6365 C CA . GLY B 1 208 ? -20.688 11.891 -25.625 1 77.19 208 GLY B CA 1
ATOM 6366 C C . GLY B 1 208 ? -21.266 10.93 -26.656 1 77.19 208 GLY B C 1
ATOM 6367 O O . GLY B 1 208 ? -21.016 11.078 -27.859 1 77.19 208 GLY B O 1
ATOM 6368 N N . MET B 1 209 ? -21.641 9.742 -26.297 1 63.53 209 MET B N 1
ATOM 6369 C CA . MET B 1 209 ? -21.891 8.664 -27.25 1 63.53 209 MET B CA 1
ATOM 6370 C C . MET B 1 209 ? -23.203 8.891 -28 1 63.53 209 MET B C 1
ATOM 6372 O O . MET B 1 209 ? -24.266 9.008 -27.391 1 63.53 209 MET B O 1
ATOM 6376 N N . ASP B 1 210 ? -23.125 9.648 -29.094 1 64.25 210 ASP B N 1
ATOM 6377 C CA . ASP B 1 210 ? -24.109 9.477 -30.156 1 64.25 210 ASP B CA 1
ATOM 6378 C C . ASP B 1 210 ? -23.703 8.344 -31.094 1 64.25 210 ASP B C 1
ATOM 6380 O O . ASP B 1 210 ? -22.516 8.164 -31.391 1 64.25 210 ASP B O 1
ATOM 6384 N N . MET B 1 211 ? -24.531 7.273 -31.266 1 59.44 211 MET B N 1
ATOM 6385 C CA . MET B 1 211 ? -24.328 6.066 -32.062 1 59.44 211 MET B CA 1
ATOM 6386 C C . MET B 1 211 ? -23.547 6.383 -33.344 1 59.44 211 MET B C 1
ATOM 6388 O O . MET B 1 211 ? -22.719 5.582 -33.781 1 59.44 211 MET B O 1
ATOM 6392 N N . ASP B 1 212 ? -23.75 7.453 -33.875 1 59.62 212 ASP B N 1
ATOM 6393 C CA . ASP B 1 212 ? -23.125 7.816 -35.156 1 59.62 212 ASP B CA 1
ATOM 6394 C C . ASP B 1 212 ? -21.672 8.234 -34.969 1 59.62 212 ASP B C 1
ATOM 6396 O O . ASP B 1 212 ? -20.875 8.125 -35.906 1 59.62 212 ASP B O 1
ATOM 6400 N N . SER B 1 213 ? -21.266 8.562 -33.75 1 65.19 213 SER B N 1
ATOM 6401 C CA . SER B 1 213 ? -19.938 9.125 -33.531 1 65.19 213 SER B CA 1
ATOM 6402 C C . SER B 1 213 ? -18.953 8.062 -33.031 1 65.19 213 SER B C 1
ATOM 6404 O O . SER B 1 213 ? -17.75 8.305 -32.938 1 65.19 213 SER B O 1
ATOM 6406 N N . LEU B 1 214 ? -19.469 6.898 -33 1 69.69 214 LEU B N 1
ATOM 6407 C CA . LEU B 1 214 ? -18.656 5.832 -32.406 1 69.69 214 LEU B CA 1
ATOM 6408 C C . LEU B 1 214 ? -17.516 5.453 -33.344 1 69.69 214 LEU B C 1
ATOM 6410 O O . LEU B 1 214 ? -16.422 5.125 -32.906 1 69.69 214 LEU B O 1
ATOM 6414 N N . ASP B 1 215 ? -17.75 5.648 -34.594 1 75.38 215 ASP B N 1
ATOM 6415 C CA . ASP B 1 215 ? -16.781 5.148 -35.594 1 75.38 215 ASP B CA 1
ATOM 6416 C C . ASP B 1 215 ? -15.648 6.148 -35.812 1 75.38 215 ASP B C 1
ATOM 6418 O O . ASP B 1 215 ? -14.594 5.789 -36.312 1 75.38 215 ASP B O 1
ATOM 6422 N N . THR B 1 216 ? -15.836 7.328 -35.312 1 79.75 216 THR B N 1
ATOM 6423 C CA . THR B 1 216 ? -14.836 8.336 -35.656 1 79.75 216 THR B CA 1
ATOM 6424 C C . THR B 1 216 ? -14.047 8.773 -34.438 1 79.75 216 THR B C 1
ATOM 6426 O O . THR B 1 216 ? -13 9.414 -34.562 1 79.75 216 THR B O 1
ATOM 6429 N N . VAL B 1 217 ? -14.492 8.305 -33.375 1 85.94 217 VAL B N 1
ATOM 6430 C CA . VAL B 1 217 ? -13.875 8.844 -32.156 1 85.94 217 VAL B CA 1
ATOM 6431 C C . VAL B 1 217 ? -12.695 7.961 -31.734 1 85.94 217 VAL B C 1
ATOM 6433 O O . VAL B 1 217 ? -12.828 6.738 -31.672 1 85.94 217 VAL B O 1
ATOM 6436 N N . LEU B 1 218 ? -11.602 8.625 -31.609 1 87.12 218 LEU B N 1
ATOM 6437 C CA . LEU B 1 218 ? -10.398 7.945 -31.141 1 87.12 218 LEU B CA 1
ATOM 6438 C C . LEU B 1 218 ? -10.305 8 -29.625 1 87.12 218 LEU B C 1
ATOM 6440 O O . LEU B 1 218 ? -10.578 9.039 -29.016 1 87.12 218 LEU B O 1
ATOM 6444 N N . VAL B 1 219 ? -10 6.844 -29.062 1 88.5 219 VAL B N 1
ATOM 6445 C CA . VAL B 1 219 ? -9.883 6.742 -27.609 1 88.5 219 VAL B CA 1
ATOM 6446 C C . VAL B 1 219 ? -8.406 6.637 -27.219 1 88.5 219 VAL B C 1
ATOM 6448 O O . VAL B 1 219 ? -7.703 5.734 -27.672 1 88.5 219 VAL B O 1
ATOM 6451 N N . ASP B 1 220 ? -8 7.582 -26.438 1 85 220 ASP B N 1
ATOM 6452 C CA . ASP B 1 220 ? -6.688 7.488 -25.812 1 85 220 ASP B CA 1
ATOM 6453 C C . ASP B 1 220 ? -6.746 6.641 -24.531 1 85 220 ASP B C 1
ATOM 6455 O O . ASP B 1 220 ? -7.348 7.051 -23.547 1 85 220 ASP B O 1
ATOM 6459 N N . ILE B 1 221 ? -6.102 5.555 -24.516 1 87.69 221 ILE B N 1
ATOM 6460 C CA . ILE B 1 221 ? -6.145 4.59 -23.422 1 87.69 221 ILE B CA 1
ATOM 6461 C C . ILE B 1 221 ? -5.664 5.25 -22.125 1 87.69 221 ILE B C 1
ATOM 6463 O O . ILE B 1 221 ? -6.148 4.93 -21.047 1 87.69 221 ILE B O 1
ATOM 6467 N N . LYS B 1 222 ? -4.801 6.262 -22.266 1 82.94 222 LYS B N 1
ATOM 6468 C CA . LYS B 1 222 ? -4.207 6.914 -21.094 1 82.94 222 LYS B CA 1
ATOM 6469 C C . LYS B 1 222 ? -5.246 7.727 -20.328 1 82.94 222 LYS B C 1
ATOM 6471 O O . LYS B 1 222 ? -5.074 8 -19.141 1 82.94 222 LYS B O 1
ATOM 6476 N N . GLN B 1 223 ? -6.336 8.039 -20.953 1 83.94 223 GLN B N 1
ATOM 6477 C CA . GLN B 1 223 ? -7.324 8.922 -20.344 1 83.94 223 GLN B CA 1
ATOM 6478 C C . GLN B 1 223 ? -8.445 8.117 -19.688 1 83.94 223 GLN B C 1
ATOM 6480 O O . GLN B 1 223 ? -9.297 8.688 -19 1 83.94 223 GLN B O 1
ATOM 6485 N N . LEU B 1 224 ? -8.398 6.875 -19.875 1 90.88 224 LEU B N 1
ATOM 6486 C CA . LEU B 1 224 ? -9.477 6.047 -19.344 1 90.88 224 LEU B CA 1
ATOM 6487 C C . LEU B 1 224 ? -9.297 5.816 -17.844 1 90.88 224 LEU B C 1
ATOM 6489 O O . LEU B 1 224 ? -8.164 5.727 -17.359 1 90.88 224 LEU B O 1
ATOM 6493 N N . PRO B 1 225 ? -10.398 5.777 -17.141 1 92.88 225 PRO B N 1
ATOM 6494 C CA . PRO B 1 225 ? -10.312 5.488 -15.711 1 92.88 225 PRO B CA 1
ATOM 6495 C C . PRO B 1 225 ? -9.797 4.078 -15.422 1 92.88 225 PRO B C 1
ATOM 6497 O O . PRO B 1 225 ? -9.898 3.195 -16.281 1 92.88 225 PRO B O 1
ATOM 6500 N N . ILE B 1 226 ? -9.312 3.844 -14.203 1 95.19 226 ILE B N 1
ATOM 6501 C CA . ILE B 1 226 ? -8.648 2.607 -13.812 1 95.19 226 ILE B CA 1
ATOM 6502 C C . ILE B 1 226 ? -9.617 1.434 -13.945 1 95.19 226 ILE B C 1
ATOM 6504 O O . ILE B 1 226 ? -9.227 0.344 -14.375 1 95.19 226 ILE B O 1
ATOM 6508 N N . SER B 1 227 ? -10.898 1.606 -13.578 1 96.19 227 SER B N 1
ATOM 6509 C CA . SER B 1 227 ? -11.883 0.535 -13.656 1 96.19 227 SER B CA 1
ATOM 6510 C C . SER B 1 227 ? -12.055 0.043 -15.094 1 96.19 227 SER B C 1
ATOM 6512 O O . SER B 1 227 ? -12.055 -1.164 -15.344 1 96.19 227 SER B O 1
ATOM 6514 N N . ILE B 1 228 ? -12.109 0.982 -16.047 1 96.06 228 ILE B N 1
ATOM 6515 C CA . ILE B 1 228 ? -12.289 0.636 -17.453 1 96.06 228 ILE B CA 1
ATOM 6516 C C . ILE B 1 228 ? -11.008 0.017 -18 1 96.06 228 ILE B C 1
ATOM 6518 O O . ILE B 1 228 ? -11.062 -0.938 -18.781 1 96.06 228 ILE B O 1
ATOM 6522 N N . LEU B 1 229 ? -9.859 0.566 -17.594 1 96.06 229 LEU B N 1
ATOM 6523 C CA . LEU B 1 229 ? -8.57 0.046 -18.062 1 96.06 229 LEU B CA 1
ATOM 6524 C C . LEU B 1 229 ? -8.414 -1.419 -17.656 1 96.06 229 LEU B C 1
ATOM 6526 O O . LEU B 1 229 ? -7.934 -2.23 -18.453 1 96.06 229 LEU B O 1
ATOM 6530 N N . LEU B 1 230 ? -8.789 -1.779 -16.453 1 96.88 230 LEU B N 1
ATOM 6531 C CA . LEU B 1 230 ? -8.641 -3.148 -15.977 1 96.88 230 LEU B CA 1
ATOM 6532 C C . LEU B 1 230 ? -9.539 -4.102 -16.766 1 96.88 230 LEU B C 1
ATOM 6534 O O . LEU B 1 230 ? -9.078 -5.145 -17.234 1 96.88 230 LEU B O 1
ATOM 6538 N N . VAL B 1 231 ? -10.805 -3.725 -16.938 1 96.06 231 VAL B N 1
ATOM 6539 C CA . VAL B 1 231 ? -11.734 -4.578 -17.656 1 96.06 231 VAL B CA 1
ATOM 6540 C C . VAL B 1 231 ? -11.312 -4.672 -19.125 1 96.06 231 VAL B C 1
ATOM 6542 O O . VAL B 1 231 ? -11.383 -5.746 -19.734 1 96.06 231 VAL B O 1
ATOM 6545 N N . LEU B 1 232 ? -10.891 -3.564 -19.688 1 95.06 232 LEU B N 1
ATOM 6546 C CA . LEU B 1 232 ? -10.453 -3.537 -21.078 1 95.06 232 LEU B CA 1
ATOM 6547 C C . LEU B 1 232 ? -9.242 -4.434 -21.281 1 95.06 232 LEU B C 1
ATOM 6549 O O . LEU B 1 232 ? -9.148 -5.137 -22.297 1 95.06 232 LEU B O 1
ATOM 6553 N N . SER B 1 233 ? -8.305 -4.422 -20.359 1 95.56 233 SER B N 1
ATOM 6554 C CA . SER B 1 233 ? -7.117 -5.27 -20.453 1 95.56 233 SER B CA 1
ATOM 6555 C C . SER B 1 233 ? -7.5 -6.746 -20.516 1 95.56 233 SER B C 1
ATOM 6557 O O . SER B 1 233 ? -6.918 -7.516 -21.281 1 95.56 233 SER B O 1
ATOM 6559 N N . ILE B 1 234 ? -8.469 -7.164 -19.719 1 94.75 234 ILE B N 1
ATOM 6560 C CA . ILE B 1 234 ? -8.914 -8.555 -19.688 1 94.75 234 ILE B CA 1
ATOM 6561 C C . ILE B 1 234 ? -9.688 -8.867 -20.969 1 94.75 234 ILE B C 1
ATOM 6563 O O . ILE B 1 234 ? -9.477 -9.914 -21.594 1 94.75 234 ILE B O 1
ATOM 6567 N N . ALA B 1 235 ? -10.562 -7.934 -21.344 1 93.5 235 ALA B N 1
ATOM 6568 C CA . ALA B 1 235 ? -11.422 -8.141 -22.516 1 93.5 235 ALA B CA 1
ATOM 6569 C C . ALA B 1 235 ? -10.594 -8.289 -23.781 1 93.5 235 ALA B C 1
ATOM 6571 O O . ALA B 1 235 ? -10.938 -9.086 -24.656 1 93.5 235 ALA B O 1
ATOM 6572 N N . LEU B 1 236 ? -9.547 -7.547 -23.891 1 92.12 236 LEU B N 1
ATOM 6573 C CA . LEU B 1 236 ? -8.719 -7.562 -25.094 1 92.12 236 LEU B CA 1
ATOM 6574 C C . LEU B 1 236 ? -7.949 -8.875 -25.203 1 92.12 236 LEU B C 1
ATOM 6576 O O . LEU B 1 236 ? -7.539 -9.273 -26.297 1 92.12 236 LEU B O 1
ATOM 6580 N N . ARG B 1 237 ? -7.727 -9.531 -24.109 1 88.38 237 ARG B N 1
ATOM 6581 C CA . ARG B 1 237 ? -7.012 -10.805 -24.125 1 88.38 237 ARG B CA 1
ATOM 6582 C C . ARG B 1 237 ? -7.844 -11.891 -24.812 1 88.38 237 ARG B C 1
ATOM 6584 O O . ARG B 1 237 ? -7.297 -12.812 -25.422 1 88.38 237 ARG B O 1
ATOM 6591 N N . SER B 1 238 ? -9.18 -11.812 -24.672 1 79.12 238 SER B N 1
ATOM 6592 C CA . SER B 1 238 ? -10.031 -12.875 -25.203 1 79.12 238 SER B CA 1
ATOM 6593 C C . SER B 1 238 ? -10.781 -12.406 -26.453 1 79.12 238 SER B C 1
ATOM 6595 O O . SER B 1 238 ? -11.672 -13.109 -26.938 1 79.12 238 SER B O 1
ATOM 6597 N N . ALA B 1 239 ? -10.406 -11.273 -26.859 1 81.25 239 ALA B N 1
ATOM 6598 C CA . ALA B 1 239 ? -11.18 -10.719 -27.969 1 81.25 239 ALA B CA 1
ATOM 6599 C C . ALA B 1 239 ? -10.852 -11.438 -29.281 1 81.25 239 ALA B C 1
ATOM 6601 O O . ALA B 1 239 ? -9.727 -11.906 -29.469 1 81.25 239 ALA B O 1
ATOM 6602 N N . ASP B 1 240 ? -11.898 -11.617 -30.016 1 76.75 240 ASP B N 1
ATOM 6603 C CA . ASP B 1 240 ? -11.719 -12.172 -31.359 1 76.75 240 ASP B CA 1
ATOM 6604 C C . ASP B 1 240 ? -11.125 -11.133 -32.312 1 76.75 240 ASP B C 1
ATOM 6606 O O . ASP B 1 240 ? -11.5 -9.961 -32.281 1 76.75 240 ASP B O 1
ATOM 6610 N N . ASN B 1 241 ? -10.18 -11.508 -33.062 1 71.56 241 ASN B N 1
ATOM 6611 C CA . ASN B 1 241 ? -9.43 -10.617 -33.938 1 71.56 241 ASN B CA 1
ATOM 6612 C C . ASN B 1 241 ? -10.273 -10.156 -35.125 1 71.56 241 ASN B C 1
ATOM 6614 O O . ASN B 1 241 ? -10.227 -8.984 -35.5 1 71.56 241 ASN B O 1
ATOM 6618 N N . SER B 1 242 ? -11.031 -10.93 -35.594 1 71.56 242 SER B N 1
ATOM 6619 C CA . SER B 1 242 ? -11.617 -10.719 -36.938 1 71.56 242 SER B CA 1
ATOM 6620 C C . SER B 1 242 ? -12.594 -9.547 -36.906 1 71.56 242 SER B C 1
ATOM 6622 O O . SER B 1 242 ? -12.461 -8.609 -37.688 1 71.56 242 SER B O 1
ATOM 6624 N N . PRO B 1 243 ? -13.383 -9.445 -35.938 1 73.62 243 PRO B N 1
ATOM 6625 C CA . PRO B 1 243 ? -14.367 -8.359 -35.969 1 73.62 243 PRO B CA 1
ATOM 6626 C C . PRO B 1 243 ? -13.758 -7 -35.656 1 73.62 243 PRO B C 1
ATOM 6628 O O . PRO B 1 243 ? -14.328 -5.965 -36 1 73.62 243 PRO B O 1
ATOM 6631 N N . LEU B 1 244 ? -12.609 -6.996 -35.125 1 80.38 244 LEU B N 1
ATOM 6632 C CA . LEU B 1 244 ? -12.031 -5.75 -34.625 1 80.38 244 LEU B CA 1
ATOM 6633 C C . LEU B 1 244 ? -10.977 -5.223 -35.594 1 80.38 244 LEU B C 1
ATOM 6635 O O . LEU B 1 244 ? -10.492 -4.102 -35.438 1 80.38 244 LEU B O 1
ATOM 6639 N N . ASN B 1 245 ? -10.672 -5.984 -36.625 1 81.38 245 ASN B N 1
ATOM 6640 C CA . ASN B 1 245 ? -9.617 -5.633 -37.562 1 81.38 245 ASN B CA 1
ATOM 6641 C C . ASN B 1 245 ? -8.281 -5.418 -36.875 1 81.38 245 ASN B C 1
ATOM 6643 O O . ASN B 1 245 ? -7.578 -4.449 -37.156 1 81.38 245 ASN B O 1
ATOM 6647 N N . LEU B 1 246 ? -8.109 -6.219 -35.781 1 85.06 246 LEU B N 1
ATOM 6648 C CA . LEU B 1 246 ? -6.859 -6.141 -35.031 1 85.06 246 LEU B CA 1
ATOM 6649 C C . LEU B 1 246 ? -6.16 -7.496 -35 1 85.06 246 LEU B C 1
ATOM 6651 O O . LEU B 1 246 ? -6.801 -8.523 -34.781 1 85.06 246 LEU B O 1
ATOM 6655 N N . GLY B 1 247 ? -4.93 -7.512 -35.375 1 84.19 247 GLY B N 1
ATOM 6656 C CA . GLY B 1 247 ? -4.16 -8.742 -35.281 1 84.19 247 GLY B CA 1
ATOM 6657 C C . GLY B 1 247 ? -3.939 -9.195 -33.844 1 84.19 247 GLY B C 1
ATOM 6658 O O . GLY B 1 247 ? -4.129 -8.422 -32.906 1 84.19 247 GLY B O 1
ATOM 6659 N N . PRO B 1 248 ? -3.631 -10.43 -33.688 1 84.56 248 PRO B N 1
ATOM 6660 C CA . PRO B 1 248 ? -3.426 -10.969 -32.344 1 84.56 248 PRO B CA 1
ATOM 6661 C C . PRO B 1 248 ? -2.289 -10.273 -31.594 1 84.56 248 PRO B C 1
ATOM 6663 O O . PRO B 1 248 ? -2.381 -10.062 -30.391 1 84.56 248 PRO B O 1
ATOM 6666 N N . GLU B 1 249 ? -1.29 -9.922 -32.281 1 84.94 249 GLU B N 1
ATOM 6667 C CA . GLU B 1 249 ? -0.158 -9.25 -31.656 1 84.94 249 GLU B CA 1
ATOM 6668 C C . GLU B 1 249 ? -0.544 -7.859 -31.172 1 84.94 249 GLU B C 1
ATOM 6670 O O . GLU B 1 249 ? -0.103 -7.43 -30.109 1 84.94 249 GLU B O 1
ATOM 6675 N N . LEU B 1 250 ? -1.342 -7.223 -31.969 1 87.19 250 LEU B N 1
ATOM 6676 C CA . LEU B 1 250 ? -1.791 -5.891 -31.578 1 87.19 250 LEU B CA 1
ATOM 6677 C C . LEU B 1 250 ? -2.758 -5.957 -30.406 1 87.19 250 LEU B C 1
ATOM 6679 O O . LEU B 1 250 ? -2.752 -5.078 -29.547 1 87.19 250 LEU B O 1
ATOM 6683 N N . LEU B 1 251 ? -3.576 -6.992 -30.406 1 89.62 251 LEU B N 1
ATOM 6684 C CA . LEU B 1 251 ? -4.508 -7.172 -29.297 1 89.62 251 LEU B CA 1
ATOM 6685 C C . LEU B 1 251 ? -3.758 -7.363 -27.984 1 89.62 251 LEU B C 1
ATOM 6687 O O . LEU B 1 251 ? -4.137 -6.789 -26.953 1 89.62 251 LEU B O 1
ATOM 6691 N N . LEU B 1 252 ? -2.744 -8.125 -28.016 1 89.69 252 LEU B N 1
ATOM 6692 C CA . LEU B 1 252 ? -1.933 -8.344 -26.828 1 89.69 252 LEU B CA 1
ATOM 6693 C C . LEU B 1 252 ? -1.236 -7.051 -26.391 1 89.69 252 LEU B C 1
ATOM 6695 O O . LEU B 1 252 ? -1.153 -6.754 -25.203 1 89.69 252 LEU B O 1
ATOM 6699 N N . ALA B 1 253 ? -0.768 -6.34 -27.375 1 88.75 253 ALA B N 1
ATOM 6700 C CA . ALA B 1 253 ? -0.093 -5.078 -27.094 1 88.75 253 ALA B CA 1
ATOM 6701 C C . ALA B 1 253 ? -1.054 -4.078 -26.453 1 88.75 253 ALA B C 1
ATOM 6703 O O . ALA B 1 253 ? -0.675 -3.344 -25.531 1 88.75 253 ALA B O 1
ATOM 6704 N N . LEU B 1 254 ? -2.281 -4.082 -26.984 1 91.56 254 LEU B N 1
ATOM 6705 C CA . LEU B 1 254 ? -3.293 -3.178 -26.438 1 91.56 254 LEU B CA 1
ATOM 6706 C C . LEU B 1 254 ? -3.697 -3.594 -25.031 1 91.56 254 LEU B C 1
ATOM 6708 O O . LEU B 1 254 ? -3.947 -2.74 -24.172 1 91.56 254 LEU B O 1
ATOM 6712 N N . SER B 1 255 ? -3.783 -4.887 -24.797 1 93.62 255 SER B N 1
ATOM 6713 C CA . SER B 1 255 ? -4.074 -5.391 -23.469 1 93.62 255 SER B CA 1
ATOM 6714 C C . SER B 1 255 ? -2.984 -4.996 -22.469 1 93.62 255 SER B C 1
ATOM 6716 O O . SER B 1 255 ? -3.279 -4.531 -21.375 1 93.62 255 SER B O 1
ATOM 6718 N N . GLU B 1 256 ? -1.747 -5.117 -22.891 1 93.12 256 GLU B N 1
ATOM 6719 C CA . GLU B 1 256 ? -0.613 -4.75 -22.047 1 93.12 256 GLU B CA 1
ATOM 6720 C C . GLU B 1 256 ? -0.6 -3.254 -21.766 1 93.12 256 GLU B C 1
ATOM 6722 O O . GLU B 1 256 ? -0.349 -2.834 -20.625 1 93.12 256 GLU B O 1
ATOM 6727 N N . ALA B 1 257 ? -0.862 -2.516 -22.797 1 92 257 ALA B N 1
ATOM 6728 C CA . ALA B 1 257 ? -0.89 -1.063 -22.641 1 92 257 ALA B CA 1
ATOM 6729 C C . ALA B 1 257 ? -1.984 -0.635 -21.672 1 92 257 ALA B C 1
ATOM 6731 O O . ALA B 1 257 ? -1.775 0.259 -20.844 1 92 257 ALA B O 1
ATOM 6732 N N . SER B 1 258 ? -3.156 -1.246 -21.812 1 94.38 258 SER B N 1
ATOM 6733 C CA . SER B 1 258 ? -4.258 -0.926 -20.922 1 94.38 258 SER B CA 1
ATOM 6734 C C . SER B 1 258 ? -3.91 -1.266 -19.469 1 94.38 258 SER B C 1
ATOM 6736 O O . SER B 1 258 ? -4.168 -0.474 -18.562 1 94.38 258 SER B O 1
ATOM 6738 N N . PHE B 1 259 ? -3.283 -2.379 -19.297 1 96.06 259 PHE B N 1
ATOM 6739 C CA . PHE B 1 259 ? -2.951 -2.799 -17.953 1 96.06 259 PHE B CA 1
ATOM 6740 C C . PHE B 1 259 ? -1.83 -1.939 -17.375 1 96.06 259 PHE B C 1
ATOM 6742 O O . PHE B 1 259 ? -1.843 -1.604 -16.188 1 96.06 259 PHE B O 1
ATOM 6749 N N . THR B 1 260 ? -0.843 -1.638 -18.156 1 93.81 260 THR B N 1
ATOM 6750 C CA . THR B 1 260 ? 0.254 -0.785 -17.703 1 93.81 260 THR B CA 1
ATOM 6751 C C . THR B 1 260 ? -0.264 0.585 -17.281 1 93.81 260 THR B C 1
ATOM 6753 O O . THR B 1 260 ? 0.187 1.141 -16.281 1 93.81 260 THR B O 1
ATOM 6756 N N . ASN B 1 261 ? -1.162 1.12 -18.047 1 92.69 261 ASN B N 1
ATOM 6757 C CA . ASN B 1 261 ? -1.753 2.4 -17.672 1 92.69 261 ASN B CA 1
ATOM 6758 C C . ASN B 1 261 ? -2.551 2.289 -16.375 1 92.69 261 ASN B C 1
ATOM 6760 O O . ASN B 1 261 ? -2.602 3.238 -15.586 1 92.69 261 ASN B O 1
ATOM 6764 N N . ALA B 1 262 ? -3.227 1.141 -16.172 1 96.06 262 ALA B N 1
ATOM 6765 C CA . ALA B 1 262 ? -3.912 0.912 -14.906 1 96.06 262 ALA B CA 1
ATOM 6766 C C . ALA B 1 262 ? -2.924 0.894 -13.742 1 96.06 262 ALA B C 1
ATOM 6768 O O . ALA B 1 262 ? -3.182 1.481 -12.688 1 96.06 262 ALA B O 1
ATOM 6769 N N . LEU B 1 263 ? -1.793 0.214 -13.969 1 95.75 263 LEU B N 1
ATOM 6770 C CA . LEU B 1 263 ? -0.763 0.153 -12.938 1 95.75 263 LEU B CA 1
ATOM 6771 C C . LEU B 1 263 ? -0.203 1.541 -12.648 1 95.75 263 LEU B C 1
ATOM 6773 O O . LEU B 1 263 ? 0.04 1.887 -11.484 1 95.75 263 LEU B O 1
ATOM 6777 N N . GLN B 1 264 ? -0.025 2.303 -13.664 1 92.19 264 GLN B N 1
ATOM 6778 C CA . GLN B 1 264 ? 0.504 3.652 -13.508 1 92.19 264 GLN B CA 1
ATOM 6779 C C . GLN B 1 264 ? -0.475 4.547 -12.75 1 92.19 264 GLN B C 1
ATOM 6781 O O . GLN B 1 264 ? -0.07 5.52 -12.117 1 92.19 264 GLN B O 1
ATOM 6786 N N . SER B 1 265 ? -1.749 4.203 -12.805 1 93.38 265 SER B N 1
ATOM 6787 C CA . SER B 1 265 ? -2.768 4.992 -12.117 1 93.38 265 SER B CA 1
ATOM 6788 C C . SER B 1 265 ? -3.088 4.406 -10.742 1 93.38 265 SER B C 1
ATOM 6790 O O . SER B 1 265 ? -4.016 4.863 -10.07 1 93.38 265 SER B O 1
ATOM 6792 N N . GLN B 1 266 ? -2.373 3.432 -10.328 1 95.06 266 GLN B N 1
ATOM 6793 C CA . GLN B 1 266 ? -2.67 2.721 -9.086 1 95.06 266 GLN B CA 1
ATOM 6794 C C . GLN B 1 266 ? -2.635 3.664 -7.891 1 95.06 266 GLN B C 1
ATOM 6796 O O . GLN B 1 266 ? -3.428 3.521 -6.957 1 95.06 266 GLN B O 1
ATOM 6801 N N . TRP B 1 267 ? -1.722 4.68 -7.867 1 93.88 267 TRP B N 1
ATOM 6802 C CA . TRP B 1 267 ? -1.548 5.598 -6.742 1 93.88 267 TRP B CA 1
ATOM 6803 C C . TRP B 1 267 ? -2.812 6.418 -6.508 1 93.88 267 TRP B C 1
ATOM 6805 O O . TRP B 1 267 ? -3.055 6.891 -5.395 1 93.88 267 TRP B O 1
ATOM 6815 N N . THR B 1 268 ? -3.646 6.605 -7.516 1 93.5 268 THR B N 1
ATOM 6816 C CA . THR B 1 268 ? -4.867 7.391 -7.375 1 93.5 268 THR B CA 1
ATOM 6817 C C . THR B 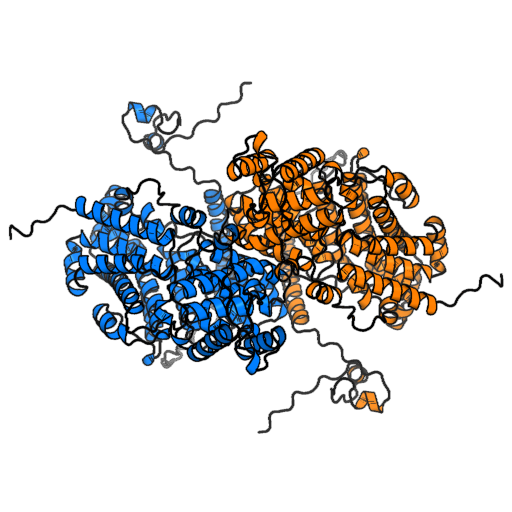1 268 ? -5.871 6.672 -6.477 1 93.5 268 THR B C 1
ATOM 6819 O O . THR B 1 268 ? -6.758 7.301 -5.898 1 93.5 268 THR B O 1
ATOM 6822 N N . LEU B 1 269 ? -5.68 5.324 -6.344 1 94.56 269 LEU B N 1
ATOM 6823 C CA . LEU B 1 269 ? -6.586 4.539 -5.512 1 94.56 269 LEU B CA 1
ATOM 6824 C C . LEU B 1 269 ? -6.328 4.793 -4.031 1 94.56 269 LEU B C 1
ATOM 6826 O O . LEU B 1 269 ? -7.152 4.445 -3.184 1 94.56 269 LEU B O 1
ATOM 6830 N N . LEU B 1 270 ? -5.23 5.43 -3.729 1 93.5 270 LEU B N 1
ATOM 6831 C CA . LEU B 1 270 ? -4.828 5.621 -2.34 1 93.5 270 LEU B CA 1
ATOM 6832 C C . LEU B 1 270 ? -5.734 6.637 -1.646 1 93.5 270 LEU B C 1
ATOM 6834 O O . LEU B 1 270 ? -5.789 6.688 -0.416 1 93.5 270 LEU B O 1
ATOM 6838 N N . SER B 1 271 ? -6.395 7.5 -2.402 1 91.62 271 SER B N 1
ATOM 6839 C CA . SER B 1 271 ? -7.199 8.555 -1.798 1 91.62 271 SER B CA 1
ATOM 6840 C C . SER B 1 271 ? -8.688 8.305 -2.018 1 91.62 271 SER B C 1
ATOM 6842 O O . SER B 1 271 ? -9.523 9.109 -1.59 1 91.62 271 SER B O 1
ATOM 6844 N N . VAL B 1 272 ? -9.047 7.207 -2.689 1 90.5 272 VAL B N 1
ATOM 6845 C CA . VAL B 1 272 ? -10.453 6.922 -2.949 1 90.5 272 VAL B CA 1
ATOM 6846 C C . VAL B 1 272 ? -11.047 6.133 -1.782 1 90.5 272 VAL B C 1
ATOM 6848 O O . VAL B 1 272 ? -10.32 5.68 -0.898 1 90.5 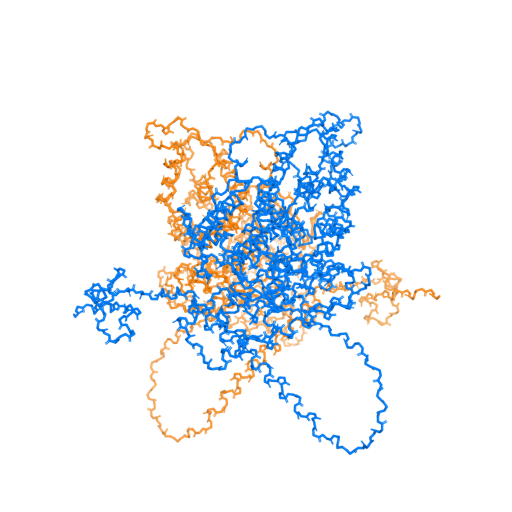272 VAL B O 1
ATOM 6851 N N . VAL B 1 273 ? -12.312 6.051 -1.816 1 89.69 273 VAL B N 1
ATOM 6852 C CA . VAL B 1 273 ? -13.008 5.324 -0.757 1 89.69 273 VAL B CA 1
ATOM 6853 C C . VAL B 1 273 ? -12.602 3.854 -0.79 1 89.69 273 VAL B C 1
ATOM 6855 O O . VAL B 1 273 ? -12.25 3.322 -1.847 1 89.69 273 VAL B O 1
ATOM 6858 N N . ASP B 1 274 ? -12.695 3.188 0.356 1 91.31 274 ASP B N 1
ATOM 6859 C CA . ASP B 1 274 ? -12.219 1.814 0.494 1 91.31 274 ASP B CA 1
ATOM 6860 C C . ASP B 1 274 ? -13.062 0.857 -0.346 1 91.31 274 ASP B C 1
ATOM 6862 O O . ASP B 1 274 ? -12.562 -0.157 -0.833 1 91.31 274 ASP B O 1
ATOM 6866 N N . GLU B 1 275 ? -14.344 1.142 -0.557 1 91.06 275 GLU B N 1
ATOM 6867 C CA . GLU B 1 275 ? -15.242 0.301 -1.339 1 91.06 275 GLU B CA 1
ATOM 6868 C C . GLU B 1 275 ? -14.773 0.182 -2.785 1 91.06 275 GLU B C 1
ATOM 6870 O O . GLU B 1 275 ? -15.102 -0.786 -3.475 1 91.06 275 GLU B O 1
ATOM 6875 N N . GLU B 1 276 ? -14.055 1.124 -3.166 1 93.44 276 GLU B N 1
ATOM 6876 C CA . GLU B 1 276 ? -13.508 1.125 -4.52 1 93.44 276 GLU B CA 1
ATOM 6877 C C . GLU B 1 276 ? -12.055 0.658 -4.527 1 93.44 276 GLU B C 1
ATOM 6879 O O . GLU B 1 276 ? -11.648 -0.101 -5.406 1 93.44 276 GLU B O 1
ATOM 6884 N N . ARG B 1 277 ? -11.281 1.092 -3.586 1 95.94 277 ARG B N 1
ATOM 6885 C CA . ARG B 1 277 ? -9.852 0.803 -3.521 1 95.94 277 ARG B CA 1
ATOM 6886 C C . ARG B 1 277 ? -9.602 -0.697 -3.406 1 95.94 277 ARG B C 1
ATOM 6888 O O . ARG B 1 277 ? -8.75 -1.245 -4.109 1 95.94 277 ARG B O 1
ATOM 6895 N N . ILE B 1 278 ? -10.375 -1.399 -2.562 1 96.88 278 ILE B N 1
ATOM 6896 C CA . ILE B 1 278 ? -10.109 -2.795 -2.232 1 96.88 278 ILE B CA 1
ATOM 6897 C C . ILE B 1 278 ? -10.375 -3.674 -3.451 1 96.88 278 ILE B C 1
ATOM 6899 O O . ILE B 1 278 ? -9.484 -4.379 -3.926 1 96.88 278 ILE B O 1
ATOM 6903 N N . PRO B 1 279 ? -11.602 -3.6 -4.051 1 97.31 279 PRO B N 1
ATOM 6904 C CA . PRO B 1 279 ? -11.859 -4.504 -5.176 1 97.31 279 PRO B CA 1
ATOM 6905 C C . PRO B 1 279 ? -10.984 -4.199 -6.387 1 97.31 279 PRO B C 1
ATOM 6907 O O . PRO B 1 279 ? -10.547 -5.121 -7.086 1 97.31 279 PRO B O 1
ATOM 6910 N N . LEU B 1 280 ? -10.719 -3.006 -6.715 1 98.06 280 LEU B N 1
ATOM 6911 C CA . LEU B 1 280 ? -9.906 -2.666 -7.871 1 98.06 280 LEU B CA 1
ATOM 6912 C C . LEU B 1 280 ? -8.461 -3.115 -7.668 1 98.06 280 LEU B C 1
ATOM 6914 O O . LEU B 1 280 ? -7.82 -3.607 -8.602 1 98.06 280 LEU B O 1
ATOM 6918 N N . SER B 1 281 ? -7.93 -2.914 -6.473 1 98.31 281 SER B N 1
ATOM 6919 C CA . SER B 1 281 ? -6.582 -3.383 -6.172 1 98.31 281 SER B CA 1
ATOM 6920 C C . SER B 1 281 ? -6.504 -4.906 -6.203 1 98.31 281 SER B C 1
ATOM 6922 O O . SER B 1 281 ? -5.504 -5.473 -6.648 1 98.31 281 SER B O 1
ATOM 6924 N N . LEU B 1 282 ? -7.531 -5.562 -5.695 1 98.44 282 LEU B N 1
ATOM 6925 C CA . LEU B 1 282 ? -7.57 -7.02 -5.746 1 98.44 282 LEU B CA 1
ATOM 6926 C C . LEU B 1 282 ? -7.605 -7.512 -7.191 1 98.44 282 LEU B C 1
ATOM 6928 O O . LEU B 1 282 ? -6.902 -8.461 -7.547 1 98.44 282 LEU B O 1
ATOM 6932 N N . LEU B 1 283 ? -8.477 -6.91 -7.98 1 98.38 283 LEU B N 1
ATOM 6933 C CA . LEU B 1 283 ? -8.539 -7.297 -9.391 1 98.38 283 LEU B CA 1
ATOM 6934 C C . LEU B 1 283 ? -7.184 -7.129 -10.062 1 98.38 283 LEU B C 1
ATOM 6936 O O . LEU B 1 283 ? -6.77 -7.98 -10.852 1 98.38 283 LEU B O 1
ATOM 6940 N N . MET B 1 284 ? -6.496 -6.039 -9.75 1 98.44 284 MET B N 1
ATOM 6941 C CA . MET B 1 284 ? -5.16 -5.812 -10.297 1 98.44 284 MET B CA 1
ATOM 6942 C C . MET B 1 284 ? -4.207 -6.926 -9.875 1 98.44 284 MET B C 1
ATOM 6944 O O . MET B 1 284 ? -3.42 -7.414 -10.688 1 98.44 284 MET B O 1
ATOM 6948 N N . ALA B 1 285 ? -4.285 -7.34 -8.641 1 98.56 285 ALA B N 1
ATOM 6949 C CA . ALA B 1 285 ? -3.426 -8.406 -8.141 1 98.56 285 ALA B CA 1
ATOM 6950 C C . ALA B 1 285 ? -3.717 -9.727 -8.852 1 98.56 285 ALA B C 1
ATOM 6952 O O . ALA B 1 285 ? -2.795 -10.445 -9.25 1 98.56 285 ALA B O 1
ATOM 6953 N N . TYR B 1 286 ? -5.004 -10.039 -9.008 1 98.25 286 TYR B N 1
ATOM 6954 C CA . TYR B 1 286 ? -5.379 -11.266 -9.703 1 98.25 286 TYR B CA 1
ATOM 6955 C C . TYR B 1 286 ? -4.938 -11.227 -11.156 1 98.25 286 TYR B C 1
ATOM 6957 O O . TYR B 1 286 ? -4.516 -12.242 -11.711 1 98.25 286 TYR B O 1
ATOM 6965 N N . CYS B 1 287 ? -5.055 -10.07 -11.773 1 97.56 287 CYS B N 1
ATOM 6966 C CA . CYS B 1 287 ? -4.598 -9.953 -13.156 1 97.56 287 CYS B CA 1
ATOM 6967 C C . CYS B 1 287 ? -3.092 -10.164 -13.25 1 97.56 287 CYS B C 1
ATOM 6969 O O . CYS B 1 287 ? -2.609 -10.797 -14.195 1 97.56 287 CYS B O 1
ATOM 6971 N N . LEU B 1 288 ? -2.369 -9.641 -12.297 1 97.5 288 LEU B N 1
ATOM 6972 C CA . LEU B 1 288 ? -0.924 -9.844 -12.281 1 97.5 288 LEU B CA 1
ATOM 6973 C C . LEU B 1 288 ? -0.578 -11.32 -12.172 1 97.5 288 LEU B C 1
ATOM 6975 O O . LEU B 1 288 ? 0.394 -11.781 -12.773 1 97.5 288 LEU B O 1
ATOM 6979 N N . MET B 1 289 ? -1.379 -12.094 -11.5 1 97.31 289 MET B N 1
ATOM 6980 C CA . MET B 1 289 ? -1.112 -13.508 -11.258 1 97.31 289 MET B CA 1
ATOM 6981 C C . MET B 1 289 ? -1.561 -14.359 -12.445 1 97.31 289 MET B C 1
ATOM 6983 O O . MET B 1 289 ? -0.899 -15.336 -12.805 1 97.31 289 MET B O 1
ATOM 6987 N N . TYR B 1 290 ? -2.664 -13.977 -13.078 1 96.31 290 TYR B N 1
ATOM 6988 C CA . TYR B 1 290 ? -3.297 -14.867 -14.047 1 96.31 290 TYR B CA 1
ATOM 6989 C C . TYR B 1 290 ? -2.91 -14.484 -15.477 1 96.31 290 TYR B C 1
ATOM 6991 O O . TYR B 1 290 ? -2.887 -15.336 -16.359 1 96.31 290 TYR B O 1
ATOM 6999 N N . PHE B 1 291 ? -2.58 -13.227 -15.695 1 95.44 291 PHE B N 1
ATOM 7000 C CA . PHE B 1 291 ? -2.393 -12.797 -17.078 1 95.44 291 PHE B CA 1
ATOM 7001 C C . PHE B 1 291 ? -0.948 -12.375 -17.328 1 95.44 291 PHE B C 1
ATOM 7003 O O . PHE B 1 291 ? -0.47 -12.406 -18.453 1 95.44 291 PHE B O 1
ATOM 7010 N N . TRP B 1 292 ? -0.215 -12.008 -16.281 1 95.06 292 TRP B N 1
ATOM 7011 C CA . TRP B 1 292 ? 1.056 -11.344 -16.562 1 95.06 292 TRP B CA 1
ATOM 7012 C C . TRP B 1 292 ? 2.195 -12.016 -15.805 1 95.06 292 TRP B C 1
ATOM 7014 O O . TRP B 1 292 ? 3.365 -11.68 -16 1 95.06 292 TRP B O 1
ATOM 7024 N N . ALA B 1 293 ? 1.946 -12.93 -14.922 1 95.31 293 ALA B N 1
ATOM 7025 C CA . ALA B 1 293 ? 2.932 -13.719 -14.188 1 95.31 293 ALA B CA 1
ATOM 7026 C C . ALA B 1 293 ? 3.898 -12.82 -13.422 1 95.31 293 ALA B C 1
ATOM 7028 O O . ALA B 1 293 ? 5.117 -12.961 -13.547 1 95.31 293 ALA B O 1
ATOM 7029 N N . ARG B 1 294 ? 3.432 -11.914 -12.664 1 95.75 294 ARG B N 1
ATOM 7030 C CA . ARG B 1 294 ? 4.211 -11.016 -11.812 1 95.75 294 ARG B CA 1
ATOM 7031 C C . ARG B 1 294 ? 3.824 -11.18 -10.352 1 95.75 294 ARG B C 1
ATOM 7033 O O . ARG B 1 294 ? 3.199 -10.297 -9.766 1 95.75 294 ARG B O 1
ATOM 7040 N N . PRO B 1 295 ? 4.289 -12.266 -9.766 1 96.56 295 PRO B N 1
ATOM 7041 C CA . PRO B 1 295 ? 3.83 -12.602 -8.422 1 96.56 295 PRO B CA 1
ATOM 7042 C C . PRO B 1 295 ? 4.359 -11.641 -7.359 1 96.56 295 PRO B C 1
ATOM 7044 O O . PRO B 1 295 ? 3.686 -11.391 -6.355 1 96.56 295 PRO B O 1
ATOM 7047 N N . PHE B 1 296 ? 5.551 -11.07 -7.473 1 96.25 296 PHE B N 1
ATOM 7048 C CA . PHE B 1 296 ? 6.129 -10.195 -6.457 1 96.25 296 PHE B CA 1
ATOM 7049 C C . PHE B 1 296 ? 5.371 -8.883 -6.375 1 96.25 296 PHE B C 1
ATOM 7051 O O . PHE B 1 296 ? 5.102 -8.375 -5.281 1 96.25 296 PHE B O 1
ATOM 7058 N N . HIS B 1 297 ? 5.031 -8.305 -7.543 1 96.62 297 HIS B N 1
ATOM 7059 C CA . HIS B 1 297 ? 4.195 -7.113 -7.551 1 96.62 297 HIS B CA 1
ATOM 7060 C C . HIS B 1 297 ? 2.826 -7.395 -6.941 1 96.62 297 HIS B C 1
ATOM 7062 O O . HIS B 1 297 ? 2.293 -6.57 -6.191 1 96.62 297 HIS B O 1
ATOM 7068 N N . ALA B 1 298 ? 2.291 -8.562 -7.355 1 97.81 298 ALA B N 1
ATOM 7069 C CA . ALA B 1 298 ? 0.989 -8.945 -6.82 1 97.81 298 ALA B CA 1
ATOM 7070 C C . ALA B 1 298 ? 1.031 -9.062 -5.301 1 97.81 298 ALA B C 1
ATOM 7072 O O . ALA B 1 298 ? 0.119 -8.594 -4.613 1 97.81 298 ALA B O 1
ATOM 7073 N N . LEU B 1 299 ? 2.062 -9.688 -4.77 1 97.25 299 LEU B N 1
ATOM 7074 C CA . LEU B 1 299 ? 2.191 -9.852 -3.326 1 97.25 299 LEU B CA 1
ATOM 7075 C C . LEU B 1 299 ? 2.281 -8.5 -2.627 1 97.25 299 LEU B C 1
ATOM 7077 O O . LEU B 1 299 ? 1.619 -8.281 -1.611 1 97.25 299 LEU B O 1
ATOM 7081 N N . GLY B 1 300 ? 3.135 -7.617 -3.156 1 96.25 300 GLY B N 1
ATOM 7082 C CA . GLY B 1 300 ? 3.248 -6.285 -2.584 1 96.25 300 GLY B CA 1
ATOM 7083 C C . GLY B 1 300 ? 1.927 -5.543 -2.539 1 96.25 300 GLY B C 1
ATOM 7084 O O . GLY B 1 300 ? 1.622 -4.867 -1.553 1 96.25 300 GLY B O 1
ATOM 7085 N N . LEU B 1 301 ? 1.182 -5.629 -3.59 1 97.38 301 LEU B N 1
ATOM 7086 C CA . LEU B 1 301 ? -0.116 -4.969 -3.682 1 97.38 301 LEU B CA 1
ATOM 7087 C C . LEU B 1 301 ? -1.09 -5.539 -2.656 1 97.38 301 LEU B C 1
ATOM 7089 O O . LEU B 1 301 ? -1.787 -4.789 -1.972 1 97.38 301 LEU B O 1
ATOM 7093 N N . VAL B 1 302 ? -1.136 -6.859 -2.57 1 97.75 302 VAL B N 1
ATOM 7094 C CA . VAL B 1 302 ? -2.061 -7.539 -1.67 1 97.75 302 VAL B CA 1
ATOM 7095 C C . VAL B 1 302 ? -1.716 -7.199 -0.222 1 97.75 302 VAL B C 1
ATOM 7097 O O . VAL B 1 302 ? -2.607 -6.93 0.587 1 97.75 302 VAL B O 1
ATOM 7100 N N . GLN B 1 303 ? -0.486 -7.195 0.099 1 95.75 303 GLN B N 1
ATOM 7101 C CA . GLN B 1 303 ? -0.061 -6.895 1.462 1 95.75 303 GLN B CA 1
ATOM 7102 C C . GLN B 1 303 ? -0.365 -5.445 1.825 1 95.75 303 GLN B C 1
ATOM 7104 O O . GLN B 1 303 ? -0.666 -5.141 2.98 1 95.75 303 GLN B O 1
ATOM 7109 N N . SER B 1 304 ? -0.265 -4.566 0.88 1 95.75 304 SER B N 1
ATOM 7110 C CA . SER B 1 304 ? -0.552 -3.156 1.115 1 95.75 304 SER B CA 1
ATOM 7111 C C . SER B 1 304 ? -2.025 -2.939 1.442 1 95.75 304 SER B C 1
ATOM 7113 O O . SER B 1 304 ? -2.406 -1.88 1.946 1 95.75 304 SER B O 1
ATOM 7115 N N . LEU B 1 305 ? -2.91 -3.891 1.191 1 96.75 305 LEU B N 1
ATOM 7116 C CA . LEU B 1 305 ? -4.348 -3.766 1.408 1 96.75 305 LEU B CA 1
ATOM 7117 C C . LEU B 1 305 ? -4.723 -4.18 2.828 1 96.75 305 LEU B C 1
ATOM 7119 O O . LEU B 1 305 ? -5.84 -3.922 3.279 1 96.75 305 LEU B O 1
ATOM 7123 N N . ASP B 1 306 ? -3.805 -4.805 3.549 1 95.06 306 ASP B N 1
ATOM 7124 C CA . ASP B 1 306 ? -4.098 -5.387 4.855 1 95.06 306 ASP B CA 1
ATOM 7125 C C . ASP B 1 306 ? -4.648 -4.336 5.812 1 95.06 306 ASP B C 1
ATOM 7127 O O . ASP B 1 306 ? -5.695 -4.535 6.43 1 95.06 306 ASP B O 1
ATOM 7131 N N . PRO B 1 307 ? -3.984 -3.129 5.887 1 92.75 307 PRO B N 1
ATOM 7132 C CA . PRO B 1 307 ? -4.523 -2.119 6.801 1 92.75 307 PRO B CA 1
ATOM 7133 C C . PRO B 1 307 ? -5.875 -1.573 6.344 1 92.75 307 PRO B C 1
ATOM 7135 O O . PRO B 1 307 ? -6.73 -1.263 7.176 1 92.75 307 PRO B O 1
ATOM 7138 N N . VAL B 1 308 ? -6.094 -1.479 5.098 1 93.94 308 VAL B N 1
ATOM 7139 C CA . VAL B 1 308 ? -7.324 -0.939 4.527 1 93.94 308 VAL B CA 1
ATOM 7140 C C . VAL B 1 308 ? -8.484 -1.879 4.828 1 93.94 308 VAL B C 1
ATOM 7142 O O . VAL B 1 308 ? -9.602 -1.428 5.117 1 93.94 308 VAL B O 1
ATOM 7145 N N . ILE B 1 309 ? -8.219 -3.143 4.727 1 93.5 309 ILE B N 1
ATOM 7146 C CA . ILE B 1 309 ? -9.242 -4.141 4.988 1 93.5 309 ILE B CA 1
ATOM 7147 C C . ILE B 1 309 ? -9.68 -4.062 6.449 1 93.5 309 ILE B C 1
ATOM 7149 O O . ILE B 1 309 ? -10.875 -4.152 6.754 1 93.5 309 ILE B O 1
ATOM 7153 N N . ARG B 1 310 ? -8.758 -3.865 7.277 1 89.31 310 ARG B N 1
ATOM 7154 C CA . ARG B 1 310 ? -9.086 -3.701 8.688 1 89.31 310 ARG B CA 1
ATOM 7155 C C . ARG B 1 310 ? -9.992 -2.488 8.906 1 89.31 310 ARG B C 1
ATOM 7157 O O . ARG B 1 310 ? -11.008 -2.58 9.586 1 89.31 310 ARG B O 1
ATOM 7164 N N . THR B 1 311 ? -9.562 -1.418 8.32 1 88.12 311 THR B N 1
ATOM 7165 C CA . THR B 1 311 ? -10.328 -0.186 8.453 1 88.12 311 THR B CA 1
ATOM 7166 C C . THR B 1 311 ? -11.727 -0.355 7.867 1 88.12 311 THR B C 1
ATOM 7168 O O . THR B 1 311 ? -12.711 0.105 8.453 1 88.12 311 THR B O 1
ATOM 7171 N N . PHE B 1 312 ? -11.766 -1.014 6.746 1 92.19 312 PHE B N 1
ATOM 7172 C CA . PHE B 1 312 ? -13.047 -1.251 6.082 1 92.19 312 PHE B CA 1
ATOM 7173 C C . PHE B 1 312 ? -13.969 -2.082 6.961 1 92.19 312 PHE B C 1
ATOM 7175 O O . PHE B 1 312 ? -15.164 -1.795 7.059 1 92.19 312 PHE B O 1
ATOM 7182 N N . SER B 1 313 ? -13.453 -3.104 7.566 1 89.5 313 SER B N 1
ATOM 7183 C CA . SER B 1 313 ? -14.242 -3.982 8.422 1 89.5 313 SER B CA 1
ATOM 7184 C C . SER B 1 313 ? -14.75 -3.242 9.656 1 89.5 313 SER B C 1
ATOM 7186 O O . SER B 1 313 ? -15.867 -3.49 10.125 1 89.5 313 SER B O 1
ATOM 7188 N N . MET B 1 314 ? -13.961 -2.361 10.148 1 84.12 314 MET B N 1
ATOM 7189 C CA . MET B 1 314 ? -14.336 -1.599 11.336 1 84.12 314 MET B CA 1
ATOM 7190 C C . MET B 1 314 ? -15.453 -0.609 11.016 1 84.12 314 MET B C 1
ATOM 7192 O O . MET B 1 314 ? -16.344 -0.384 11.836 1 84.12 314 MET B O 1
ATOM 7196 N N . ARG B 1 315 ? -15.406 -0.093 9.836 1 82.44 315 ARG B N 1
ATOM 7197 C CA . ARG B 1 315 ? -16.359 0.934 9.445 1 82.44 315 ARG B CA 1
ATOM 7198 C C . ARG B 1 315 ? -17.688 0.31 9 1 82.44 315 ARG B C 1
ATOM 7200 O O . ARG B 1 315 ? -18.75 0.838 9.289 1 82.44 315 ARG B O 1
ATOM 7207 N N . ASN B 1 316 ? -17.609 -0.732 8.227 1 81.44 316 ASN B N 1
ATOM 7208 C CA . ASN B 1 316 ? -18.797 -1.265 7.566 1 81.44 316 ASN B CA 1
ATOM 7209 C C . ASN B 1 316 ? -19.312 -2.512 8.273 1 81.44 316 ASN B C 1
ATOM 7211 O O . ASN B 1 316 ? -20.422 -2.967 8.008 1 81.44 316 ASN B O 1
ATOM 7215 N N . GLY B 1 317 ? -18.609 -2.996 9.141 1 75.31 317 GLY B N 1
ATOM 7216 C CA . GLY B 1 317 ? -19.047 -4.191 9.844 1 75.31 317 GLY B CA 1
ATOM 7217 C C . GLY B 1 317 ? -19.016 -5.438 8.977 1 75.31 317 GLY B C 1
ATOM 7218 O O . GLY B 1 317 ? -18.109 -5.598 8.148 1 75.31 317 GLY B O 1
ATOM 7219 N N . ASP B 1 318 ? -20.062 -6.324 9.266 1 68.62 318 ASP B N 1
ATOM 7220 C CA . ASP B 1 318 ? -20.078 -7.621 8.602 1 68.62 318 ASP B CA 1
ATOM 7221 C C . ASP B 1 318 ? -21 -7.602 7.379 1 68.62 318 ASP B C 1
ATOM 7223 O O . ASP B 1 318 ? -22 -8.312 7.34 1 68.62 318 ASP B O 1
ATOM 7227 N N . GLU B 1 319 ? -20.562 -6.84 6.414 1 79.06 319 GLU B N 1
ATOM 7228 C CA . GLU B 1 319 ? -21.312 -6.773 5.164 1 79.06 319 GLU B CA 1
ATOM 7229 C C . GLU B 1 319 ? -20.875 -7.867 4.199 1 79.06 319 GLU B C 1
ATOM 7231 O O . GLU B 1 319 ? -19.734 -8.344 4.258 1 79.06 319 GLU B O 1
ATOM 7236 N N . SER B 1 320 ? -21.781 -8.266 3.379 1 81.06 320 SER B N 1
ATOM 7237 C CA . SER B 1 320 ? -21.547 -9.359 2.445 1 81.06 320 SER B CA 1
ATOM 7238 C C . SER B 1 320 ? -20.406 -9.031 1.491 1 81.06 320 SER B C 1
ATOM 7240 O O . SER B 1 320 ? -19.547 -9.883 1.216 1 81.06 320 SER B O 1
ATOM 7242 N N . LEU B 1 321 ? -20.375 -7.852 1.028 1 85.62 321 LEU B N 1
ATOM 7243 C CA . LEU B 1 321 ? -19.328 -7.457 0.091 1 85.62 321 LEU B CA 1
ATOM 7244 C C . LEU B 1 321 ? -17.953 -7.469 0.765 1 85.62 321 LEU B C 1
ATOM 7246 O O . LEU B 1 321 ? -16.969 -7.879 0.157 1 85.62 321 LEU B O 1
ATOM 7250 N N . GLY B 1 322 ? -17.953 -7.02 1.958 1 89.06 322 GLY B N 1
ATOM 7251 C CA . GLY B 1 322 ? -16.719 -7.074 2.723 1 89.06 322 GLY B CA 1
ATOM 7252 C C . GLY B 1 322 ? -16.203 -8.484 2.939 1 89.06 322 GLY B C 1
ATOM 7253 O O . GLY B 1 322 ? -15.016 -8.758 2.779 1 89.06 322 GLY B O 1
ATOM 7254 N N . ARG B 1 323 ? -17.078 -9.367 3.145 1 88.88 323 ARG B N 1
ATOM 7255 C CA . ARG B 1 323 ? -16.719 -10.766 3.355 1 88.88 323 ARG B CA 1
ATOM 7256 C C . ARG B 1 323 ? -16.078 -11.359 2.109 1 88.88 323 ARG B C 1
ATOM 7258 O O . ARG B 1 323 ? -15.109 -12.117 2.207 1 88.88 323 ARG B O 1
ATOM 7265 N N . LEU B 1 324 ? -16.641 -11.055 1.035 1 92.56 324 LEU B N 1
ATOM 7266 C CA . LEU B 1 324 ? -16.078 -11.523 -0.226 1 92.56 324 LEU B CA 1
ATOM 7267 C C . LEU B 1 324 ? -14.648 -11.031 -0.401 1 92.56 324 LEU B C 1
ATOM 7269 O O . LEU B 1 324 ? -13.758 -11.812 -0.736 1 92.56 324 LEU B O 1
ATOM 7273 N N . TYR B 1 325 ? -14.438 -9.75 -0.101 1 94.25 325 TYR B N 1
ATOM 7274 C CA . TYR B 1 325 ? -13.125 -9.148 -0.312 1 94.25 325 TYR B CA 1
ATOM 7275 C C . TYR B 1 325 ? -12.094 -9.758 0.63 1 94.25 325 TYR B C 1
ATOM 7277 O O . TYR B 1 325 ? -10.953 -10.023 0.227 1 94.25 325 TYR B O 1
ATOM 7285 N N . TYR B 1 326 ? -12.508 -10.031 1.85 1 94 326 TYR B N 1
ATOM 7286 C CA . TYR B 1 326 ? -11.578 -10.609 2.814 1 94 326 TYR B CA 1
ATOM 7287 C C . TYR B 1 326 ? -11.164 -12.016 2.395 1 94 326 TYR B C 1
ATOM 7289 O O . TYR B 1 326 ? -10 -12.383 2.508 1 94 326 TYR B O 1
ATOM 7297 N N . ARG B 1 327 ? -12.148 -12.711 1.931 1 94.12 327 ARG B N 1
ATOM 7298 C CA . ARG B 1 327 ? -11.891 -14.078 1.496 1 94.12 327 ARG B CA 1
ATOM 7299 C C . ARG B 1 327 ? -10.961 -14.102 0.283 1 94.12 327 ARG B C 1
ATOM 7301 O O . ARG B 1 327 ? -10.023 -14.898 0.229 1 94.12 327 ARG B O 1
ATOM 7308 N N . LEU B 1 328 ? -11.258 -13.242 -0.66 1 96.75 328 LEU B N 1
ATOM 7309 C CA . LEU B 1 328 ? -10.438 -13.172 -1.866 1 96.75 328 LEU B CA 1
ATOM 7310 C C . LEU B 1 328 ? -9.016 -12.742 -1.535 1 96.75 328 LEU B C 1
ATOM 7312 O O . LEU B 1 328 ? -8.055 -13.266 -2.1 1 96.75 328 LEU B O 1
ATOM 7316 N N . HIS B 1 329 ? -8.875 -11.742 -0.643 1 97.69 329 HIS B N 1
ATOM 7317 C CA . HIS B 1 329 ? -7.562 -11.289 -0.2 1 97.69 329 HIS B CA 1
ATOM 7318 C C . HIS B 1 329 ? -6.777 -12.422 0.448 1 97.69 329 HIS B C 1
ATOM 7320 O O . HIS B 1 329 ? -5.602 -12.633 0.135 1 97.69 329 HIS B O 1
ATOM 7326 N N . TYR B 1 330 ? -7.434 -13.164 1.29 1 96.94 330 TYR B N 1
ATOM 7327 C CA . TYR B 1 330 ? -6.812 -14.273 2.006 1 96.94 330 TYR B CA 1
ATOM 7328 C C . TYR B 1 330 ? -6.332 -15.344 1.039 1 96.94 330 TYR B C 1
ATOM 7330 O O . TYR B 1 330 ? -5.199 -15.82 1.145 1 96.94 330 TYR B O 1
ATOM 7338 N N . ILE B 1 331 ? -7.156 -15.703 0.132 1 97.31 331 ILE B N 1
ATOM 7339 C CA . ILE B 1 331 ? -6.852 -16.797 -0.786 1 97.31 331 ILE B CA 1
ATOM 7340 C C . ILE B 1 331 ? -5.66 -16.422 -1.664 1 97.31 331 ILE B C 1
ATOM 7342 O O . ILE B 1 331 ? -4.699 -17.172 -1.773 1 97.31 331 ILE B O 1
ATOM 7346 N N . ILE B 1 332 ? -5.668 -15.273 -2.258 1 98.31 332 ILE B N 1
ATOM 7347 C CA . ILE B 1 332 ? -4.621 -14.906 -3.205 1 98.31 332 ILE B CA 1
ATOM 7348 C C . ILE B 1 332 ? -3.295 -14.727 -2.469 1 98.31 332 ILE B C 1
ATOM 7350 O O . ILE B 1 332 ? -2.234 -15.078 -2.99 1 98.31 332 ILE B O 1
ATOM 7354 N N . GLU B 1 333 ? -3.336 -14.109 -1.317 1 98 333 GLU B N 1
ATOM 7355 C CA . GLU B 1 333 ? -2.098 -13.938 -0.564 1 98 333 GLU B CA 1
ATOM 7356 C C . GLU B 1 333 ? -1.461 -15.289 -0.234 1 98 333 GLU B C 1
ATOM 7358 O O . GLU B 1 333 ? -0.257 -15.477 -0.425 1 98 333 GLU B O 1
ATOM 7363 N N . CYS B 1 334 ? -2.309 -16.203 0.246 1 98 334 CYS B N 1
ATOM 7364 C CA . CYS B 1 334 ? -1.815 -17.531 0.601 1 98 334 CYS B CA 1
ATOM 7365 C C . CYS B 1 334 ? -1.277 -18.25 -0.625 1 98 334 CYS B C 1
ATOM 7367 O O . CYS B 1 334 ? -0.261 -18.953 -0.545 1 98 334 CYS B O 1
ATOM 7369 N N . ASP B 1 335 ? -2.006 -18.109 -1.712 1 98.19 335 ASP B N 1
ATOM 7370 C CA . ASP B 1 335 ? -1.549 -18.75 -2.941 1 98.19 335 ASP B CA 1
ATOM 7371 C C . ASP B 1 335 ? -0.163 -18.234 -3.34 1 98.19 335 ASP B C 1
ATOM 7373 O O . ASP B 1 335 ? 0.709 -19.031 -3.705 1 98.19 335 ASP B O 1
ATOM 7377 N N . ILE B 1 336 ? 0.067 -16.984 -3.266 1 97.88 336 ILE B N 1
ATOM 7378 C CA . ILE B 1 336 ? 1.349 -16.406 -3.654 1 97.88 336 ILE B CA 1
ATOM 7379 C C . ILE B 1 336 ? 2.428 -16.812 -2.658 1 97.88 336 ILE B C 1
ATOM 7381 O O . ILE B 1 336 ? 3.525 -17.219 -3.053 1 97.88 336 ILE B O 1
ATOM 7385 N N . LEU B 1 337 ? 2.092 -16.781 -1.409 1 97.06 337 LEU B N 1
ATOM 7386 C CA . LEU B 1 337 ? 3.059 -17.031 -0.348 1 97.06 337 LEU B CA 1
ATOM 7387 C C . LEU B 1 337 ? 3.467 -18.5 -0.336 1 97.06 337 LEU B C 1
ATOM 7389 O O . LEU B 1 337 ? 4.48 -18.875 0.265 1 97.06 337 LEU B O 1
ATOM 7393 N N . THR B 1 338 ? 2.689 -19.344 -0.909 1 97.62 338 THR B N 1
ATOM 7394 C CA . THR B 1 338 ? 3.078 -20.75 -1.029 1 97.62 338 THR B CA 1
ATOM 7395 C C . THR B 1 338 ? 4.34 -20.891 -1.875 1 97.62 338 THR B C 1
ATOM 7397 O O . THR B 1 338 ? 5.152 -21.781 -1.645 1 97.62 338 THR B O 1
ATOM 7400 N N . GLU B 1 339 ? 4.523 -19.969 -2.785 1 96.38 339 GLU B N 1
ATOM 7401 C CA . GLU B 1 339 ? 5.621 -20.094 -3.738 1 96.38 339 GLU B CA 1
ATOM 7402 C C . GLU B 1 339 ? 6.684 -19.031 -3.504 1 96.38 339 GLU B C 1
ATOM 7404 O O . GLU B 1 339 ? 7.844 -19.203 -3.877 1 96.38 339 GLU B O 1
ATOM 7409 N N . VAL B 1 340 ? 6.27 -17.938 -2.92 1 94.31 340 VAL B N 1
ATOM 7410 C CA . VAL B 1 340 ? 7.168 -16.812 -2.682 1 94.31 340 VAL B CA 1
ATOM 7411 C C . VAL B 1 340 ? 7.305 -16.562 -1.18 1 94.31 340 VAL B C 1
ATOM 7413 O O . VAL B 1 340 ? 6.312 -16.562 -0.45 1 94.31 340 VAL B O 1
ATOM 7416 N N . ASP B 1 341 ? 8.492 -16.328 -0.783 1 88.69 341 ASP B N 1
ATOM 7417 C CA . ASP B 1 341 ? 8.711 -16.094 0.641 1 88.69 341 ASP B CA 1
ATOM 7418 C C . ASP B 1 341 ? 8.172 -14.734 1.06 1 88.69 341 ASP B C 1
ATOM 7420 O O . ASP B 1 341 ? 8.305 -13.75 0.324 1 88.69 341 ASP B O 1
ATOM 7424 N N . GLY B 1 342 ? 7.543 -14.742 2.172 1 88.38 342 GLY B N 1
ATOM 7425 C CA . GLY B 1 342 ? 6.984 -13.531 2.738 1 88.38 342 GLY B CA 1
ATOM 7426 C C . GLY B 1 342 ? 6.254 -13.758 4.047 1 88.38 342 GLY B C 1
ATOM 7427 O O . GLY B 1 342 ? 6.051 -14.898 4.461 1 88.38 342 GLY B O 1
ATOM 7428 N N . ILE B 1 343 ? 5.914 -12.648 4.684 1 88.94 343 ILE B N 1
ATOM 7429 C CA . ILE B 1 343 ? 5.172 -12.703 5.938 1 88.94 343 ILE B CA 1
ATOM 7430 C C . ILE B 1 343 ? 3.689 -12.461 5.672 1 88.94 343 ILE B C 1
ATOM 7432 O O . ILE B 1 343 ? 3.318 -11.461 5.059 1 88.94 343 ILE B O 1
ATOM 7436 N N . PRO B 1 344 ? 2.895 -13.336 6.125 1 93.38 344 PRO B N 1
ATOM 7437 C CA . PRO B 1 344 ? 1.464 -13.188 5.848 1 93.38 344 PRO B CA 1
ATOM 7438 C C . PRO B 1 344 ? 0.837 -12.016 6.594 1 93.38 344 PRO B C 1
ATOM 7440 O O . PRO B 1 344 ? 1.305 -11.641 7.672 1 93.38 344 PRO B O 1
ATOM 7443 N N . SER B 1 345 ? -0.215 -11.492 6.02 1 91.56 345 SER B N 1
ATOM 7444 C CA . SER B 1 345 ? -1.005 -10.43 6.641 1 91.56 345 SER B CA 1
ATOM 7445 C C . SER B 1 345 ? -1.753 -10.945 7.867 1 91.56 345 SER B C 1
ATOM 7447 O O . SER B 1 345 ? -2.283 -12.055 7.855 1 91.56 345 SER B O 1
ATOM 7449 N N . ASP B 1 346 ? -1.857 -10.195 8.875 1 88.06 346 ASP B N 1
ATOM 7450 C CA . ASP B 1 346 ? -2.492 -10.656 10.102 1 88.06 346 ASP B CA 1
ATOM 7451 C C . ASP B 1 346 ? -3.871 -10.031 10.281 1 88.06 346 ASP B C 1
ATOM 7453 O O . ASP B 1 346 ? -4.781 -10.656 10.82 1 88.06 346 ASP B O 1
ATOM 7457 N N . LYS B 1 347 ? -4.031 -8.883 9.812 1 87.75 347 LYS B N 1
ATOM 7458 C CA . LYS B 1 347 ? -5.285 -8.18 10.055 1 87.75 347 LYS B CA 1
ATOM 7459 C C . LYS B 1 347 ? -6.43 -8.82 9.273 1 87.75 347 LYS B C 1
ATOM 7461 O O . LYS B 1 347 ? -7.535 -8.977 9.797 1 87.75 347 LYS B O 1
ATOM 7466 N N . THR B 1 348 ? -6.176 -9.109 8.055 1 89.5 348 THR B N 1
ATOM 7467 C CA . THR B 1 348 ? -7.203 -9.75 7.238 1 89.5 348 THR B CA 1
ATOM 7468 C C . THR B 1 348 ? -7.641 -11.07 7.867 1 89.5 348 THR B C 1
ATOM 7470 O O . THR B 1 348 ? -8.828 -11.391 7.891 1 89.5 348 THR B O 1
ATOM 7473 N N . PHE B 1 349 ? -6.688 -11.789 8.289 1 90.75 349 PHE B N 1
ATOM 7474 C CA . PHE B 1 349 ? -6.992 -13.07 8.922 1 90.75 349 PHE B CA 1
ATOM 7475 C C . PHE B 1 349 ? -7.844 -12.867 10.172 1 90.75 349 PHE B C 1
ATOM 7477 O O . PHE B 1 349 ? -8.789 -13.617 10.406 1 90.75 349 PHE B O 1
ATOM 7484 N N . GLU B 1 350 ? -7.531 -11.844 10.938 1 88.88 350 GLU B N 1
ATOM 7485 C CA . GLU B 1 350 ? -8.297 -11.523 12.133 1 88.88 350 GLU B CA 1
ATOM 7486 C C . GLU B 1 350 ? -9.742 -11.18 11.789 1 88.88 350 GLU B C 1
ATOM 7488 O O . GLU B 1 350 ? -10.672 -11.609 12.484 1 88.88 350 GLU B O 1
ATOM 7493 N N . VAL B 1 351 ? -9.883 -10.469 10.766 1 89.62 351 VAL B N 1
ATOM 7494 C CA . VAL B 1 351 ? -11.211 -10.047 10.328 1 89.62 351 VAL B CA 1
ATOM 7495 C C . VAL B 1 351 ? -12.008 -11.266 9.867 1 89.62 351 VAL B C 1
ATOM 7497 O O . VAL B 1 351 ? -13.188 -11.398 10.188 1 89.62 351 VAL B O 1
ATOM 7500 N N . LEU B 1 352 ? -11.383 -12.125 9.117 1 88.94 352 LEU B N 1
ATOM 7501 C CA . LEU B 1 352 ? -12.031 -13.305 8.555 1 88.94 352 LEU B CA 1
ATOM 7502 C C . LEU B 1 352 ? -12.492 -14.25 9.664 1 88.94 352 LEU B C 1
ATOM 7504 O O . LEU B 1 352 ? -13.539 -14.883 9.539 1 88.94 352 LEU B O 1
ATOM 7508 N N . THR B 1 353 ? -11.742 -14.391 10.648 1 86.75 353 THR B N 1
ATOM 7509 C CA . THR B 1 353 ? -12.062 -15.312 11.727 1 86.75 353 THR B CA 1
ATOM 7510 C C . THR B 1 353 ? -13.227 -14.789 12.562 1 86.75 353 THR B C 1
ATOM 7512 O O . THR B 1 353 ? -13.938 -15.57 13.203 1 86.75 353 THR B O 1
ATOM 7515 N N . LYS B 1 354 ? -13.43 -13.516 12.562 1 78.88 354 LYS B N 1
ATOM 7516 C CA . LYS B 1 354 ? -14.508 -12.914 13.336 1 78.88 354 LYS B CA 1
ATOM 7517 C C . LYS B 1 354 ? -15.82 -12.938 12.562 1 78.88 354 LYS B C 1
ATOM 7519 O O . LYS B 1 354 ? -16.891 -12.758 13.141 1 78.88 354 LYS B O 1
ATOM 7524 N N . THR B 1 355 ? -15.703 -13.078 11.281 1 74.69 355 THR B N 1
ATOM 7525 C CA . THR B 1 355 ? -16.906 -13.031 10.453 1 74.69 355 THR B CA 1
ATOM 7526 C C . THR B 1 355 ? -17.594 -14.391 10.422 1 74.69 355 THR B C 1
ATOM 7528 O O . THR B 1 355 ? -16.938 -15.43 10.461 1 74.69 355 THR B O 1
ATOM 7531 N N . ASN B 1 356 ? -18.953 -14.367 10.742 1 59.81 356 ASN B N 1
ATOM 7532 C CA . ASN B 1 356 ? -19.812 -15.547 10.805 1 59.81 356 ASN B CA 1
ATOM 7533 C C . ASN B 1 356 ? -19.953 -16.203 9.438 1 59.81 356 ASN B C 1
ATOM 7535 O O . ASN B 1 356 ? -20.125 -15.523 8.43 1 59.81 356 ASN B O 1
ATOM 7539 N N . ASP B 1 357 ? -19.453 -17.422 9.305 1 59.38 357 ASP B N 1
ATOM 7540 C CA . ASP B 1 357 ? -19.328 -18.234 8.094 1 59.38 357 ASP B CA 1
ATOM 7541 C C . ASP B 1 357 ? -20.688 -18.625 7.555 1 59.38 357 ASP B C 1
ATOM 7543 O O . ASP B 1 357 ? -20.781 -19.453 6.641 1 59.38 357 ASP B O 1
ATOM 7547 N N . GLU B 1 358 ? -21.781 -18.25 8.172 1 53.84 358 GLU B N 1
ATOM 7548 C CA . GLU B 1 358 ? -22.969 -19.031 7.852 1 53.84 358 GLU B CA 1
ATOM 7549 C C . GLU B 1 358 ? -23.203 -19.078 6.344 1 53.84 358 GLU B C 1
ATOM 7551 O O . GLU B 1 358 ? -23.703 -20.078 5.828 1 53.84 358 GLU B O 1
ATOM 7556 N N . SER B 1 359 ? -23.156 -17.953 5.691 1 50.53 359 SER B N 1
ATOM 7557 C CA . SER B 1 359 ? -24.016 -17.922 4.512 1 50.53 359 SER B CA 1
ATOM 7558 C C . SER B 1 359 ? -23.203 -18.172 3.24 1 50.53 359 SER B C 1
ATOM 7560 O O . SER B 1 359 ? -23.734 -18.062 2.133 1 50.53 359 SER B O 1
ATOM 7562 N N . MET B 1 360 ? -21.969 -18.266 3.193 1 53.56 360 MET B N 1
ATOM 7563 C CA . MET B 1 360 ? -21.531 -18.156 1.805 1 53.56 360 MET B CA 1
ATOM 7564 C C . MET B 1 360 ? -21.469 -19.531 1.143 1 53.56 360 MET B C 1
ATOM 7566 O O . MET B 1 360 ? -20.75 -20.422 1.598 1 53.56 360 MET B O 1
ATOM 7570 N N . SER B 1 361 ? -22.641 -20.016 0.758 1 57.59 361 SER B N 1
ATOM 7571 C CA . SER B 1 361 ? -22.797 -21.188 -0.088 1 57.59 361 SER B CA 1
ATOM 7572 C C . SER B 1 361 ? -22.172 -20.969 -1.465 1 57.59 361 SER B C 1
ATOM 7574 O O . SER B 1 361 ? -22.078 -19.828 -1.935 1 57.59 361 SER B O 1
ATOM 7576 N N . GLY B 1 362 ? -21 -21.688 -1.97 1 76.75 362 GLY B N 1
ATOM 7577 C CA . GLY B 1 362 ? -20.641 -21.609 -3.373 1 76.75 362 GLY B CA 1
ATOM 7578 C C . GLY B 1 362 ? -19.188 -22 -3.633 1 76.75 362 GLY B C 1
ATOM 7579 O O . GLY B 1 362 ? -18.562 -22.656 -2.807 1 76.75 362 GLY B O 1
ATOM 7580 N N . PHE B 1 363 ? -18.812 -21.891 -4.715 1 84.62 363 PHE B N 1
ATOM 7581 C CA . PHE B 1 363 ? -17.5 -22.281 -5.219 1 84.62 363 PHE B CA 1
ATOM 7582 C C . PHE B 1 363 ? -16.391 -21.625 -4.391 1 84.62 363 PHE B C 1
ATOM 7584 O O . PHE B 1 363 ? -15.375 -22.266 -4.117 1 84.62 363 PHE B O 1
ATOM 7591 N N . LEU B 1 364 ? -16.703 -20.531 -3.775 1 89.38 364 LEU B N 1
ATOM 7592 C CA . LEU B 1 364 ? -15.672 -19.828 -3.037 1 89.38 364 LEU B CA 1
ATOM 7593 C C . LEU B 1 364 ? -15.43 -20.469 -1.675 1 89.38 364 LEU B C 1
ATOM 7595 O O . LEU B 1 364 ? -14.305 -20.453 -1.167 1 89.38 364 LEU B O 1
ATOM 7599 N N . GLU B 1 365 ? -16.438 -21.062 -1.155 1 90.19 365 GLU B N 1
ATOM 7600 C CA . GLU B 1 365 ? -16.281 -21.75 0.123 1 90.19 365 GLU B CA 1
ATOM 7601 C C . GLU B 1 365 ? -15.406 -23 -0.021 1 90.19 365 GLU B C 1
ATOM 7603 O O . GLU B 1 365 ? -14.633 -23.328 0.884 1 90.19 365 GLU B O 1
ATOM 7608 N N . SER B 1 366 ? -15.633 -23.656 -1.114 1 93.5 366 SER B N 1
ATOM 7609 C CA . SER B 1 366 ? -14.781 -24.812 -1.382 1 93.5 366 SER B CA 1
ATOM 7610 C C . SER B 1 366 ? -13.32 -24.406 -1.515 1 93.5 366 SER B C 1
ATOM 7612 O O . SER B 1 366 ? -12.438 -25.062 -0.968 1 93.5 366 SER B O 1
ATOM 7614 N N . HIS B 1 367 ? -13.117 -23.297 -2.223 1 95.5 367 HIS B N 1
ATOM 7615 C CA . HIS B 1 367 ? -11.758 -22.797 -2.367 1 95.5 367 HIS B CA 1
ATOM 7616 C C . HIS B 1 367 ? -11.172 -22.391 -1.019 1 95.5 367 HIS B C 1
ATOM 7618 O O . HIS B 1 367 ? -9.992 -22.625 -0.755 1 95.5 367 HIS B O 1
ATOM 7624 N N . LEU B 1 368 ? -11.984 -21.797 -0.222 1 94.25 368 LEU B N 1
ATOM 7625 C CA . LEU B 1 368 ? -11.531 -21.328 1.088 1 94.25 368 LEU B CA 1
ATOM 7626 C C . LEU B 1 368 ? -11.172 -22.516 1.982 1 94.25 368 LEU B C 1
ATOM 7628 O O . LEU B 1 368 ? -10.148 -22.484 2.672 1 94.25 368 LEU B O 1
ATOM 7632 N N . TRP B 1 369 ? -12.039 -23.484 1.992 1 94.44 369 TRP B N 1
ATOM 7633 C CA . TRP B 1 369 ? -11.773 -24.656 2.816 1 94.44 369 TRP B CA 1
ATOM 7634 C C . TRP B 1 369 ? -10.484 -25.344 2.377 1 94.44 369 TRP B C 1
ATOM 7636 O O . TRP B 1 369 ? -9.641 -25.688 3.211 1 94.44 369 TRP B O 1
ATOM 7646 N N . LEU B 1 370 ? -10.383 -25.578 1.102 1 96.69 370 LEU B N 1
ATOM 7647 C CA . LEU B 1 370 ? -9.211 -26.266 0.569 1 96.69 370 LEU B CA 1
ATOM 7648 C C . LEU B 1 370 ? -7.941 -25.469 0.845 1 96.69 370 LEU B C 1
ATOM 7650 O O . LEU B 1 370 ? -6.891 -26.047 1.134 1 96.69 370 LEU B O 1
ATOM 7654 N N . ARG B 1 371 ? -8.078 -24.125 0.738 1 96.69 371 ARG B N 1
ATOM 7655 C CA . ARG B 1 371 ? -6.926 -23.281 1.04 1 96.69 371 ARG B CA 1
ATOM 7656 C C . ARG B 1 371 ? -6.535 -23.391 2.51 1 96.69 371 ARG B C 1
ATOM 7658 O O . ARG B 1 371 ? -5.352 -23.484 2.84 1 96.69 371 ARG B O 1
ATOM 7665 N N . SER B 1 372 ? -7.484 -23.391 3.35 1 96.44 372 SER B N 1
ATOM 7666 C CA . SER B 1 372 ? -7.238 -23.547 4.777 1 96.44 372 SER B CA 1
ATOM 7667 C C . SER B 1 372 ? -6.586 -24.891 5.082 1 96.44 372 SER B C 1
ATOM 7669 O O . SER B 1 372 ? -5.66 -24.969 5.891 1 96.44 372 SER B O 1
ATOM 7671 N N . HIS B 1 373 ? -7.074 -25.891 4.414 1 97.75 373 HIS B N 1
ATOM 7672 C CA . HIS B 1 373 ? -6.504 -27.219 4.609 1 97.75 373 HIS B CA 1
ATOM 7673 C C . HIS B 1 373 ? -5.059 -27.266 4.129 1 97.75 373 HIS B C 1
ATOM 7675 O O . HIS B 1 373 ? -4.215 -27.906 4.762 1 97.75 373 HIS B O 1
ATOM 7681 N N . LEU B 1 374 ? -4.824 -26.688 2.994 1 98.25 374 LEU B N 1
ATOM 7682 C CA . LEU B 1 374 ? -3.451 -26.656 2.5 1 98.25 374 LEU B CA 1
ATOM 7683 C C . LEU B 1 374 ? -2.543 -25.922 3.484 1 98.25 374 LEU B C 1
ATOM 7685 O O . LEU B 1 374 ? -1.382 -26.297 3.658 1 98.25 374 LEU B O 1
ATOM 7689 N N . ASN B 1 375 ? -3.039 -24.844 4.074 1 97.69 375 ASN B N 1
ATOM 7690 C CA . ASN B 1 375 ? -2.258 -24.141 5.094 1 97.69 375 ASN B CA 1
ATOM 7691 C C . ASN B 1 375 ? -1.909 -25.078 6.258 1 97.69 375 ASN B C 1
ATOM 7693 O O . ASN B 1 375 ? -0.818 -24.984 6.82 1 97.69 375 ASN B O 1
ATOM 7697 N N . LYS B 1 376 ? -2.824 -25.938 6.613 1 97 376 LYS B N 1
ATOM 7698 C CA . LYS B 1 376 ? -2.568 -26.938 7.652 1 97 376 LYS B CA 1
ATOM 7699 C C . LYS B 1 376 ? -1.452 -27.891 7.234 1 97 376 LYS B C 1
ATOM 7701 O O . LYS B 1 376 ? -0.567 -28.203 8.031 1 97 376 LYS B O 1
ATOM 7706 N N . VAL B 1 377 ? -1.549 -28.312 6.062 1 97.81 377 VAL B N 1
ATOM 7707 C CA . VAL B 1 377 ? -0.531 -29.203 5.52 1 97.81 377 VAL B CA 1
ATOM 7708 C C . VAL B 1 377 ? 0.837 -28.531 5.582 1 97.81 377 VAL B C 1
ATOM 7710 O O . VAL B 1 377 ? 1.818 -29.141 6.016 1 97.81 377 VAL B O 1
ATOM 7713 N N . LEU B 1 378 ? 0.902 -27.281 5.145 1 97.5 378 LEU B N 1
ATOM 7714 C CA . LEU B 1 378 ? 2.16 -26.531 5.145 1 97.5 378 LEU B CA 1
ATOM 7715 C C . LEU B 1 378 ? 2.689 -26.359 6.562 1 97.5 378 LEU B C 1
ATOM 7717 O O . LEU B 1 378 ? 3.893 -26.484 6.801 1 97.5 378 LEU B O 1
ATOM 7721 N N . GLN B 1 379 ? 1.828 -26.125 7.445 1 95.19 379 GLN B N 1
ATOM 7722 C CA . GLN B 1 379 ? 2.195 -25.875 8.836 1 95.19 379 GLN B CA 1
ATOM 7723 C C . GLN B 1 379 ? 2.74 -27.125 9.5 1 95.19 379 GLN B C 1
ATOM 7725 O O . GLN B 1 379 ? 3.721 -27.062 10.25 1 95.19 379 GLN B O 1
ATOM 7730 N N . TYR B 1 380 ? 2.193 -28.266 9.219 1 95 380 TYR B N 1
ATOM 7731 C CA . TYR B 1 380 ? 2.506 -29.469 9.984 1 95 380 TYR B CA 1
ATOM 7732 C C . TYR B 1 380 ? 3.562 -30.312 9.281 1 95 380 TYR B C 1
ATOM 7734 O O . TYR B 1 380 ? 4.383 -30.969 9.93 1 95 380 TYR B O 1
ATOM 7742 N N . LEU B 1 381 ? 3.57 -30.266 7.977 1 96.25 381 LEU B N 1
ATOM 7743 C CA . LEU B 1 381 ? 4.438 -31.203 7.27 1 96.25 381 LEU B CA 1
ATOM 7744 C C . LEU B 1 381 ? 5.672 -30.484 6.723 1 96.25 381 LEU B C 1
ATOM 7746 O O . LEU B 1 381 ? 6.672 -31.141 6.402 1 96.25 381 LEU B O 1
ATOM 7750 N N . TYR B 1 382 ? 5.625 -29.219 6.578 1 96.56 382 TYR B N 1
ATOM 7751 C CA . TYR B 1 382 ? 6.715 -28.531 5.902 1 96.56 382 TYR B CA 1
ATOM 7752 C C . TYR B 1 382 ? 7.387 -27.531 6.84 1 96.56 382 TYR B C 1
ATOM 7754 O O . TYR B 1 382 ? 8.023 -26.562 6.383 1 96.56 382 TYR B O 1
ATOM 7762 N N . SER B 1 383 ? 7.164 -27.656 8.062 1 91.62 383 SER B N 1
ATOM 7763 C CA . SER B 1 383 ? 7.891 -26.828 9.023 1 91.62 383 SER B CA 1
ATOM 7764 C C . SER B 1 383 ? 9.383 -27.141 8.992 1 91.62 383 SER B C 1
ATOM 7766 O O . SER B 1 383 ? 9.805 -28.172 8.484 1 91.62 383 SER B O 1
ATOM 7768 N N . THR B 1 384 ? 10.164 -26.344 9.484 1 84.69 384 THR B N 1
ATOM 7769 C CA . THR B 1 384 ? 11.617 -26.5 9.469 1 84.69 384 THR B CA 1
ATOM 7770 C C . THR B 1 384 ? 12.031 -27.719 10.281 1 84.69 384 THR B C 1
ATOM 7772 O O . THR B 1 384 ? 13.008 -28.391 9.945 1 84.69 384 THR B O 1
ATOM 7775 N N . SER B 1 385 ? 11.234 -28.031 11.266 1 81.69 385 SER B N 1
ATOM 7776 C CA . SER B 1 385 ? 11.547 -29.156 12.125 1 81.69 385 SER B CA 1
ATOM 7777 C C . SER B 1 385 ? 11.219 -30.484 11.43 1 81.69 385 SER B C 1
ATOM 7779 O O . SER B 1 385 ? 11.758 -31.531 11.789 1 81.69 385 SER B O 1
ATOM 7781 N N . LYS B 1 386 ? 10.469 -30.438 10.406 1 84.5 386 LYS B N 1
ATOM 7782 C CA . LYS B 1 386 ? 10.031 -31.656 9.742 1 84.5 386 LYS B CA 1
ATOM 7783 C C . LYS B 1 386 ? 10.594 -31.75 8.328 1 84.5 386 LYS B C 1
ATOM 7785 O O . LYS B 1 386 ? 10.172 -32.594 7.531 1 84.5 386 LYS B O 1
ATOM 7790 N N . ALA B 1 387 ? 11.484 -30.938 7.945 1 78.56 387 ALA B N 1
ATOM 7791 C CA . ALA B 1 387 ? 12 -30.828 6.582 1 78.56 387 ALA B CA 1
ATOM 7792 C C . ALA B 1 387 ? 12.594 -32.156 6.129 1 78.56 387 ALA B C 1
ATOM 7794 O O . ALA B 1 387 ? 12.492 -32.531 4.953 1 78.56 387 ALA B O 1
ATOM 7795 N N . TYR B 1 388 ? 13.125 -32.969 7.016 1 78.81 388 TYR B N 1
ATOM 7796 C CA . TYR B 1 388 ? 13.758 -34.219 6.656 1 78.81 388 TYR B CA 1
ATOM 7797 C C . TYR B 1 388 ? 13.281 -35.344 7.562 1 78.81 388 TYR B C 1
ATOM 7799 O O . TYR B 1 388 ? 14.039 -36.281 7.863 1 78.81 388 TYR B O 1
ATOM 7807 N N . ALA B 1 389 ? 12.047 -35.156 7.883 1 85.19 389 ALA B N 1
ATOM 7808 C CA . ALA B 1 389 ? 11.453 -36.188 8.75 1 85.19 389 ALA B CA 1
ATOM 7809 C C . ALA B 1 389 ? 11.328 -37.531 8.023 1 85.19 389 ALA B C 1
ATOM 7811 O O . ALA B 1 389 ? 11.109 -37.562 6.812 1 85.19 389 ALA B O 1
ATOM 7812 N N . GLN B 1 390 ? 11.461 -38.562 8.781 1 86.81 390 GLN B N 1
ATOM 7813 C CA . GLN B 1 390 ? 11.258 -39.906 8.234 1 86.81 390 GLN B CA 1
ATOM 7814 C C . GLN B 1 390 ? 9.766 -40.25 8.141 1 86.81 390 GLN B C 1
ATOM 7816 O O . GLN B 1 390 ? 8.953 -39.688 8.891 1 86.81 390 GLN B O 1
ATOM 7821 N N . PRO B 1 391 ? 9.398 -41.031 7.211 1 88.94 391 PRO B N 1
ATOM 7822 C CA . PRO B 1 391 ? 7.98 -41.312 6.961 1 88.94 391 PRO B CA 1
ATOM 7823 C C . PRO B 1 391 ? 7.234 -41.75 8.219 1 88.94 391 PRO B C 1
ATOM 7825 O O . PRO B 1 391 ? 6.07 -41.375 8.406 1 88.94 391 PRO B O 1
ATOM 7828 N N . HIS B 1 392 ? 7.879 -42.562 9.109 1 85.56 392 HIS B N 1
ATOM 7829 C CA . HIS B 1 392 ? 7.18 -43.062 10.297 1 85.56 392 HIS B CA 1
ATOM 7830 C C . HIS B 1 392 ? 6.84 -41.906 11.242 1 85.56 392 HIS B C 1
ATOM 7832 O O . HIS B 1 392 ? 5.879 -42 12.008 1 85.56 392 HIS B O 1
ATOM 7838 N N . GLU B 1 393 ? 7.59 -40.844 11.195 1 87.62 393 GLU B N 1
ATOM 7839 C CA . GLU B 1 393 ? 7.34 -39.688 12.023 1 87.62 393 GLU B CA 1
ATOM 7840 C C . GLU B 1 393 ? 6.172 -38.875 11.492 1 87.62 393 GLU B C 1
ATOM 7842 O O . GLU B 1 393 ? 5.586 -38.062 12.211 1 87.62 393 GLU B O 1
ATOM 7847 N N . LEU B 1 394 ? 5.863 -39.094 10.234 1 92.81 394 LEU B N 1
ATOM 7848 C CA . LEU B 1 394 ? 4.828 -38.312 9.57 1 92.81 394 LEU B CA 1
ATOM 7849 C C . LEU B 1 394 ? 3.543 -39.125 9.422 1 92.81 394 LEU B C 1
ATOM 7851 O O . LEU B 1 394 ? 2.512 -38.594 9.008 1 92.81 394 LEU B O 1
ATOM 7855 N N . ALA B 1 395 ? 3.525 -40.312 9.742 1 91.56 395 ALA B N 1
ATOM 7856 C CA . ALA B 1 395 ? 2.453 -41.281 9.445 1 91.56 395 ALA B CA 1
ATOM 7857 C C . ALA B 1 395 ? 1.116 -40.781 9.984 1 91.56 395 ALA B C 1
ATOM 7859 O O . ALA B 1 395 ? 0.129 -40.688 9.25 1 91.56 395 ALA B O 1
ATOM 7860 N N . ASP B 1 396 ? 1.115 -40.406 11.258 1 93.75 396 ASP B N 1
ATOM 7861 C CA . ASP B 1 396 ? -0.129 -39.969 11.883 1 93.75 396 ASP B CA 1
ATOM 7862 C C . ASP B 1 396 ? -0.639 -38.688 11.234 1 93.75 396 ASP B C 1
ATOM 7864 O O . ASP B 1 396 ? -1.841 -38.531 11 1 93.75 396 ASP B O 1
ATOM 7868 N N . LEU B 1 397 ? 0.272 -37.781 11 1 95.56 397 LEU B N 1
ATOM 7869 C CA . LEU B 1 397 ? -0.096 -36.5 10.398 1 95.56 397 LEU B CA 1
ATOM 7870 C C . LEU B 1 397 ? -0.653 -36.719 9 1 95.56 397 LEU B C 1
ATOM 7872 O O . LEU B 1 397 ? -1.693 -36.156 8.648 1 95.56 397 LEU B O 1
ATOM 7876 N N . VAL B 1 398 ? 0.033 -37.5 8.172 1 96.31 398 VAL B N 1
ATOM 7877 C CA . VAL B 1 398 ? -0.379 -37.75 6.793 1 96.31 398 VAL B CA 1
ATOM 7878 C C . VAL B 1 398 ? -1.73 -38.438 6.777 1 96.31 398 VAL B C 1
ATOM 7880 O O . VAL B 1 398 ? -2.605 -38.125 5.977 1 96.31 398 VAL B O 1
ATOM 7883 N N . CYS B 1 399 ? -1.902 -39.375 7.645 1 94.25 399 CYS B N 1
ATOM 7884 C CA . CYS B 1 399 ? -3.15 -40.125 7.707 1 94.25 399 CYS B CA 1
ATOM 7885 C C . CYS B 1 399 ? -4.312 -39.219 8.086 1 94.25 399 CYS B C 1
ATOM 7887 O O . CYS B 1 399 ? -5.371 -39.281 7.457 1 94.25 399 CYS B O 1
ATOM 7889 N N . ASN B 1 400 ? -4.133 -38.438 9.086 1 96.38 400 ASN B N 1
ATOM 7890 C CA . ASN B 1 400 ? -5.191 -37.531 9.562 1 96.38 400 ASN B CA 1
ATOM 7891 C C . ASN B 1 400 ? -5.551 -36.469 8.523 1 96.38 400 ASN B C 1
ATOM 7893 O O . ASN B 1 400 ? -6.727 -36.219 8.273 1 96.38 400 ASN B O 1
ATOM 7897 N N . LEU B 1 401 ? -4.555 -35.875 7.984 1 97.44 401 LEU B N 1
ATOM 7898 C CA . LEU B 1 401 ? -4.789 -34.844 6.988 1 97.44 401 LEU B CA 1
ATOM 7899 C C . LEU B 1 401 ? -5.445 -35.438 5.738 1 97.44 401 LEU B C 1
ATOM 7901 O O . LEU B 1 401 ? -6.289 -34.781 5.117 1 97.44 401 LEU B O 1
ATOM 7905 N N . SER B 1 402 ? -5.031 -36.625 5.332 1 96.31 402 SER B N 1
ATOM 7906 C CA . SER B 1 402 ? -5.648 -37.281 4.191 1 96.31 402 SER B CA 1
ATOM 7907 C C . SER B 1 402 ? -7.109 -37.625 4.473 1 96.31 402 SER B C 1
ATOM 7909 O O . SER B 1 402 ? -7.949 -37.562 3.572 1 96.31 402 SER B O 1
ATOM 7911 N N . ALA B 1 403 ? -7.316 -38.062 5.676 1 96 403 ALA B N 1
ATOM 7912 C CA . ALA B 1 403 ? -8.688 -38.375 6.066 1 96 403 ALA B CA 1
ATOM 7913 C C . ALA B 1 403 ? -9.57 -37.125 6.008 1 96 403 ALA B C 1
ATOM 7915 O O . ALA B 1 403 ? -10.719 -37.188 5.559 1 96 403 ALA B O 1
ATOM 7916 N N . ASP B 1 404 ? -9.086 -36.031 6.477 1 96.5 404 ASP B N 1
ATOM 7917 C CA . ASP B 1 404 ? -9.812 -34.75 6.426 1 96.5 404 ASP B CA 1
ATOM 7918 C C . ASP B 1 404 ? -10.141 -34.375 4.984 1 96.5 404 ASP B C 1
ATOM 7920 O O . ASP B 1 404 ? -11.25 -33.938 4.688 1 96.5 404 ASP B O 1
ATOM 7924 N N . LEU B 1 405 ? -9.141 -34.438 4.137 1 96.62 405 LEU B N 1
ATOM 7925 C CA . LEU B 1 405 ? -9.312 -34.094 2.732 1 96.62 405 LEU B CA 1
ATOM 7926 C C . LEU B 1 405 ? -10.344 -34.969 2.064 1 96.62 405 LEU B C 1
ATOM 7928 O O . LEU B 1 405 ? -11.195 -34.5 1.304 1 96.62 405 LEU B O 1
ATOM 7932 N N . ARG B 1 406 ? -10.266 -36.25 2.32 1 93.88 406 ARG B N 1
ATOM 7933 C CA . ARG B 1 406 ? -11.25 -37.188 1.8 1 93.88 406 ARG B CA 1
ATOM 7934 C C . ARG B 1 406 ? -12.641 -36.906 2.355 1 93.88 406 ARG B C 1
ATOM 7936 O O . ARG B 1 406 ? -13.633 -37.031 1.637 1 93.88 406 ARG B O 1
ATOM 7943 N N . GLY B 1 407 ? -12.609 -36.656 3.639 1 94.38 407 GLY B N 1
ATOM 7944 C CA . GLY B 1 407 ? -13.883 -36.281 4.254 1 94.38 407 GLY B CA 1
ATOM 7945 C C . GLY B 1 407 ? -14.539 -35.094 3.596 1 94.38 407 GLY B C 1
ATOM 7946 O O . GLY B 1 407 ? -15.758 -35.094 3.381 1 94.38 407 GLY B O 1
ATOM 7947 N N . TRP B 1 408 ? -13.812 -34.062 3.342 1 94.25 408 TRP B N 1
ATOM 7948 C CA . TRP B 1 408 ? -14.344 -32.906 2.639 1 94.25 408 TRP B CA 1
ATOM 7949 C C . TRP B 1 408 ? -14.883 -33.281 1.268 1 94.25 408 TRP B C 1
ATOM 7951 O O . TRP B 1 408 ? -15.977 -32.875 0.881 1 94.25 408 TRP B O 1
ATOM 7961 N N . PHE B 1 409 ? -14.102 -34.094 0.48 1 94.25 409 PHE B N 1
ATOM 7962 C CA . PHE B 1 409 ? -14.5 -34.5 -0.862 1 94.25 409 PHE B CA 1
ATOM 7963 C C . PHE B 1 409 ? -15.828 -35.25 -0.829 1 94.25 409 PHE B C 1
ATOM 7965 O O . PHE B 1 409 ? -16.703 -35 -1.649 1 94.25 409 PHE B O 1
ATOM 7972 N N . GLN B 1 410 ? -15.969 -36.094 0.152 1 92.62 410 GLN B N 1
ATOM 7973 C CA . GLN B 1 410 ? -17.156 -36.938 0.278 1 92.62 410 GLN B CA 1
ATOM 7974 C C . GLN B 1 410 ? -18.359 -36.125 0.705 1 92.62 410 GLN B C 1
ATOM 7976 O O . GLN B 1 410 ? -19.516 -36.5 0.446 1 92.62 410 GLN B O 1
ATOM 7981 N N . SER B 1 411 ? -18.109 -35.031 1.327 1 91.5 411 SER B N 1
ATOM 7982 C CA . SER B 1 411 ? -19.188 -34.156 1.799 1 91.5 411 SER B CA 1
ATOM 7983 C C . SER B 1 411 ? -19.734 -33.281 0.673 1 91.5 411 SER B C 1
ATOM 7985 O O . SER B 1 411 ? -20.812 -32.719 0.796 1 91.5 411 SER B O 1
ATOM 7987 N N . GLN B 1 412 ? -19 -33.281 -0.444 1 90.62 412 GLN B N 1
ATOM 7988 C CA . GLN B 1 412 ? -19.453 -32.469 -1.567 1 90.62 412 GLN B CA 1
ATOM 7989 C C . GLN B 1 412 ? -20.625 -33.156 -2.291 1 90.62 412 GLN B C 1
ATOM 7991 O O . GLN B 1 412 ? -20.719 -34.375 -2.332 1 90.62 412 GLN B O 1
ATOM 7996 N N . PRO B 1 413 ? -21.562 -32.344 -2.793 1 88.81 413 PRO B N 1
ATOM 7997 C CA . PRO B 1 413 ? -22.625 -32.938 -3.598 1 88.81 413 PRO B CA 1
ATOM 7998 C C . PRO B 1 413 ? -22.094 -33.75 -4.781 1 88.81 413 PRO B C 1
ATOM 8000 O O . PRO B 1 413 ? -21 -33.469 -5.285 1 88.81 413 PRO B O 1
ATOM 8003 N N . LEU B 1 414 ? -22.812 -34.719 -5.285 1 87.38 414 LEU B N 1
ATOM 8004 C CA . LEU B 1 414 ? -22.391 -35.656 -6.328 1 87.38 414 LEU B CA 1
ATOM 8005 C C . LEU B 1 414 ? -22.016 -34.906 -7.602 1 87.38 414 LEU B C 1
ATOM 8007 O O . LEU B 1 414 ? -21.078 -35.281 -8.297 1 87.38 414 LEU B O 1
ATOM 8011 N N . GLY B 1 415 ? -22.734 -33.875 -7.887 1 84.06 415 GLY B N 1
ATOM 8012 C CA . GLY B 1 415 ? -22.453 -33.094 -9.07 1 84.06 415 GLY B CA 1
ATOM 8013 C C . GLY B 1 415 ? -21.141 -32.344 -8.984 1 84.06 415 GLY B C 1
ATOM 8014 O O . GLY B 1 415 ? -20.547 -31.984 -10.008 1 84.06 415 GLY B O 1
ATOM 8015 N N . ALA B 1 416 ? -20.625 -32.188 -7.797 1 87.31 416 ALA B N 1
ATOM 8016 C CA . ALA B 1 416 ? -19.391 -31.406 -7.582 1 87.31 416 ALA B CA 1
ATOM 8017 C C . ALA B 1 416 ? -18.188 -32.344 -7.402 1 87.31 416 ALA B C 1
ATOM 8019 O O . ALA B 1 416 ? -17.047 -31.875 -7.344 1 87.31 416 ALA B O 1
ATOM 8020 N N . GLN B 1 417 ? -18.406 -33.594 -7.414 1 87.5 417 GLN B N 1
ATOM 8021 C CA . GLN B 1 417 ? -17.312 -34.531 -7.238 1 87.5 417 GLN B CA 1
ATOM 8022 C C . GLN B 1 417 ? -16.625 -34.844 -8.57 1 87.5 417 GLN B C 1
ATOM 8024 O O . GLN B 1 417 ? -17.141 -34.5 -9.633 1 87.5 417 GLN B O 1
ATOM 8029 N N . PHE B 1 418 ? -15.422 -35.281 -8.539 1 87.38 418 PHE B N 1
ATOM 8030 C CA . PHE B 1 418 ? -14.625 -35.656 -9.703 1 87.38 418 PHE B CA 1
ATOM 8031 C C . PHE B 1 418 ? -13.812 -36.906 -9.438 1 87.38 418 PHE B C 1
ATOM 8033 O O . PHE B 1 418 ? -13.711 -37.375 -8.297 1 87.38 418 PHE B O 1
ATOM 8040 N N . ALA B 1 419 ? -13.352 -37.469 -10.547 1 83.88 419 ALA B N 1
ATOM 8041 C CA . ALA B 1 419 ? -12.547 -38.688 -10.406 1 83.88 419 ALA B CA 1
ATOM 8042 C C . ALA B 1 419 ? -11.211 -38.375 -9.742 1 83.88 419 ALA B C 1
ATOM 8044 O O . ALA B 1 419 ? -10.562 -37.375 -10.062 1 83.88 419 ALA B O 1
ATOM 8045 N N . ARG B 1 420 ? -10.883 -39.188 -8.867 1 79.94 420 ARG B N 1
ATOM 8046 C CA . ARG B 1 420 ? -9.656 -38.938 -8.125 1 79.94 420 ARG B CA 1
ATOM 8047 C C . ARG B 1 420 ? -8.5 -39.75 -8.711 1 79.94 420 ARG B C 1
ATOM 8049 O O . ARG B 1 420 ? -7.332 -39.469 -8.43 1 79.94 420 ARG B O 1
ATOM 8056 N N . ASP B 1 421 ? -8.875 -40.688 -9.469 1 73.38 421 ASP B N 1
ATOM 8057 C CA . ASP B 1 421 ? -7.852 -41.469 -10.148 1 73.38 421 ASP B CA 1
ATOM 8058 C C . ASP B 1 421 ? -7.363 -40.781 -11.414 1 73.38 421 ASP B C 1
ATOM 8060 O O . ASP B 1 421 ? -8.156 -40.188 -12.141 1 73.38 421 ASP B O 1
ATOM 8064 N N . ALA B 1 422 ? -6.09 -40.875 -11.641 1 72.88 422 ALA B N 1
ATOM 8065 C CA . ALA B 1 422 ? -5.461 -40.094 -12.727 1 72.88 422 ALA B CA 1
ATOM 8066 C C . ALA B 1 422 ? -6.039 -40.5 -14.078 1 72.88 422 ALA B C 1
ATOM 8068 O O . ALA B 1 422 ? -6.309 -39.656 -14.922 1 72.88 422 ALA B O 1
ATOM 8069 N N . THR B 1 423 ? -6.246 -41.781 -14.242 1 72.19 423 THR B N 1
ATOM 8070 C CA . THR B 1 423 ? -6.734 -42.281 -15.531 1 72.19 423 THR B CA 1
ATOM 8071 C C . THR B 1 423 ? -8.172 -41.844 -15.773 1 72.19 423 THR B C 1
ATOM 8073 O O . THR B 1 423 ? -8.492 -41.281 -16.828 1 72.19 423 THR B O 1
ATOM 8076 N N . ALA B 1 424 ? -8.93 -42.031 -14.781 1 74.06 424 ALA B N 1
ATOM 8077 C CA . ALA B 1 424 ? -10.336 -41.656 -14.898 1 74.06 424 ALA B CA 1
ATOM 8078 C C . ALA B 1 424 ? -10.477 -40.125 -15.008 1 74.06 424 ALA B C 1
ATOM 8080 O O . ALA B 1 424 ? -11.32 -39.625 -15.758 1 74.06 424 ALA B O 1
ATOM 8081 N N . PHE B 1 425 ? -9.719 -39.531 -14.367 1 75.12 425 PHE B N 1
ATOM 8082 C CA . PHE B 1 425 ? -9.766 -38.094 -14.359 1 75.12 425 PHE B CA 1
ATOM 8083 C C . PHE B 1 425 ? -9.344 -37.531 -15.719 1 75.12 425 PHE B C 1
ATOM 8085 O O . PHE B 1 425 ? -9.992 -36.625 -16.25 1 75.12 425 PHE B O 1
ATOM 8092 N N . SER B 1 426 ? -8.305 -38.031 -16.297 1 71.81 426 SER B N 1
ATOM 8093 C CA . SER B 1 426 ? -7.816 -37.562 -17.594 1 71.81 426 SER B CA 1
ATOM 8094 C C . SER B 1 426 ? -8.875 -37.688 -18.672 1 71.81 426 SER B C 1
ATOM 8096 O O . SER B 1 426 ? -8.953 -36.875 -19.594 1 71.81 426 SER B O 1
ATOM 8098 N N . MET B 1 427 ? -9.703 -38.688 -18.453 1 73.94 427 MET B N 1
ATOM 8099 C CA . MET B 1 427 ? -10.758 -38.938 -19.438 1 73.94 427 MET B CA 1
ATOM 8100 C C . MET B 1 427 ? -11.922 -37.969 -19.25 1 73.94 427 MET B C 1
ATOM 8102 O O . MET B 1 427 ? -12.609 -37.625 -20.219 1 73.94 427 MET B O 1
ATOM 8106 N N . SER B 1 428 ? -12.039 -37.5 -18.062 1 74.19 428 SER B N 1
ATOM 8107 C CA . SER B 1 428 ? -13.203 -36.688 -17.75 1 74.19 428 SER B CA 1
ATOM 8108 C C . SER B 1 428 ? -12.875 -35.219 -17.828 1 74.19 428 SER B C 1
ATOM 8110 O O . SER B 1 428 ? -13.773 -34.375 -17.953 1 74.19 428 SER B O 1
ATOM 8112 N N . VAL B 1 429 ? -11.648 -34.906 -17.828 1 71.31 429 VAL B N 1
ATOM 8113 C CA . VAL B 1 429 ? -11.188 -33.531 -17.656 1 71.31 429 VAL B CA 1
ATOM 8114 C C . VAL B 1 429 ? -11.641 -32.656 -18.844 1 71.31 429 VAL B C 1
ATOM 8116 O O . VAL B 1 429 ? -12.133 -31.547 -18.656 1 71.31 429 VAL B O 1
ATOM 8119 N N . PRO B 1 430 ? -11.586 -33.219 -20.016 1 70.94 430 PRO B N 1
ATOM 8120 C CA . PRO B 1 430 ? -11.93 -32.375 -21.141 1 70.94 430 PRO B CA 1
ATOM 8121 C C . PRO B 1 430 ? -13.375 -31.891 -21.109 1 70.94 430 PRO B C 1
ATOM 8123 O O . PRO B 1 430 ? -13.688 -30.812 -21.625 1 70.94 430 PRO B O 1
ATOM 8126 N N . THR B 1 431 ? -14.148 -32.562 -20.406 1 77.69 431 THR B N 1
ATOM 8127 C CA . THR B 1 431 ? -15.562 -32.188 -20.391 1 77.69 431 THR B CA 1
ATOM 8128 C C . THR B 1 431 ? -15.938 -31.547 -19.062 1 77.69 431 THR B C 1
ATOM 8130 O O . THR B 1 431 ? -17.078 -31.141 -18.859 1 77.69 431 THR B O 1
ATOM 8133 N N . MET B 1 432 ? -15.039 -31.406 -18.266 1 84.12 432 MET B N 1
ATOM 8134 C CA . MET B 1 432 ? -15.297 -30.859 -16.938 1 84.12 432 MET B CA 1
ATOM 8135 C C . MET B 1 432 ? -15.477 -29.344 -17 1 84.12 432 MET B C 1
ATOM 8137 O O . MET B 1 432 ? -14.664 -28.641 -17.609 1 84.12 432 MET B O 1
ATOM 8141 N N . PRO B 1 433 ? -16.594 -28.875 -16.391 1 85.38 433 PRO B N 1
ATOM 8142 C CA . PRO B 1 433 ? -16.781 -27.422 -16.344 1 85.38 433 PRO B CA 1
ATOM 8143 C C . PRO B 1 433 ? -15.641 -26.688 -15.633 1 85.38 433 PRO B C 1
ATOM 8145 O O . PRO B 1 433 ? -15.008 -27.266 -14.742 1 85.38 433 PRO B O 1
ATOM 8148 N N . LEU B 1 434 ? -15.43 -25.5 -16 1 87.62 434 LEU B N 1
ATOM 8149 C CA . LEU B 1 434 ? -14.281 -24.719 -15.523 1 87.62 434 LEU B CA 1
ATOM 8150 C C . LEU B 1 434 ? -14.297 -24.609 -14 1 87.62 434 LEU B C 1
ATOM 8152 O O . LEU B 1 434 ? -13.258 -24.781 -13.352 1 87.62 434 LEU B O 1
ATOM 8156 N N . ARG B 1 435 ? -15.453 -24.297 -13.414 1 89.81 435 ARG B N 1
ATOM 8157 C CA . ARG B 1 435 ? -15.562 -24.125 -11.969 1 89.81 435 ARG B CA 1
ATOM 8158 C C . ARG B 1 435 ? -15.172 -25.406 -11.242 1 89.81 435 ARG B C 1
ATOM 8160 O O . ARG B 1 435 ? -14.492 -25.359 -10.211 1 89.81 435 ARG B O 1
ATOM 8167 N N . LYS B 1 436 ? -15.562 -26.531 -11.734 1 90 436 LYS B N 1
ATOM 8168 C CA . LYS B 1 436 ? -15.219 -27.828 -11.156 1 90 436 LYS B CA 1
ATOM 8169 C C . LYS B 1 436 ? -13.734 -28.141 -11.328 1 90 436 LYS B C 1
ATOM 8171 O O . LYS B 1 436 ? -13.102 -28.703 -10.445 1 90 436 LYS B O 1
ATOM 8176 N N . ARG B 1 437 ? -13.211 -27.781 -12.469 1 90.25 437 ARG B N 1
ATOM 8177 C CA . ARG B 1 437 ? -11.797 -28 -12.75 1 90.25 437 ARG B CA 1
ATOM 8178 C C . ARG B 1 437 ? -10.914 -27.219 -11.781 1 90.25 437 ARG B C 1
ATOM 8180 O O . ARG B 1 437 ? -9.883 -27.719 -11.328 1 90.25 437 ARG B O 1
ATOM 8187 N N . GLU B 1 438 ? -11.32 -26.016 -11.539 1 91.94 438 GLU B N 1
ATOM 8188 C CA . GLU B 1 438 ? -10.562 -25.172 -10.609 1 91.94 438 GLU B CA 1
ATOM 8189 C C . GLU B 1 438 ? -10.539 -25.781 -9.211 1 91.94 438 GLU B C 1
ATOM 8191 O O . GLU B 1 438 ? -9.508 -25.781 -8.547 1 91.94 438 GLU B O 1
ATOM 8196 N N . ILE B 1 439 ? -11.633 -26.266 -8.734 1 93.62 439 ILE B N 1
ATOM 8197 C CA . ILE B 1 439 ? -11.719 -26.875 -7.414 1 93.62 439 ILE B CA 1
ATOM 8198 C C . ILE B 1 439 ? -10.898 -28.156 -7.383 1 93.62 439 ILE B C 1
ATOM 8200 O O . ILE B 1 439 ? -10.195 -28.438 -6.406 1 93.62 439 ILE B O 1
ATOM 8204 N N . ALA B 1 440 ? -11.023 -28.953 -8.453 1 93 440 ALA B N 1
ATOM 8205 C CA . ALA B 1 440 ? -10.258 -30.188 -8.555 1 93 440 ALA B CA 1
ATOM 8206 C C . ALA B 1 440 ? -8.758 -29.922 -8.5 1 93 440 ALA B C 1
ATOM 8208 O O . ALA B 1 440 ? -8.016 -30.656 -7.836 1 93 440 ALA B O 1
ATOM 8209 N N . LEU B 1 441 ? -8.367 -28.906 -9.195 1 93.06 441 LEU B N 1
ATOM 8210 C CA . LEU B 1 441 ? -6.953 -28.562 -9.203 1 93.06 441 LEU B CA 1
ATOM 8211 C C . LEU B 1 441 ? -6.473 -28.234 -7.789 1 93.06 441 LEU B C 1
ATOM 8213 O O . LEU B 1 441 ? -5.387 -28.656 -7.387 1 93.06 441 LEU B O 1
ATOM 8217 N N . ARG B 1 442 ? -7.215 -27.469 -7.051 1 95.44 442 ARG B N 1
ATOM 8218 C CA . ARG B 1 442 ? -6.84 -27.125 -5.684 1 95.44 442 ARG B CA 1
ATOM 8219 C C . ARG B 1 442 ? -6.84 -28.359 -4.789 1 95.44 442 ARG B C 1
ATOM 8221 O O . ARG B 1 442 ? -6 -28.484 -3.896 1 95.44 442 ARG B O 1
ATOM 8228 N N . TYR B 1 443 ? -7.832 -29.203 -5.008 1 95.81 443 TYR B N 1
ATOM 8229 C CA . TYR B 1 443 ? -7.895 -30.453 -4.254 1 95.81 443 TYR B CA 1
ATOM 8230 C C . TYR B 1 443 ? -6.637 -31.297 -4.473 1 95.81 443 TYR B C 1
ATOM 8232 O O . TYR B 1 443 ? -6.023 -31.766 -3.512 1 95.81 443 TYR B O 1
ATOM 8240 N N . PHE B 1 444 ? -6.289 -31.5 -5.684 1 94.75 444 PHE B N 1
ATOM 8241 C CA . PHE B 1 444 ? -5.141 -32.344 -6.004 1 94.75 444 PHE B CA 1
ATOM 8242 C C . PHE B 1 444 ? -3.842 -31.656 -5.594 1 94.75 444 PHE B C 1
ATOM 8244 O O . PHE B 1 444 ? -2.857 -32.312 -5.273 1 94.75 444 PHE B O 1
ATOM 8251 N N . ALA B 1 445 ? -3.844 -30.281 -5.633 1 97.06 445 ALA B N 1
ATOM 8252 C CA . ALA B 1 445 ? -2.682 -29.578 -5.105 1 97.06 445 ALA B CA 1
ATOM 8253 C C . ALA B 1 445 ? -2.473 -29.891 -3.627 1 97.06 445 ALA B C 1
ATOM 8255 O O . ALA B 1 445 ? -1.339 -30.078 -3.182 1 97.06 445 ALA B O 1
ATOM 8256 N N . CYS B 1 446 ? -3.529 -29.938 -2.889 1 97.31 446 CYS B N 1
ATOM 8257 C CA . CYS B 1 446 ? -3.455 -30.328 -1.481 1 97.31 446 CYS B CA 1
ATOM 8258 C C . CYS B 1 446 ? -2.904 -31.734 -1.326 1 97.31 446 CYS B C 1
ATOM 8260 O O . CYS B 1 446 ? -1.993 -31.969 -0.53 1 97.31 446 CYS B O 1
ATOM 8262 N N . ALA B 1 447 ? -3.439 -32.625 -2.094 1 96.38 447 ALA B N 1
ATOM 8263 C CA . ALA B 1 447 ? -3.004 -34 -2.027 1 96.38 447 ALA B CA 1
ATOM 8264 C C . ALA B 1 447 ? -1.536 -34.125 -2.42 1 96.38 447 ALA B C 1
ATOM 8266 O O . ALA B 1 447 ? -0.786 -34.906 -1.795 1 96.38 447 ALA B O 1
ATOM 8267 N N . PHE B 1 448 ? -1.186 -33.469 -3.449 1 97.12 448 PHE B N 1
ATOM 8268 C CA . PHE B 1 448 ? 0.184 -33.5 -3.949 1 97.12 448 PHE B CA 1
ATOM 8269 C C . PHE B 1 448 ? 1.167 -33.062 -2.867 1 97.12 448 PHE B C 1
ATOM 8271 O O . PHE B 1 448 ? 2.152 -33.75 -2.602 1 97.12 448 PHE B O 1
ATOM 8278 N N . LEU B 1 449 ? 0.867 -31.969 -2.213 1 97.88 449 LEU B N 1
ATOM 8279 C CA . LEU B 1 449 ? 1.765 -31.438 -1.192 1 97.88 449 LEU B CA 1
ATOM 8280 C C . LEU B 1 449 ? 1.683 -32.281 0.085 1 97.88 449 LEU B C 1
ATOM 8282 O O . LEU B 1 449 ? 2.664 -32.375 0.826 1 97.88 449 LEU B O 1
ATOM 8286 N N . LEU B 1 450 ? 0.542 -32.812 0.299 1 97.88 450 LEU B N 1
ATOM 8287 C CA . LEU B 1 450 ? 0.329 -33.656 1.476 1 97.88 450 LEU B CA 1
ATOM 8288 C C . LEU B 1 450 ? 1.238 -34.875 1.443 1 97.88 450 LEU B C 1
ATOM 8290 O O . LEU B 1 450 ? 1.778 -35.281 2.477 1 97.88 450 LEU B O 1
ATOM 8294 N N . HIS B 1 451 ? 1.495 -35.469 0.307 1 96.5 451 HIS B N 1
ATOM 8295 C CA . HIS B 1 451 ? 2.201 -36.75 0.197 1 96.5 451 HIS B CA 1
ATOM 8296 C C . HIS B 1 451 ? 3.637 -36.531 -0.277 1 96.5 451 HIS B C 1
ATOM 8298 O O . HIS B 1 451 ? 4.441 -37.469 -0.265 1 96.5 451 HIS B O 1
ATOM 8304 N N . ARG B 1 452 ? 4.023 -35.375 -0.618 1 96.81 452 ARG B N 1
ATOM 8305 C CA . ARG B 1 452 ? 5.32 -35.062 -1.213 1 96.81 452 ARG B CA 1
ATOM 8306 C C . ARG B 1 452 ? 6.449 -35.344 -0.226 1 96.81 452 ARG B C 1
ATOM 8308 O O . ARG B 1 452 ? 7.504 -35.875 -0.607 1 96.81 452 ARG B O 1
ATOM 8315 N N . PRO B 1 453 ? 6.27 -35.031 1.097 1 96 453 PRO B N 1
ATOM 8316 C CA . PRO B 1 453 ? 7.359 -35.312 2.031 1 96 453 PRO B CA 1
ATOM 8317 C C . PRO B 1 453 ? 7.688 -36.812 2.111 1 96 453 PRO B C 1
ATOM 8319 O O . PRO B 1 453 ? 8.852 -37.188 2.275 1 96 453 PRO B O 1
ATOM 8322 N N . VAL B 1 454 ? 6.727 -37.688 1.982 1 94.06 454 VAL B N 1
ATOM 8323 C CA . VAL B 1 454 ? 6.941 -39.125 2.008 1 94.06 454 VAL B CA 1
ATOM 8324 C C . VAL B 1 454 ? 7.672 -39.562 0.74 1 94.06 454 VAL B C 1
ATOM 8326 O O . VAL B 1 454 ? 8.602 -40.375 0.799 1 94.06 454 VAL B O 1
ATOM 8329 N N . LEU B 1 455 ? 7.234 -39.031 -0.346 1 94.19 455 LEU B N 1
ATOM 8330 C CA . LEU B 1 455 ? 7.914 -39.344 -1.603 1 94.19 455 LEU B CA 1
ATOM 8331 C C . LEU B 1 455 ? 9.359 -38.875 -1.568 1 94.19 455 LEU B C 1
ATOM 8333 O O . LEU B 1 455 ? 10.25 -39.531 -2.096 1 94.19 455 LEU B O 1
ATOM 8337 N N . TYR B 1 456 ? 9.562 -37.688 -1.017 1 94.56 456 TYR B N 1
ATOM 8338 C CA . TYR B 1 456 ? 10.922 -37.156 -0.879 1 94.56 456 TYR B CA 1
ATOM 8339 C C . TYR B 1 456 ? 11.828 -38.188 -0.203 1 94.56 456 TYR B C 1
ATOM 8341 O O . TYR B 1 456 ? 12.922 -38.469 -0.698 1 94.56 456 TYR B O 1
ATOM 8349 N N . PHE B 1 457 ? 11.391 -38.656 0.915 1 91.5 457 PHE B N 1
ATOM 8350 C CA . PHE B 1 457 ? 12.227 -39.594 1.653 1 91.5 457 PHE B CA 1
ATOM 8351 C C . PHE B 1 457 ? 12.453 -40.875 0.844 1 91.5 457 PHE B C 1
ATOM 8353 O O . PHE B 1 457 ? 13.555 -41.406 0.844 1 91.5 457 PHE B O 1
ATOM 8360 N N . PHE B 1 458 ? 11.406 -41.312 0.189 1 90.31 458 PHE B N 1
ATOM 8361 C CA . PHE B 1 458 ? 11.508 -42.5 -0.623 1 90.31 458 PHE B CA 1
ATOM 8362 C C . PHE B 1 458 ? 12.555 -42.344 -1.72 1 90.31 458 PHE B C 1
ATOM 8364 O O . PHE B 1 458 ? 13.344 -43.25 -1.985 1 90.31 458 PHE B O 1
ATOM 8371 N N . LEU B 1 459 ? 12.625 -41.219 -2.348 1 90.81 459 LEU B N 1
ATOM 8372 C CA . LEU B 1 459 ? 13.516 -40.938 -3.473 1 90.81 459 LEU B CA 1
ATOM 8373 C C . LEU B 1 459 ? 14.938 -40.688 -2.988 1 90.81 459 LEU B C 1
ATOM 8375 O O . LEU B 1 459 ? 15.898 -40.906 -3.73 1 90.81 459 LEU B O 1
ATOM 8379 N N . HIS B 1 460 ? 15.055 -40.25 -1.76 1 90.25 460 HIS B N 1
ATOM 8380 C CA . HIS B 1 460 ? 16.375 -39.844 -1.272 1 90.25 460 HIS B CA 1
ATOM 8381 C C . HIS B 1 460 ? 16.797 -40.719 -0.086 1 90.25 460 HIS B C 1
ATOM 8383 O O . HIS B 1 460 ? 17.625 -40.281 0.729 1 90.25 460 HIS B O 1
ATOM 8389 N N . LYS B 1 461 ? 16.219 -41.812 0.006 1 85.31 461 LYS B N 1
ATOM 8390 C CA . LYS B 1 461 ? 16.453 -42.719 1.13 1 85.31 461 LYS B CA 1
ATOM 8391 C C . LYS B 1 461 ? 17.953 -43 1.283 1 85.31 461 LYS B C 1
ATOM 8393 O O . LYS B 1 461 ? 18.484 -43 2.396 1 85.31 461 LYS B O 1
ATOM 8398 N N . ASP B 1 462 ? 18.625 -43.312 0.226 1 83.06 462 ASP B N 1
ATOM 8399 C CA . ASP B 1 462 ? 20.047 -43.625 0.243 1 83.06 462 ASP B CA 1
ATOM 8400 C C . ASP B 1 462 ? 20.859 -42.469 0.767 1 83.06 462 ASP B C 1
ATOM 8402 O O . ASP B 1 462 ? 21.797 -42.656 1.553 1 83.06 462 ASP B O 1
ATOM 8406 N N . MET B 1 463 ? 20.5 -41.344 0.388 1 84.81 463 MET B N 1
ATOM 8407 C CA . MET B 1 463 ? 21.25 -40.156 0.79 1 84.81 463 MET B CA 1
ATOM 8408 C C . MET B 1 463 ? 20.891 -39.75 2.219 1 84.81 463 MET B C 1
ATOM 8410 O O . MET B 1 463 ? 21.766 -39.312 2.973 1 84.81 463 MET B O 1
ATOM 8414 N N . GLU B 1 464 ? 19.625 -39.906 2.602 1 84.25 464 GLU B N 1
ATOM 8415 C CA . GLU B 1 464 ? 19.172 -39.531 3.941 1 84.25 464 GLU B CA 1
ATOM 8416 C C . GLU B 1 464 ? 19.719 -40.5 4.988 1 84.25 464 GLU B C 1
ATOM 8418 O O . GLU B 1 464 ? 20.047 -40.094 6.105 1 84.25 464 GLU B O 1
ATOM 8423 N N . TYR B 1 465 ? 19.859 -41.75 4.652 1 80.31 465 TYR B N 1
ATOM 8424 C CA . TYR B 1 465 ? 20.344 -42.75 5.582 1 80.31 465 TYR B CA 1
ATOM 8425 C C . TYR B 1 465 ? 21.859 -42.656 5.742 1 80.31 465 TYR B C 1
ATOM 8427 O O . TYR B 1 465 ? 22.422 -43.156 6.715 1 80.31 465 TYR B O 1
ATOM 8435 N N . THR B 1 466 ? 22.453 -42.031 4.785 1 79.31 466 THR B N 1
ATOM 8436 C CA . THR B 1 466 ? 23.875 -41.781 4.953 1 79.31 466 THR B CA 1
ATOM 8437 C C . THR B 1 466 ? 24.109 -40.719 6.023 1 79.31 466 THR B C 1
ATOM 8439 O O . THR B 1 466 ? 25.109 -40.719 6.73 1 79.31 466 THR B O 1
ATOM 8442 N N . VAL B 1 467 ? 23.188 -39.812 6.145 1 73.75 467 VAL B N 1
ATOM 8443 C CA . VAL B 1 467 ? 23.297 -38.719 7.129 1 73.75 467 VAL B CA 1
ATOM 8444 C C . VAL B 1 467 ? 22.781 -39.219 8.484 1 73.75 467 VAL B C 1
ATOM 8446 O O . VAL B 1 467 ? 23.406 -38.969 9.516 1 73.75 467 VAL B O 1
ATOM 8449 N N . ARG B 1 468 ? 21.609 -39.938 8.43 1 78.88 468 ARG B N 1
ATOM 8450 C CA . ARG B 1 468 ? 20.984 -40.5 9.609 1 78.88 468 ARG B CA 1
ATOM 8451 C C . ARG B 1 468 ? 20.703 -42 9.406 1 78.88 468 ARG B C 1
ATOM 8453 O O . ARG B 1 468 ? 19.641 -42.375 8.891 1 78.88 468 ARG B O 1
ATOM 8460 N N . PRO B 1 469 ? 21.625 -42.844 9.906 1 78.12 469 PRO B N 1
ATOM 8461 C CA . PRO B 1 469 ? 21.422 -44.281 9.711 1 78.12 469 PRO B CA 1
ATOM 8462 C C . PRO B 1 469 ? 20.141 -44.781 10.352 1 78.12 469 PRO B C 1
ATOM 8464 O O . PRO B 1 469 ? 19.766 -44.344 11.438 1 78.12 469 PRO B O 1
ATOM 8467 N N . PRO B 1 470 ? 19.438 -45.625 9.539 1 77.81 470 PRO B N 1
ATOM 8468 C CA . PRO B 1 470 ? 18.141 -46.094 10.023 1 77.81 470 PRO B CA 1
ATOM 8469 C C . PRO B 1 470 ? 18.281 -47.094 11.188 1 77.81 470 PRO B C 1
ATOM 8471 O O . PRO B 1 470 ? 19.25 -47.844 11.25 1 77.81 470 PRO B O 1
ATOM 8474 N N . ASP B 1 471 ? 17.453 -46.844 12.133 1 75.88 471 ASP B N 1
ATOM 8475 C CA . ASP B 1 471 ? 17.344 -47.844 13.164 1 75.88 471 ASP B CA 1
ATOM 8476 C C . ASP B 1 471 ? 16.484 -49.031 12.688 1 75.88 471 ASP B C 1
ATOM 8478 O O . ASP B 1 471 ? 15.891 -48.969 11.609 1 75.88 471 ASP B O 1
ATOM 8482 N N . THR B 1 472 ? 16.594 -50.094 13.391 1 74.19 472 THR B N 1
ATOM 8483 C CA . THR B 1 472 ? 15.867 -51.312 13.016 1 74.19 472 THR B CA 1
ATOM 8484 C C . THR B 1 472 ? 14.383 -51 12.812 1 74.19 472 THR B C 1
ATOM 8486 O O . THR B 1 472 ? 13.742 -51.562 11.922 1 74.19 472 THR B O 1
ATOM 8489 N N . GLN B 1 473 ? 13.891 -50.156 13.508 1 69.12 473 GLN B N 1
ATOM 8490 C CA . GLN B 1 473 ? 12.477 -49.781 13.398 1 69.12 473 GLN B CA 1
ATOM 8491 C C . GLN B 1 473 ? 12.211 -49 12.125 1 69.12 473 GLN B C 1
ATOM 8493 O O . GLN B 1 473 ? 11.188 -49.188 11.469 1 69.12 473 GLN B O 1
ATOM 8498 N N . ALA B 1 474 ? 13.156 -48.188 11.773 1 73.69 474 ALA B N 1
ATOM 8499 C CA . ALA B 1 474 ? 13.023 -47.375 10.57 1 73.69 474 ALA B CA 1
ATOM 8500 C C . ALA B 1 474 ? 13.031 -48.25 9.312 1 73.69 474 ALA B C 1
ATOM 8502 O O . ALA B 1 474 ? 12.258 -48 8.383 1 73.69 474 ALA B O 1
ATOM 8503 N N . LEU B 1 475 ? 13.82 -49.25 9.375 1 73 475 LEU B N 1
ATOM 8504 C CA . LEU B 1 475 ? 13.93 -50.125 8.227 1 73 475 LEU B CA 1
ATOM 8505 C C . LEU B 1 475 ? 12.648 -50.938 8.023 1 73 475 LEU B C 1
ATOM 8507 O O . LEU B 1 475 ? 12.234 -51.188 6.887 1 73 475 LEU B O 1
ATOM 8511 N N . ARG B 1 476 ? 12.047 -51.281 9.117 1 71.12 476 ARG B N 1
ATOM 8512 C CA . ARG B 1 476 ? 10.781 -52 9.047 1 71.12 476 ARG B CA 1
ATOM 8513 C C . ARG B 1 476 ? 9.641 -51.094 8.609 1 71.12 476 ARG B C 1
ATOM 8515 O O . ARG B 1 476 ? 8.773 -51.5 7.832 1 71.12 476 ARG B O 1
ATOM 8522 N N . SER B 1 477 ? 9.75 -50 9.023 1 73.62 477 SER B N 1
ATOM 8523 C CA . SER B 1 477 ? 8.68 -49.031 8.773 1 73.62 477 SER B CA 1
ATOM 8524 C C . SER B 1 477 ? 8.703 -48.531 7.328 1 73.62 477 SER B C 1
ATOM 8526 O O . SER B 1 477 ? 7.66 -48.188 6.77 1 73.62 477 SER B O 1
ATOM 8528 N N . ASP B 1 478 ? 9.789 -48.656 6.762 1 72.62 478 ASP B N 1
ATOM 8529 C CA . ASP B 1 478 ? 9.945 -48.156 5.395 1 72.62 478 ASP B CA 1
ATOM 8530 C C . ASP B 1 478 ? 9.25 -49.094 4.402 1 72.62 478 ASP B C 1
ATOM 8532 O O . ASP B 1 478 ? 9 -48.719 3.256 1 72.62 478 ASP B O 1
ATOM 8536 N N . GLN B 1 479 ? 8.859 -50.219 4.961 1 75.56 479 GLN B N 1
ATOM 8537 C CA . GLN B 1 479 ? 8.227 -51.188 4.078 1 75.56 479 GLN B CA 1
ATOM 8538 C C . GLN B 1 479 ? 6.711 -51.219 4.289 1 75.56 479 GLN B C 1
ATOM 8540 O O . GLN B 1 479 ? 6.012 -52.031 3.666 1 75.56 479 GLN B O 1
ATOM 8545 N N . ALA B 1 480 ? 6.305 -50.25 4.969 1 85 480 ALA B N 1
ATOM 8546 C CA . ALA B 1 480 ? 4.871 -50.188 5.242 1 85 480 ALA B CA 1
ATOM 8547 C C . ALA B 1 480 ? 4.082 -49.844 3.982 1 85 480 ALA B C 1
ATOM 8549 O O . ALA B 1 480 ? 4.512 -49 3.191 1 85 480 ALA B O 1
ATOM 8550 N N . PRO B 1 481 ? 2.895 -50.469 3.768 1 85.81 481 PRO B N 1
ATOM 8551 C CA . PRO B 1 481 ? 2.107 -50.25 2.549 1 85.81 481 PRO B CA 1
ATOM 8552 C C . PRO B 1 481 ? 1.615 -48.812 2.387 1 85.81 481 PRO B C 1
ATOM 8554 O O . PRO B 1 481 ? 1.457 -48.344 1.261 1 85.81 481 PRO B O 1
ATOM 8557 N N . TRP B 1 482 ? 1.432 -48.188 3.469 1 88.94 482 TRP B N 1
ATOM 8558 C CA . TRP B 1 482 ? 0.893 -46.812 3.371 1 88.94 482 TRP B CA 1
ATOM 8559 C C . TRP B 1 482 ? 1.9 -45.875 2.721 1 88.94 482 TRP B C 1
ATOM 8561 O O . TRP B 1 482 ? 1.521 -44.875 2.121 1 88.94 482 TRP B O 1
ATOM 8571 N N . ILE B 1 483 ? 3.168 -46.156 2.846 1 90.56 483 ILE B N 1
ATOM 8572 C CA . ILE B 1 483 ? 4.215 -45.344 2.254 1 90.56 483 ILE B CA 1
ATOM 8573 C C . ILE B 1 483 ? 4.117 -45.375 0.731 1 90.56 483 ILE B C 1
ATOM 8575 O O . ILE B 1 483 ? 4.172 -44.344 0.061 1 90.56 483 ILE B O 1
ATOM 8579 N N . LEU B 1 484 ? 3.941 -46.562 0.199 1 87.25 484 LEU B N 1
ATOM 8580 C CA . LEU B 1 484 ? 3.828 -46.719 -1.246 1 87.25 484 LEU B CA 1
ATOM 8581 C C . LEU B 1 484 ? 2.551 -46.062 -1.765 1 87.25 484 LEU B C 1
ATOM 8583 O O . LEU B 1 484 ? 2.533 -45.5 -2.865 1 87.25 484 LEU B O 1
ATOM 8587 N N . GLU B 1 485 ? 1.536 -46.25 -0.969 1 87.62 485 GLU B N 1
ATOM 8588 C CA . GLU B 1 485 ? 0.278 -45.594 -1.346 1 87.62 485 GLU B CA 1
ATOM 8589 C C . GLU B 1 485 ? 0.421 -44.094 -1.394 1 87.62 485 GLU B C 1
ATOM 8591 O O . GLU B 1 485 ? -0.117 -43.438 -2.291 1 87.62 485 GLU B O 1
ATOM 8596 N N . SER B 1 486 ? 1.097 -43.531 -0.415 1 92.19 486 SER B N 1
ATOM 8597 C CA . SER B 1 486 ? 1.35 -42.094 -0.375 1 92.19 486 SER B CA 1
ATOM 8598 C C . SER B 1 486 ? 2.197 -41.656 -1.562 1 92.19 486 SER B C 1
ATOM 8600 O O . SER B 1 486 ? 1.954 -40.594 -2.141 1 92.19 486 SER B O 1
ATOM 8602 N N . CYS B 1 487 ? 3.215 -42.406 -1.869 1 91.56 487 CYS B N 1
ATOM 8603 C CA . CYS B 1 487 ? 4.051 -42.094 -3.027 1 91.56 487 CYS B CA 1
ATOM 8604 C C . CYS B 1 487 ? 3.23 -42.125 -4.312 1 91.56 487 CYS B C 1
ATOM 8606 O O . CYS B 1 487 ? 3.381 -41.25 -5.168 1 91.56 487 CYS B O 1
ATOM 8608 N N . ARG B 1 488 ? 2.381 -43.125 -4.418 1 88.31 488 ARG B N 1
ATOM 8609 C CA . ARG B 1 488 ? 1.515 -43.25 -5.586 1 88.31 488 ARG B CA 1
ATOM 8610 C C . ARG B 1 488 ? 0.622 -42 -5.723 1 88.31 488 ARG B C 1
ATOM 8612 O O . ARG B 1 488 ? 0.488 -41.469 -6.812 1 88.31 488 ARG B O 1
ATOM 8619 N N . ASP B 1 489 ? 0.016 -41.625 -4.629 1 90 489 ASP B N 1
ATOM 8620 C CA . ASP B 1 489 ? -0.871 -40.469 -4.633 1 90 489 ASP B CA 1
ATOM 8621 C C . ASP B 1 489 ? -0.126 -39.219 -5.074 1 90 489 ASP B C 1
ATOM 8623 O O . ASP B 1 489 ? -0.672 -38.375 -5.809 1 90 489 ASP B O 1
ATOM 8627 N N . CYS B 1 490 ? 1.054 -39 -4.605 1 93.5 490 CYS B N 1
ATOM 8628 C CA . CYS B 1 490 ? 1.855 -37.844 -4.973 1 93.5 490 CYS B CA 1
ATOM 8629 C C . CYS B 1 490 ? 2.186 -37.844 -6.461 1 93.5 490 CYS B C 1
ATOM 8631 O O . CYS B 1 490 ? 2.064 -36.812 -7.137 1 93.5 490 CYS B O 1
ATOM 8633 N N . ILE B 1 491 ? 2.611 -39 -6.988 1 91.62 491 ILE B N 1
ATOM 8634 C CA . ILE B 1 491 ? 2.996 -39.156 -8.383 1 91.62 491 ILE B CA 1
ATOM 8635 C C . ILE B 1 491 ? 1.772 -38.969 -9.281 1 91.62 491 ILE B C 1
ATOM 8637 O O . ILE B 1 491 ? 1.854 -38.312 -10.328 1 91.62 491 ILE B O 1
ATOM 8641 N N . GLU B 1 492 ? 0.689 -39.562 -8.844 1 88.44 492 GLU B N 1
ATOM 8642 C CA . GLU B 1 492 ? -0.557 -39.375 -9.578 1 88.44 492 GLU B CA 1
ATOM 8643 C C . GLU B 1 492 ? -0.945 -37.875 -9.633 1 88.44 492 GLU B C 1
ATOM 8645 O O . GLU B 1 492 ? -1.397 -37.406 -10.664 1 88.44 492 GLU B O 1
ATOM 8650 N N . GLY B 1 493 ? -0.83 -37.25 -8.516 1 90.44 493 GLY B N 1
ATOM 8651 C CA . GLY B 1 493 ? -1.074 -35.812 -8.492 1 90.44 493 GLY B CA 1
ATOM 8652 C C . GLY B 1 493 ? -0.209 -35.031 -9.477 1 90.44 493 GLY B C 1
ATOM 8653 O O . GLY B 1 493 ? -0.696 -34.156 -10.172 1 90.44 493 GLY B O 1
ATOM 8654 N N . ALA B 1 494 ? 1.026 -35.344 -9.555 1 92.94 494 ALA B N 1
ATOM 8655 C CA . ALA B 1 494 ? 1.952 -34.719 -10.484 1 92.94 494 ALA B CA 1
ATOM 8656 C C . ALA B 1 494 ? 1.509 -34.906 -11.93 1 92.94 494 ALA B C 1
ATOM 8658 O O . ALA B 1 494 ? 1.552 -33.969 -12.734 1 92.94 494 ALA B O 1
ATOM 8659 N N . THR B 1 495 ? 1.081 -36.125 -12.266 1 90.12 495 THR B N 1
ATOM 8660 C CA . THR B 1 495 ? 0.624 -36.438 -13.617 1 90.12 495 THR B CA 1
ATOM 8661 C C . THR B 1 495 ? -0.646 -35.656 -13.953 1 90.12 495 THR B C 1
ATOM 8663 O O . THR B 1 495 ? -0.812 -35.188 -15.086 1 90.12 495 THR B O 1
ATOM 8666 N N . LEU B 1 496 ? -1.463 -35.562 -12.977 1 89.12 496 LEU B N 1
ATOM 8667 C CA . LEU B 1 496 ? -2.719 -34.875 -13.18 1 89.12 496 LEU B CA 1
ATOM 8668 C C . LEU B 1 496 ? -2.465 -33.406 -13.5 1 89.12 496 LEU B C 1
ATOM 8670 O O . LEU B 1 496 ? -3.195 -32.781 -14.289 1 89.12 496 LEU B O 1
ATOM 8674 N N . PHE B 1 497 ? -1.472 -32.781 -12.922 1 91.5 497 PHE B N 1
ATOM 8675 C CA . PHE B 1 497 ? -1.168 -31.375 -13.195 1 91.5 497 PHE B CA 1
ATOM 8676 C C . PHE B 1 497 ? -0.724 -31.188 -14.641 1 91.5 497 PHE B C 1
ATOM 8678 O O . PHE B 1 497 ? -1.005 -30.156 -15.25 1 91.5 497 PHE B O 1
ATOM 8685 N N . VAL B 1 498 ? -0.016 -32.125 -15.172 1 90.88 498 VAL B N 1
ATOM 8686 C CA . VAL B 1 498 ? 0.377 -32.094 -16.578 1 90.88 498 VAL B CA 1
ATOM 8687 C C . VAL B 1 498 ? -0.863 -32.156 -17.469 1 90.88 498 VAL B C 1
ATOM 8689 O O . VAL B 1 498 ? -1.026 -31.344 -18.391 1 90.88 498 VAL B O 1
ATOM 8692 N N . HIS B 1 499 ? -1.738 -33.031 -17.094 1 86.44 499 HIS B N 1
ATOM 8693 C CA . HIS B 1 499 ? -2.953 -33.219 -17.875 1 86.44 499 HIS B CA 1
ATOM 8694 C C . HIS B 1 499 ? -3.846 -31.969 -17.797 1 86.44 499 HIS B C 1
ATOM 8696 O O . HIS B 1 499 ? -4.41 -31.531 -18.797 1 86.44 499 HIS B O 1
ATOM 8702 N N . PHE B 1 500 ? -3.955 -31.453 -16.578 1 86.31 500 PHE B N 1
ATOM 8703 C CA . PHE B 1 500 ? -4.742 -30.25 -16.391 1 86.31 500 PHE B CA 1
ATOM 8704 C C . PHE B 1 500 ? -4.203 -29.109 -17.266 1 86.31 500 PHE B C 1
ATOM 8706 O O . PHE B 1 500 ? -4.977 -28.375 -17.875 1 86.31 500 PHE B O 1
ATOM 8713 N N . SER B 1 501 ? -2.912 -28.953 -17.281 1 87.88 501 SER B N 1
ATOM 8714 C CA . SER B 1 501 ? -2.285 -27.891 -18.047 1 87.88 501 SER B CA 1
ATOM 8715 C C . SER B 1 501 ? -2.516 -28.062 -19.547 1 87.88 501 SER B C 1
ATOM 8717 O O . SER B 1 501 ? -2.666 -27.078 -20.281 1 87.88 501 SER B O 1
ATOM 8719 N N . CYS B 1 502 ? -2.561 -29.297 -20 1 84.31 502 CYS B N 1
ATOM 8720 C CA . CYS B 1 502 ? -2.764 -29.578 -21.406 1 84.31 502 CYS B CA 1
ATOM 8721 C C . CYS B 1 502 ? -4.203 -29.281 -21.828 1 84.31 502 CYS B C 1
ATOM 8723 O O . CYS B 1 502 ? -4.449 -28.797 -22.922 1 84.31 502 CYS B O 1
ATOM 8725 N N . ILE B 1 503 ? -5.047 -29.516 -21 1 79.5 503 ILE B N 1
ATOM 8726 C CA . ILE B 1 503 ? -6.457 -29.297 -21.297 1 79.5 503 ILE B CA 1
ATOM 8727 C C . ILE B 1 503 ? -6.738 -27.797 -21.391 1 79.5 503 ILE B C 1
ATOM 8729 O O . ILE B 1 503 ? -7.523 -27.359 -22.234 1 79.5 503 ILE B O 1
ATOM 8733 N N . SER B 1 504 ? -6.141 -27.141 -20.609 1 75 504 SER B N 1
ATOM 8734 C CA . SER B 1 504 ? -6.355 -25.688 -20.609 1 75 504 SER B CA 1
ATOM 8735 C C . SER B 1 504 ? -5.879 -25.062 -21.906 1 75 504 SER B C 1
ATOM 8737 O O . SER B 1 504 ? -6.324 -23.969 -22.266 1 75 504 SER B O 1
ATOM 8739 N N . MET B 1 505 ? -5.055 -25.719 -22.625 1 74.31 505 MET B N 1
ATOM 8740 C CA . MET B 1 505 ? -4.488 -25.156 -23.844 1 74.31 505 MET B CA 1
ATOM 8741 C C . MET B 1 505 ? -5.078 -25.844 -25.078 1 74.31 505 MET B C 1
ATOM 8743 O O . MET B 1 505 ? -4.746 -25.484 -26.219 1 74.31 505 MET B O 1
ATOM 8747 N N . ASP B 1 506 ? -5.969 -26.703 -24.75 1 73.62 506 ASP B N 1
ATOM 8748 C CA . ASP B 1 506 ? -6.559 -27.484 -25.844 1 73.62 506 ASP B CA 1
ATOM 8749 C C . ASP B 1 506 ? -7.48 -26.609 -26.703 1 73.62 506 ASP B C 1
ATOM 8751 O O . ASP B 1 506 ? -8.039 -25.625 -26.219 1 73.62 506 ASP B O 1
ATOM 8755 N N . SER B 1 507 ? -7.52 -26.984 -27.859 1 66.75 507 SER B N 1
ATOM 8756 C CA . SER B 1 507 ? -8.305 -26.25 -28.859 1 66.75 507 SER B CA 1
ATOM 8757 C C . SER B 1 507 ? -9.781 -26.234 -28.484 1 66.75 507 SER B C 1
ATOM 8759 O O . SER B 1 507 ? -10.531 -25.359 -28.922 1 66.75 507 SER B O 1
ATOM 8761 N N . GLN B 1 508 ? -10.141 -27.125 -27.625 1 66.31 508 GLN B N 1
ATOM 8762 C CA . GLN B 1 508 ? -11.539 -27.203 -27.234 1 66.31 508 GLN B CA 1
ATOM 8763 C C . GLN B 1 508 ? -11.867 -26.172 -26.156 1 66.31 508 GLN B C 1
ATOM 8765 O O . GLN B 1 508 ? -13.039 -25.859 -25.938 1 66.31 508 GLN B O 1
ATOM 8770 N N . SER B 1 509 ? -10.82 -25.719 -25.625 1 73.25 509 SER B N 1
ATOM 8771 C CA . SER B 1 509 ? -11.031 -24.688 -24.609 1 73.25 509 SER B CA 1
ATOM 8772 C C . SER B 1 509 ? -11.32 -23.328 -25.25 1 73.25 509 SER B C 1
ATOM 8774 O O . SER B 1 509 ? -10.977 -23.094 -26.406 1 73.25 509 SER B O 1
ATOM 8776 N N . SER B 1 510 ? -12.125 -22.594 -24.516 1 73.25 510 SER B N 1
ATOM 8777 C CA . SER B 1 510 ? -12.469 -21.266 -25.031 1 73.25 510 SER B CA 1
ATOM 8778 C C . SER B 1 510 ? -11.219 -20.422 -25.234 1 73.25 510 SER B C 1
ATOM 8780 O O . SER B 1 510 ? -10.172 -20.688 -24.656 1 73.25 510 SER B O 1
ATOM 8782 N N . LYS B 1 511 ? -11.406 -19.516 -26.047 1 76.5 511 LYS B N 1
ATOM 8783 C CA . LYS B 1 511 ? -10.312 -18.594 -26.312 1 76.5 511 LYS B CA 1
ATOM 8784 C C . LYS B 1 511 ? -9.867 -17.891 -25.031 1 76.5 511 LYS B C 1
ATOM 8786 O O . LYS B 1 511 ? -8.672 -17.672 -24.828 1 76.5 511 LYS B O 1
ATOM 8791 N N . MET B 1 512 ? -10.812 -17.625 -24.266 1 76.81 512 MET B N 1
ATOM 8792 C CA . MET B 1 512 ? -10.492 -16.938 -23.016 1 76.81 512 MET B CA 1
ATOM 8793 C C . MET B 1 512 ? -9.672 -17.859 -22.094 1 76.81 512 MET B C 1
ATOM 8795 O O . MET B 1 512 ? -8.664 -17.438 -21.531 1 76.81 512 MET B O 1
ATOM 8799 N N . GLU B 1 513 ? -10.031 -19.062 -22.047 1 78.19 513 GLU B N 1
ATOM 8800 C CA . GLU B 1 513 ? -9.336 -20 -21.172 1 78.19 513 GLU B CA 1
ATOM 8801 C C . GLU B 1 513 ? -7.895 -20.203 -21.625 1 78.19 513 GLU B C 1
ATOM 8803 O O . GLU B 1 513 ? -7.012 -20.469 -20.812 1 78.19 513 GLU B O 1
ATOM 8808 N N . ARG B 1 514 ? -7.703 -19.953 -22.844 1 81.69 514 ARG B N 1
ATOM 8809 C CA . ARG B 1 514 ? -6.363 -20.141 -23.391 1 81.69 514 ARG B CA 1
ATOM 8810 C C . ARG B 1 514 ? -5.523 -18.875 -23.219 1 81.69 514 ARG B C 1
ATOM 8812 O O . ARG B 1 514 ? -4.305 -18.906 -23.422 1 81.69 514 ARG B O 1
ATOM 8819 N N . SER B 1 515 ? -6.234 -17.844 -22.781 1 83.94 515 SER B N 1
ATOM 8820 C CA . SER B 1 515 ? -5.566 -16.547 -22.766 1 83.94 515 SER B CA 1
ATOM 8821 C C . SER B 1 515 ? -4.922 -16.297 -21.406 1 83.94 515 SER B C 1
ATOM 8823 O O . SER B 1 515 ? -4.199 -15.305 -21.234 1 83.94 515 SER B O 1
ATOM 8825 N N . TYR B 1 516 ? -5.246 -17.141 -20.484 1 88.06 516 TYR B N 1
ATOM 8826 C CA . TYR B 1 516 ? -4.656 -16.891 -19.172 1 88.06 516 TYR B CA 1
ATOM 8827 C C . TYR B 1 516 ? -4.191 -18.188 -18.531 1 88.06 516 TYR B C 1
ATOM 8829 O O . TYR B 1 516 ? -4.66 -19.266 -18.891 1 88.06 516 TYR B O 1
ATOM 8837 N N . ARG B 1 517 ? -3.178 -18.047 -17.703 1 91.88 517 ARG B N 1
ATOM 8838 C CA . ARG B 1 517 ? -2.66 -19.125 -16.875 1 91.88 517 ARG B CA 1
ATOM 8839 C C . ARG B 1 517 ? -2.131 -18.578 -15.547 1 91.88 517 ARG B C 1
ATOM 8841 O O . ARG B 1 517 ? -1.266 -17.703 -15.523 1 91.88 517 ARG B O 1
ATOM 8848 N N . SER B 1 518 ? -2.68 -19.172 -14.539 1 93.62 518 SER B N 1
ATOM 8849 C CA . SER B 1 518 ? -2.223 -18.703 -13.227 1 93.62 518 SER B CA 1
ATOM 8850 C C . SER B 1 518 ? -0.748 -19.031 -13.016 1 93.62 518 SER B C 1
ATOM 8852 O O . SER B 1 518 ? -0.289 -20.125 -13.352 1 93.62 518 SER B O 1
ATOM 8854 N N . TRP B 1 519 ? -0.024 -18.109 -12.516 1 95.5 519 TRP B N 1
ATOM 8855 C CA . TRP B 1 519 ? 1.383 -18.328 -12.195 1 95.5 519 TRP B CA 1
ATOM 8856 C C . TRP B 1 519 ? 1.536 -19.438 -11.164 1 95.5 519 TRP B C 1
ATOM 8858 O O . TRP B 1 519 ? 2.494 -20.219 -11.219 1 95.5 519 TRP B O 1
ATOM 8868 N N . CYS B 1 520 ? 0.615 -19.594 -10.266 1 95.12 520 CYS B N 1
ATOM 8869 C CA . CYS B 1 520 ? 0.661 -20.641 -9.25 1 95.12 520 CYS B CA 1
ATOM 8870 C C . CYS B 1 520 ? 0.497 -22.016 -9.875 1 95.12 520 CYS B C 1
ATOM 8872 O O . CYS B 1 520 ? 1.117 -22.984 -9.422 1 95.12 520 CYS B O 1
ATOM 8874 N N . ASP B 1 521 ? -0.328 -22.094 -10.875 1 94.38 521 ASP B N 1
ATOM 8875 C CA . ASP B 1 521 ? -0.517 -23.375 -11.562 1 94.38 521 ASP B CA 1
ATOM 8876 C C . ASP B 1 521 ? 0.761 -23.797 -12.281 1 94.38 521 ASP B C 1
ATOM 8878 O O . ASP B 1 521 ? 1.075 -25 -12.336 1 94.38 521 ASP B O 1
ATOM 8882 N N . ILE B 1 522 ? 1.42 -22.875 -12.773 1 95.38 522 ILE B N 1
ATOM 8883 C CA . ILE B 1 522 ? 2.668 -23.172 -13.461 1 95.38 522 ILE B CA 1
ATOM 8884 C C . ILE B 1 522 ? 3.719 -23.625 -12.453 1 95.38 522 ILE B C 1
ATOM 8886 O O . ILE B 1 522 ? 4.547 -24.484 -12.75 1 95.38 522 ILE B O 1
ATOM 8890 N N . GLN B 1 523 ? 3.699 -23.031 -11.266 1 96.44 523 GLN B N 1
ATOM 8891 C CA . GLN B 1 523 ? 4.621 -23.484 -10.234 1 96.44 523 GLN B CA 1
ATOM 8892 C C . GLN B 1 523 ? 4.301 -24.906 -9.789 1 96.44 523 GLN B C 1
ATOM 8894 O O . GLN B 1 523 ? 5.207 -25.672 -9.469 1 96.44 523 GLN B O 1
ATOM 8899 N N . LEU B 1 524 ? 3.027 -25.219 -9.773 1 96.62 524 LEU B N 1
ATOM 8900 C CA . LEU B 1 524 ? 2.635 -26.594 -9.484 1 96.62 524 LEU B CA 1
ATOM 8901 C C . LEU B 1 524 ? 3.166 -27.531 -10.562 1 96.62 524 LEU B C 1
ATOM 8903 O O . LEU B 1 524 ? 3.629 -28.641 -10.25 1 96.62 524 LEU B O 1
ATOM 8907 N N . LEU B 1 525 ? 3.045 -27.109 -11.766 1 97 525 LEU B N 1
ATOM 8908 C CA . LEU B 1 525 ? 3.568 -27.891 -12.883 1 97 525 LEU B CA 1
ATOM 8909 C C . LEU B 1 525 ? 5.082 -28.047 -12.773 1 97 525 LEU B C 1
ATOM 8911 O O . LEU B 1 525 ? 5.629 -29.109 -13.094 1 97 525 LEU B O 1
ATOM 8915 N N . PHE B 1 526 ? 5.766 -27 -12.383 1 97.88 526 PHE B N 1
ATOM 8916 C CA . PHE B 1 526 ? 7.207 -27.016 -12.172 1 97.88 526 PHE B CA 1
ATOM 8917 C C . PHE B 1 526 ? 7.59 -28.078 -11.148 1 97.88 526 PHE B C 1
ATOM 8919 O O . PHE B 1 526 ? 8.492 -28.891 -11.391 1 97.88 526 PHE B O 1
ATOM 8926 N N . ALA B 1 527 ? 6.902 -28.078 -10.055 1 98.06 527 ALA B N 1
ATOM 8927 C CA . ALA B 1 527 ? 7.156 -29.062 -9.008 1 98.06 527 ALA B CA 1
ATOM 8928 C C . ALA B 1 527 ? 6.836 -30.469 -9.492 1 98.06 527 ALA B C 1
ATOM 8930 O O . ALA B 1 527 ? 7.555 -31.422 -9.18 1 98.06 527 ALA B O 1
ATOM 8931 N N . ALA B 1 528 ? 5.738 -30.594 -10.203 1 96.81 528 ALA B N 1
ATOM 8932 C CA . ALA B 1 528 ? 5.348 -31.875 -10.75 1 96.81 528 ALA B CA 1
ATOM 8933 C C . ALA B 1 528 ? 6.418 -32.406 -11.695 1 96.81 528 ALA B C 1
ATOM 8935 O O . ALA B 1 528 ? 6.738 -33.625 -11.664 1 96.81 528 ALA B O 1
ATOM 8936 N N . TYR B 1 529 ? 6.949 -31.594 -12.5 1 97.12 529 TYR B N 1
ATOM 8937 C CA . TYR B 1 529 ? 8.016 -31.969 -13.422 1 97.12 529 TYR B CA 1
ATOM 8938 C C . TYR B 1 529 ? 9.227 -32.5 -12.672 1 97.12 529 TYR B C 1
ATOM 8940 O O . TYR B 1 529 ? 9.789 -33.531 -13.039 1 97.12 529 TYR B O 1
ATOM 8948 N N . LEU B 1 530 ? 9.625 -31.812 -11.625 1 96.5 530 LEU B N 1
ATOM 8949 C CA . LEU B 1 530 ? 10.797 -32.219 -10.844 1 96.5 530 LEU B CA 1
ATOM 8950 C C . LEU B 1 530 ? 10.57 -33.562 -10.164 1 96.5 530 LEU B C 1
ATOM 8952 O O . LEU B 1 530 ? 11.508 -34.344 -10.008 1 96.5 530 LEU B O 1
ATOM 8956 N N . VAL B 1 531 ? 9.336 -33.75 -9.766 1 95.56 531 VAL B N 1
ATOM 8957 C CA . VAL B 1 531 ? 8.992 -35.062 -9.164 1 95.56 531 VAL B CA 1
ATOM 8958 C C . VAL B 1 531 ? 9.062 -36.156 -10.219 1 95.56 531 VAL B C 1
ATOM 8960 O O . VAL B 1 531 ? 9.68 -37.188 -10 1 95.56 531 VAL B O 1
ATOM 8963 N N . LEU B 1 532 ? 8.5 -35.938 -11.352 1 93.19 532 LEU B N 1
ATOM 8964 C CA . LEU B 1 532 ? 8.406 -36.938 -12.398 1 93.19 532 LEU B CA 1
ATOM 8965 C C . LEU B 1 532 ? 9.781 -37.281 -12.953 1 93.19 532 LEU B C 1
ATOM 8967 O O . LEU B 1 532 ? 10.062 -38.438 -13.258 1 93.19 532 LEU B O 1
ATOM 8971 N N . VAL B 1 533 ? 10.648 -36.312 -13.031 1 93.5 533 VAL B N 1
ATOM 8972 C CA . VAL B 1 533 ? 11.977 -36.531 -13.578 1 93.5 533 VAL B CA 1
ATOM 8973 C C . VAL B 1 533 ? 12.766 -37.469 -12.641 1 93.5 533 VAL B C 1
ATOM 8975 O O . VAL B 1 533 ? 13.57 -38.281 -13.094 1 93.5 533 VAL B O 1
ATOM 8978 N N . GLN B 1 534 ? 12.523 -37.375 -11.383 1 92.19 534 GLN B N 1
ATOM 8979 C CA . GLN B 1 534 ? 13.227 -38.219 -10.414 1 92.19 534 GLN B CA 1
ATOM 8980 C C . GLN B 1 534 ? 12.633 -39.625 -10.359 1 92.19 534 GLN B C 1
ATOM 8982 O O . GLN B 1 534 ? 13.367 -40.594 -10.211 1 92.19 534 GLN B O 1
ATOM 8987 N N . VAL B 1 535 ? 11.344 -39.656 -10.445 1 90 535 VAL B N 1
ATOM 8988 C CA . VAL B 1 535 ? 10.641 -40.938 -10.344 1 90 535 VAL B CA 1
ATOM 8989 C C . VAL B 1 535 ? 10.992 -41.812 -11.539 1 90 535 VAL B C 1
ATOM 8991 O O . VAL B 1 535 ? 11.07 -43.031 -11.414 1 90 535 VAL B O 1
ATOM 8994 N N . LYS B 1 536 ? 11.273 -41.188 -12.586 1 84.06 536 LYS B N 1
ATOM 8995 C CA . LYS B 1 536 ? 11.617 -41.906 -13.805 1 84.06 536 LYS B CA 1
ATOM 8996 C C . LYS B 1 536 ? 12.875 -42.75 -13.602 1 84.06 536 LYS B C 1
ATOM 8998 O O . LYS B 1 536 ? 13.008 -43.844 -14.195 1 84.06 536 LYS B O 1
ATOM 9003 N N . SER B 1 537 ? 13.766 -42.375 -12.734 1 77.94 537 SER B N 1
ATOM 9004 C CA . SER B 1 537 ? 15.055 -43 -12.562 1 77.94 537 SER B CA 1
ATOM 9005 C C . SER B 1 537 ? 14.992 -44.094 -11.477 1 77.94 537 SER B C 1
ATOM 9007 O O . SER B 1 537 ? 15.977 -44.781 -11.242 1 77.94 537 SER B O 1
ATOM 9009 N N . VAL B 1 538 ? 13.805 -44.312 -10.898 1 81.88 538 VAL B N 1
ATOM 9010 C CA . VAL B 1 538 ? 13.703 -45.25 -9.781 1 81.88 538 VAL B CA 1
ATOM 9011 C C . VAL B 1 538 ? 12.953 -46.5 -10.227 1 81.88 538 VAL B C 1
ATOM 9013 O O . VAL B 1 538 ? 11.727 -46.469 -10.375 1 81.88 538 VAL B O 1
ATOM 9016 N N . PRO B 1 539 ? 13.617 -47.562 -10.289 1 76.69 539 PRO B N 1
ATOM 9017 C CA . PRO B 1 539 ? 13 -48.812 -10.781 1 76.69 539 PRO B CA 1
ATOM 9018 C C . PRO B 1 539 ? 11.867 -49.312 -9.883 1 76.69 539 PRO B C 1
ATOM 9020 O O . PRO B 1 539 ? 10.883 -49.844 -10.375 1 76.69 539 PRO B O 1
ATOM 9023 N N . ALA B 1 540 ? 11.961 -49.125 -8.594 1 75.25 540 ALA B N 1
ATOM 9024 C CA . ALA B 1 540 ? 10.977 -49.625 -7.641 1 75.25 540 ALA B CA 1
ATOM 9025 C C . ALA B 1 540 ? 9.617 -48.969 -7.859 1 75.25 540 ALA B C 1
ATOM 9027 O O . ALA B 1 540 ? 8.586 -49.531 -7.445 1 75.25 540 ALA B O 1
ATOM 9028 N N . LEU B 1 541 ? 9.664 -47.906 -8.5 1 79.44 541 LEU B N 1
ATOM 9029 C CA . LEU B 1 541 ? 8.43 -47.156 -8.672 1 79.44 541 LEU B CA 1
ATOM 9030 C C . LEU B 1 541 ? 7.836 -47.406 -10.055 1 79.44 541 LEU B C 1
ATOM 9032 O O . LEU B 1 541 ? 6.738 -46.906 -10.352 1 79.44 541 LEU B O 1
ATOM 9036 N N . VAL B 1 542 ? 8.453 -48.156 -10.844 1 73.19 542 VAL B N 1
ATOM 9037 C CA . VAL B 1 542 ? 8.055 -48.406 -12.227 1 73.19 542 VAL B CA 1
ATOM 9038 C C . VAL B 1 542 ? 6.672 -49.062 -12.258 1 73.19 542 VAL B C 1
ATOM 9040 O O . VAL B 1 542 ? 5.816 -48.688 -13.062 1 73.19 542 VAL B O 1
ATOM 9043 N N . PRO B 1 543 ? 6.48 -49.969 -11.32 1 70.25 543 PRO B N 1
ATOM 9044 C CA . PRO B 1 543 ? 5.16 -50.594 -11.375 1 70.25 543 PRO B CA 1
ATOM 9045 C C . PRO B 1 543 ? 4.027 -49.625 -11.055 1 70.25 543 PRO B C 1
ATOM 9047 O O . PRO B 1 543 ? 2.895 -49.844 -11.508 1 70.25 543 PRO B O 1
ATOM 9050 N N . ILE B 1 544 ? 4.262 -48.75 -10.328 1 67.62 544 ILE B N 1
ATOM 9051 C CA . ILE B 1 544 ? 3.26 -47.75 -9.945 1 67.62 544 ILE B CA 1
ATOM 9052 C C . ILE B 1 544 ? 2.902 -46.906 -11.156 1 67.62 544 ILE B C 1
ATOM 9054 O O . ILE B 1 544 ? 1.753 -46.469 -11.305 1 67.62 544 ILE B O 1
ATOM 9058 N N . PHE B 1 545 ? 3.832 -46.781 -12.086 1 64.44 545 PHE B N 1
ATOM 9059 C CA . PHE B 1 545 ? 3.65 -45.781 -13.141 1 64.44 545 PHE B CA 1
ATOM 9060 C C . PHE B 1 545 ? 3.201 -46.438 -14.438 1 64.44 545 PHE B C 1
ATOM 9062 O O . PHE B 1 545 ? 2.934 -45.781 -15.43 1 64.44 545 PHE B O 1
ATOM 9069 N N . ARG B 1 546 ? 3.207 -47.656 -14.422 1 61.06 546 ARG B N 1
ATOM 9070 C CA . ARG B 1 546 ? 2.791 -48.281 -15.672 1 61.06 546 ARG B CA 1
ATOM 9071 C C . ARG B 1 546 ? 1.396 -47.844 -16.078 1 61.06 546 ARG B C 1
ATOM 9073 O O . ARG B 1 546 ? 1.088 -47.75 -17.266 1 61.06 546 ARG B O 1
ATOM 9080 N N . VAL B 1 547 ? 0.719 -47.281 -15.062 1 63 547 VAL B N 1
ATOM 9081 C CA . VAL B 1 547 ? -0.658 -46.906 -15.328 1 63 547 VAL B CA 1
ATOM 9082 C C . VAL B 1 547 ? -0.695 -45.438 -15.75 1 63 547 VAL B C 1
ATOM 9084 O O . VAL B 1 547 ? -1.612 -45 -16.453 1 63 547 VAL B O 1
ATOM 9087 N N . LEU B 1 548 ? 0.304 -44.688 -15.469 1 68.44 548 LEU B N 1
ATOM 9088 C CA . LEU B 1 548 ? 0.236 -43.25 -15.625 1 68.44 548 LEU B CA 1
ATOM 9089 C C . LEU B 1 548 ? 0.679 -42.844 -17.031 1 68.44 548 LEU B C 1
ATOM 9091 O O . LEU B 1 548 ? 0.382 -41.719 -17.469 1 68.44 548 LEU B O 1
ATOM 9095 N N . GLY B 1 549 ? 1.089 -43.719 -17.844 1 69.88 549 GLY B N 1
ATOM 9096 C CA . GLY B 1 549 ? 1.523 -43.406 -19.203 1 69.88 549 GLY B CA 1
ATOM 9097 C C . GLY B 1 549 ? 3.029 -43.281 -19.328 1 69.88 549 GLY B C 1
ATOM 9098 O O . GLY B 1 549 ? 3.766 -43.562 -18.391 1 69.88 549 GLY B O 1
ATOM 9099 N N . ASP B 1 550 ? 3.469 -42.875 -20.562 1 82.25 550 ASP B N 1
ATOM 9100 C CA . ASP B 1 550 ? 4.879 -42.688 -20.906 1 82.25 550 ASP B CA 1
ATOM 9101 C C . ASP B 1 550 ? 5.457 -41.438 -20.234 1 82.25 550 ASP B C 1
ATOM 9103 O O . ASP B 1 550 ? 5.035 -40.344 -20.547 1 82.25 550 ASP B O 1
ATOM 9107 N N . MET B 1 551 ? 6.387 -41.688 -19.281 1 85.81 551 MET B N 1
ATOM 9108 C CA . MET B 1 551 ? 6.988 -40.594 -18.5 1 85.81 551 MET B CA 1
ATOM 9109 C C . MET B 1 551 ? 7.664 -39.594 -19.422 1 85.81 551 MET B C 1
ATOM 9111 O O . MET B 1 551 ? 7.625 -38.406 -19.156 1 85.81 551 MET B O 1
ATOM 9115 N N . GLU B 1 552 ? 8.25 -40.031 -20.484 1 89.5 552 GLU B N 1
ATOM 9116 C CA . GLU B 1 552 ? 8.914 -39.125 -21.422 1 89.5 552 GLU B CA 1
ATOM 9117 C C . GLU B 1 552 ? 7.91 -38.188 -22.109 1 89.5 552 GLU B C 1
ATOM 9119 O O . GLU B 1 552 ? 8.18 -37 -22.297 1 89.5 552 GLU B O 1
ATOM 9124 N N . ASN B 1 553 ? 6.828 -38.781 -22.391 1 91.25 553 ASN B N 1
ATOM 9125 C CA . ASN B 1 553 ? 5.781 -38 -23.031 1 91.25 553 ASN B CA 1
ATOM 9126 C C . ASN B 1 553 ? 5.203 -36.969 -22.062 1 91.25 553 ASN B C 1
ATOM 9128 O O . ASN B 1 553 ? 4.875 -35.844 -22.469 1 91.25 553 ASN B O 1
ATOM 9132 N N . LEU B 1 554 ? 5.02 -37.344 -20.828 1 91.06 554 LEU B N 1
ATOM 9133 C CA . LEU B 1 554 ? 4.508 -36.438 -19.828 1 91.06 554 LEU B CA 1
ATOM 9134 C C . LEU B 1 554 ? 5.453 -35.25 -19.625 1 91.06 554 LEU B C 1
ATOM 9136 O O . LEU B 1 554 ? 5.012 -34.125 -19.516 1 91.06 554 LEU B O 1
ATOM 9140 N N . LEU B 1 555 ? 6.734 -35.562 -19.562 1 95.12 555 LEU B N 1
ATOM 9141 C CA . LEU B 1 555 ? 7.73 -34.5 -19.391 1 95.12 555 LEU B CA 1
ATOM 9142 C C . LEU B 1 555 ? 7.75 -33.562 -20.609 1 95.12 555 LEU B C 1
ATOM 9144 O O . LEU B 1 555 ? 7.867 -32.344 -20.453 1 95.12 555 LEU B O 1
ATOM 9148 N N . ASP B 1 556 ? 7.59 -34.156 -21.781 1 96 556 ASP B N 1
ATOM 9149 C CA . ASP B 1 556 ? 7.52 -33.344 -23 1 96 556 ASP B CA 1
ATOM 9150 C C . ASP B 1 556 ? 6.309 -32.438 -22.969 1 96 556 ASP B C 1
ATOM 9152 O O . ASP B 1 556 ? 6.398 -31.266 -23.375 1 96 556 ASP B O 1
ATOM 9156 N N . GLN B 1 557 ? 5.254 -33.031 -22.562 1 93.62 557 GLN B N 1
ATOM 9157 C CA . GLN B 1 557 ? 4.027 -32.25 -22.484 1 93.62 557 GLN B CA 1
ATOM 9158 C C . GLN B 1 557 ? 4.18 -31.094 -21.484 1 93.62 557 GLN B C 1
ATOM 9160 O O . GLN B 1 557 ? 3.732 -29.969 -21.75 1 93.62 557 GLN B O 1
ATOM 9165 N N . ALA B 1 558 ? 4.727 -31.359 -20.359 1 96 558 ALA B N 1
ATOM 9166 C CA . ALA B 1 558 ? 4.953 -30.328 -19.359 1 96 558 ALA B CA 1
ATOM 9167 C C . ALA B 1 558 ? 5.836 -29.203 -19.906 1 96 558 ALA B C 1
ATOM 9169 O O . ALA B 1 558 ? 5.555 -28.031 -19.703 1 96 558 ALA B O 1
ATOM 9170 N N . GLU B 1 559 ? 6.945 -29.562 -20.594 1 97.31 559 GLU B N 1
ATOM 9171 C CA . GLU B 1 559 ? 7.828 -28.578 -21.203 1 97.31 559 GLU B CA 1
ATOM 9172 C C . GLU B 1 559 ? 7.082 -27.734 -22.234 1 97.31 559 GLU B C 1
ATOM 9174 O O . GLU B 1 559 ? 7.277 -26.516 -22.312 1 97.31 559 GLU B O 1
ATOM 9179 N N . ARG B 1 560 ? 6.219 -28.375 -22.953 1 95.38 560 ARG B N 1
ATOM 9180 C CA . ARG B 1 560 ? 5.434 -27.688 -23.969 1 95.38 560 ARG B CA 1
ATOM 9181 C C . ARG B 1 560 ? 4.512 -26.656 -23.328 1 95.38 560 ARG B C 1
ATOM 9183 O O . ARG B 1 560 ? 4.281 -25.578 -23.906 1 95.38 560 ARG B O 1
ATOM 9190 N N . MET B 1 561 ? 3.988 -26.984 -22.188 1 94.19 561 MET B N 1
ATOM 9191 C CA . MET B 1 561 ? 3.092 -26.062 -21.516 1 94.19 561 MET B CA 1
ATOM 9192 C C . MET B 1 561 ? 3.84 -24.812 -21.047 1 94.19 561 MET B C 1
ATOM 9194 O O . MET B 1 561 ? 3.27 -23.719 -21 1 94.19 561 MET B O 1
ATOM 9198 N N . PHE B 1 562 ? 5.137 -24.922 -20.672 1 95.56 562 PHE B N 1
ATOM 9199 C CA . PHE B 1 562 ? 5.957 -23.75 -20.359 1 95.56 562 PHE B CA 1
ATOM 9200 C C . PHE B 1 562 ? 6.227 -22.922 -21.609 1 95.56 562 PHE B C 1
ATOM 9202 O O . PHE B 1 562 ? 6.215 -21.688 -21.562 1 95.56 562 PHE B O 1
ATOM 9209 N N . GLU B 1 563 ? 6.375 -23.578 -22.75 1 94.12 563 GLU B N 1
ATOM 9210 C CA . GLU B 1 563 ? 6.668 -22.906 -24.016 1 94.12 563 GLU B CA 1
ATOM 9211 C C . GLU B 1 563 ? 5.461 -22.125 -24.516 1 94.12 563 GLU B C 1
ATOM 9213 O O . GLU B 1 563 ? 5.613 -21.062 -25.125 1 94.12 563 GLU B O 1
ATOM 9218 N N . LEU B 1 564 ? 4.293 -22.688 -24.203 1 91 564 LEU B N 1
ATOM 9219 C CA . LEU B 1 564 ? 3.068 -22.109 -24.75 1 91 564 LEU B CA 1
ATOM 9220 C C . LEU B 1 564 ? 2.457 -21.125 -23.75 1 91 564 LEU B C 1
ATOM 9222 O O . LEU B 1 564 ? 1.278 -20.781 -23.875 1 91 564 LEU B O 1
ATOM 9226 N N . PHE B 1 565 ? 3.215 -20.719 -22.797 1 91.75 565 PHE B N 1
ATOM 9227 C CA . PHE B 1 565 ? 2.684 -19.719 -21.875 1 91.75 565 PHE B CA 1
ATOM 9228 C C . PHE B 1 565 ? 2.215 -18.484 -22.609 1 91.75 565 PHE B C 1
ATOM 9230 O O . PHE B 1 565 ? 2.9 -17.984 -23.516 1 91.75 565 PHE B O 1
ATOM 9237 N N . PRO B 1 566 ? 1.08 -17.938 -22.297 1 88.75 566 PRO B N 1
ATOM 9238 C CA . PRO B 1 566 ? 0.415 -16.938 -23.125 1 88.75 566 PRO B CA 1
ATOM 9239 C C . PRO B 1 566 ? 1.183 -15.609 -23.172 1 88.75 566 PRO B C 1
ATOM 9241 O O . PRO B 1 566 ? 0.968 -14.805 -24.078 1 88.75 566 PRO B O 1
ATOM 9244 N N . VAL B 1 567 ? 2.02 -15.297 -22.281 1 90.12 567 VAL B N 1
ATOM 9245 C CA . VAL B 1 567 ? 2.783 -14.055 -22.281 1 90.12 567 VAL B CA 1
ATOM 9246 C C . VAL B 1 567 ? 4.273 -14.367 -22.172 1 90.12 567 VAL B C 1
ATOM 9248 O O . VAL B 1 567 ? 4.656 -15.383 -21.594 1 90.12 567 VAL B O 1
ATOM 9251 N N . ASP B 1 568 ? 4.973 -13.469 -22.75 1 88.25 568 ASP B N 1
ATOM 9252 C CA . ASP B 1 568 ? 6.418 -13.617 -22.625 1 88.25 568 ASP B CA 1
ATOM 9253 C C . ASP B 1 568 ? 6.887 -13.188 -21.234 1 88.25 568 ASP B C 1
ATOM 9255 O O . ASP B 1 568 ? 6.645 -12.055 -20.812 1 88.25 568 ASP B O 1
ATOM 9259 N N . SER B 1 569 ? 7.426 -14.094 -20.531 1 92.94 569 SER B N 1
ATOM 9260 C CA . SER B 1 569 ? 7.918 -13.875 -19.188 1 92.94 569 SER B CA 1
ATOM 9261 C C . SER B 1 569 ? 9.305 -14.484 -18.984 1 92.94 569 SER B C 1
ATOM 9263 O O . SER B 1 569 ? 9.516 -15.656 -19.312 1 92.94 569 SER B O 1
ATOM 9265 N N . LEU B 1 570 ? 10.211 -13.703 -18.531 1 93.31 570 LEU B N 1
ATOM 9266 C CA . LEU B 1 570 ? 11.562 -14.188 -18.281 1 93.31 570 LEU B CA 1
ATOM 9267 C C . LEU B 1 570 ? 11.562 -15.289 -17.234 1 93.31 570 LEU B C 1
ATOM 9269 O O . LEU B 1 570 ? 12.367 -16.219 -17.297 1 93.31 570 LEU B O 1
ATOM 9273 N N . LYS B 1 571 ? 10.719 -15.188 -16.266 1 93.25 571 LYS B N 1
ATOM 9274 C CA . LYS B 1 571 ? 10.617 -16.172 -15.195 1 93.25 571 LYS B CA 1
ATOM 9275 C C . LYS B 1 571 ? 10.219 -17.547 -15.742 1 93.25 571 LYS B C 1
ATOM 9277 O O . LYS B 1 571 ? 10.773 -18.562 -15.328 1 93.25 571 LYS B O 1
ATOM 9282 N N . ILE B 1 572 ? 9.305 -17.531 -16.672 1 95.25 572 ILE B N 1
ATOM 9283 C CA . ILE B 1 572 ? 8.812 -18.781 -17.234 1 95.25 572 ILE B CA 1
ATOM 9284 C C . ILE B 1 572 ? 9.875 -19.391 -18.141 1 95.25 572 ILE B C 1
ATOM 9286 O O . ILE B 1 572 ? 10.109 -20.609 -18.109 1 95.25 572 ILE B O 1
ATOM 9290 N N . ARG B 1 573 ? 10.555 -18.578 -18.906 1 94.75 573 ARG B N 1
ATOM 9291 C CA . ARG B 1 573 ? 11.602 -19.062 -19.797 1 94.75 573 ARG B CA 1
ATOM 9292 C C . ARG B 1 573 ? 12.766 -19.656 -19 1 94.75 573 ARG B C 1
ATOM 9294 O O . ARG B 1 573 ? 13.289 -20.703 -19.328 1 94.75 573 ARG B O 1
ATOM 9301 N N . LYS B 1 574 ? 13.133 -18.953 -17.953 1 94.44 574 LYS B N 1
ATOM 9302 C CA . LYS B 1 574 ? 14.234 -19.438 -17.141 1 94.44 574 LYS B CA 1
ATOM 9303 C C . LYS B 1 574 ? 13.852 -20.703 -16.375 1 94.44 574 LYS B C 1
ATOM 9305 O O . LYS B 1 574 ? 14.688 -21.578 -16.156 1 94.44 574 LYS B O 1
ATOM 9310 N N . SER B 1 575 ? 12.594 -20.766 -15.922 1 95.81 575 SER B N 1
ATOM 9311 C CA . SER B 1 575 ? 12.117 -22 -15.289 1 95.81 575 SER B CA 1
ATOM 9312 C C . SER B 1 575 ? 12.203 -23.188 -16.234 1 95.81 575 SER B C 1
ATOM 9314 O O . SER B 1 575 ? 12.578 -24.281 -15.828 1 95.81 575 SER B O 1
ATOM 9316 N N . LEU B 1 576 ? 11.82 -22.953 -17.5 1 96.75 576 LEU B N 1
ATOM 9317 C CA . LEU B 1 576 ? 11.906 -24.016 -18.5 1 96.75 576 LEU B CA 1
ATOM 9318 C C . LEU B 1 576 ? 13.359 -24.438 -18.719 1 96.75 576 LEU B C 1
ATOM 9320 O O . LEU B 1 576 ? 13.648 -25.625 -18.859 1 96.75 576 LEU B O 1
ATOM 9324 N N . GLU B 1 577 ? 14.242 -23.484 -18.75 1 95.62 577 GLU B N 1
ATOM 9325 C CA . GLU B 1 577 ? 15.664 -23.781 -18.891 1 95.62 577 GLU B CA 1
ATOM 9326 C C . GLU B 1 577 ? 16.172 -24.641 -17.734 1 95.62 577 GLU B C 1
ATOM 9328 O O . GLU B 1 577 ? 16.938 -25.578 -17.953 1 95.62 577 GLU B O 1
ATOM 9333 N N . VAL B 1 578 ? 15.766 -24.297 -16.578 1 95.38 578 VAL B N 1
ATOM 9334 C CA . VAL B 1 578 ? 16.156 -25.047 -15.383 1 95.38 578 VAL B CA 1
ATOM 9335 C C . VAL B 1 578 ? 15.648 -26.484 -15.484 1 95.38 578 VAL B C 1
ATOM 9337 O O . VAL B 1 578 ? 16.391 -27.422 -15.203 1 95.38 578 VAL B O 1
ATOM 9340 N N . LEU B 1 579 ? 14.391 -26.656 -15.93 1 96.31 579 LEU B N 1
ATOM 9341 C CA . LEU B 1 579 ? 13.789 -27.984 -16.016 1 96.31 579 LEU B CA 1
ATOM 9342 C C . LEU B 1 579 ? 14.508 -28.844 -17.062 1 96.31 579 LEU B C 1
ATOM 9344 O O . LEU B 1 579 ? 14.812 -30 -16.812 1 96.31 579 LEU B O 1
ATOM 9348 N N . ARG B 1 580 ? 14.812 -28.266 -18.141 1 96.12 580 ARG B N 1
ATOM 9349 C CA . ARG B 1 580 ? 15.5 -29 -19.203 1 96.12 580 ARG B CA 1
ATOM 9350 C C . ARG B 1 580 ? 16.906 -29.422 -18.766 1 96.12 580 ARG B C 1
ATOM 9352 O O . ARG B 1 580 ? 17.344 -30.531 -19.062 1 96.12 580 ARG B O 1
ATOM 9359 N N . SER B 1 581 ? 17.562 -28.531 -18.109 1 93.94 581 SER B N 1
ATOM 9360 C CA . SER B 1 581 ? 18.891 -28.844 -17.594 1 93.94 581 SER B CA 1
ATOM 9361 C C . SER B 1 581 ? 18.844 -29.984 -16.578 1 93.94 581 SER B C 1
ATOM 9363 O O . SER B 1 581 ? 19.688 -30.875 -16.594 1 93.94 581 SER B O 1
ATOM 9365 N N . GLN B 1 582 ? 17.875 -29.953 -15.734 1 93.56 582 GLN B N 1
ATOM 9366 C CA . GLN B 1 582 ? 17.703 -31 -14.742 1 93.56 582 GLN B CA 1
ATOM 9367 C C . GLN B 1 582 ? 17.438 -32.344 -15.406 1 93.56 582 GLN B C 1
ATOM 9369 O O . GLN B 1 582 ? 17.984 -33.375 -15 1 93.56 582 GLN B O 1
ATOM 9374 N N . ARG B 1 583 ? 16.531 -32.344 -16.344 1 94.44 583 ARG B N 1
ATOM 9375 C CA . ARG B 1 583 ? 16.203 -33.562 -17.047 1 94.44 583 ARG B CA 1
ATOM 9376 C C . ARG B 1 583 ? 17.422 -34.156 -17.75 1 94.44 583 ARG B C 1
ATOM 9378 O O . ARG B 1 583 ? 17.688 -35.344 -17.641 1 94.44 583 ARG B O 1
ATOM 9385 N N . GLN B 1 584 ? 18.203 -33.375 -18.375 1 93.25 584 GLN B N 1
ATOM 9386 C CA . GLN B 1 584 ? 19.406 -33.812 -19.078 1 93.25 584 GLN B CA 1
ATOM 9387 C C . GLN B 1 584 ? 20.438 -34.375 -18.109 1 93.25 584 GLN B C 1
ATOM 9389 O O . GLN B 1 584 ? 21.031 -35.438 -18.359 1 93.25 584 GLN B O 1
ATOM 9394 N N . ASN B 1 585 ? 20.625 -33.688 -17.016 1 91.19 585 ASN B N 1
ATOM 9395 C CA . ASN B 1 585 ? 21.641 -34.125 -16.047 1 91.19 585 ASN B CA 1
ATOM 9396 C C . ASN B 1 585 ? 21.219 -35.406 -15.328 1 91.19 585 ASN B C 1
ATOM 9398 O O . ASN B 1 585 ? 22.062 -36.25 -15.047 1 91.19 585 ASN B O 1
ATOM 9402 N N . LEU B 1 586 ? 19.969 -35.531 -15.031 1 89.88 586 LEU B N 1
ATOM 9403 C CA . LEU B 1 586 ? 19.5 -36.719 -14.336 1 89.88 586 LEU B CA 1
ATOM 9404 C C . LEU B 1 586 ? 19.484 -37.906 -15.266 1 89.88 586 LEU B C 1
ATOM 9406 O O . LEU B 1 586 ? 19.703 -39.062 -14.828 1 89.88 586 LEU B O 1
ATOM 9410 N N . ASP B 1 587 ? 19.219 -37.719 -16.531 1 88.25 587 ASP B N 1
ATOM 9411 C CA . ASP B 1 587 ? 19.297 -38.781 -17.516 1 88.25 587 ASP B CA 1
ATOM 9412 C C . ASP B 1 587 ? 20.734 -39.25 -17.703 1 88.25 587 ASP B C 1
ATOM 9414 O O . ASP B 1 587 ? 20.984 -40.438 -17.906 1 88.25 587 ASP B O 1
ATOM 9418 N N . ALA B 1 588 ? 21.594 -38.312 -17.594 1 85.5 588 ALA B N 1
ATOM 9419 C CA . ALA B 1 588 ? 23.016 -38.656 -17.75 1 85.5 588 ALA B CA 1
ATOM 9420 C C . ALA B 1 588 ? 23.531 -39.406 -16.531 1 85.5 588 ALA B C 1
ATOM 9422 O O . ALA B 1 588 ? 24.406 -40.281 -16.641 1 85.5 588 ALA B O 1
ATOM 9423 N N . ALA B 1 589 ? 23.031 -39.125 -15.375 1 78.19 589 ALA B N 1
ATOM 9424 C CA . ALA B 1 589 ? 23.469 -39.719 -14.125 1 78.19 589 ALA B CA 1
ATOM 9425 C C . ALA B 1 589 ? 22.859 -41.125 -13.953 1 78.19 589 ALA B C 1
ATOM 9427 O O . ALA B 1 589 ? 23.375 -41.938 -13.18 1 78.19 589 ALA B O 1
ATOM 9428 N N . SER B 1 590 ? 21.734 -41.469 -14.477 1 72 590 SER B N 1
ATOM 9429 C CA . SER B 1 590 ? 21.062 -42.75 -14.312 1 72 590 SER B CA 1
ATOM 9430 C C . SER B 1 590 ? 21.641 -43.812 -15.242 1 72 590 SER B C 1
ATOM 9432 O O . SER B 1 590 ? 21.891 -43.531 -16.422 1 72 590 SER B O 1
ATOM 9434 N N . PRO B 1 591 ? 22.25 -44.844 -14.805 1 55.53 591 PRO B N 1
ATOM 9435 C CA . PRO B 1 591 ? 22.797 -45.906 -15.633 1 55.53 591 PRO B CA 1
ATOM 9436 C C . PRO B 1 591 ? 21.781 -46.438 -16.641 1 55.53 591 PRO B C 1
ATOM 9438 O O . PRO B 1 591 ? 20.594 -46.562 -16.312 1 55.53 591 PRO B O 1
ATOM 9441 N N . VAL B 1 592 ? 21.844 -46.188 -17.875 1 47.53 592 VAL B N 1
ATOM 9442 C CA . VAL B 1 592 ? 21.078 -46.75 -18.969 1 47.53 592 VAL B CA 1
ATOM 9443 C C . VAL B 1 592 ? 20.859 -48.25 -18.703 1 47.53 592 VAL B C 1
ATOM 9445 O O . VAL B 1 592 ? 21.812 -49.031 -18.672 1 47.53 592 VAL B O 1
ATOM 9448 N N . TYR B 1 593 ? 19.953 -48.656 -17.938 1 39.53 593 TYR B N 1
ATOM 9449 C CA . TYR B 1 593 ? 19.625 -50.062 -18.062 1 39.53 593 TYR B CA 1
ATOM 9450 C C . TYR B 1 593 ? 19.297 -50.438 -19.5 1 39.53 593 TYR B C 1
ATOM 9452 O O . TYR B 1 593 ? 18.359 -49.875 -20.094 1 39.53 593 TYR B O 1
ATOM 9460 N N . SER B 1 594 ? 20.266 -50.688 -20.375 1 35.12 594 SER B N 1
ATOM 9461 C CA . SER B 1 594 ? 20.094 -51.406 -21.625 1 35.12 594 SER B CA 1
ATOM 9462 C C . SER B 1 594 ? 19.094 -52.562 -21.469 1 35.12 594 SER B C 1
ATOM 9464 O O . SER B 1 594 ? 19.219 -53.375 -20.547 1 35.12 594 SER B O 1
ATOM 9466 N N . HIS B 1 595 ? 17.891 -52.406 -21.922 1 36 595 HIS B N 1
ATOM 9467 C CA . HIS B 1 595 ? 16.953 -53.5 -22.203 1 36 595 HIS B CA 1
ATOM 9468 C C . HIS B 1 595 ? 17.656 -54.719 -22.781 1 36 595 HIS B C 1
ATOM 9470 O O . HIS B 1 595 ? 17.016 -55.656 -23.219 1 36 595 HIS B O 1
ATOM 9476 N N . GLY B 1 596 ? 18.922 -54.719 -23.141 1 29.39 596 GLY B N 1
ATOM 9477 C CA . GLY B 1 596 ? 19.281 -55.938 -23.828 1 29.39 596 GLY B CA 1
ATOM 9478 C C . GLY B 1 596 ? 19.125 -57.156 -22.953 1 29.39 596 GLY B C 1
ATOM 9479 O O . GLY B 1 596 ? 18.797 -58.25 -23.453 1 29.39 596 GLY B O 1
ATOM 9480 N N . SER B 1 597 ? 19.953 -57.375 -21.859 1 27.72 597 SER B N 1
ATOM 9481 C CA . SER B 1 597 ? 20.25 -58.75 -21.516 1 27.72 597 SER B CA 1
ATOM 9482 C C . SER B 1 597 ? 19.109 -59.375 -20.719 1 27.72 597 SER B C 1
ATOM 9484 O O . SER B 1 597 ? 19.297 -60.438 -20.094 1 27.72 597 SER B O 1
ATOM 9486 N N . VAL B 1 598 ? 17.75 -58.938 -20.484 1 26.94 598 VAL B N 1
ATOM 9487 C CA . VAL B 1 598 ? 16.969 -60.156 -20.375 1 26.94 598 VAL B CA 1
ATOM 9488 C C . VAL B 1 598 ? 16.438 -60.562 -21.75 1 26.94 598 VAL B C 1
ATOM 9490 O O . VAL B 1 598 ? 16.047 -59.719 -22.547 1 26.94 598 VAL B O 1
#

Radius of gyration: 34.6 Å; Cα contacts (8 Å, |Δi|>4): 1356; chains: 2; bounding box: 95×118×99 Å

Foldseek 3Di:
DPPDPDQQDAFPVCVVVVHDFSNDPDATPVCVVVVHDGHHPPPPDPVVVVVVVVVVVVVVVVVVVVVVVVVVVVVPPPDDPDDPPPPDPPDPPPPPPPPQFADFDQDFQLALLSCCVQQVLNVVLQDDPPADSVCNLVVQLVVWCQLVCVVPDDDDQDKAFQVLLVVLLVVCLVCLPAQDPPLLSVLCVLQPCNDPVNLVVVSCVVPVDDVVCRGPDIDDLLPDDLSSLLSSLLSLLQDDCPVRVHDNVRSNVNSSSSLSSSVVCLVVLVPDQLSPNLSSLLSNLQCCQKFPNNLVVSLVSLQVCLVVLLVVCVVPPQDPSSLSSLLSSSLSNLLSCSHDNDGDRDNSSVSNSPHDPPDDPDLSVLSSVLSSLLSVLRVPCGDPVNVQPACVVCVVVLVVSVVVLVVVLVPDDPVLHADLFLVRRLVCVLVDGPSSLVSVLSSLLSLLSSLVSLLSCVLCVVVSCVVPPDDPVSVVVNPDPVSLVSNLSNLSSLLNLLSSLVSLCDPSRRSSSNSIGGSSSLSSNLSSLVSLLSLVLDPVCVVSCVVSDDSVVSNVSSLVSLVSHNDDGSSSVVSSVSSVSSSVSSVVVRPPPPPPDD/DPPDPDQQDFFPVCVVVVHDFSNDPDATPVCVVVVHDGHHPPPPDPVVVVVVVVVVVVVVVVVVVVVVVVVVVVVPPPDDPDDPPPDDPDDPPPPPPPPFFADFDQDFQLALLSCCVQQVLNVVLQDDPPADSVCNLVVQLVVWCQLVVVVPDDDDQDKAFQVLLVVLLVVCLVCLPAQDPPLLSVLCVLQPCNDPVNLVVVSCVVPVDDVVCRGPDIDDLLPDDLSSLLSSLLSLLQDDCPVRVHDNVVSNVNSSSSLSSSVVCLVVLVPDQLSPNQSSLLSNLQCCFKFPNNLVVSLVSLQVCLVVLLVVCVVPPQDPSSLSSLLSSSLSNLLSCSHPNDGDRDNSSVSNSPHDPPDDPDLSVLSSVLSSLLSVLRVPCGDPVNVQPACVVCVVVLVVSVVVLVVVLVPDPPVLHADLFLVRRLVCVLVDGPSSLVSVLSSLVSLLSSLVSLLSCVLCVVVSCVVPPDDPVSVVVNPDPVSLVSNLSNLSSLLNLLSSLLSLCDPSRRSSSNSIGGSSSLSSNLSSLVSLLSLVLDPVCVVSCVVSDDSVVSNVSSLVSLVSHNDDGSSSVVSSVSSVSSSVSSVVVRPPPPVPDD

InterPro domains:
  IPR001138 Zn(2)Cys(6) fungal-type DNA-binding domain [PF00172] (10-42)
  IPR001138 Zn(2)Cys(6) fungal-type DNA-binding domain [PS00463] (10-38)
  IPR001138 Zn(2)Cys(6) fungal-type DNA-binding domain [PS50048] (10-40)
  IPR001138 Zn(2)Cys(6) fungal-type DNA-binding domain [SM00066] (5-49)
  IPR001138 Zn(2)Cys(6) fungal-type DNA-binding domain [cd00067] (6-40)
  IPR036864 Zn(2)-C6 fungal-type DNA-binding domain superfamily [G3DSA:4.10.240.10] (4-69)
  IPR036864 Zn(2)-C6 fungal-type DNA-binding domain superfamily [SSF57701] (5-45)

Organism: Colletotrichum gloeosporioides (NCBI:txid474922)

pLDDT: mean 79.94, std 20.13, range [22.14, 98.56]

Secondary structure (DSSP, 8-state):
-------PPPPHHHHHTT------SSS-HHHHHHT---PPP----HHHHHHHHHHHHHHHHHHHHHHHHHHHHTTSTTS----------------------PPPPS--S--GGGHHHH-HHHHHT---TT--TTTHHHHHHHH--TTTHHHHT-SS---EEHHHHHHHHHHHHHHHHHHS-HHHHHHHHH-GGGSHHHHHHHHHHHHT--GGGTTT-EE-GGGS-HHHHHHHHHHHHS--SGGGT--HHHHHHHHHHHHHHHHHTGGGGGGS-HHHHHHHHHHHHHHHHHTS--HHHHHHHHHHTHHHHHHHHHHH-S-HHHHHHHHHHHHHHHHHHHHS--PPPSHHHHHHHHS--TT--SHHHHHHHHHHHHHHHHHHHSSGGGTT--HHHHHHHHHHHHHHHHHHHHHS-GGG----SHHHHHHHGGGS-HHHHHHHHHHHHHHHHHHHHHHHHHHTHHHHHHHSPPPHHHHHHTT-HHHHHHHHHHHHHHHHHHHHHHHHTSTTS-HHHHH---HHHHHHHHHHHHHHHHHTT-GGGHHHHTTT--HHHHHHHHHHHHHT-SS--HHHHHHHHHHHHHHHHHHHHS----TT--/-------PPPPHHHHHTT------SSS-HHHHHHT----------HHHHHHHHHHHHHHHHHHHHHHHHHHHHTTSSSS----------------------PPPPS--S--GGGHHHH-HHHHHT---TT--TTTHHHHHHHH--TTTHHHHS-S----EEHHHHHHHHHHHHHHHHHHS-HHHHHHHHH-GGGSHHHHHHHHHHHHT--GGGTTT-EE-GGGS-HHHHHHHHHHHHS--SGGGT--HHHHHHHHHHHHHHHHHTGGGGGGS-HHHHHHHHHHHHHHHHHTS--HHHHHHHHHHTHHHHHHHHHHH-S-HHHHHHHHHHHHHHHHHHHHS--PPPSHHHHHHHHS--TT--SHHHHHHHHHHHHHHHHHHHSSGGGTT--HHHHHHHHHHHHHHHHHHHHHS-GGG----SHHHHHHHGGGS-HHHHHHHHHHHHHHHHHHHHHHHHHHTHHHHHHHSPPPHHHHHHTT-HHHHHHHHHHHHHHHHHHHHHHHHTSTTS-HHHHH---HHHHHHHHHHHHHHHHHTT-GGGHHHHTTT--HHHHHHHHHHHHHT-SS--HHHHHHHHHHHHHHHHHHHHS----TT--

Nearest PDB structures (foldseek):
  7biy-assembly1_A  TM=2.037E-01  e=6.464E+00  Homo sapiens
  8eqh-assembly1_A  TM=2.090E-01  e=8.652E+00  Homo sapiens
  3o1h-assembly1_A  TM=1.235E-01  e=2.586E+00  Vibrio parahaemolyticus
  7nmz-assembly1_BA  TM=1.549E-01  e=8.299E+00  Homo sapiens